Protein AF-A0A9X2XN95-F1 (afdb_monomer_lite)

Foldseek 3Di:
DQVLQQVLLVLLLVLLLPQQFLLRLLVVVCCVPQVQPPWQKWKWFDDDPVDHIFTFGPSLLLLLCCQPVDDDPCAQPRIAIDGDDPPRPCNPDGPVRSSVVSNPDDSLVSLVVSLCCSQQDFDPLDLHGNVVSNLVSLVSNVVVLVVVCCLLVLDDPVLCVLVVVLVDPPDPDPWDKFKKFKWKQAPVRDIHGQLLKIWIFTHDQFQTKIWIADFLDLNGIHIDRGPVVVVVVVLPPPPDDPPTHSPPIDMDIDTDDDDSSSSSVSVSVVLSVQLSCLSNPDDPPDPDCRVCSNVSCVSSVVSSCCSNPVSPGDRHDPDDPNPPQCPVLADLAQLDDDSPDRPSSNVVSLVLLLVLCVVLVVPDDPVNVVVLVVLVVQLVVLLVQLLVLLLQCLPDPDPPPVVSNVVSLVSLLVSQLSNQLSQLVNCVSSVVDDPLRSVQSNVLSPFDFPPDPDPPPDPPPPPPPPPPDDADKFKWFKWKWFDDDHDIDIGGDAQKMKIWGPVLLVDQPDQIKMWIAAAFQRTHTHIDRGNVSVCCNVVVDDPPPPGMDMHIGTDDGRVSSRRSVRLSVVLVVVLVVLCVVQVDPVCVVVSVVVSVVSSVVSSRRSGHRDNPSNVVSVVVVVVVVVVVVVVVVDDPLLVPDDPVLVVVLVVLVVQLVVLLVLLVVLCCVLAPPLQVLLVVLVVVVCCVVLVDDWDKWKKKKWAPFKDWDWDFDDDPPDPDGDTDTDIDGDPDIDIDTVSVVLVVDPPLDPDPDPPRVLSRLVVIFMAMDTPDPVSRVSVRVVDHSVCCSPVSVVSPSVVVSVVSVCCSQQNDPPDDPSVRVSSPCSNLVSVLSVQLSVLSVCVSVVVDDPVVSVVSNCVSVPPDPPPPPD

Secondary structure (DSSP, 8-state):
-HHHHHHHHHHHHHHHHTSPPHHHHHHHHHHHHHT--SS--EEEEPP-SS---EEEEHHHHHHHHHH-----TTTTTTEEEES--TTSTTTTS-HHHHHHHHHTS-HHHHHHHHHHHHHHSBPTTSSSBHHHHHHHHHHHHHHHHHHHHHHTTSS-HHHHHHHHHHH-TT---SS-EEEEEEEEEPTTS-EEE-TT-EEEEESSTTTS-EEEE-TTSSS-EEEESSHHHHHHHHTTTT-SPTTS--SS-EEEEEE-PSPTTHHHHHHHHHHHHHHHHHHH----S---HHHHHTTTTHHHHHHHHHHHHS-SSPPPPSS---SS---TTS--GGG---TTS-HHHHHHHHHHHHHHHHHHHHH--HHHHHHHHHHHHHHHHHHHHHHHHHHHHHT-S-TT-HHHHHHHHHHHHHHHHHHHHHHHHHHHHTTSS-HHHHHHHHHHHHSPPTTS---TT----TTSS-SS-SS-EEEEEEEEEEEETTEEEEEEEEEEEEEEEHHHHH-TT----EEEEE-STT-EEEEESSHHHHHHHTS---TT--SEEEEEEEPPS-HHHHHHHHHHHHHHHHHHHHHHHT-SGGGHHHHHHHHHHHHHHHHHHHSPP--HHHHHHHHHHHHHHHHHHHHHT--HHHHT--HHHHHHHHHHHHHHHHHHHHHHHHHHHHS--HHHHHHHHHHHHHHHHHT--S-EEEEEEEES-EEEEEEEP--TT-SS-PEEEEEEE-S-EEEEEHHHHHHT----S--SS--HHHHHGGG-EEEEEESSHHHHHHHHHH--HHHHHHHHHHH-HHHHHHHHHHHHHH--TTS-HHHHHHHHHHHHHHHHHHHHHHHHHHHHTTSS-HHHHHHHHHHHH--STTTT--

InterPro domains:
  IPR046673 Dermonecrotic toxin, N-terminal domain [PF20178] (87-237)
  IPR046673 Dermonecrotic toxin, N-terminal domain [PF20178] (671-864)

Structure (mmCIF, N/CA/C/O backbone):
data_AF-A0A9X2XN95-F1
#
_entry.id   AF-A0A9X2XN95-F1
#
loop_
_atom_site.group_PDB
_atom_site.id
_atom_site.type_symbol
_atom_site.label_atom_id
_atom_site.label_alt_id
_atom_site.label_comp_id
_atom_site.label_asym_id
_atom_site.label_entity_id
_atom_site.label_seq_id
_atom_site.pdbx_PDB_ins_code
_atom_site.Cartn_x
_atom_site.Cartn_y
_atom_site.Cartn_z
_atom_site.occupancy
_atom_site.B_iso_or_equiv
_atom_site.auth_seq_id
_atom_site.auth_comp_id
_atom_site.auth_asym_id
_atom_site.auth_atom_id
_atom_site.pdbx_PDB_model_num
ATOM 1 N N . ALA A 1 1 ? 3.431 -4.554 4.810 1.00 79.75 1 ALA A N 1
ATOM 2 C CA . ALA A 1 1 ? 4.904 -4.741 4.822 1.00 79.75 1 ALA A CA 1
ATOM 3 C C . ALA A 1 1 ? 5.365 -5.839 3.859 1.00 79.75 1 ALA A C 1
ATOM 5 O O . ALA A 1 1 ? 6.202 -5.565 3.012 1.00 79.75 1 ALA A O 1
ATOM 6 N N . LEU A 1 2 ? 4.796 -7.049 3.913 1.00 82.88 2 LEU A N 1
ATOM 7 C CA . LEU A 1 2 ? 5.175 -8.150 3.012 1.00 82.88 2 LEU A CA 1
ATOM 8 C C . LEU A 1 2 ? 4.988 -7.851 1.523 1.00 82.88 2 LEU A C 1
ATOM 10 O O . LEU A 1 2 ? 5.873 -8.144 0.729 1.00 82.88 2 LEU A O 1
ATOM 14 N N . GLU A 1 3 ? 3.871 -7.237 1.143 1.00 83.06 3 GLU A N 1
ATOM 15 C CA . GLU A 1 3 ? 3.644 -6.811 -0.244 1.00 83.06 3 GLU A CA 1
ATOM 16 C C . GLU A 1 3 ? 4.659 -5.760 -0.685 1.00 83.06 3 GLU A C 1
ATOM 18 O O . GLU A 1 3 ? 5.232 -5.892 -1.758 1.00 83.06 3 GLU A O 1
ATOM 23 N N . ARG A 1 4 ? 4.974 -4.785 0.182 1.00 88.19 4 ARG A N 1
ATOM 24 C CA . ARG A 1 4 ? 6.038 -3.799 -0.067 1.00 88.19 4 ARG A CA 1
ATOM 25 C C . ARG A 1 4 ? 7.395 -4.472 -0.287 1.00 88.19 4 ARG A C 1
ATOM 27 O O . ARG A 1 4 ? 8.119 -4.062 -1.186 1.00 88.19 4 ARG A O 1
ATOM 34 N N . TRP A 1 5 ? 7.721 -5.513 0.486 1.00 88.75 5 TRP A N 1
ATOM 35 C CA . TRP A 1 5 ? 8.940 -6.300 0.278 1.00 88.75 5 TRP A CA 1
ATOM 36 C C . TRP A 1 5 ? 8.905 -7.017 -1.078 1.00 88.75 5 TRP A C 1
ATOM 38 O O . TRP A 1 5 ? 9.814 -6.824 -1.879 1.00 88.75 5 TRP A O 1
ATOM 48 N N . ARG A 1 6 ? 7.838 -7.771 -1.390 1.00 88.38 6 ARG A N 1
ATOM 49 C CA . ARG A 1 6 ? 7.702 -8.450 -2.696 1.00 88.38 6 ARG A CA 1
ATOM 50 C C . ARG A 1 6 ? 7.835 -7.474 -3.859 1.00 88.38 6 ARG A C 1
ATOM 52 O O . ARG A 1 6 ? 8.605 -7.751 -4.769 1.00 88.38 6 ARG A O 1
ATOM 59 N N . HIS A 1 7 ? 7.133 -6.347 -3.780 1.00 88.75 7 HIS A N 1
ATOM 60 C CA . HIS A 1 7 ? 7.138 -5.281 -4.780 1.00 88.75 7 HIS A CA 1
ATOM 61 C C . HIS A 1 7 ? 8.526 -4.666 -4.969 1.00 88.75 7 HIS A C 1
ATOM 63 O O . HIS A 1 7 ? 8.970 -4.452 -6.093 1.00 88.75 7 HIS A O 1
ATOM 69 N N . ALA A 1 8 ? 9.246 -4.409 -3.875 1.00 90.69 8 ALA A N 1
ATOM 70 C CA . ALA A 1 8 ? 10.612 -3.906 -3.947 1.00 90.69 8 ALA A CA 1
ATOM 71 C C . ALA A 1 8 ? 11.557 -4.920 -4.606 1.00 90.69 8 ALA A C 1
ATOM 73 O O . ALA A 1 8 ? 12.320 -4.561 -5.504 1.00 90.69 8 ALA A O 1
ATOM 74 N N . SER A 1 9 ? 11.474 -6.193 -4.208 1.00 89.31 9 SER A N 1
ATOM 75 C CA . SER A 1 9 ? 12.309 -7.258 -4.766 1.00 89.31 9 SER A CA 1
ATOM 76 C C . SER A 1 9 ? 11.996 -7.536 -6.238 1.00 89.31 9 SER A C 1
ATOM 78 O O . SER A 1 9 ? 12.927 -7.739 -7.016 1.00 89.31 9 SER A O 1
ATOM 80 N N . SER A 1 10 ? 10.720 -7.545 -6.642 1.00 88.12 10 SER A N 1
ATOM 81 C CA . SER A 1 10 ? 10.325 -7.730 -8.044 1.00 88.12 10 SER A CA 1
ATOM 82 C C . SER A 1 10 ? 10.742 -6.538 -8.897 1.00 88.12 10 SER A C 1
ATOM 84 O O . SER A 1 10 ? 11.414 -6.734 -9.904 1.00 88.12 10 SER A O 1
ATOM 86 N N . GLY A 1 11 ? 10.466 -5.311 -8.443 1.00 89.12 11 GLY A N 1
ATOM 87 C CA . GLY A 1 11 ? 10.846 -4.098 -9.163 1.00 89.12 11 GLY A CA 1
ATOM 88 C C . GLY A 1 11 ? 12.359 -3.986 -9.368 1.00 89.12 11 GLY A C 1
ATOM 89 O O . GLY A 1 11 ? 12.810 -3.632 -10.452 1.00 89.12 11 GLY A O 1
ATOM 90 N N . LEU A 1 12 ? 13.173 -4.348 -8.367 1.00 89.81 12 LEU A N 1
ATOM 91 C CA . LEU A 1 12 ? 14.632 -4.376 -8.528 1.00 89.81 12 LEU A CA 1
ATOM 92 C C . LEU A 1 12 ? 15.061 -5.425 -9.558 1.00 89.81 12 LEU A C 1
ATOM 94 O O . LEU A 1 12 ? 15.886 -5.126 -10.418 1.00 89.81 12 LEU A O 1
ATOM 98 N N . ARG A 1 13 ? 14.481 -6.631 -9.523 1.00 88.50 13 ARG A N 1
ATOM 99 C CA . ARG A 1 13 ? 14.775 -7.677 -10.517 1.00 88.50 13 ARG A CA 1
ATOM 100 C C . ARG A 1 13 ? 14.411 -7.245 -11.932 1.00 88.50 13 ARG A C 1
ATOM 102 O O . ARG A 1 13 ? 15.202 -7.484 -12.833 1.00 88.50 13 ARG A O 1
ATOM 109 N N . GLU A 1 14 ? 13.273 -6.587 -12.125 1.00 88.44 14 GLU A N 1
ATOM 110 C CA . GLU A 1 14 ? 12.859 -6.063 -13.433 1.00 88.44 14 GLU A CA 1
ATOM 111 C C . GLU A 1 14 ? 13.854 -5.024 -13.972 1.00 88.44 14 GLU A C 1
ATOM 113 O O . GLU A 1 14 ? 14.258 -5.098 -15.134 1.00 88.44 14 GLU A O 1
ATOM 118 N N . LEU A 1 15 ? 14.324 -4.101 -13.122 1.00 90.50 15 LEU A N 1
ATOM 119 C CA . LEU A 1 15 ? 15.325 -3.102 -13.517 1.00 90.50 15 LEU A CA 1
ATOM 120 C C . LEU A 1 15 ? 16.662 -3.735 -13.935 1.00 90.50 15 LEU A C 1
ATOM 122 O O . LEU A 1 15 ? 17.275 -3.277 -14.904 1.00 90.50 15 LEU A O 1
ATOM 126 N N . PHE A 1 16 ? 17.103 -4.781 -13.226 1.00 88.62 16 PHE A N 1
ATOM 127 C CA . PHE A 1 16 ? 18.327 -5.521 -13.552 1.00 88.62 16 PHE A CA 1
ATOM 128 C C . PHE A 1 16 ? 18.167 -6.432 -14.777 1.00 88.62 16 PHE A C 1
ATOM 130 O O . PHE A 1 16 ? 19.076 -6.498 -15.602 1.00 88.62 16 PHE A O 1
ATOM 137 N N . ALA A 1 17 ? 17.011 -7.077 -14.948 1.00 87.19 17 ALA A N 1
ATOM 138 C CA . ALA A 1 17 ? 16.708 -7.894 -16.123 1.00 87.19 17 ALA A CA 1
ATOM 139 C C . ALA A 1 17 ? 16.703 -7.065 -17.418 1.00 87.19 17 ALA A C 1
ATOM 141 O O . ALA A 1 17 ? 17.069 -7.573 -18.475 1.00 87.19 17 ALA A O 1
ATOM 142 N N . GLY A 1 18 ? 16.338 -5.781 -17.332 1.00 87.50 18 GLY A N 1
ATOM 143 C CA . GLY A 1 18 ? 16.383 -4.851 -18.458 1.00 87.50 18 GLY A CA 1
ATOM 144 C C . GLY A 1 18 ? 17.784 -4.373 -18.863 1.00 87.50 18 GLY A C 1
ATOM 145 O O . GLY A 1 18 ? 17.895 -3.679 -19.872 1.00 87.50 18 GLY A O 1
ATOM 146 N N . VAL A 1 19 ? 18.848 -4.687 -18.108 1.00 89.94 19 VAL A N 1
ATOM 147 C CA . VAL A 1 19 ? 20.211 -4.221 -18.423 1.00 89.94 19 VAL A CA 1
ATOM 148 C C . VAL A 1 19 ? 20.694 -4.851 -19.742 1.00 89.94 19 VAL A C 1
ATOM 150 O O . VAL A 1 19 ? 20.712 -6.078 -19.861 1.00 89.94 19 VAL A O 1
ATOM 153 N N . PRO A 1 20 ? 21.151 -4.056 -20.733 1.00 89.81 20 PRO A N 1
ATOM 154 C CA . PRO A 1 20 ? 21.686 -4.599 -21.978 1.00 89.81 20 PRO A CA 1
ATOM 155 C C . PRO A 1 20 ? 22.907 -5.486 -21.725 1.00 89.81 20 PRO A C 1
ATOM 157 O O . PRO A 1 20 ? 23.868 -5.044 -21.087 1.00 89.81 20 PRO A O 1
ATOM 160 N N . SER A 1 21 ? 22.908 -6.703 -22.277 1.00 90.06 21 SER A N 1
ATOM 161 C CA . SER A 1 21 ? 24.051 -7.621 -22.187 1.00 90.06 21 SER A CA 1
ATOM 162 C C . SER A 1 21 ? 25.314 -7.021 -22.810 1.00 90.06 21 SER A C 1
ATOM 164 O O . SER A 1 21 ? 25.254 -6.143 -23.670 1.00 90.06 21 SER A O 1
ATOM 166 N N . THR A 1 22 ? 26.490 -7.488 -22.395 1.00 89.81 22 THR A N 1
ATOM 167 C CA . THR A 1 22 ? 27.799 -7.077 -22.935 1.00 89.81 22 THR A CA 1
ATOM 168 C C . THR A 1 22 ? 27.851 -7.233 -24.449 1.00 89.81 22 THR A C 1
ATOM 170 O O . THR A 1 22 ? 28.238 -6.301 -25.145 1.00 89.81 22 THR A O 1
ATOM 173 N N . GLN A 1 23 ? 27.351 -8.348 -24.978 1.00 88.50 23 GLN A N 1
ATOM 174 C CA . GLN A 1 23 ? 27.277 -8.559 -26.422 1.00 88.50 23 GLN A CA 1
ATOM 175 C C . GLN A 1 23 ? 26.342 -7.553 -27.115 1.00 88.50 23 GLN A C 1
ATOM 177 O O . GLN A 1 23 ? 26.716 -6.995 -28.146 1.00 88.50 23 GLN A O 1
ATOM 182 N N . ARG A 1 24 ? 25.155 -7.284 -26.551 1.00 88.81 24 ARG A N 1
ATOM 183 C CA . ARG A 1 24 ? 24.191 -6.334 -27.130 1.00 88.81 24 ARG A CA 1
ATOM 184 C C . ARG A 1 24 ? 24.711 -4.897 -27.089 1.00 88.81 24 ARG A C 1
ATOM 186 O O . ARG A 1 24 ? 24.563 -4.177 -28.065 1.00 88.81 24 ARG A O 1
ATOM 193 N N . ALA A 1 25 ? 25.356 -4.502 -25.993 1.00 90.31 25 ALA A N 1
ATOM 194 C CA . ALA A 1 25 ? 25.954 -3.179 -25.842 1.00 90.31 25 ALA A CA 1
ATOM 195 C C . ALA A 1 25 ? 27.078 -2.933 -26.860 1.00 90.31 25 ALA A C 1
ATOM 197 O O . ALA A 1 25 ? 27.109 -1.877 -27.486 1.00 90.31 25 ALA A O 1
ATOM 198 N N . LEU A 1 26 ? 27.963 -3.919 -27.064 1.00 89.56 26 LEU A N 1
ATOM 199 C CA . LEU A 1 26 ? 29.027 -3.827 -28.067 1.00 89.56 26 LEU A CA 1
ATOM 200 C C . LEU A 1 26 ? 28.461 -3.810 -29.493 1.00 89.56 26 LEU A C 1
ATOM 202 O O . LEU A 1 26 ? 28.894 -2.996 -30.299 1.00 89.56 26 LEU A O 1
ATOM 206 N N . SER A 1 27 ? 27.470 -4.654 -29.793 1.00 88.88 27 SER A N 1
ATOM 207 C CA . SER A 1 27 ? 26.840 -4.697 -31.125 1.00 88.88 27 SER A CA 1
ATOM 208 C C . SER A 1 27 ? 26.157 -3.367 -31.457 1.00 88.88 27 SER A C 1
ATOM 210 O O . SER A 1 27 ? 26.486 -2.751 -32.462 1.00 88.88 27 SER A O 1
ATOM 212 N N . ALA A 1 28 ? 25.345 -2.833 -30.538 1.00 87.81 28 ALA A N 1
ATOM 213 C CA . ALA A 1 28 ? 24.680 -1.539 -30.708 1.00 87.81 28 ALA A CA 1
ATOM 214 C C . ALA A 1 28 ? 25.654 -0.346 -30.773 1.00 87.81 28 ALA A C 1
ATOM 216 O O . ALA A 1 28 ? 25.300 0.726 -31.267 1.00 87.81 28 ALA A O 1
ATOM 217 N N . ALA A 1 29 ? 26.859 -0.470 -30.207 1.00 88.81 29 ALA A N 1
ATOM 218 C CA . ALA A 1 29 ? 27.907 0.539 -30.355 1.00 88.81 29 ALA A CA 1
ATOM 219 C C . ALA A 1 29 ? 28.569 0.459 -31.738 1.00 88.81 29 ALA A C 1
ATOM 221 O O . ALA A 1 29 ? 28.786 1.497 -32.359 1.00 88.81 29 ALA A O 1
ATOM 222 N N . LEU A 1 30 ? 28.829 -0.755 -32.236 1.00 87.50 30 LEU A N 1
ATOM 223 C CA . LEU A 1 30 ? 29.361 -0.981 -33.580 1.00 87.50 30 LEU A CA 1
ATOM 224 C C . LEU A 1 30 ? 28.376 -0.527 -34.662 1.00 87.50 30 LEU A C 1
ATOM 226 O O . LEU A 1 30 ? 28.794 0.165 -35.581 1.00 87.50 30 LEU A O 1
ATOM 230 N N . GLU A 1 31 ? 27.084 -0.829 -34.522 1.00 86.75 31 GLU A N 1
ATOM 231 C CA . GLU A 1 31 ? 26.022 -0.337 -35.415 1.00 86.75 31 GLU A CA 1
ATOM 232 C C . GLU A 1 31 ? 26.044 1.194 -35.514 1.00 86.75 31 GLU A C 1
ATOM 234 O O . GLU A 1 31 ? 26.143 1.744 -36.605 1.00 86.75 31 GLU A O 1
ATOM 239 N N . ARG A 1 32 ? 26.079 1.895 -34.372 1.00 84.75 32 ARG A N 1
ATOM 240 C CA . ARG A 1 32 ? 26.111 3.368 -34.337 1.00 84.75 32 ARG A CA 1
ATOM 241 C C . ARG A 1 32 ? 27.391 3.984 -34.902 1.00 84.75 32 ARG A C 1
ATOM 243 O O . ARG A 1 32 ? 27.335 5.070 -35.467 1.00 84.75 32 ARG A O 1
ATOM 250 N N . GLN A 1 33 ? 28.548 3.357 -34.691 1.00 84.38 33 GLN A N 1
ATOM 251 C CA . GLN A 1 33 ? 29.844 3.928 -35.086 1.00 84.38 33 GLN A CA 1
ATOM 252 C C . GLN A 1 33 ? 30.253 3.575 -36.518 1.00 84.38 33 GLN A C 1
ATOM 254 O O . GLN A 1 33 ? 31.044 4.300 -37.120 1.00 84.38 33 GLN A O 1
ATOM 259 N N . LEU A 1 34 ? 29.756 2.455 -37.045 1.00 81.75 34 LEU A N 1
ATOM 260 C CA . LEU A 1 34 ? 30.160 1.902 -38.337 1.00 81.75 34 LEU A CA 1
ATOM 261 C C . LEU A 1 34 ? 29.002 1.799 -39.346 1.00 81.75 34 LEU A C 1
ATOM 263 O O . LEU A 1 34 ? 29.241 1.287 -40.438 1.00 81.75 34 LEU A O 1
ATOM 267 N N . ASP A 1 35 ? 27.806 2.291 -38.990 1.00 79.25 35 ASP A N 1
ATOM 268 C CA . ASP A 1 35 ? 26.567 2.274 -39.794 1.00 79.25 35 ASP A CA 1
ATOM 269 C C . ASP A 1 35 ? 26.192 0.867 -40.286 1.00 79.25 35 ASP A C 1
ATOM 271 O O . ASP A 1 35 ? 25.775 0.630 -41.420 1.00 79.25 35 ASP A O 1
ATOM 275 N N . LEU A 1 36 ? 26.414 -0.114 -39.410 1.00 70.81 36 LEU A N 1
ATOM 276 C CA . LEU A 1 36 ? 26.086 -1.504 -39.690 1.00 70.81 36 LEU A CA 1
ATOM 277 C C . LEU A 1 36 ? 24.570 -1.659 -39.533 1.00 70.81 36 LEU A C 1
ATOM 279 O O . LEU A 1 36 ? 24.042 -1.380 -38.462 1.00 70.81 36 LEU A O 1
ATOM 283 N N . GLY A 1 37 ? 23.873 -2.084 -40.590 1.00 64.00 37 GLY A N 1
ATOM 284 C CA . GLY A 1 37 ? 22.459 -2.466 -40.495 1.00 64.00 37 GLY A CA 1
ATOM 285 C C . GLY A 1 37 ? 22.241 -3.733 -39.649 1.00 64.00 37 GLY A C 1
ATOM 286 O O . GLY A 1 37 ? 23.137 -4.192 -38.946 1.00 64.00 37 GLY A O 1
ATOM 287 N N . GLU A 1 38 ? 21.077 -4.374 -39.795 1.00 58.69 38 GLU A N 1
ATOM 288 C CA . GLU A 1 38 ? 20.690 -5.556 -39.000 1.00 58.69 38 GLU A CA 1
ATOM 289 C C . GLU A 1 38 ? 21.326 -6.938 -39.329 1.00 58.69 38 GLU A C 1
ATOM 291 O O . GLU A 1 38 ? 20.991 -7.892 -38.621 1.00 58.69 38 GLU A O 1
ATOM 296 N N . PRO A 1 39 ? 22.202 -7.176 -40.336 1.00 53.44 39 PRO A N 1
ATOM 297 C CA . PRO A 1 39 ? 22.694 -8.539 -40.539 1.00 53.44 39 PRO A CA 1
ATOM 298 C C . PRO A 1 39 ? 23.774 -8.931 -39.516 1.00 53.44 39 PRO A C 1
ATOM 300 O O . PRO A 1 39 ? 24.599 -8.116 -39.103 1.00 53.44 39 PRO A O 1
ATOM 303 N N . GLU A 1 40 ? 23.816 -10.221 -39.157 1.00 65.06 40 GLU A N 1
ATOM 304 C CA . GLU A 1 40 ? 24.900 -10.831 -38.376 1.00 65.06 40 GLU A CA 1
ATOM 305 C C . GLU A 1 40 ? 26.239 -10.719 -39.133 1.00 65.06 40 GLU A C 1
ATOM 307 O O . GLU A 1 40 ? 26.628 -11.591 -39.912 1.00 65.06 40 GLU A O 1
ATOM 312 N N . ILE A 1 41 ? 26.946 -9.606 -38.932 1.00 78.94 41 ILE A N 1
ATOM 313 C CA . ILE A 1 41 ? 28.252 -9.343 -39.540 1.00 78.94 41 ILE A CA 1
ATOM 314 C C . ILE A 1 41 ? 29.343 -10.034 -38.723 1.00 78.94 41 ILE A C 1
ATOM 316 O O . ILE A 1 41 ? 29.422 -9.909 -37.495 1.00 78.94 41 ILE A O 1
ATOM 320 N N . GLY A 1 42 ? 30.230 -10.745 -39.415 1.00 83.88 42 GLY A N 1
ATOM 321 C CA . GLY A 1 42 ? 31.264 -11.535 -38.763 1.00 83.88 42 GLY A CA 1
ATOM 322 C C . GLY A 1 42 ? 32.422 -11.929 -39.666 1.00 83.88 42 GLY A C 1
ATOM 323 O O . GLY A 1 42 ? 32.425 -11.713 -40.879 1.00 83.88 42 GLY A O 1
ATOM 324 N N . LEU A 1 43 ? 33.425 -12.525 -39.034 1.00 84.62 43 LEU A N 1
ATOM 325 C CA . LEU A 1 43 ? 34.605 -13.105 -39.654 1.00 84.62 43 LEU A CA 1
ATOM 326 C C . LEU A 1 43 ? 34.398 -14.615 -39.793 1.00 84.62 43 LEU A C 1
ATOM 328 O O . LEU A 1 43 ? 34.219 -15.310 -38.790 1.00 84.62 43 LEU A O 1
ATOM 332 N N . ARG A 1 44 ? 34.419 -15.119 -41.029 1.00 84.62 44 ARG A N 1
ATOM 333 C CA . ARG A 1 44 ? 34.303 -16.546 -41.342 1.00 84.62 44 ARG A CA 1
ATOM 334 C C . ARG A 1 44 ? 35.685 -17.124 -41.620 1.00 84.62 44 ARG A C 1
ATOM 336 O O . ARG A 1 44 ? 36.366 -16.675 -42.542 1.00 84.62 44 ARG A O 1
ATOM 343 N N . PHE A 1 45 ? 36.072 -18.130 -40.847 1.00 83.69 45 PHE A N 1
ATOM 344 C CA . PHE A 1 45 ? 37.311 -18.882 -41.018 1.00 83.69 45 PHE A CA 1
ATOM 345 C C . PHE A 1 45 ? 37.037 -20.173 -41.790 1.00 83.69 45 PHE A C 1
ATOM 347 O O . PHE A 1 45 ? 36.138 -20.937 -41.434 1.00 83.69 45 PHE A O 1
ATOM 354 N N . SER A 1 46 ? 37.808 -20.409 -42.852 1.00 80.00 46 SER A N 1
ATOM 355 C CA . SER A 1 46 ? 37.688 -21.621 -43.674 1.00 80.00 46 SER A CA 1
ATOM 356 C C . SER A 1 46 ? 38.150 -22.862 -42.901 1.00 80.00 46 SER A C 1
ATOM 358 O O . SER A 1 46 ? 39.084 -22.780 -42.104 1.00 80.00 46 SER A O 1
ATOM 360 N N . ALA A 1 47 ? 37.521 -24.014 -43.152 1.00 75.31 47 ALA A N 1
ATOM 361 C CA . ALA A 1 47 ? 37.911 -25.279 -42.529 1.00 75.31 47 ALA A CA 1
ATOM 362 C C . ALA A 1 47 ? 39.358 -25.669 -42.896 1.00 75.31 47 ALA A C 1
ATOM 364 O O . ALA A 1 47 ? 39.786 -25.498 -44.038 1.00 75.31 47 ALA A O 1
ATOM 365 N N . SER A 1 48 ? 40.101 -26.211 -41.930 1.00 72.56 48 SER A N 1
ATOM 366 C CA . SER A 1 48 ? 41.472 -26.720 -42.094 1.00 72.56 48 SER A CA 1
ATOM 367 C C . SER A 1 48 ? 41.567 -28.164 -41.594 1.00 72.56 48 SER A C 1
ATOM 369 O O . SER A 1 48 ? 40.656 -28.638 -40.919 1.00 72.56 48 SER A O 1
ATOM 371 N N . GLU A 1 49 ? 42.675 -28.866 -41.860 1.00 60.28 49 GLU A N 1
ATOM 372 C CA . GLU A 1 49 ? 42.888 -30.243 -41.365 1.00 60.28 49 GLU A CA 1
ATOM 373 C C . GLU A 1 49 ? 42.829 -30.365 -39.827 1.00 60.28 49 GLU A C 1
ATOM 375 O O . GLU A 1 49 ? 42.640 -31.460 -39.306 1.00 60.28 49 GLU A O 1
ATOM 380 N N . GLN A 1 50 ? 42.965 -29.249 -39.098 1.00 59.34 50 GLN A N 1
ATOM 381 C CA . GLN A 1 50 ? 42.983 -29.206 -37.632 1.00 59.34 50 GLN A CA 1
ATOM 382 C C . GLN A 1 50 ? 41.707 -28.609 -37.009 1.00 59.34 50 GLN A C 1
ATOM 384 O O . GLN A 1 50 ? 41.435 -28.869 -35.840 1.00 59.34 50 GLN A O 1
ATOM 389 N N . HIS A 1 51 ? 40.903 -27.842 -37.760 1.00 65.50 51 HIS A N 1
ATOM 390 C CA . HIS A 1 51 ? 39.754 -27.102 -37.219 1.00 65.50 51 HIS A CA 1
ATOM 391 C C . HIS A 1 51 ? 38.575 -27.039 -38.199 1.00 65.50 51 HIS A C 1
ATOM 393 O O . HIS A 1 51 ? 38.757 -26.772 -39.389 1.00 65.50 51 HIS A O 1
ATOM 399 N N . ALA A 1 52 ? 37.358 -27.230 -37.679 1.00 75.25 52 ALA A N 1
ATOM 400 C CA . ALA A 1 52 ? 36.116 -27.037 -38.426 1.00 75.25 52 ALA A CA 1
ATOM 401 C C . ALA A 1 52 ? 35.890 -25.557 -38.789 1.00 75.25 52 ALA A C 1
ATOM 403 O O . ALA A 1 52 ? 36.508 -24.662 -38.216 1.00 75.25 52 ALA A O 1
ATOM 404 N N . GLU A 1 53 ? 34.984 -25.304 -39.735 1.00 79.94 53 GLU A N 1
ATOM 405 C CA . GLU A 1 53 ? 34.575 -23.947 -40.105 1.00 79.94 53 GLU A CA 1
ATOM 406 C C . GLU A 1 53 ? 34.027 -23.179 -38.888 1.00 79.94 53 GLU A C 1
ATOM 408 O O . GLU A 1 53 ? 33.201 -23.702 -38.137 1.00 79.94 53 GLU A O 1
ATOM 413 N N . GLN A 1 54 ? 34.481 -21.938 -38.689 1.00 80.88 54 GLN A N 1
ATOM 414 C CA . GLN A 1 54 ? 34.109 -21.111 -37.537 1.00 80.88 54 GLN A CA 1
ATOM 415 C C . GLN A 1 54 ? 33.695 -19.705 -37.968 1.00 80.88 54 GLN A C 1
ATOM 417 O O . GLN A 1 54 ? 34.330 -19.086 -38.822 1.00 80.88 54 GLN A O 1
ATOM 422 N N . VAL A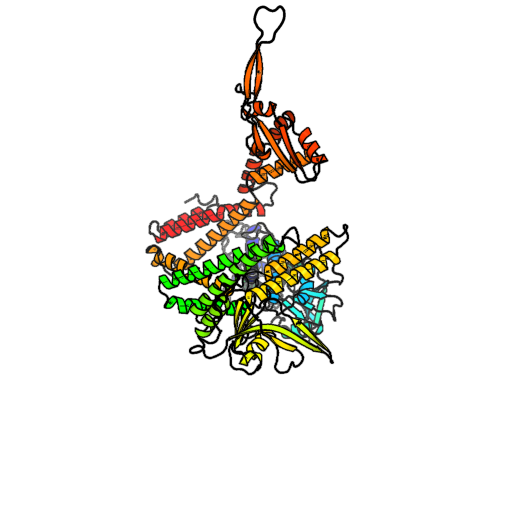 1 55 ? 32.642 -19.183 -37.336 1.00 83.94 55 VAL A N 1
ATOM 423 C CA . VAL A 1 55 ? 32.162 -17.809 -37.525 1.00 83.94 55 VAL A CA 1
ATOM 424 C C . VAL A 1 55 ? 32.307 -17.056 -36.209 1.00 83.94 55 VAL A C 1
ATOM 426 O O . VAL A 1 55 ? 31.805 -17.493 -35.173 1.00 83.94 55 VAL A O 1
ATOM 429 N N . VAL A 1 56 ? 33.001 -15.921 -36.250 1.00 84.06 56 VAL A N 1
ATOM 430 C CA . VAL A 1 56 ? 33.181 -15.020 -35.108 1.00 84.06 56 VAL A CA 1
ATOM 431 C C . VAL A 1 56 ? 32.444 -13.721 -35.401 1.00 84.06 56 VAL A C 1
ATOM 433 O O . VAL A 1 56 ? 32.784 -13.012 -36.348 1.00 84.06 56 VAL A O 1
ATOM 436 N N . GLY A 1 57 ? 31.439 -13.391 -34.592 1.00 86.75 57 GLY A N 1
ATOM 437 C CA . GLY A 1 57 ? 30.687 -12.146 -34.742 1.00 86.75 57 GLY A CA 1
ATOM 438 C C . GLY A 1 57 ? 31.557 -10.915 -34.473 1.00 86.75 57 GLY A C 1
ATOM 439 O O . GLY A 1 57 ? 32.518 -10.970 -33.701 1.00 86.75 57 GLY A O 1
ATOM 440 N N . LEU A 1 58 ? 31.209 -9.774 -35.068 1.00 86.75 58 LEU A N 1
ATOM 441 C CA . LEU A 1 58 ? 32.029 -8.559 -34.981 1.00 86.75 58 LEU A CA 1
ATOM 442 C C . LEU A 1 58 ? 32.241 -8.066 -33.535 1.00 86.75 58 LEU A C 1
ATOM 444 O O . LEU A 1 58 ? 33.343 -7.652 -33.180 1.00 86.75 58 LEU A O 1
ATOM 448 N N . ALA A 1 59 ? 31.232 -8.191 -32.666 1.00 87.06 59 ALA A N 1
ATOM 449 C CA . ALA A 1 59 ? 31.349 -7.857 -31.242 1.00 87.06 59 ALA A CA 1
ATOM 450 C C . ALA A 1 59 ? 32.334 -8.774 -30.485 1.00 87.06 59 ALA A C 1
ATOM 452 O O . ALA A 1 59 ? 33.052 -8.319 -29.594 1.00 87.06 59 ALA A O 1
ATOM 453 N N . GLN A 1 60 ? 32.399 -10.060 -30.851 1.00 87.56 60 GLN A N 1
ATOM 454 C CA . GLN A 1 60 ? 33.368 -11.012 -30.295 1.00 87.56 60 GLN A CA 1
ATOM 455 C C . GLN A 1 60 ? 34.781 -10.710 -30.802 1.00 87.56 60 GLN A C 1
ATOM 457 O O . GLN A 1 60 ? 35.727 -10.714 -30.017 1.00 87.56 60 GLN A O 1
ATOM 462 N N . ALA A 1 61 ? 34.914 -10.389 -32.093 1.00 86.69 61 ALA A N 1
ATOM 463 C CA . ALA A 1 61 ? 36.180 -9.984 -32.691 1.00 86.69 61 ALA A CA 1
ATOM 464 C C . ALA A 1 61 ? 36.720 -8.698 -32.042 1.00 86.69 61 ALA A C 1
ATOM 466 O O . ALA A 1 61 ? 37.888 -8.651 -31.666 1.00 86.69 61 ALA A O 1
ATOM 467 N N . TRP A 1 62 ? 35.871 -7.691 -31.819 1.00 87.00 62 TRP A N 1
ATOM 468 C CA . TRP A 1 62 ? 36.261 -6.450 -31.144 1.00 87.00 62 TRP A CA 1
ATOM 469 C C . TRP A 1 62 ? 36.757 -6.696 -29.712 1.00 87.00 62 TRP A C 1
ATOM 471 O O . TRP A 1 62 ? 37.832 -6.226 -29.336 1.00 87.00 62 TRP A O 1
ATOM 481 N N . ALA A 1 63 ? 36.035 -7.513 -28.938 1.00 86.88 63 ALA A N 1
ATOM 482 C CA . ALA A 1 63 ? 36.466 -7.909 -27.600 1.00 86.88 63 ALA A CA 1
ATOM 483 C C . ALA A 1 63 ? 37.786 -8.707 -27.615 1.00 86.88 63 ALA A C 1
ATOM 485 O O . ALA A 1 63 ? 38.621 -8.523 -26.728 1.00 86.88 63 ALA A O 1
ATOM 486 N N . PHE A 1 64 ? 38.004 -9.565 -28.621 1.00 85.94 64 PHE A N 1
ATOM 487 C CA . PHE A 1 64 ? 39.249 -10.325 -28.777 1.00 85.94 64 PHE A CA 1
ATOM 488 C C . PHE A 1 64 ? 40.444 -9.396 -29.014 1.00 85.94 64 PHE A C 1
ATOM 490 O O . PHE A 1 64 ? 41.452 -9.515 -28.324 1.00 85.94 64 PHE A O 1
ATOM 497 N N . VAL A 1 65 ? 40.326 -8.450 -29.953 1.00 86.50 65 VAL A N 1
ATOM 498 C CA . VAL A 1 65 ? 41.407 -7.506 -30.298 1.00 86.50 65 VAL A CA 1
ATOM 499 C C . VAL A 1 65 ? 41.760 -6.587 -29.129 1.00 86.50 65 VAL A C 1
ATOM 501 O O . VAL A 1 65 ? 42.922 -6.223 -28.960 1.00 86.50 65 VAL A O 1
ATOM 504 N N . HIS A 1 66 ? 40.788 -6.255 -28.278 1.00 85.25 66 HIS A N 1
ATOM 505 C CA . HIS A 1 66 ? 41.048 -5.500 -27.054 1.00 85.25 66 HIS A CA 1
ATOM 506 C C . HIS A 1 66 ? 41.874 -6.296 -26.027 1.00 85.25 66 HIS A C 1
ATOM 508 O O . HIS A 1 66 ? 42.759 -5.734 -25.387 1.00 85.25 66 HIS A O 1
ATOM 514 N N . LYS A 1 67 ? 41.627 -7.608 -25.883 1.00 81.88 67 LYS A N 1
ATOM 515 C CA . LYS A 1 67 ? 42.421 -8.495 -25.006 1.00 81.88 67 LYS A CA 1
ATOM 516 C C . LYS A 1 67 ? 43.789 -8.847 -25.598 1.00 81.88 67 LYS A C 1
ATOM 518 O O . LYS A 1 67 ? 44.750 -9.049 -24.858 1.00 81.88 67 LYS A O 1
ATOM 523 N N . HIS A 1 68 ? 43.873 -8.934 -26.924 1.00 79.88 68 HIS A N 1
ATOM 524 C CA . HIS A 1 68 ? 45.051 -9.365 -27.670 1.00 79.88 68 HIS A CA 1
ATOM 525 C C . HIS A 1 68 ? 45.405 -8.333 -28.756 1.00 79.88 68 HIS A C 1
ATOM 527 O O . HIS A 1 68 ? 45.028 -8.511 -29.916 1.00 79.88 68 HIS A O 1
ATOM 533 N N . PRO A 1 69 ? 46.156 -7.269 -28.413 1.00 73.44 69 PRO A N 1
ATOM 534 C CA . PRO A 1 69 ? 46.477 -6.190 -29.353 1.00 73.44 69 PRO A CA 1
ATOM 535 C C . PRO A 1 69 ? 47.426 -6.625 -30.485 1.00 73.44 69 PRO A C 1
ATOM 537 O O . PRO A 1 69 ? 47.475 -5.989 -31.535 1.00 73.44 69 PRO A O 1
ATOM 540 N N . ASN A 1 70 ? 48.162 -7.727 -30.304 1.00 75.31 70 ASN A N 1
ATOM 541 C CA . ASN A 1 70 ? 49.088 -8.255 -31.306 1.00 75.31 70 ASN A CA 1
ATOM 542 C C . ASN A 1 70 ? 48.348 -9.148 -32.314 1.00 75.31 70 ASN A C 1
ATOM 544 O O . ASN A 1 70 ? 48.123 -10.333 -32.064 1.00 75.31 70 ASN A O 1
ATOM 548 N N . LEU A 1 71 ? 47.987 -8.579 -33.464 1.00 72.12 71 LEU A N 1
ATOM 549 C CA . LEU A 1 71 ? 47.328 -9.288 -34.563 1.00 72.12 71 LEU A CA 1
ATOM 550 C C . LEU A 1 71 ? 48.349 -10.022 -35.450 1.00 72.12 71 LEU A C 1
ATOM 552 O O . LEU A 1 71 ? 49.399 -9.481 -35.792 1.00 72.12 71 LEU A O 1
ATOM 556 N N . ALA A 1 72 ? 48.037 -11.254 -35.862 1.00 72.31 72 ALA A N 1
ATOM 557 C CA . ALA A 1 72 ? 48.902 -12.027 -36.753 1.00 72.31 72 ALA A CA 1
ATOM 558 C C . ALA A 1 72 ? 48.815 -11.518 -38.205 1.00 72.31 72 ALA A C 1
ATOM 560 O O . ALA A 1 72 ? 47.737 -11.468 -38.792 1.00 72.31 72 ALA A O 1
ATOM 561 N N . ALA A 1 73 ? 49.958 -11.232 -38.834 1.00 64.94 73 ALA A N 1
ATOM 562 C CA . ALA A 1 73 ? 50.016 -10.721 -40.212 1.00 64.94 73 ALA A CA 1
ATOM 563 C C . ALA A 1 73 ? 49.438 -11.683 -41.281 1.00 64.94 73 ALA A C 1
ATOM 565 O O . ALA A 1 73 ? 49.179 -11.270 -42.406 1.00 64.94 73 ALA A O 1
ATOM 566 N N . ALA A 1 74 ? 49.220 -12.961 -40.943 1.00 66.31 74 ALA A N 1
ATOM 567 C CA . ALA A 1 74 ? 48.681 -13.986 -41.843 1.00 66.31 74 ALA A CA 1
ATOM 568 C C . ALA A 1 74 ? 47.143 -14.160 -41.775 1.00 66.31 74 ALA A C 1
ATOM 570 O O . ALA A 1 74 ? 46.615 -15.082 -42.398 1.00 66.31 74 ALA A O 1
ATOM 571 N N . LEU A 1 75 ? 46.423 -13.298 -41.040 1.00 72.06 75 LEU A N 1
ATOM 572 C CA . LEU A 1 75 ? 44.966 -13.389 -40.821 1.00 72.06 75 LEU A CA 1
ATOM 573 C C . LEU A 1 75 ? 44.121 -13.294 -42.104 1.00 72.06 75 LEU A C 1
ATOM 575 O O . LEU A 1 75 ? 43.032 -13.858 -42.141 1.00 72.06 75 LEU A O 1
ATOM 579 N N . ASP A 1 76 ? 44.620 -12.646 -43.159 1.00 71.69 76 ASP A N 1
ATOM 580 C CA . ASP A 1 76 ? 43.864 -12.400 -44.398 1.00 71.69 76 ASP A CA 1
ATOM 581 C C . ASP A 1 76 ? 43.754 -13.630 -45.328 1.00 71.69 76 ASP A C 1
ATOM 583 O O . ASP A 1 76 ? 42.979 -13.610 -46.280 1.00 71.69 76 ASP A O 1
ATOM 587 N N . ARG A 1 77 ? 44.519 -14.709 -45.087 1.00 69.19 77 ARG A N 1
ATOM 588 C CA . ARG A 1 77 ? 44.485 -15.933 -45.919 1.00 69.19 77 ARG A CA 1
ATOM 589 C C . ARG A 1 77 ? 43.384 -16.936 -45.526 1.00 69.19 77 ARG A C 1
ATOM 591 O O . ARG A 1 77 ? 42.759 -17.471 -46.437 1.00 69.19 77 ARG A O 1
ATOM 598 N N . PRO A 1 78 ? 43.131 -17.224 -44.231 1.00 72.38 78 PRO A N 1
ATOM 599 C CA . PRO A 1 78 ? 42.073 -18.156 -43.824 1.00 72.38 78 PRO A CA 1
ATOM 600 C C . PRO A 1 78 ? 40.707 -17.499 -43.547 1.00 72.38 78 PRO A C 1
ATOM 602 O O . PRO A 1 78 ? 39.756 -18.224 -43.252 1.00 72.38 78 PRO A O 1
ATOM 605 N N . CYS A 1 79 ? 40.595 -16.164 -43.596 1.00 81.06 79 CYS A N 1
ATOM 606 C CA . CYS A 1 79 ? 39.455 -15.404 -43.073 1.00 81.06 79 CYS A CA 1
ATOM 607 C C . CYS A 1 79 ? 38.780 -14.524 -44.137 1.00 81.06 79 CYS A C 1
ATOM 609 O O . CYS A 1 79 ? 39.461 -13.850 -44.908 1.00 81.06 79 CYS A O 1
ATOM 611 N N . VAL A 1 80 ? 37.444 -14.478 -44.146 1.00 81.62 80 VAL A N 1
ATOM 612 C CA . VAL A 1 80 ? 36.643 -13.597 -45.014 1.00 81.62 80 VAL A CA 1
ATOM 613 C C . VAL A 1 80 ? 35.590 -12.857 -44.185 1.00 81.62 80 VAL A C 1
ATOM 615 O O . VAL A 1 80 ? 34.968 -13.438 -43.295 1.00 81.62 80 VAL A O 1
ATOM 618 N N . VAL A 1 81 ? 35.369 -11.571 -44.479 1.00 81.75 81 VAL A N 1
ATOM 619 C CA . VAL A 1 81 ? 34.289 -10.776 -43.871 1.00 81.75 81 VAL A CA 1
ATOM 620 C C . VAL A 1 81 ? 32.951 -11.172 -44.503 1.00 81.75 81 VAL A C 1
ATOM 622 O O . VAL A 1 81 ? 32.814 -11.194 -45.724 1.00 81.75 81 VAL A O 1
ATOM 625 N N . THR A 1 82 ? 31.954 -11.481 -43.678 1.00 81.56 82 THR A N 1
ATOM 626 C CA . THR A 1 82 ? 30.621 -11.938 -44.105 1.00 81.56 82 THR A CA 1
ATOM 627 C C . THR A 1 82 ? 29.521 -11.077 -43.481 1.00 81.56 82 THR A C 1
ATOM 629 O O . THR A 1 82 ? 29.741 -10.444 -42.450 1.00 81.56 82 THR A O 1
ATOM 632 N N . GLY A 1 83 ? 28.352 -11.016 -44.127 1.00 74.81 83 GLY A N 1
ATOM 633 C CA . GLY A 1 83 ? 27.177 -10.288 -43.623 1.00 74.81 83 GLY A CA 1
ATOM 634 C C . GLY A 1 83 ? 27.066 -8.814 -44.042 1.00 74.81 83 GLY A C 1
ATOM 635 O O . GLY A 1 83 ? 26.050 -8.195 -43.765 1.00 74.81 83 GLY A O 1
ATOM 636 N N . LEU A 1 84 ? 28.049 -8.240 -44.748 1.00 77.62 84 LEU A N 1
ATOM 637 C CA . LEU A 1 84 ? 27.983 -6.856 -45.251 1.00 77.62 84 LEU A CA 1
ATOM 638 C C . LEU A 1 84 ? 27.365 -6.775 -46.655 1.00 77.62 84 LEU A C 1
ATOM 640 O O . LEU A 1 84 ? 27.647 -7.610 -47.518 1.00 77.62 84 LEU A O 1
ATOM 644 N N . SER A 1 85 ? 26.574 -5.729 -46.921 1.00 75.25 85 SER A N 1
ATOM 645 C CA . SER A 1 85 ? 26.084 -5.451 -48.276 1.00 75.25 85 SER A CA 1
ATOM 646 C C . SER A 1 85 ? 27.247 -5.051 -49.197 1.00 75.25 85 SER A C 1
ATOM 648 O O . SER A 1 85 ? 28.186 -4.373 -48.777 1.00 75.25 85 SER A O 1
ATOM 650 N N . LYS A 1 86 ? 27.184 -5.428 -50.484 1.00 71.44 86 LYS A N 1
ATOM 651 C CA . LYS A 1 86 ? 28.221 -5.080 -51.484 1.00 71.44 86 LYS A CA 1
ATOM 652 C C . LYS A 1 86 ? 28.375 -3.568 -51.716 1.00 71.44 86 LYS A C 1
ATOM 654 O O . LYS A 1 86 ? 29.335 -3.148 -52.348 1.00 71.44 86 LYS A O 1
ATOM 659 N N . GLN A 1 87 ? 27.415 -2.771 -51.251 1.00 73.44 87 GLN A N 1
ATOM 660 C CA . GLN A 1 87 ? 27.416 -1.311 -51.346 1.00 73.44 87 GLN A CA 1
ATOM 661 C C . GLN A 1 87 ? 28.007 -0.646 -50.092 1.00 73.44 87 GLN A C 1
ATOM 663 O O . GLN A 1 87 ? 28.279 0.551 -50.110 1.00 73.44 87 GLN A O 1
ATOM 668 N N . HIS A 1 88 ? 28.228 -1.403 -49.010 1.00 76.94 88 HIS A N 1
ATOM 669 C CA . HIS A 1 88 ? 28.749 -0.871 -47.756 1.00 76.94 88 HIS A CA 1
ATOM 670 C C . HIS A 1 88 ? 30.261 -0.587 -47.854 1.00 76.94 88 HIS A C 1
ATOM 672 O O . HIS A 1 88 ? 31.007 -1.462 -48.314 1.00 76.94 88 HIS A O 1
ATOM 678 N N . PRO A 1 89 ? 30.769 0.559 -47.354 1.00 76.56 89 PRO A N 1
ATOM 679 C CA . PRO A 1 89 ? 32.186 0.945 -47.454 1.00 76.56 89 PRO A CA 1
ATOM 680 C C . PRO A 1 89 ? 33.157 -0.005 -46.733 1.00 76.56 89 PRO A C 1
ATOM 682 O O . PRO A 1 89 ? 34.360 0.026 -46.980 1.00 76.56 89 PRO A O 1
ATOM 685 N N . LEU A 1 90 ? 32.655 -0.854 -45.833 1.00 76.88 90 LEU A N 1
ATOM 686 C CA . LEU A 1 90 ? 33.461 -1.858 -45.124 1.00 76.88 90 LEU A CA 1
ATOM 687 C C . LEU A 1 90 ? 33.599 -3.185 -45.886 1.00 76.88 90 LEU A C 1
ATOM 689 O O . LEU A 1 90 ? 34.429 -4.004 -45.508 1.00 76.88 90 LEU A O 1
ATOM 693 N N . SER A 1 91 ? 32.822 -3.402 -46.955 1.00 74.12 91 SER A N 1
ATOM 694 C CA . SER A 1 91 ? 32.867 -4.645 -47.746 1.00 74.12 91 SER A CA 1
ATOM 695 C C . SER A 1 91 ? 34.167 -4.812 -48.546 1.00 74.12 91 SER A C 1
ATOM 697 O O . SER A 1 91 ? 34.512 -5.925 -48.934 1.00 74.12 91 SER A O 1
ATOM 699 N N . THR A 1 92 ? 34.909 -3.721 -48.761 1.00 77.56 92 THR A N 1
ATOM 700 C CA . THR A 1 92 ? 36.186 -3.700 -49.492 1.00 77.56 92 THR A CA 1
ATOM 701 C C . THR A 1 92 ? 37.415 -3.855 -48.591 1.00 77.56 92 THR A C 1
ATOM 703 O O . THR A 1 92 ? 38.533 -3.872 -49.103 1.00 77.56 92 THR A O 1
ATOM 706 N N . LEU A 1 93 ? 37.246 -3.910 -47.264 1.00 80.62 93 LEU A N 1
ATOM 707 C CA . LEU A 1 93 ? 38.358 -4.007 -46.313 1.00 80.62 93 LEU A CA 1
ATOM 708 C C . LEU A 1 93 ? 38.819 -5.455 -46.133 1.00 80.62 93 LEU A C 1
ATOM 710 O O . LEU A 1 93 ? 37.999 -6.371 -46.062 1.00 80.62 93 LEU A O 1
ATOM 714 N N . THR A 1 94 ? 40.131 -5.659 -45.977 1.00 83.81 94 THR A N 1
ATOM 715 C CA . THR A 1 94 ? 40.647 -6.966 -45.542 1.00 83.81 94 THR A CA 1
ATOM 716 C C . THR A 1 94 ? 40.308 -7.216 -44.065 1.00 83.81 94 THR A C 1
ATOM 718 O O . THR A 1 94 ? 40.151 -6.252 -43.303 1.00 83.81 94 THR A O 1
ATOM 721 N N . PRO A 1 95 ? 40.208 -8.482 -43.615 1.00 82.38 95 PRO A N 1
ATOM 722 C CA . PRO A 1 95 ? 40.020 -8.807 -42.201 1.00 82.38 95 PRO A CA 1
ATOM 723 C C . PRO A 1 95 ? 40.999 -8.076 -41.273 1.00 82.38 95 PRO A C 1
ATOM 725 O O . PRO A 1 95 ? 40.577 -7.525 -40.258 1.00 82.38 95 PRO A O 1
ATOM 728 N N . LEU A 1 96 ? 42.283 -7.983 -41.633 1.00 83.12 96 LEU A N 1
ATOM 729 C CA . LEU A 1 96 ? 43.280 -7.251 -40.849 1.00 83.12 96 LEU A CA 1
ATOM 730 C C . LEU A 1 96 ? 42.973 -5.744 -40.771 1.00 83.12 96 LEU A C 1
ATOM 732 O O . LEU A 1 96 ? 43.078 -5.150 -39.695 1.00 83.12 96 LEU A O 1
ATOM 736 N N . GLN A 1 97 ? 42.546 -5.122 -41.876 1.00 83.06 97 GLN A N 1
ATOM 737 C CA . GLN A 1 97 ? 42.169 -3.702 -41.907 1.00 83.06 97 GLN A CA 1
ATOM 738 C C . GLN A 1 97 ? 40.918 -3.428 -41.065 1.00 83.06 97 GLN A C 1
ATOM 740 O O . GLN A 1 97 ? 40.863 -2.425 -40.350 1.00 83.06 97 GLN A O 1
ATOM 745 N N . LEU A 1 98 ? 39.934 -4.331 -41.108 1.00 83.44 98 LEU A N 1
ATOM 746 C CA . LEU A 1 98 ? 38.731 -4.254 -40.280 1.00 83.44 98 LEU A CA 1
ATOM 747 C C . LEU A 1 98 ? 39.077 -4.379 -38.789 1.00 83.44 98 LEU A C 1
ATOM 749 O O . LEU A 1 98 ? 38.655 -3.545 -37.992 1.00 83.44 98 LEU A O 1
ATOM 753 N N . LEU A 1 99 ? 39.903 -5.359 -38.414 1.00 83.62 99 LEU A N 1
ATOM 754 C CA . LEU A 1 99 ? 40.354 -5.546 -37.031 1.00 83.62 99 LEU A CA 1
ATOM 755 C C . LEU A 1 99 ? 41.205 -4.371 -36.526 1.00 83.62 99 LEU A C 1
ATOM 757 O O . LEU A 1 99 ? 41.071 -3.978 -35.371 1.00 83.62 99 LEU A O 1
ATOM 761 N N . THR A 1 100 ? 42.021 -3.760 -37.389 1.00 84.19 100 THR A N 1
ATOM 762 C CA . THR A 1 100 ? 42.784 -2.545 -37.049 1.00 84.19 100 THR A CA 1
ATOM 763 C C . THR A 1 100 ? 41.861 -1.359 -36.780 1.00 84.19 100 THR A C 1
ATOM 765 O O . THR A 1 100 ? 42.095 -0.587 -35.853 1.00 84.19 100 THR A O 1
ATOM 768 N N . ARG A 1 101 ? 40.769 -1.220 -37.545 1.00 83.88 101 ARG A N 1
ATOM 769 C CA . ARG A 1 101 ? 39.750 -0.201 -37.256 1.00 83.88 101 ARG A CA 1
ATOM 770 C C . ARG A 1 101 ? 39.048 -0.461 -35.926 1.00 83.88 101 ARG A C 1
ATOM 772 O O . ARG A 1 101 ? 38.870 0.483 -35.169 1.00 83.88 101 ARG A O 1
ATOM 779 N N . LEU A 1 102 ? 38.703 -1.716 -35.625 1.00 84.31 102 LEU A N 1
ATOM 780 C CA . LEU A 1 102 ? 38.107 -2.092 -34.338 1.00 84.31 102 LEU A CA 1
ATOM 781 C C . LEU A 1 102 ? 39.060 -1.849 -33.159 1.00 84.31 102 LEU A C 1
ATOM 783 O O . LEU A 1 102 ? 38.603 -1.475 -32.085 1.00 84.31 102 LEU A O 1
ATOM 787 N N . HIS A 1 103 ? 40.371 -2.024 -33.351 1.00 83.69 103 HIS A N 1
ATOM 788 C CA . HIS A 1 103 ? 41.379 -1.741 -32.324 1.00 83.69 103 HIS A CA 1
ATOM 789 C C . HIS A 1 103 ? 41.385 -0.269 -31.888 1.00 83.69 103 HIS A C 1
ATOM 791 O O . HIS A 1 103 ? 41.613 0.024 -30.719 1.00 83.69 103 HIS A O 1
ATOM 797 N N . ASN A 1 104 ? 41.098 0.651 -32.813 1.00 84.56 104 ASN A N 1
ATOM 798 C CA . ASN A 1 104 ? 41.041 2.086 -32.527 1.00 84.56 104 ASN A CA 1
ATOM 799 C C . ASN A 1 104 ? 39.767 2.505 -31.769 1.00 84.56 104 ASN A C 1
ATOM 801 O O . ASN A 1 104 ? 39.666 3.658 -31.353 1.00 84.56 104 ASN A O 1
ATOM 805 N N . LEU A 1 105 ? 38.790 1.607 -31.614 1.00 86.75 105 LEU A N 1
ATOM 806 C CA . LEU A 1 105 ? 37.565 1.850 -30.854 1.00 86.75 105 LEU A CA 1
ATOM 807 C C . LEU A 1 105 ? 37.733 1.344 -29.420 1.00 86.75 105 LEU A C 1
ATOM 809 O O . LEU A 1 105 ? 38.280 0.262 -29.207 1.00 86.75 105 LEU A O 1
ATOM 813 N N . ASP A 1 106 ? 37.200 2.083 -28.444 1.00 87.44 106 ASP A N 1
ATOM 814 C CA . ASP A 1 106 ? 37.260 1.693 -27.033 1.00 87.44 106 ASP A CA 1
ATOM 815 C C . ASP A 1 106 ? 35.995 0.926 -26.590 1.00 87.44 106 ASP A C 1
ATOM 817 O O . ASP A 1 106 ? 34.937 1.532 -26.366 1.00 87.44 106 ASP A O 1
ATOM 821 N N . PRO A 1 107 ? 36.067 -0.411 -26.426 1.00 86.75 107 PRO A N 1
ATOM 822 C CA . PRO A 1 107 ? 34.931 -1.192 -25.955 1.00 86.75 107 PRO A CA 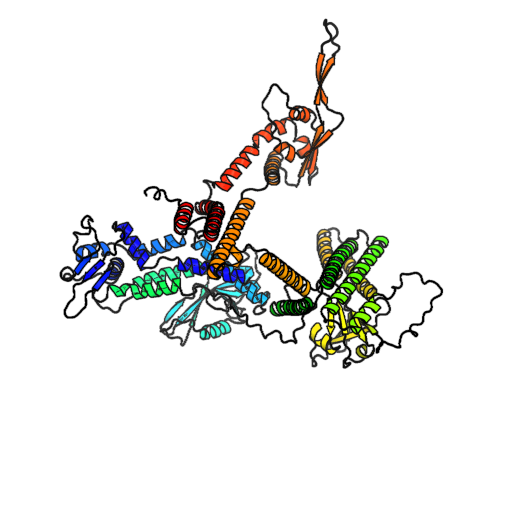1
ATOM 823 C C . PRO A 1 107 ? 34.587 -0.904 -24.489 1.00 86.75 107 PRO A C 1
ATOM 825 O O . PRO A 1 107 ? 33.442 -1.119 -24.095 1.00 86.75 107 PRO A O 1
ATOM 828 N N . GLN A 1 108 ? 35.525 -0.406 -23.672 1.00 89.00 108 GLN A N 1
ATOM 829 C CA . GLN A 1 108 ? 35.240 -0.052 -22.277 1.00 89.00 108 GLN A CA 1
ATOM 830 C C . GLN A 1 108 ? 34.323 1.166 -22.222 1.00 89.00 108 GLN A C 1
ATOM 832 O O . GLN A 1 108 ? 33.266 1.105 -21.591 1.00 89.00 108 GLN A O 1
ATOM 837 N N . GLN A 1 109 ? 34.660 2.214 -22.976 1.00 90.12 109 GLN A N 1
ATOM 838 C CA . GLN A 1 109 ? 33.817 3.398 -23.112 1.00 90.12 109 GLN A CA 1
ATOM 839 C C . GLN A 1 109 ? 32.416 3.045 -23.637 1.00 90.12 109 GLN A C 1
ATOM 841 O O . GLN A 1 109 ? 31.419 3.558 -23.127 1.00 90.12 109 GLN A O 1
ATOM 846 N N . ALA A 1 110 ? 32.308 2.133 -24.609 1.00 89.50 110 ALA A N 1
ATOM 847 C CA . ALA A 1 110 ? 31.013 1.684 -25.124 1.00 89.50 110 ALA A CA 1
ATOM 848 C C . ALA A 1 110 ? 30.154 0.983 -24.054 1.00 89.50 110 ALA A C 1
ATOM 850 O O . ALA A 1 110 ? 28.944 1.224 -23.966 1.00 89.50 110 ALA A O 1
ATOM 851 N N . LEU A 1 111 ? 30.765 0.145 -23.208 1.00 91.25 111 LEU A N 1
ATOM 852 C CA . LEU A 1 111 ? 30.069 -0.506 -22.096 1.00 91.25 111 LEU A CA 1
ATOM 853 C C . LEU A 1 111 ? 29.653 0.488 -21.006 1.00 91.25 111 LEU A C 1
ATOM 855 O O . LEU A 1 111 ? 28.535 0.389 -20.502 1.00 91.25 111 LEU A O 1
ATOM 859 N N . GLU A 1 112 ? 30.505 1.456 -20.666 1.00 92.06 112 GLU A N 1
ATOM 860 C CA . GLU A 1 112 ? 30.183 2.510 -19.696 1.00 92.06 112 GLU A CA 1
ATOM 861 C C . GLU A 1 112 ? 29.036 3.399 -20.179 1.00 92.06 112 GLU A C 1
ATOM 863 O O . GLU A 1 112 ? 28.091 3.654 -19.431 1.00 92.06 112 GLU A O 1
ATOM 868 N N . GLN A 1 113 ? 29.064 3.817 -21.447 1.00 92.19 113 GLN A N 1
ATOM 869 C CA . GLN A 1 113 ? 27.979 4.585 -22.055 1.00 92.19 113 GLN A CA 1
ATOM 870 C C . GLN A 1 113 ? 26.670 3.795 -22.064 1.00 92.19 113 GLN A C 1
ATOM 872 O O . GLN A 1 113 ? 25.632 4.338 -21.698 1.00 92.19 113 GLN A O 1
ATOM 877 N N . SER A 1 114 ? 26.704 2.509 -22.436 1.00 92.44 114 SER A N 1
ATOM 878 C CA . SER A 1 114 ? 25.508 1.660 -22.406 1.00 92.44 114 SER A CA 1
ATOM 879 C C . SER A 1 114 ? 24.968 1.466 -20.988 1.00 92.44 114 SER A C 1
ATOM 881 O O . SER A 1 114 ? 23.752 1.396 -20.813 1.00 92.44 114 SER A O 1
ATOM 883 N N . TRP A 1 115 ? 25.847 1.355 -19.990 1.00 92.88 115 TRP A N 1
ATOM 884 C CA . TRP A 1 115 ? 25.459 1.226 -18.589 1.00 92.88 115 TRP A CA 1
ATOM 885 C C . TRP A 1 115 ? 24.783 2.500 -18.079 1.00 92.88 115 TRP A C 1
ATOM 887 O O . TRP A 1 115 ? 23.675 2.434 -17.546 1.00 92.88 115 TRP A O 1
ATOM 897 N N . ASN A 1 116 ? 25.407 3.657 -18.302 1.00 94.81 116 ASN A N 1
ATOM 898 C CA . ASN A 1 116 ? 24.853 4.946 -17.897 1.00 94.81 116 ASN A CA 1
ATOM 899 C C . ASN A 1 116 ? 23.547 5.251 -18.639 1.00 94.81 116 ASN A C 1
ATOM 901 O O . ASN A 1 116 ? 22.554 5.558 -17.996 1.00 94.81 116 ASN A O 1
ATOM 905 N N . ALA A 1 117 ? 23.484 5.043 -19.959 1.00 93.50 117 ALA A N 1
ATOM 906 C CA . ALA A 1 117 ? 22.261 5.256 -20.735 1.00 93.50 117 ALA A CA 1
ATOM 907 C C . ALA A 1 117 ? 21.075 4.411 -20.231 1.00 93.50 117 ALA A C 1
ATOM 909 O O . ALA A 1 117 ? 19.939 4.886 -20.204 1.00 93.50 117 ALA A O 1
ATOM 910 N N . HIS A 1 118 ? 21.323 3.170 -19.795 1.00 93.25 118 HIS A N 1
ATOM 911 C CA . HIS A 1 118 ? 20.283 2.334 -19.191 1.00 93.25 118 HIS A CA 1
ATOM 912 C C . HIS A 1 118 ? 19.796 2.905 -17.857 1.00 93.25 118 HIS A C 1
ATOM 914 O O . HIS A 1 118 ? 18.594 3.111 -17.679 1.00 93.25 118 HIS A O 1
ATOM 920 N N . TRP A 1 119 ? 20.718 3.162 -16.926 1.00 94.19 119 TRP A N 1
ATOM 921 C CA . TRP A 1 119 ? 20.381 3.583 -15.564 1.00 94.19 119 TRP A CA 1
ATOM 922 C C . TRP A 1 119 ? 19.866 5.023 -15.475 1.00 94.19 119 TRP A C 1
ATOM 924 O O . TRP A 1 119 ? 19.020 5.305 -14.626 1.00 94.19 119 TRP A O 1
ATOM 934 N N . ASP A 1 120 ? 20.322 5.904 -16.360 1.00 94.69 120 ASP A N 1
ATOM 935 C CA . ASP A 1 120 ? 19.908 7.309 -16.413 1.00 94.69 120 ASP A CA 1
ATOM 936 C C . ASP A 1 120 ? 18.620 7.488 -17.231 1.00 94.69 120 ASP A C 1
ATOM 938 O O . ASP A 1 120 ? 17.948 8.509 -17.118 1.00 94.69 120 ASP A O 1
ATOM 942 N N . GLY A 1 121 ? 18.223 6.477 -18.012 1.00 93.12 121 GLY A N 1
ATOM 943 C CA . GLY A 1 121 ? 16.918 6.435 -18.664 1.00 93.12 121 GLY A CA 1
ATOM 944 C C . GLY A 1 121 ? 15.760 6.285 -17.669 1.00 93.12 121 GLY A C 1
ATOM 945 O O . GLY A 1 121 ? 15.936 5.814 -16.543 1.00 93.12 121 GLY A O 1
ATOM 946 N N . ARG A 1 122 ? 14.548 6.658 -18.098 1.00 93.25 122 ARG A N 1
ATOM 947 C CA . ARG A 1 122 ? 13.334 6.610 -17.269 1.00 93.25 122 ARG A CA 1
ATOM 948 C C . ARG A 1 122 ? 12.983 5.183 -16.838 1.00 93.25 122 ARG A C 1
ATOM 950 O O . ARG A 1 122 ? 12.998 4.257 -17.653 1.00 93.25 122 ARG A O 1
ATOM 957 N N . ALA A 1 123 ? 12.619 5.010 -15.572 1.00 91.75 123 ALA A N 1
ATOM 958 C CA . ALA A 1 123 ? 12.015 3.777 -15.089 1.00 91.75 123 ALA A CA 1
ATOM 959 C C . ALA A 1 123 ? 10.546 3.680 -15.549 1.00 91.75 123 ALA A C 1
ATOM 961 O O . ALA A 1 123 ? 9.793 4.638 -15.344 1.00 91.75 123 ALA A O 1
ATOM 962 N N . PRO A 1 124 ? 10.120 2.541 -16.134 1.00 82.69 124 PRO A N 1
ATOM 963 C CA . PRO A 1 124 ? 8.731 2.328 -16.550 1.00 82.69 124 PRO A CA 1
ATOM 964 C C . PRO A 1 124 ? 7.731 2.622 -15.426 1.00 82.69 124 PRO A C 1
ATOM 966 O O . PRO A 1 124 ? 8.007 2.315 -14.264 1.00 82.69 124 PRO A O 1
ATOM 969 N N . GLY A 1 125 ? 6.594 3.242 -15.757 1.00 83.88 125 GLY A N 1
ATOM 970 C CA . GLY A 1 125 ? 5.557 3.581 -14.780 1.00 83.88 125 GLY A CA 1
ATOM 971 C C . GLY A 1 125 ? 5.973 4.583 -13.694 1.00 83.88 125 GLY A C 1
ATOM 972 O O . GLY A 1 125 ? 5.274 4.696 -12.689 1.00 83.88 125 GLY A O 1
ATOM 973 N N . THR A 1 126 ? 7.095 5.300 -13.849 1.00 89.31 126 THR A N 1
ATOM 974 C CA . THR A 1 126 ? 7.547 6.314 -12.878 1.00 89.31 126 THR A CA 1
ATOM 975 C C . THR A 1 126 ? 8.112 7.569 -13.559 1.00 89.31 126 THR A C 1
ATOM 977 O O . THR A 1 126 ? 8.565 7.494 -14.708 1.00 89.31 126 THR A O 1
ATOM 980 N N . PRO A 1 127 ? 8.140 8.724 -12.863 1.00 90.62 127 PRO A N 1
ATOM 981 C CA . PRO A 1 127 ? 8.758 9.953 -13.364 1.00 90.62 127 PRO A CA 1
ATOM 982 C C . PRO A 1 127 ? 10.272 10.028 -13.097 1.00 90.62 127 PRO A C 1
ATOM 984 O O . PRO A 1 127 ? 10.869 11.086 -13.269 1.00 90.62 127 PRO A O 1
ATOM 987 N N . LEU A 1 128 ? 10.892 8.938 -12.641 1.00 93.12 128 LEU A N 1
ATOM 988 C CA . LEU A 1 128 ? 12.275 8.906 -12.165 1.00 93.12 128 LEU A CA 1
ATOM 989 C C . LEU A 1 128 ? 13.177 8.139 -13.127 1.00 93.12 128 LEU A C 1
ATOM 991 O O . LEU A 1 128 ? 12.710 7.316 -13.920 1.00 93.12 128 LEU A O 1
ATOM 995 N N . SER A 1 129 ? 14.484 8.360 -13.019 1.00 95.06 129 SER A N 1
ATOM 996 C CA . SER A 1 129 ? 15.468 7.489 -13.667 1.00 95.06 129 SER A CA 1
ATOM 997 C C . SER A 1 129 ? 15.443 6.077 -13.060 1.00 95.06 129 SER A C 1
ATOM 999 O O . SER A 1 129 ? 15.042 5.873 -11.908 1.00 95.06 129 SER A O 1
ATOM 1001 N N . ARG A 1 130 ? 15.920 5.072 -13.804 1.00 94.31 130 ARG A N 1
ATOM 1002 C CA . ARG A 1 130 ? 16.088 3.703 -13.280 1.00 94.31 130 ARG A CA 1
ATOM 1003 C C . ARG A 1 130 ? 17.031 3.668 -12.080 1.00 94.31 130 ARG A C 1
ATOM 1005 O O . ARG A 1 130 ? 16.798 2.886 -11.160 1.00 94.31 130 ARG A O 1
ATOM 1012 N N . ARG A 1 131 ? 18.052 4.530 -12.057 1.00 94.56 131 ARG A N 1
ATOM 1013 C CA . ARG A 1 131 ? 19.003 4.677 -10.946 1.00 94.56 131 ARG A CA 1
ATOM 1014 C C . ARG A 1 131 ? 18.313 5.157 -9.671 1.00 94.56 131 ARG A C 1
ATOM 1016 O O . ARG A 1 131 ? 18.426 4.510 -8.633 1.00 94.56 131 ARG A O 1
ATOM 1023 N N . GLU A 1 132 ? 17.557 6.248 -9.752 1.00 94.12 132 GLU A N 1
ATOM 1024 C CA . GLU A 1 132 ? 16.795 6.780 -8.613 1.00 94.12 132 GLU A CA 1
ATOM 1025 C C . GLU A 1 132 ? 15.729 5.791 -8.146 1.00 94.12 132 GLU A C 1
ATOM 1027 O O . GLU A 1 132 ? 15.574 5.556 -6.945 1.00 94.12 132 GLU A O 1
ATOM 1032 N N . ARG A 1 133 ? 15.027 5.154 -9.092 1.00 94.31 133 ARG A N 1
ATOM 1033 C CA . ARG A 1 133 ? 14.021 4.143 -8.773 1.00 94.31 133 ARG A CA 1
ATOM 1034 C C . ARG A 1 133 ? 14.629 2.944 -8.051 1.00 94.31 133 ARG A C 1
ATOM 1036 O O . ARG A 1 133 ? 14.040 2.473 -7.080 1.00 94.31 133 ARG A O 1
ATOM 1043 N N . ALA A 1 134 ? 15.800 2.470 -8.471 1.00 93.25 134 ALA A N 1
ATOM 1044 C CA . ALA A 1 134 ? 16.500 1.393 -7.781 1.00 93.25 134 ALA A CA 1
ATOM 1045 C C . ALA A 1 134 ? 16.865 1.788 -6.341 1.00 93.25 134 ALA A C 1
ATOM 1047 O O . ALA A 1 134 ? 16.625 1.014 -5.417 1.00 93.25 134 ALA A O 1
ATOM 1048 N N . SER A 1 135 ? 17.350 3.014 -6.123 1.00 93.19 135 SER A N 1
ATOM 1049 C CA . SER A 1 135 ? 17.628 3.539 -4.778 1.00 93.19 135 SER A CA 1
ATOM 1050 C C . SER A 1 135 ? 16.371 3.607 -3.901 1.00 93.19 135 SER A C 1
ATOM 1052 O O . SER A 1 135 ? 16.416 3.218 -2.732 1.00 93.19 135 SER A O 1
ATOM 1054 N N . GLN A 1 136 ? 15.229 4.030 -4.455 1.00 93.06 136 GLN A N 1
ATOM 1055 C CA . GLN A 1 136 ? 13.949 4.016 -3.738 1.00 93.06 136 GLN A CA 1
ATOM 1056 C C . GLN A 1 136 ? 13.502 2.598 -3.376 1.00 93.06 136 GLN A C 1
ATOM 1058 O O . GLN A 1 136 ? 13.130 2.347 -2.232 1.00 93.06 136 GLN A O 1
ATOM 1063 N N . LEU A 1 137 ? 13.545 1.661 -4.328 1.00 92.75 137 LEU A N 1
ATOM 1064 C CA . LEU A 1 137 ? 13.146 0.274 -4.083 1.00 92.75 137 LEU A CA 1
ATOM 1065 C C . LEU A 1 137 ? 14.070 -0.400 -3.062 1.00 92.75 137 LEU A C 1
ATOM 1067 O O . LEU A 1 137 ? 13.586 -1.131 -2.205 1.00 92.75 137 LEU A O 1
ATOM 1071 N N . TYR A 1 138 ? 15.371 -0.102 -3.088 1.00 92.56 138 TYR A N 1
ATOM 1072 C CA . TYR A 1 138 ? 16.329 -0.574 -2.088 1.00 92.56 138 TYR A CA 1
ATOM 1073 C C . TYR A 1 138 ? 15.966 -0.099 -0.673 1.00 92.56 138 TYR A C 1
ATOM 1075 O O . TYR A 1 138 ? 15.949 -0.897 0.266 1.00 92.56 138 TYR A O 1
ATOM 1083 N N . ARG A 1 139 ? 15.609 1.183 -0.521 1.00 92.19 139 ARG A N 1
ATOM 1084 C CA . ARG A 1 139 ? 15.129 1.737 0.754 1.00 92.19 139 ARG A CA 1
ATOM 1085 C C . ARG A 1 139 ? 13.816 1.084 1.195 1.00 92.19 139 ARG A C 1
ATOM 1087 O O . ARG A 1 139 ? 13.709 0.659 2.341 1.00 92.19 139 ARG A O 1
ATOM 1094 N N . ILE A 1 140 ? 12.845 0.941 0.287 1.00 92.50 140 ILE A N 1
ATOM 1095 C CA . ILE A 1 140 ? 11.564 0.273 0.578 1.00 92.50 140 ILE A CA 1
ATOM 1096 C C . ILE A 1 140 ? 11.796 -1.177 1.014 1.00 92.50 140 ILE A C 1
ATOM 1098 O O . ILE A 1 140 ? 11.120 -1.643 1.927 1.00 92.50 140 ILE A O 1
ATOM 1102 N N . HIS A 1 141 ? 12.741 -1.885 0.390 1.00 93.12 141 HIS A N 1
ATOM 1103 C CA . HIS A 1 141 ? 13.108 -3.245 0.776 1.00 93.12 141 HIS A CA 1
ATOM 1104 C C . HIS A 1 141 ? 13.628 -3.281 2.218 1.00 93.12 141 HIS A C 1
ATOM 1106 O O . HIS A 1 141 ? 13.116 -4.052 3.028 1.00 93.12 141 HIS A O 1
ATOM 1112 N N . LEU A 1 142 ? 14.582 -2.412 2.565 1.00 91.75 142 LEU A N 1
ATOM 1113 C CA . LEU A 1 142 ? 15.123 -2.309 3.922 1.00 91.75 142 LEU A CA 1
ATOM 1114 C C . LEU A 1 142 ? 14.016 -2.033 4.958 1.00 91.75 142 LEU A C 1
ATOM 1116 O O . LEU A 1 142 ? 13.853 -2.813 5.897 1.00 91.75 142 LEU A O 1
ATOM 1120 N N . GLU A 1 143 ? 13.189 -1.007 4.739 1.00 92.00 143 GLU A N 1
ATOM 1121 C CA . GLU A 1 143 ? 12.052 -0.669 5.613 1.00 92.00 143 GLU A CA 1
ATOM 1122 C C . GLU A 1 143 ? 11.070 -1.838 5.763 1.00 92.00 143 GLU A C 1
ATOM 1124 O O . GLU A 1 143 ? 10.646 -2.192 6.865 1.00 92.00 143 GLU A O 1
ATOM 1129 N N . ALA A 1 144 ? 10.696 -2.463 4.643 1.00 91.25 144 ALA A N 1
ATOM 1130 C CA . ALA A 1 144 ? 9.730 -3.548 4.638 1.00 91.25 144 ALA A CA 1
ATOM 1131 C C . ALA A 1 144 ? 10.256 -4.773 5.394 1.00 91.25 144 ALA A C 1
ATOM 1133 O O . ALA A 1 144 ? 9.493 -5.385 6.141 1.00 91.25 144 ALA A O 1
ATOM 1134 N N . THR A 1 145 ? 11.544 -5.102 5.253 1.00 91.00 145 THR A N 1
ATOM 1135 C CA . THR A 1 145 ? 12.172 -6.200 6.004 1.00 91.00 145 THR A CA 1
ATOM 1136 C C . THR A 1 145 ? 12.213 -5.922 7.507 1.00 91.00 145 THR A C 1
ATOM 1138 O O . THR A 1 145 ? 11.902 -6.821 8.287 1.00 91.00 145 THR A O 1
ATOM 1141 N N . ALA A 1 146 ? 12.474 -4.678 7.922 1.00 90.25 146 ALA A N 1
ATOM 1142 C CA . ALA A 1 146 ? 12.438 -4.276 9.328 1.00 90.25 146 ALA A CA 1
ATOM 1143 C C . ALA A 1 146 ? 11.029 -4.393 9.933 1.00 90.25 146 ALA A C 1
ATOM 1145 O O . ALA A 1 146 ? 10.855 -4.985 10.997 1.00 90.25 146 ALA A O 1
ATOM 1146 N N . HIS A 1 147 ? 10.000 -3.907 9.230 1.00 87.88 147 HIS A N 1
ATOM 1147 C CA . HIS A 1 147 ? 8.612 -4.043 9.684 1.00 87.88 147 HIS A CA 1
ATOM 1148 C C . HIS A 1 147 ? 8.156 -5.503 9.775 1.00 87.88 147 HIS A C 1
ATOM 1150 O O . HIS A 1 147 ? 7.392 -5.854 10.671 1.00 87.88 147 HIS A O 1
ATOM 1156 N N . VAL A 1 148 ? 8.605 -6.359 8.852 1.00 85.94 148 VAL A N 1
ATOM 1157 C CA . VAL A 1 148 ? 8.295 -7.795 8.891 1.00 85.94 148 VAL A CA 1
ATOM 1158 C C . VAL A 1 148 ? 8.977 -8.463 10.081 1.00 85.94 148 VAL A C 1
ATOM 1160 O O . VAL A 1 148 ? 8.320 -9.226 10.783 1.00 85.94 148 VAL A O 1
ATOM 1163 N N . ALA A 1 149 ? 10.241 -8.134 10.356 1.00 85.94 149 ALA A N 1
ATOM 1164 C CA . ALA A 1 149 ? 10.958 -8.654 11.517 1.00 85.94 149 ALA A CA 1
ATOM 1165 C C . ALA A 1 149 ? 10.300 -8.238 12.847 1.00 85.94 149 ALA A C 1
ATOM 1167 O O . ALA A 1 149 ? 10.119 -9.071 13.736 1.00 85.94 149 ALA A O 1
ATOM 1168 N N . LEU A 1 150 ? 9.848 -6.982 12.950 1.00 85.50 150 LEU A N 1
ATOM 1169 C CA . LEU A 1 150 ? 9.091 -6.493 14.107 1.00 85.50 150 LEU A CA 1
ATOM 1170 C C . LEU A 1 150 ? 7.762 -7.242 14.279 1.00 85.50 150 LEU A C 1
ATOM 1172 O O . LEU A 1 150 ? 7.443 -7.705 15.371 1.00 85.50 150 LEU A O 1
ATOM 1176 N N . ALA A 1 151 ? 7.000 -7.409 13.193 1.00 78.31 151 ALA A N 1
ATOM 1177 C CA . ALA A 1 151 ? 5.716 -8.112 13.219 1.00 78.31 151 ALA A CA 1
ATOM 1178 C C . ALA A 1 151 ? 5.851 -9.601 13.592 1.00 78.31 151 ALA A C 1
ATOM 1180 O O . ALA A 1 151 ? 4.911 -10.194 14.123 1.00 78.31 151 ALA A O 1
ATOM 1181 N N . GLN A 1 152 ? 7.010 -10.202 13.314 1.00 76.38 152 GLN A N 1
ATOM 1182 C CA . GLN A 1 152 ? 7.347 -11.579 13.684 1.00 76.38 152 GLN A CA 1
ATOM 1183 C C . GLN A 1 152 ? 7.964 -11.701 15.080 1.00 76.38 152 GLN A C 1
ATOM 1185 O O . GLN A 1 152 ? 8.204 -12.819 15.526 1.00 76.38 152 GLN A O 1
ATOM 1190 N N . ARG A 1 153 ? 8.251 -10.580 15.757 1.00 75.25 153 ARG A N 1
ATOM 1191 C CA . ARG A 1 153 ? 9.022 -10.533 17.010 1.00 75.25 153 ARG A CA 1
ATOM 1192 C C . ARG A 1 153 ? 10.402 -11.203 16.911 1.00 75.25 153 ARG A C 1
ATOM 1194 O O . ARG A 1 153 ? 10.971 -11.583 17.929 1.00 75.25 153 ARG A O 1
ATOM 1201 N N . THR A 1 154 ? 10.965 -11.323 15.705 1.00 82.00 154 THR A N 1
ATOM 1202 C CA . THR A 1 154 ? 12.369 -11.737 15.534 1.00 82.00 154 THR A CA 1
ATOM 1203 C C . THR A 1 154 ? 13.321 -10.614 15.929 1.00 82.00 154 THR A C 1
ATOM 1205 O O . THR A 1 154 ? 14.438 -10.888 16.358 1.00 82.00 154 THR A O 1
ATOM 1208 N N . LEU A 1 155 ? 12.859 -9.363 15.824 1.00 86.62 155 LEU A N 1
ATOM 1209 C CA . LEU A 1 155 ? 13.535 -8.164 16.306 1.00 86.62 155 LEU A CA 1
ATOM 1210 C C . LEU A 1 155 ? 12.576 -7.318 17.150 1.00 86.62 155 LEU A C 1
ATOM 1212 O O . LEU A 1 155 ? 11.393 -7.198 16.823 1.00 86.62 155 LEU A O 1
ATOM 1216 N N . SER A 1 156 ? 13.086 -6.708 18.220 1.00 86.19 156 SER A N 1
ATOM 1217 C CA . SER A 1 156 ? 12.320 -5.780 19.058 1.00 86.19 156 SER A CA 1
ATOM 1218 C C . SER A 1 156 ? 12.321 -4.354 18.491 1.00 86.19 156 SER A C 1
ATOM 1220 O O . SER A 1 156 ? 13.189 -3.970 17.703 1.00 86.19 156 SER A O 1
ATOM 1222 N N . ALA A 1 157 ? 11.363 -3.529 18.927 1.00 85.56 157 ALA A N 1
ATOM 1223 C CA . ALA A 1 157 ? 11.326 -2.109 18.568 1.00 85.56 157 ALA A CA 1
ATOM 1224 C C . ALA A 1 157 ? 12.602 -1.367 19.015 1.00 85.56 157 ALA A C 1
ATOM 1226 O O . ALA A 1 157 ? 13.099 -0.501 18.295 1.00 85.56 157 ALA A O 1
ATOM 1227 N N . GLU A 1 158 ? 13.175 -1.750 20.159 1.00 85.62 158 GLU A N 1
ATOM 1228 C CA . GLU A 1 158 ? 14.434 -1.190 20.661 1.00 85.62 158 GLU A CA 1
ATOM 1229 C C . GLU A 1 158 ? 15.622 -1.534 19.759 1.00 85.62 158 GLU A C 1
ATOM 1231 O O . GLU A 1 158 ? 16.430 -0.660 19.450 1.00 85.62 158 GLU A O 1
ATOM 1236 N N . GLN A 1 159 ? 15.697 -2.777 19.273 1.00 87.38 159 GLN A N 1
ATOM 1237 C CA . GLN A 1 159 ? 16.756 -3.222 18.360 1.00 87.38 159 GLN A CA 1
ATOM 1238 C C . GLN A 1 159 ? 16.687 -2.531 16.992 1.00 87.38 159 GLN A C 1
ATOM 1240 O O . GLN A 1 159 ? 17.716 -2.363 16.340 1.00 87.38 159 GLN A O 1
ATOM 1245 N N . LEU A 1 160 ? 15.494 -2.117 16.555 1.00 89.25 160 LEU A N 1
ATOM 1246 C CA . LEU A 1 160 ? 15.291 -1.405 15.289 1.00 89.25 160 LEU A CA 1
ATOM 1247 C C . LEU A 1 160 ? 15.412 0.117 15.410 1.00 89.25 160 LEU A C 1
ATOM 1249 O O . LEU A 1 160 ? 15.587 0.790 14.396 1.00 89.25 160 LEU A O 1
ATOM 1253 N N . ARG A 1 161 ? 15.370 0.672 16.624 1.00 87.50 161 ARG A N 1
ATOM 1254 C CA . ARG A 1 161 ? 15.518 2.114 16.870 1.00 87.50 161 ARG A CA 1
ATOM 1255 C C . ARG A 1 161 ? 16.716 2.751 16.143 1.00 87.50 161 ARG A C 1
ATOM 1257 O O . ARG A 1 161 ? 16.529 3.830 15.587 1.00 87.50 161 ARG A O 1
ATOM 1264 N N . PRO A 1 162 ? 17.910 2.127 16.073 1.00 87.31 162 PRO A N 1
ATOM 1265 C CA . PRO A 1 162 ? 19.055 2.706 15.367 1.00 87.31 162 PRO A CA 1
ATOM 1266 C C . PRO A 1 162 ? 18.829 2.832 13.861 1.00 87.31 162 PRO A C 1
ATOM 1268 O O . PRO A 1 162 ? 19.283 3.796 13.257 1.00 87.31 162 PRO A O 1
ATOM 1271 N N . LEU A 1 163 ? 18.111 1.879 13.258 1.00 89.00 163 LEU A N 1
ATOM 1272 C CA . LEU A 1 163 ? 17.755 1.937 11.845 1.00 89.00 163 LEU A CA 1
ATOM 1273 C C . LEU A 1 163 ? 16.806 3.107 11.584 1.00 89.00 163 LEU A C 1
ATOM 1275 O O . LEU A 1 163 ? 17.071 3.897 10.687 1.00 89.00 163 LEU A O 1
ATOM 1279 N N . TRP A 1 164 ? 15.752 3.253 12.393 1.00 87.44 164 TRP A N 1
ATOM 1280 C CA . TRP A 1 164 ? 14.794 4.353 12.244 1.00 87.44 164 TRP A CA 1
ATOM 1281 C C . TRP A 1 164 ? 15.454 5.723 12.442 1.00 87.44 164 TRP A C 1
ATOM 1283 O O . TRP A 1 164 ? 15.238 6.621 11.639 1.00 87.44 164 TRP A O 1
ATOM 1293 N N . LEU A 1 165 ? 16.375 5.846 13.404 1.00 83.94 165 LEU A N 1
ATOM 1294 C CA . LEU A 1 165 ? 17.168 7.066 13.604 1.00 83.94 165 LEU A CA 1
ATOM 1295 C C . LEU A 1 165 ? 18.033 7.448 12.392 1.00 83.94 165 LEU A C 1
ATOM 1297 O O . LEU A 1 165 ? 18.219 8.631 12.144 1.00 83.94 165 LEU A O 1
ATOM 1301 N N . LEU A 1 166 ? 18.576 6.477 11.647 1.00 83.75 166 LEU A N 1
ATOM 1302 C CA . LEU A 1 166 ? 19.338 6.755 10.418 1.00 83.75 166 LEU A CA 1
ATOM 1303 C C . LEU A 1 166 ? 18.442 7.107 9.225 1.00 83.75 166 LEU A C 1
ATOM 1305 O O . LEU A 1 166 ? 18.938 7.595 8.210 1.00 83.75 166 LEU A O 1
ATOM 1309 N N . MET A 1 167 ? 17.153 6.787 9.311 1.00 82.31 167 MET A N 1
ATOM 1310 C CA . MET A 1 167 ? 16.167 7.064 8.272 1.00 82.31 167 MET A CA 1
ATOM 1311 C C . MET A 1 167 ? 15.450 8.398 8.480 1.00 82.31 167 MET A C 1
ATOM 1313 O O . MET A 1 167 ? 15.033 9.011 7.497 1.00 82.31 167 MET A O 1
ATOM 1317 N N . ASP A 1 168 ? 15.338 8.836 9.733 1.00 75.94 168 ASP A N 1
ATOM 1318 C CA . ASP A 1 168 ? 14.749 10.106 10.132 1.00 75.94 168 ASP A CA 1
ATOM 1319 C C . ASP A 1 168 ? 15.845 11.184 10.243 1.00 75.94 168 ASP A C 1
ATOM 1321 O O . ASP A 1 168 ? 16.526 11.295 11.265 1.00 75.94 168 ASP A O 1
ATOM 1325 N N . ASP A 1 169 ? 15.987 12.020 9.205 1.00 58.41 169 ASP A N 1
ATOM 1326 C CA . ASP A 1 169 ? 16.986 13.109 9.096 1.00 58.41 169 ASP A CA 1
ATOM 1327 C C . ASP A 1 169 ? 16.903 14.176 10.221 1.00 58.41 169 ASP A C 1
ATOM 1329 O O . ASP A 1 169 ? 17.734 15.081 10.299 1.00 58.41 169 ASP A O 1
ATOM 1333 N N . THR A 1 170 ? 15.903 14.102 11.105 1.00 51.34 170 THR A N 1
ATOM 1334 C CA . THR A 1 170 ? 15.548 15.150 12.077 1.00 51.34 170 THR A CA 1
ATOM 1335 C C . THR A 1 170 ? 15.950 14.860 13.526 1.00 51.34 170 THR A C 1
ATOM 1337 O O . THR A 1 170 ? 15.722 15.701 14.396 1.00 51.34 170 THR A O 1
ATOM 1340 N N . SER A 1 171 ? 16.536 13.697 13.829 1.00 48.72 171 SER A N 1
ATOM 1341 C CA . SER A 1 171 ? 16.739 13.255 15.220 1.00 48.72 171 SER A CA 1
ATOM 1342 C C . SER A 1 171 ? 18.204 13.328 15.663 1.00 48.72 171 SER A C 1
ATOM 1344 O O . SER A 1 171 ? 19.014 12.460 15.341 1.00 48.72 171 SER A O 1
ATOM 1346 N N . ALA A 1 172 ? 18.546 14.318 16.492 1.00 50.16 172 ALA A N 1
ATOM 1347 C CA . ALA A 1 172 ? 19.800 14.315 17.245 1.00 50.16 172 ALA A CA 1
ATOM 1348 C C . ALA A 1 172 ? 19.740 13.231 18.340 1.00 50.16 172 ALA A C 1
ATOM 1350 O O . ALA A 1 172 ? 19.241 13.459 19.441 1.00 50.16 172 ALA A O 1
ATOM 1351 N N . SER A 1 173 ? 20.202 12.019 18.026 1.00 52.72 173 SER A N 1
ATOM 1352 C CA . SER A 1 173 ? 20.354 10.952 19.020 1.00 52.72 173 SER A CA 1
ATOM 1353 C C . SER A 1 173 ? 21.471 11.302 20.018 1.00 52.72 173 SER A C 1
ATOM 1355 O O . SER A 1 173 ? 22.537 11.753 19.595 1.00 52.72 173 SER A O 1
ATOM 1357 N N . PRO A 1 174 ? 21.297 11.038 21.327 1.00 55.28 174 PRO A N 1
ATOM 1358 C CA . PRO A 1 174 ? 22.350 11.217 22.329 1.00 55.28 174 PRO A CA 1
ATOM 1359 C C . PRO A 1 174 ? 23.520 10.226 22.177 1.00 55.28 174 PRO A C 1
ATOM 1361 O O . PRO A 1 174 ? 24.571 10.429 22.780 1.00 55.28 174 PRO A O 1
ATOM 1364 N N . GLN A 1 175 ? 23.363 9.157 21.384 1.00 65.94 175 GLN A N 1
ATOM 1365 C CA . GLN A 1 175 ? 24.417 8.175 21.102 1.00 65.94 175 GLN A CA 1
ATOM 1366 C C . GLN A 1 175 ? 24.753 8.136 19.602 1.00 65.94 175 GLN A C 1
ATOM 1368 O O . GLN A 1 175 ? 23.825 8.094 18.785 1.00 65.94 175 GLN A O 1
ATOM 1373 N N . PRO A 1 176 ? 26.050 8.110 19.222 1.00 73.62 176 PRO A N 1
ATOM 1374 C CA . PRO A 1 176 ? 26.454 8.064 17.823 1.00 73.62 176 PRO A CA 1
ATOM 1375 C C . PRO A 1 176 ? 26.089 6.705 17.217 1.00 73.62 176 PRO A C 1
ATOM 1377 O O . PRO A 1 176 ? 26.614 5.666 17.628 1.00 73.62 176 PRO A O 1
ATOM 1380 N N . VAL A 1 177 ? 25.191 6.721 16.233 1.00 82.25 177 VAL A N 1
ATOM 1381 C CA . VAL A 1 177 ? 24.888 5.561 15.388 1.00 82.25 177 VAL A CA 1
ATOM 1382 C C . VAL A 1 177 ? 25.873 5.560 14.221 1.00 82.25 177 VAL A C 1
ATOM 1384 O O . VAL A 1 177 ? 26.056 6.582 13.560 1.00 82.25 177 VAL A O 1
ATOM 1387 N N . ARG A 1 178 ? 26.535 4.429 13.972 1.00 84.75 178 ARG A N 1
ATOM 1388 C CA . ARG A 1 178 ? 27.498 4.263 12.876 1.00 84.75 178 ARG A CA 1
ATOM 1389 C C . ARG A 1 178 ? 26.963 3.277 11.854 1.00 84.75 178 ARG A C 1
ATOM 1391 O O . ARG A 1 178 ? 26.410 2.245 12.226 1.00 84.75 178 ARG A O 1
ATOM 1398 N N . ALA A 1 179 ? 27.185 3.584 10.583 1.00 88.50 179 ALA A N 1
ATOM 1399 C CA . ALA A 1 179 ? 26.819 2.733 9.466 1.00 88.50 179 ALA A CA 1
ATOM 1400 C C . ALA A 1 179 ? 28.085 2.340 8.687 1.00 88.50 179 ALA A C 1
ATOM 1402 O O . ALA A 1 179 ? 28.894 3.188 8.306 1.00 88.50 179 ALA A O 1
ATOM 1403 N N . GLU A 1 180 ? 28.282 1.041 8.491 1.00 91.25 180 GLU A N 1
ATOM 1404 C CA . GLU A 1 180 ? 29.497 0.463 7.918 1.00 91.25 180 GLU A CA 1
ATOM 1405 C C . GLU A 1 180 ? 29.156 -0.535 6.807 1.00 91.25 180 GLU A C 1
ATOM 1407 O O . GLU A 1 180 ? 28.096 -1.170 6.808 1.00 91.25 180 GLU A O 1
ATOM 1412 N N . ARG A 1 181 ? 30.091 -0.707 5.871 1.00 90.38 181 ARG A N 1
ATOM 1413 C CA . ARG A 1 181 ? 30.120 -1.835 4.936 1.00 90.38 181 ARG A CA 1
ATOM 1414 C C . ARG A 1 181 ? 31.040 -2.917 5.486 1.00 90.38 181 ARG A C 1
ATOM 1416 O O . ARG A 1 181 ? 32.096 -2.595 6.024 1.00 90.38 181 ARG A O 1
ATOM 1423 N N . VAL A 1 182 ? 30.662 -4.178 5.301 1.00 90.38 182 VAL A N 1
ATOM 1424 C CA . VAL A 1 182 ? 31.496 -5.341 5.622 1.00 90.38 182 VAL A CA 1
ATOM 1425 C C . VAL A 1 182 ? 32.075 -5.949 4.346 1.00 90.38 182 VAL A C 1
ATOM 1427 O O . VAL A 1 182 ? 31.342 -6.220 3.398 1.00 90.38 182 VAL A O 1
ATOM 1430 N N . ASP A 1 183 ? 33.385 -6.181 4.335 1.00 90.12 183 ASP A N 1
ATOM 1431 C CA . ASP A 1 183 ? 34.099 -6.878 3.267 1.00 90.12 183 ASP A CA 1
ATOM 1432 C C . ASP A 1 183 ? 34.822 -8.109 3.844 1.00 90.12 183 ASP A C 1
ATOM 1434 O O . ASP A 1 183 ? 35.321 -8.089 4.974 1.00 90.12 183 ASP A O 1
ATOM 1438 N N . LEU A 1 184 ? 34.861 -9.200 3.074 1.00 88.94 184 LEU A N 1
ATOM 1439 C CA . LEU A 1 184 ? 35.485 -10.465 3.469 1.00 88.94 184 LEU A CA 1
ATOM 1440 C C . LEU A 1 184 ? 36.883 -10.558 2.854 1.00 88.94 184 LEU A C 1
ATOM 1442 O O . LEU A 1 184 ? 37.038 -10.436 1.639 1.00 88.94 184 LEU A O 1
ATOM 1446 N N . LEU A 1 185 ? 37.892 -10.803 3.681 1.00 88.06 185 LEU A N 1
ATOM 1447 C CA . LEU A 1 185 ? 39.269 -11.053 3.268 1.00 88.06 185 LEU A CA 1
ATOM 1448 C C . LEU A 1 185 ? 39.553 -12.552 3.380 1.00 88.06 185 LEU A C 1
ATOM 1450 O O . LEU A 1 185 ? 39.428 -13.144 4.455 1.00 88.06 185 LEU A O 1
ATOM 1454 N N . LEU A 1 186 ? 39.894 -13.155 2.246 1.00 85.94 186 LEU A N 1
ATOM 1455 C CA . LEU A 1 186 ? 40.196 -14.577 2.103 1.00 85.94 186 LEU A CA 1
ATOM 1456 C C . LEU A 1 186 ? 41.673 -14.854 2.439 1.00 85.94 186 LEU A C 1
ATOM 1458 O O . LEU A 1 186 ? 42.498 -13.942 2.447 1.00 85.94 186 LEU A O 1
ATOM 1462 N N . SER A 1 187 ? 42.033 -16.121 2.664 1.00 82.38 187 SER A N 1
ATOM 1463 C CA . SER A 1 187 ? 43.404 -16.526 3.032 1.00 82.38 187 SER A CA 1
ATOM 1464 C C . SER A 1 187 ? 44.472 -16.242 1.963 1.00 82.38 187 SER A C 1
ATOM 1466 O O . SER A 1 187 ? 45.663 -16.251 2.255 1.00 82.38 187 SER A O 1
ATOM 1468 N N . ASN A 1 188 ? 44.050 -16.003 0.722 1.00 80.56 188 ASN A N 1
ATOM 1469 C CA . ASN A 1 188 ? 44.886 -15.629 -0.420 1.00 80.56 188 ASN A CA 1
ATOM 1470 C C . ASN A 1 188 ? 44.914 -14.103 -0.660 1.00 80.56 188 ASN A C 1
ATOM 1472 O O . ASN A 1 188 ? 45.176 -13.676 -1.783 1.00 80.56 188 ASN A O 1
ATOM 1476 N N . ASP A 1 189 ? 44.548 -13.308 0.351 1.00 79.88 189 ASP A N 1
ATOM 1477 C CA . ASP A 1 189 ? 44.413 -11.846 0.308 1.00 79.88 189 ASP A CA 1
ATOM 1478 C C . ASP A 1 189 ? 43.413 -11.318 -0.741 1.00 79.88 189 ASP A C 1
ATOM 1480 O O . ASP A 1 189 ? 43.379 -10.123 -1.045 1.00 79.88 189 ASP A O 1
ATOM 1484 N N . THR A 1 190 ? 42.541 -12.177 -1.287 1.00 82.06 190 THR A N 1
ATOM 1485 C CA . THR A 1 190 ? 41.458 -11.707 -2.160 1.00 82.06 190 THR A CA 1
ATOM 1486 C C . THR A 1 190 ? 40.304 -11.131 -1.337 1.00 82.06 190 THR A C 1
ATOM 1488 O O . THR A 1 190 ? 39.838 -11.730 -0.365 1.00 82.06 190 THR A O 1
ATOM 1491 N N . ARG A 1 191 ? 39.843 -9.938 -1.729 1.00 84.50 191 ARG A N 1
ATOM 1492 C CA . ARG A 1 191 ? 38.740 -9.209 -1.087 1.00 84.50 191 ARG A CA 1
ATOM 1493 C C . ARG A 1 191 ? 37.423 -9.518 -1.794 1.00 84.50 191 ARG A C 1
ATOM 1495 O O . ARG A 1 191 ? 37.279 -9.232 -2.981 1.00 84.50 191 ARG A O 1
ATOM 1502 N N . VAL A 1 192 ? 36.447 -10.044 -1.060 1.00 84.44 192 VAL A N 1
ATOM 1503 C CA . VAL A 1 192 ? 35.057 -10.207 -1.508 1.00 84.44 192 VAL A CA 1
ATOM 1504 C C . VAL A 1 192 ? 34.224 -9.104 -0.871 1.00 84.44 192 VAL A C 1
ATOM 1506 O O . VAL A 1 192 ? 34.016 -9.085 0.342 1.00 84.44 192 VAL A O 1
ATOM 1509 N N . THR A 1 193 ? 33.762 -8.163 -1.688 1.00 84.94 193 THR A N 1
ATOM 1510 C CA . THR A 1 193 ? 32.963 -7.031 -1.217 1.00 84.94 193 THR A CA 1
ATOM 1511 C C . THR A 1 193 ? 31.479 -7.382 -1.162 1.00 84.94 193 THR A C 1
ATOM 1513 O O . THR A 1 193 ? 30.954 -8.061 -2.046 1.00 84.94 193 THR A O 1
ATOM 1516 N N . LEU A 1 194 ? 30.785 -6.890 -0.132 1.00 87.31 194 LEU A N 1
ATOM 1517 C CA . LEU A 1 194 ? 29.326 -6.989 -0.008 1.00 87.31 194 LEU A CA 1
ATOM 1518 C C . LEU A 1 194 ? 28.721 -5.583 -0.169 1.00 87.31 194 LEU A C 1
ATOM 1520 O O . LEU A 1 194 ? 28.385 -4.931 0.821 1.00 87.31 194 LEU A O 1
ATOM 1524 N N . PRO A 1 195 ? 28.623 -5.063 -1.409 1.00 86.50 195 PRO A N 1
ATOM 1525 C CA . PRO A 1 195 ? 28.297 -3.656 -1.655 1.00 86.50 195 PRO A CA 1
ATOM 1526 C C . PRO A 1 195 ? 26.883 -3.275 -1.198 1.00 86.50 195 PRO A C 1
ATOM 1528 O O . PRO A 1 195 ? 26.624 -2.140 -0.815 1.00 86.50 195 PRO A O 1
ATOM 1531 N N . ASP A 1 196 ? 25.963 -4.227 -1.205 1.00 87.06 196 ASP A N 1
ATOM 1532 C CA . ASP A 1 196 ? 24.556 -4.067 -0.863 1.00 87.06 196 ASP A CA 1
ATOM 1533 C C . ASP A 1 196 ? 24.250 -4.283 0.627 1.00 87.06 196 ASP A C 1
ATOM 1535 O O . ASP A 1 196 ? 23.107 -4.082 1.041 1.00 87.06 196 ASP A O 1
ATOM 1539 N N . ALA A 1 197 ? 25.245 -4.664 1.432 1.00 90.31 197 ALA A N 1
ATOM 1540 C CA . ALA A 1 197 ? 25.089 -4.929 2.858 1.00 90.31 197 ALA A CA 1
ATOM 1541 C C . ALA A 1 197 ? 25.290 -3.674 3.722 1.00 90.31 197 ALA A C 1
ATOM 1543 O O . ALA A 1 197 ? 26.055 -2.771 3.370 1.00 90.31 197 ALA A O 1
ATOM 1544 N N . TRP A 1 198 ? 24.645 -3.657 4.890 1.00 92.19 198 TRP A N 1
ATOM 1545 C CA . TRP A 1 198 ? 24.869 -2.647 5.928 1.00 92.19 198 TRP A CA 1
ATOM 1546 C C . TRP A 1 198 ? 25.103 -3.300 7.282 1.00 92.19 198 TRP A C 1
ATOM 1548 O O . TRP A 1 198 ? 24.411 -4.252 7.640 1.00 92.19 198 TRP A O 1
ATOM 1558 N N . VAL A 1 199 ? 26.035 -2.744 8.051 1.00 92.25 199 VAL A N 1
ATOM 1559 C CA . VAL A 1 199 ? 26.159 -3.006 9.483 1.00 92.25 199 VAL A CA 1
ATOM 1560 C C . VAL A 1 199 ? 25.940 -1.702 10.231 1.00 92.25 199 VAL A C 1
ATOM 1562 O O . VAL A 1 199 ? 26.668 -0.733 10.027 1.00 92.25 199 VAL A O 1
ATOM 1565 N N . ILE A 1 200 ? 24.907 -1.669 11.065 1.00 90.94 200 ILE A N 1
ATOM 1566 C CA . ILE A 1 200 ? 24.523 -0.508 11.864 1.00 90.94 200 ILE A CA 1
ATOM 1567 C C . ILE A 1 200 ? 24.858 -0.818 13.318 1.00 90.94 200 ILE A C 1
ATOM 1569 O O . ILE A 1 200 ? 24.432 -1.841 13.849 1.00 90.94 200 ILE A O 1
ATOM 1573 N N . SER A 1 201 ? 25.625 0.054 13.961 1.00 88.19 201 SER A N 1
ATOM 1574 C CA . SER A 1 201 ? 26.046 -0.110 15.354 1.00 88.19 201 SER A CA 1
ATOM 1575 C C . SER A 1 201 ? 25.738 1.134 16.177 1.00 88.19 201 SER A C 1
ATOM 1577 O O . SER A 1 201 ? 25.735 2.253 15.659 1.00 88.19 201 SER A O 1
ATOM 1579 N N . VAL A 1 202 ? 25.471 0.936 17.468 1.00 81.94 202 VAL A N 1
ATOM 1580 C CA . VAL A 1 202 ? 25.233 2.017 18.435 1.00 81.94 202 VAL A CA 1
ATOM 1581 C C . VAL A 1 202 ? 26.359 2.035 19.460 1.00 81.94 202 VAL A C 1
ATOM 1583 O O . VAL A 1 202 ? 26.636 1.015 20.091 1.00 81.94 202 VAL A O 1
ATOM 1586 N N . GLY A 1 203 ? 26.991 3.194 19.659 1.00 75.38 203 GLY A N 1
ATOM 1587 C CA . GLY A 1 203 ? 28.050 3.352 20.660 1.00 75.38 203 GLY A CA 1
ATOM 1588 C C . GLY A 1 203 ? 29.389 2.741 20.226 1.00 75.38 203 GLY A C 1
ATOM 1589 O O . GLY A 1 203 ? 29.913 3.085 19.165 1.00 75.38 203 GLY A O 1
ATOM 1590 N N . ASP A 1 204 ? 29.983 1.883 21.064 1.00 77.31 204 ASP A N 1
ATOM 1591 C CA . ASP A 1 204 ? 31.246 1.199 20.751 1.00 77.31 204 ASP A CA 1
ATOM 1592 C C . ASP A 1 204 ? 31.022 0.095 19.705 1.00 77.31 204 ASP A C 1
ATOM 1594 O O . ASP A 1 204 ? 30.329 -0.889 19.951 1.00 77.31 204 ASP A O 1
ATOM 1598 N N . SER A 1 205 ? 31.666 0.234 18.544 1.00 72.25 205 SER A N 1
ATOM 1599 C CA . SER A 1 205 ? 31.586 -0.699 17.411 1.00 72.25 205 SER A CA 1
ATOM 1600 C C . SER A 1 205 ? 31.920 -2.160 17.743 1.00 72.25 205 SER A C 1
ATOM 1602 O O . SER A 1 205 ? 31.495 -3.047 17.005 1.00 72.25 205 SER A O 1
ATOM 1604 N N . GLN A 1 206 ? 32.671 -2.432 18.818 1.00 75.00 206 GLN A N 1
ATOM 1605 C CA . GLN A 1 206 ? 33.053 -3.800 19.194 1.00 75.00 206 GLN A CA 1
ATOM 1606 C C . GLN A 1 206 ? 32.044 -4.459 20.145 1.00 75.00 206 GLN A C 1
ATOM 1608 O O . GLN A 1 206 ? 31.683 -5.626 19.960 1.00 75.00 206 GLN A O 1
ATOM 1613 N N . ASN A 1 207 ? 31.575 -3.707 21.143 1.00 78.00 207 ASN A N 1
ATOM 1614 C CA . ASN A 1 207 ? 30.767 -4.226 22.251 1.00 78.00 207 ASN A CA 1
ATOM 1615 C C . ASN A 1 207 ? 29.286 -3.829 22.194 1.00 78.00 207 ASN A C 1
ATOM 1617 O O . ASN A 1 207 ? 28.488 -4.370 22.957 1.00 78.00 207 ASN A O 1
ATOM 1621 N N . GLY A 1 208 ? 28.923 -2.882 21.330 1.00 80.31 208 GLY A N 1
ATOM 1622 C CA . GLY A 1 208 ? 27.552 -2.430 21.130 1.00 80.31 208 GLY A CA 1
ATOM 1623 C C . GLY A 1 208 ? 26.753 -3.358 20.218 1.00 80.31 208 GLY A C 1
ATOM 1624 O O . GLY A 1 208 ? 27.317 -4.062 19.371 1.00 80.31 208 GLY A O 1
ATOM 1625 N N . ALA A 1 209 ? 25.429 -3.302 20.368 1.00 85.19 209 ALA A N 1
ATOM 1626 C CA . ALA A 1 209 ? 24.492 -4.043 19.536 1.00 85.19 209 ALA A CA 1
ATOM 1627 C C . ALA A 1 209 ? 24.695 -3.716 18.046 1.00 85.19 209 ALA A C 1
ATOM 1629 O O . ALA A 1 209 ? 24.866 -2.554 17.663 1.00 85.19 209 ALA A O 1
ATOM 1630 N N . GLN A 1 210 ? 24.676 -4.758 17.216 1.00 89.31 210 GLN A N 1
ATOM 1631 C CA . GLN A 1 210 ? 24.903 -4.691 15.776 1.00 89.31 210 GLN A CA 1
ATOM 1632 C C . GLN A 1 210 ? 23.637 -5.121 15.048 1.00 89.31 210 GLN A C 1
ATOM 1634 O O . GLN A 1 210 ? 23.088 -6.182 15.334 1.00 89.31 210 GLN A O 1
ATOM 1639 N N . LEU A 1 211 ? 23.217 -4.349 14.058 1.00 92.56 211 LEU A N 1
ATOM 1640 C CA . LEU A 1 211 ? 22.147 -4.704 13.141 1.00 92.56 211 LEU A CA 1
ATOM 1641 C C . LEU A 1 211 ? 22.754 -4.926 11.754 1.00 92.56 211 LEU A C 1
ATOM 1643 O O . LEU A 1 211 ? 23.344 -4.019 11.171 1.00 92.56 211 LEU A O 1
ATOM 1647 N N . LEU A 1 212 ? 22.632 -6.144 11.237 1.00 93.00 212 LEU A N 1
ATOM 1648 C CA . LEU A 1 212 ? 23.143 -6.557 9.935 1.00 93.00 212 LEU A CA 1
ATOM 1649 C C . LEU A 1 212 ? 21.997 -6.636 8.931 1.00 93.00 212 LEU A C 1
ATOM 1651 O O . LEU A 1 212 ? 21.021 -7.353 9.153 1.00 93.00 212 LEU A O 1
ATOM 1655 N N . TYR A 1 213 ? 22.166 -5.964 7.798 1.00 92.88 213 TYR A N 1
ATOM 1656 C CA . TYR A 1 213 ? 21.287 -6.070 6.645 1.00 92.88 213 TYR A CA 1
ATOM 1657 C C . TYR A 1 213 ? 21.998 -6.754 5.471 1.00 92.88 213 TYR A C 1
ATOM 1659 O O . TYR A 1 213 ? 23.015 -6.262 4.979 1.00 92.88 213 TYR A O 1
ATOM 1667 N N . LEU A 1 214 ? 21.437 -7.875 5.011 1.00 91.06 214 LEU A N 1
ATOM 1668 C CA . LEU A 1 214 ? 21.882 -8.679 3.873 1.00 91.06 214 LEU A CA 1
ATOM 1669 C C . LEU A 1 214 ? 20.716 -8.905 2.895 1.00 91.06 214 LEU A C 1
ATOM 1671 O O . LEU A 1 214 ? 19.981 -9.886 3.022 1.00 91.06 214 LEU A O 1
ATOM 1675 N N . PRO A 1 215 ? 20.548 -8.050 1.875 1.00 88.44 215 PRO A N 1
ATOM 1676 C CA . PRO A 1 215 ? 19.363 -8.082 1.015 1.00 88.44 215 PRO A CA 1
ATOM 1677 C C . PRO A 1 215 ? 19.202 -9.357 0.178 1.00 88.44 215 PRO A C 1
ATOM 1679 O O . PRO A 1 215 ? 18.096 -9.668 -0.258 1.00 88.44 215 PRO A O 1
ATOM 1682 N N . LYS A 1 216 ? 20.285 -10.103 -0.058 1.00 86.00 216 LYS A N 1
ATOM 1683 C CA . LYS A 1 216 ? 20.283 -11.359 -0.829 1.00 86.00 216 LYS A CA 1
ATOM 1684 C C . LYS A 1 216 ? 19.800 -12.575 -0.031 1.00 86.00 216 LYS A C 1
ATOM 1686 O O . LYS A 1 216 ? 19.578 -13.627 -0.622 1.00 86.00 216 LYS A O 1
ATOM 1691 N N . GLN A 1 217 ? 19.646 -12.455 1.288 1.00 83.38 217 GLN A N 1
ATOM 1692 C CA . GLN A 1 217 ? 19.258 -13.558 2.170 1.00 83.38 217 GLN A CA 1
ATOM 1693 C C . GLN A 1 217 ? 17.759 -13.541 2.482 1.00 83.38 217 GLN A C 1
ATOM 1695 O O . GLN A 1 217 ? 17.151 -12.479 2.596 1.00 83.38 217 GLN A O 1
ATOM 1700 N N . ALA A 1 218 ? 17.164 -14.724 2.675 1.00 78.88 218 ALA A N 1
ATOM 1701 C CA . ALA A 1 218 ? 15.747 -14.850 3.036 1.00 78.88 218 ALA A CA 1
ATOM 1702 C C . ALA A 1 218 ? 15.416 -14.166 4.375 1.00 78.88 218 ALA A C 1
ATOM 1704 O O . ALA A 1 218 ? 14.330 -13.617 4.532 1.00 78.88 218 ALA A O 1
ATOM 1705 N N . VAL A 1 219 ? 16.364 -14.159 5.320 1.00 82.88 219 VAL A N 1
ATOM 1706 C CA . VAL A 1 219 ? 16.311 -13.344 6.542 1.00 82.88 219 VAL A CA 1
ATOM 1707 C C . VAL A 1 219 ? 17.250 -12.159 6.353 1.00 82.88 219 VAL A C 1
ATOM 1709 O O . VAL A 1 219 ? 18.432 -12.225 6.694 1.00 82.88 219 VAL A O 1
ATOM 1712 N N . ALA A 1 220 ? 16.718 -11.097 5.748 1.00 87.00 220 ALA A N 1
ATOM 1713 C CA . ALA A 1 220 ? 17.515 -9.961 5.304 1.00 87.00 220 ALA A CA 1
ATOM 1714 C C . ALA A 1 220 ? 18.018 -9.064 6.442 1.00 87.00 220 ALA A C 1
ATOM 1716 O O . ALA A 1 220 ? 19.001 -8.364 6.241 1.00 87.00 220 ALA A O 1
ATOM 1717 N N . LEU A 1 221 ? 17.375 -9.061 7.614 1.00 91.00 221 LEU A N 1
ATOM 1718 C CA . LEU A 1 221 ? 17.739 -8.197 8.739 1.00 91.00 221 LEU A CA 1
ATOM 1719 C C . LEU A 1 221 ? 17.891 -9.018 10.021 1.00 91.00 221 LEU A C 1
ATOM 1721 O O . LEU A 1 221 ? 17.003 -9.802 10.353 1.00 91.00 221 LEU A O 1
ATOM 1725 N N . GLN A 1 222 ? 19.011 -8.851 10.725 1.00 90.81 222 GLN A N 1
ATOM 1726 C CA . GLN A 1 222 ? 19.337 -9.602 11.942 1.00 90.81 222 GLN A CA 1
ATOM 1727 C C . GLN A 1 222 ? 20.065 -8.720 12.954 1.00 90.81 222 GLN A C 1
ATOM 1729 O O . GLN A 1 222 ? 20.871 -7.876 12.567 1.00 90.81 222 GLN A O 1
ATOM 1734 N N . ALA A 1 223 ? 19.811 -8.939 14.244 1.00 92.12 223 ALA A N 1
ATOM 1735 C CA . ALA A 1 223 ? 20.494 -8.248 15.330 1.00 92.12 223 ALA A CA 1
ATOM 1736 C C . ALA A 1 223 ? 21.440 -9.193 16.076 1.00 92.12 223 ALA A C 1
ATOM 1738 O O . ALA A 1 223 ? 21.137 -10.367 16.283 1.00 92.12 223 ALA A O 1
ATOM 1739 N N . PHE A 1 224 ? 22.569 -8.650 16.514 1.00 91.31 224 PHE A N 1
ATOM 1740 C CA . PHE A 1 224 ? 23.596 -9.337 17.283 1.00 91.31 224 PHE A CA 1
ATOM 1741 C C . PHE A 1 224 ? 23.969 -8.493 18.498 1.00 91.31 224 PHE A C 1
ATOM 1743 O O . PHE A 1 224 ? 24.037 -7.266 18.414 1.00 91.31 224 PHE A O 1
ATOM 1750 N N . ALA A 1 225 ? 24.241 -9.148 19.626 1.00 87.31 225 ALA A N 1
ATOM 1751 C CA . ALA A 1 225 ? 24.659 -8.457 20.841 1.00 87.31 225 ALA A CA 1
ATOM 1752 C C . ALA A 1 225 ? 26.074 -7.876 20.701 1.00 87.31 225 ALA A C 1
ATOM 1754 O O . ALA A 1 225 ? 26.320 -6.761 21.153 1.00 87.31 225 ALA A O 1
ATOM 1755 N N . LYS A 1 226 ? 26.992 -8.620 20.063 1.00 89.19 226 LYS A N 1
ATOM 1756 C CA . LYS A 1 226 ? 28.392 -8.221 19.871 1.00 89.19 226 LYS A CA 1
ATOM 1757 C C . LYS A 1 226 ? 28.862 -8.421 18.437 1.00 89.19 226 LYS A C 1
ATOM 1759 O O . LYS A 1 226 ? 28.351 -9.253 17.686 1.00 89.19 226 LYS A O 1
ATOM 1764 N N . ARG A 1 227 ? 29.930 -7.705 18.081 1.00 90.12 227 ARG A N 1
ATOM 1765 C CA . ARG A 1 227 ? 30.579 -7.808 16.768 1.00 90.12 227 ARG A CA 1
ATOM 1766 C C . ARG A 1 227 ? 31.165 -9.193 16.483 1.00 90.12 227 ARG A C 1
ATOM 1768 O O . ARG A 1 227 ? 31.105 -9.655 15.346 1.00 90.12 227 ARG A O 1
ATOM 1775 N N . ALA A 1 228 ? 31.702 -9.860 17.503 1.00 88.94 228 ALA A N 1
ATOM 1776 C CA . ALA A 1 228 ? 32.242 -11.213 17.378 1.00 88.94 228 ALA A CA 1
ATOM 1777 C C . ALA A 1 228 ? 31.161 -12.234 16.974 1.00 88.94 228 ALA A C 1
ATOM 1779 O O . ALA A 1 228 ? 31.415 -13.089 16.125 1.00 88.94 228 ALA A O 1
ATOM 1780 N N . ASP A 1 229 ? 29.944 -12.096 17.512 1.00 89.62 229 ASP A N 1
ATOM 1781 C CA . ASP A 1 229 ? 28.815 -12.981 17.195 1.00 89.62 229 ASP A CA 1
ATOM 1782 C C . ASP A 1 229 ? 28.399 -12.831 15.725 1.00 89.62 229 ASP A C 1
ATOM 1784 O O . ASP A 1 229 ? 28.189 -13.823 15.026 1.00 89.62 229 ASP A O 1
ATOM 1788 N N . LEU A 1 230 ? 28.367 -11.586 15.233 1.00 90.19 230 LEU A N 1
ATOM 1789 C CA . LEU A 1 230 ? 28.111 -11.268 13.826 1.00 90.19 230 LEU A CA 1
ATOM 1790 C C . LEU A 1 230 ? 29.164 -11.899 12.902 1.00 90.19 230 LEU A C 1
ATOM 1792 O O . LEU A 1 230 ? 28.812 -12.500 11.889 1.00 90.19 230 LEU A O 1
ATOM 1796 N N . GLN A 1 231 ? 30.452 -11.803 13.247 1.00 90.44 231 GLN A N 1
ATOM 1797 C CA . GLN A 1 231 ? 31.544 -12.377 12.448 1.00 90.44 231 GLN A CA 1
ATOM 1798 C C . GLN A 1 231 ? 31.495 -13.909 12.421 1.00 90.44 231 GLN A C 1
ATOM 1800 O O . GLN A 1 231 ? 31.610 -14.520 11.355 1.00 90.44 231 GLN A O 1
ATOM 1805 N N . ALA A 1 232 ? 31.262 -14.534 13.578 1.00 88.19 232 ALA A N 1
ATOM 1806 C CA . ALA A 1 232 ? 31.099 -15.980 13.682 1.00 88.19 232 ALA A CA 1
ATOM 1807 C C . ALA A 1 232 ? 29.894 -16.475 12.869 1.00 88.19 232 ALA A C 1
ATOM 1809 O O . ALA A 1 232 ? 29.964 -17.534 12.241 1.00 88.19 232 ALA A O 1
ATOM 1810 N N . TRP A 1 233 ? 28.802 -15.706 12.852 1.00 89.88 233 TRP A N 1
ATOM 1811 C CA . TRP A 1 233 ? 27.631 -16.006 12.039 1.00 89.88 233 TRP A CA 1
ATOM 1812 C C . TRP A 1 233 ? 27.924 -15.861 10.540 1.00 89.88 233 TRP A C 1
ATOM 1814 O O . TRP A 1 233 ? 27.662 -16.807 9.796 1.00 89.88 233 TRP A O 1
ATOM 1824 N N . LEU A 1 234 ? 28.531 -14.749 10.100 1.00 87.31 234 LEU A N 1
ATOM 1825 C CA . LEU A 1 234 ? 28.891 -14.506 8.694 1.00 87.31 234 LEU A CA 1
ATOM 1826 C C . LEU A 1 234 ? 29.797 -15.606 8.121 1.00 87.31 234 LEU A C 1
ATOM 1828 O O . LEU A 1 234 ? 29.586 -16.037 6.987 1.00 87.31 234 LEU A O 1
ATOM 1832 N N . GLY A 1 235 ? 30.752 -16.109 8.912 1.00 84.88 235 GLY A N 1
ATOM 1833 C CA . GLY A 1 235 ? 31.638 -17.204 8.504 1.00 84.88 235 GLY A CA 1
ATOM 1834 C C . GLY A 1 235 ? 30.909 -18.515 8.173 1.00 84.88 235 GLY A C 1
ATOM 1835 O O . GLY A 1 235 ? 31.426 -19.327 7.411 1.00 84.88 235 GLY A O 1
ATOM 1836 N N . ARG A 1 236 ? 29.686 -18.718 8.686 1.00 84.69 236 ARG A N 1
ATOM 1837 C CA . ARG A 1 236 ? 28.873 -19.928 8.447 1.00 84.69 236 ARG A CA 1
ATOM 1838 C C . ARG A 1 236 ? 27.920 -19.811 7.254 1.00 84.69 236 ARG A C 1
ATOM 1840 O O . ARG A 1 236 ? 27.390 -20.825 6.815 1.00 84.69 236 ARG A O 1
ATOM 1847 N N . GLN A 1 237 ? 27.692 -18.609 6.720 1.00 79.19 237 GLN A N 1
ATOM 1848 C CA . GLN A 1 237 ? 26.643 -18.349 5.720 1.00 79.19 237 GLN A CA 1
ATOM 1849 C C . GLN A 1 237 ? 27.022 -18.703 4.272 1.00 79.19 237 GLN A C 1
ATOM 1851 O O . GLN A 1 237 ? 26.206 -18.525 3.370 1.00 79.19 237 GLN A O 1
ATOM 1856 N N . GLY A 1 238 ? 28.248 -19.176 4.016 1.00 77.00 238 GLY A N 1
ATOM 1857 C CA . GLY A 1 238 ? 28.681 -19.546 2.662 1.00 77.00 238 GLY A CA 1
ATOM 1858 C C . GLY A 1 238 ? 28.665 -18.375 1.668 1.00 77.00 238 GLY A C 1
ATOM 1859 O O . GLY A 1 238 ? 28.332 -18.563 0.503 1.00 77.00 238 GLY A O 1
ATOM 1860 N N . LEU A 1 239 ? 29.005 -17.161 2.121 1.00 77.50 239 LEU A N 1
ATOM 1861 C CA . LEU A 1 239 ? 28.980 -15.931 1.307 1.00 77.50 239 LEU A CA 1
ATOM 1862 C C . LEU A 1 239 ? 30.125 -15.841 0.280 1.00 77.50 239 LEU A C 1
ATOM 1864 O O . LEU A 1 239 ? 30.139 -14.939 -0.556 1.00 77.50 239 LEU A O 1
ATOM 1868 N N . VAL A 1 240 ? 31.088 -16.761 0.342 1.00 76.88 240 VAL A N 1
ATOM 1869 C CA . VAL A 1 240 ? 32.245 -16.816 -0.557 1.00 76.88 240 VAL A CA 1
ATOM 1870 C C . VAL A 1 240 ? 31.853 -17.515 -1.868 1.00 76.88 240 VAL A C 1
ATOM 1872 O O . VAL A 1 240 ? 31.325 -18.630 -1.824 1.00 76.88 240 VAL A O 1
ATOM 1875 N N . PRO A 1 241 ? 32.120 -16.914 -3.045 1.00 73.00 241 PRO A N 1
ATOM 1876 C CA . PRO A 1 241 ? 31.874 -17.557 -4.333 1.00 73.00 241 PRO A CA 1
ATOM 1877 C C . PRO A 1 241 ? 32.558 -18.926 -4.465 1.00 73.00 241 PRO A C 1
ATOM 1879 O O . PRO A 1 241 ? 33.677 -19.137 -3.994 1.00 73.00 241 PRO A O 1
ATOM 1882 N N . LYS A 1 242 ? 31.898 -19.863 -5.160 1.00 69.44 242 LYS A N 1
ATOM 1883 C CA . LYS A 1 242 ? 32.434 -21.213 -5.402 1.00 69.44 242 LYS A CA 1
ATOM 1884 C C . LYS A 1 242 ? 33.784 -21.136 -6.130 1.00 69.44 242 LYS A C 1
ATOM 1886 O O . LYS A 1 242 ? 33.874 -20.504 -7.177 1.00 69.44 242 LYS A O 1
ATOM 1891 N N . GLY A 1 243 ? 34.799 -21.822 -5.598 1.00 64.56 243 GLY A N 1
ATOM 1892 C CA . GLY A 1 243 ? 36.157 -21.865 -6.163 1.00 64.56 243 GLY A CA 1
ATOM 1893 C C . GLY A 1 243 ? 37.189 -20.984 -5.448 1.00 64.56 243 GLY A C 1
ATOM 1894 O O . GLY A 1 243 ? 38.362 -21.039 -5.804 1.00 64.56 243 GLY A O 1
ATOM 1895 N N . LEU A 1 244 ? 36.782 -20.212 -4.434 1.00 72.94 244 LEU A N 1
ATOM 1896 C CA . LEU A 1 244 ? 37.678 -19.442 -3.564 1.00 72.94 244 LEU A CA 1
ATOM 1897 C C . LEU A 1 244 ? 37.823 -20.107 -2.178 1.00 72.94 244 LEU A C 1
ATOM 1899 O O . LEU A 1 244 ? 36.901 -20.804 -1.741 1.00 72.94 244 LEU A O 1
ATOM 1903 N N . PRO A 1 245 ? 38.965 -19.930 -1.483 1.00 74.06 245 PRO A N 1
ATOM 1904 C CA . PRO A 1 245 ? 39.206 -20.564 -0.187 1.00 74.06 245 PRO A CA 1
ATOM 1905 C C . PRO A 1 245 ? 38.300 -19.964 0.895 1.00 74.06 245 PRO A C 1
ATOM 1907 O O . PRO A 1 245 ? 38.418 -18.791 1.215 1.00 74.06 245 PRO A O 1
ATOM 1910 N N . ALA A 1 246 ? 37.409 -20.764 1.482 1.00 70.38 246 ALA A N 1
ATOM 1911 C CA . ALA A 1 246 ? 36.462 -20.303 2.508 1.00 70.38 246 ALA A CA 1
ATOM 1912 C C . ALA A 1 246 ? 36.993 -20.403 3.958 1.00 70.38 246 ALA A C 1
ATOM 1914 O O . ALA A 1 246 ? 36.269 -20.090 4.901 1.00 70.38 246 ALA A O 1
ATOM 1915 N N . SER A 1 247 ? 38.232 -20.865 4.145 1.00 72.56 247 SER A N 1
ATOM 1916 C CA . SER A 1 247 ? 38.906 -21.001 5.443 1.00 72.56 247 SER A CA 1
ATOM 1917 C C . SER A 1 247 ? 39.645 -19.715 5.844 1.00 72.56 247 SER A C 1
ATOM 1919 O O . SER A 1 247 ? 40.147 -18.999 4.982 1.00 72.56 247 SER A O 1
ATOM 1921 N N . ASP A 1 248 ? 39.724 -19.445 7.152 1.00 76.50 248 ASP A N 1
ATOM 1922 C CA . ASP A 1 248 ? 40.431 -18.299 7.758 1.00 76.50 248 ASP A CA 1
ATOM 1923 C C . ASP A 1 248 ? 39.954 -16.909 7.297 1.00 76.50 248 ASP A C 1
ATOM 1925 O O . ASP A 1 248 ? 40.747 -15.993 7.071 1.00 76.50 248 ASP A O 1
ATOM 1929 N N . LEU A 1 249 ? 38.632 -16.740 7.185 1.00 82.75 249 LEU A N 1
ATOM 1930 C CA . LEU A 1 249 ? 38.005 -15.468 6.820 1.00 82.75 249 LEU A CA 1
ATOM 1931 C C . LEU A 1 249 ? 38.320 -14.360 7.832 1.00 82.75 249 LEU A C 1
ATOM 1933 O O . LEU A 1 249 ? 38.051 -14.490 9.029 1.00 82.75 249 LEU A O 1
ATOM 1937 N N . ARG A 1 250 ? 38.816 -13.230 7.326 1.00 85.56 250 ARG A N 1
ATOM 1938 C CA . ARG A 1 250 ? 38.943 -11.974 8.075 1.00 85.56 250 ARG A CA 1
ATOM 1939 C C . ARG A 1 250 ? 37.884 -10.981 7.602 1.00 85.56 250 ARG A C 1
ATOM 1941 O O . ARG A 1 250 ? 37.462 -11.014 6.450 1.00 85.56 250 ARG A O 1
ATOM 1948 N N . PHE A 1 251 ? 37.460 -10.090 8.493 1.00 89.00 251 PHE A N 1
ATOM 1949 C CA . PHE A 1 251 ? 36.397 -9.122 8.220 1.00 89.00 251 PHE A CA 1
ATOM 1950 C C . PHE A 1 251 ? 36.950 -7.702 8.309 1.00 89.00 251 PHE A C 1
ATOM 1952 O O . PHE A 1 251 ? 37.443 -7.296 9.363 1.00 89.00 251 PHE A O 1
ATOM 1959 N N . GLU A 1 252 ? 36.850 -6.951 7.217 1.00 89.31 252 GLU A N 1
ATOM 1960 C CA . GLU A 1 252 ? 37.191 -5.531 7.164 1.00 89.31 252 GLU A CA 1
ATOM 1961 C C . GLU A 1 252 ? 35.903 -4.709 7.154 1.00 89.31 252 GLU A C 1
ATOM 1963 O O . GLU A 1 252 ? 34.934 -5.063 6.479 1.00 89.31 252 GLU A O 1
ATOM 1968 N N . TYR A 1 253 ? 35.891 -3.609 7.904 1.00 89.12 253 TYR A N 1
ATOM 1969 C CA . TYR A 1 253 ? 34.740 -2.723 7.972 1.00 89.12 253 TYR A CA 1
ATOM 1970 C C . TYR A 1 253 ? 35.140 -1.322 7.569 1.00 89.12 253 TYR A C 1
ATOM 1972 O O . TYR A 1 253 ? 36.093 -0.755 8.101 1.00 89.12 253 TYR A O 1
ATOM 1980 N N . SER A 1 254 ? 34.407 -0.778 6.608 1.00 88.62 254 SER A N 1
ATOM 1981 C CA . SER A 1 254 ? 34.645 0.562 6.091 1.00 88.62 254 SER A CA 1
ATOM 1982 C C . SER A 1 254 ? 33.459 1.454 6.453 1.00 88.62 254 SER A C 1
ATOM 1984 O O . SER A 1 254 ? 32.315 1.043 6.227 1.00 88.62 254 SER A O 1
ATOM 1986 N N . PRO A 1 255 ? 33.689 2.661 7.003 1.00 86.25 255 PRO A N 1
ATOM 1987 C CA . PRO A 1 255 ? 32.606 3.587 7.301 1.00 86.25 255 PRO A CA 1
ATOM 1988 C C . PRO A 1 255 ? 31.888 3.960 6.006 1.00 86.25 255 PRO A C 1
ATOM 1990 O O . PRO A 1 255 ? 32.524 4.173 4.970 1.00 86.25 255 PRO A O 1
ATOM 1993 N N . ARG A 1 256 ? 30.560 4.033 6.062 1.00 83.44 256 ARG A N 1
ATOM 1994 C CA . ARG A 1 256 ? 29.731 4.318 4.896 1.00 83.44 256 ARG A CA 1
ATOM 1995 C C . ARG A 1 256 ? 28.859 5.533 5.168 1.00 83.44 256 ARG A C 1
ATOM 1997 O O . ARG A 1 256 ? 28.171 5.600 6.182 1.00 83.44 256 ARG A O 1
ATOM 2004 N N . ALA A 1 257 ? 28.930 6.506 4.265 1.00 75.19 257 ALA A N 1
ATOM 2005 C CA . ALA A 1 257 ? 28.174 7.743 4.384 1.00 75.19 257 ALA A CA 1
ATOM 2006 C C . ALA A 1 257 ? 26.668 7.490 4.208 1.00 75.19 257 ALA A C 1
ATOM 2008 O O . ALA A 1 257 ? 26.262 6.643 3.410 1.00 75.19 257 ALA A O 1
ATOM 2009 N N . LEU A 1 258 ? 25.857 8.250 4.946 1.00 77.50 258 LEU A N 1
ATOM 2010 C CA . LEU A 1 258 ? 24.427 8.392 4.679 1.00 77.50 258 LEU A CA 1
ATOM 2011 C C . LEU A 1 258 ? 24.213 9.176 3.374 1.00 77.50 258 LEU A C 1
ATOM 2013 O O . LEU A 1 258 ? 25.075 9.982 3.012 1.00 77.50 258 LEU A O 1
ATOM 2017 N N . PRO A 1 259 ? 23.078 8.982 2.675 1.00 83.38 259 PRO A N 1
ATOM 2018 C CA . PRO A 1 259 ? 21.903 8.166 3.032 1.00 83.38 259 PRO A CA 1
ATOM 2019 C C . PRO A 1 259 ? 22.080 6.647 2.831 1.00 83.38 259 PRO A C 1
ATOM 2021 O O . PRO A 1 259 ? 22.924 6.197 2.060 1.00 83.38 259 PRO A O 1
ATOM 2024 N N . LEU A 1 260 ? 21.214 5.834 3.460 1.00 85.00 260 LEU A N 1
ATOM 2025 C CA . LEU A 1 260 ? 21.218 4.359 3.328 1.00 85.00 260 LEU A CA 1
ATOM 2026 C C . LEU A 1 260 ? 21.050 3.860 1.876 1.00 85.00 260 LEU A C 1
ATOM 2028 O O . LEU A 1 260 ? 21.388 2.719 1.554 1.00 85.00 260 LEU A O 1
ATOM 2032 N N . THR A 1 261 ? 20.583 4.718 0.965 1.00 86.62 261 THR A N 1
ATOM 2033 C CA . THR A 1 261 ? 20.520 4.444 -0.478 1.00 86.62 261 THR A CA 1
ATOM 2034 C C . THR A 1 261 ? 21.897 4.310 -1.135 1.00 86.62 261 THR A C 1
ATOM 2036 O O . THR A 1 261 ? 21.976 3.712 -2.208 1.00 86.62 261 THR A O 1
ATOM 2039 N N . GLN A 1 262 ? 22.989 4.737 -0.479 1.00 87.81 262 GLN A N 1
ATOM 2040 C CA . GLN A 1 262 ? 24.367 4.475 -0.922 1.00 87.81 262 GLN A CA 1
ATOM 2041 C C . GLN A 1 262 ? 24.627 2.971 -1.127 1.00 87.81 262 GLN A C 1
ATOM 2043 O O . GLN A 1 262 ? 25.401 2.599 -2.011 1.00 87.81 262 GLN A O 1
ATOM 2048 N N . GLY A 1 263 ? 23.891 2.127 -0.381 1.00 87.06 263 GLY A N 1
ATOM 2049 C CA . GLY A 1 263 ? 23.667 0.694 -0.610 1.00 87.06 263 GLY A CA 1
ATOM 2050 C C . GLY A 1 263 ? 23.624 0.305 -2.081 1.00 87.06 263 GLY A C 1
ATOM 2051 O O . GLY A 1 263 ? 24.410 -0.506 -2.575 1.00 87.06 263 GLY A O 1
ATOM 2052 N N . MET A 1 264 ? 22.680 0.935 -2.771 1.00 91.62 264 MET A N 1
ATOM 2053 C CA . MET A 1 264 ? 22.370 0.681 -4.164 1.00 91.62 264 MET A CA 1
ATOM 2054 C C . MET A 1 264 ? 23.433 1.267 -5.099 1.00 91.62 264 MET A C 1
ATOM 2056 O O . MET A 1 264 ? 23.823 0.613 -6.064 1.00 91.62 264 MET A O 1
ATOM 2060 N N . THR A 1 265 ? 23.944 2.464 -4.807 1.00 90.88 265 THR A N 1
ATOM 2061 C CA . THR A 1 265 ? 24.985 3.117 -5.618 1.00 90.88 265 THR A CA 1
ATOM 2062 C C . THR A 1 265 ? 26.263 2.281 -5.686 1.00 90.88 265 THR A C 1
ATOM 2064 O O . THR A 1 265 ? 26.818 2.081 -6.772 1.00 90.88 265 THR A O 1
ATOM 2067 N N . ASP A 1 266 ? 26.710 1.733 -4.553 1.00 89.62 266 ASP A N 1
ATOM 2068 C CA . ASP A 1 266 ? 27.914 0.896 -4.532 1.00 89.62 266 ASP A CA 1
ATOM 2069 C C . ASP A 1 266 ? 27.662 -0.448 -5.221 1.00 89.62 266 ASP A C 1
ATOM 2071 O O . ASP A 1 266 ? 28.560 -0.976 -5.872 1.00 89.62 266 ASP A O 1
ATOM 2075 N N . LEU A 1 267 ? 26.440 -0.991 -5.130 1.00 90.19 267 LEU A N 1
ATOM 2076 C CA . LEU A 1 267 ? 26.056 -2.205 -5.850 1.00 90.19 267 LEU A CA 1
ATOM 2077 C C . LEU A 1 267 ? 26.108 -1.988 -7.369 1.00 90.19 267 LEU A C 1
ATOM 2079 O O . LEU A 1 267 ? 26.676 -2.815 -8.082 1.00 90.19 267 LEU A O 1
ATOM 2083 N N . LEU A 1 268 ? 25.560 -0.876 -7.867 1.00 91.56 268 LEU A N 1
ATOM 2084 C CA . LEU A 1 268 ? 25.631 -0.523 -9.288 1.00 91.56 268 LEU A CA 1
ATOM 2085 C C . LEU A 1 268 ? 27.081 -0.344 -9.746 1.00 91.56 268 LEU A C 1
ATOM 2087 O O . LEU A 1 268 ? 27.477 -0.892 -10.774 1.00 91.56 268 LEU A O 1
ATOM 2091 N N . SER A 1 269 ? 27.887 0.361 -8.954 1.00 91.12 269 SER A N 1
ATOM 2092 C CA . SER A 1 269 ? 29.305 0.588 -9.251 1.00 91.12 269 SER A CA 1
ATOM 2093 C C . SER A 1 269 ? 30.098 -0.722 -9.268 1.00 91.12 269 SER A C 1
ATOM 2095 O O . SER A 1 269 ? 30.900 -0.954 -10.172 1.00 91.12 269 SER A O 1
ATOM 2097 N N . HIS A 1 270 ? 29.834 -1.617 -8.313 1.00 89.62 270 HIS A N 1
ATOM 2098 C CA . HIS A 1 270 ? 30.450 -2.940 -8.248 1.00 89.62 270 HIS A CA 1
ATOM 2099 C C . HIS A 1 270 ? 30.141 -3.770 -9.499 1.00 89.62 270 HIS A C 1
ATOM 2101 O O . HIS A 1 270 ? 31.051 -4.341 -10.098 1.00 89.62 270 HIS A O 1
ATOM 2107 N N . TRP A 1 271 ? 28.881 -3.801 -9.941 1.00 88.56 271 TRP A N 1
ATOM 2108 C CA . TRP A 1 271 ? 28.494 -4.542 -11.144 1.00 88.56 271 TRP A CA 1
ATOM 2109 C C . TRP A 1 271 ? 29.064 -3.946 -12.428 1.00 88.56 271 TRP A C 1
ATOM 2111 O O . TRP A 1 271 ? 29.502 -4.692 -13.306 1.00 88.56 271 TRP A O 1
ATOM 2121 N N . GLN A 1 272 ? 29.120 -2.618 -12.528 1.00 90.94 272 GLN A N 1
ATOM 2122 C CA . GLN A 1 272 ? 29.780 -1.943 -13.642 1.00 90.94 272 GLN A CA 1
ATOM 2123 C C . GLN A 1 272 ? 31.262 -2.334 -13.720 1.00 90.94 272 GLN A C 1
ATOM 2125 O O . GLN A 1 272 ? 31.745 -2.743 -14.777 1.00 90.94 272 GLN A O 1
ATOM 2130 N N . GLN A 1 273 ? 31.972 -2.282 -12.590 1.00 89.94 273 GLN A N 1
ATOM 2131 C CA . GLN A 1 273 ? 33.379 -2.677 -12.505 1.00 89.94 273 GLN A CA 1
ATOM 2132 C C . GLN A 1 273 ? 33.582 -4.162 -12.816 1.00 89.94 273 GLN A C 1
ATOM 2134 O O . GLN A 1 273 ? 34.505 -4.502 -13.552 1.00 89.94 273 GLN A O 1
ATOM 2139 N N . ALA A 1 274 ? 32.712 -5.044 -12.319 1.00 87.19 274 ALA A N 1
ATOM 2140 C CA . ALA A 1 274 ? 32.786 -6.478 -12.587 1.00 87.19 274 ALA A CA 1
ATOM 2141 C C . ALA A 1 274 ? 32.599 -6.792 -14.083 1.00 87.19 274 ALA A C 1
ATOM 2143 O O . ALA A 1 274 ? 33.303 -7.639 -14.634 1.00 87.19 274 ALA A O 1
ATOM 2144 N N . ARG A 1 275 ? 31.717 -6.059 -14.772 1.00 88.44 275 ARG A N 1
ATOM 2145 C CA . ARG A 1 275 ? 31.519 -6.176 -16.223 1.00 88.44 275 ARG A CA 1
ATOM 2146 C C . ARG A 1 275 ? 32.746 -5.716 -17.013 1.00 88.44 275 ARG A C 1
ATOM 2148 O O . ARG A 1 275 ? 33.182 -6.414 -17.928 1.00 88.44 275 ARG A O 1
ATOM 2155 N N . LEU A 1 276 ? 33.343 -4.587 -16.630 1.00 89.06 276 LEU A N 1
ATOM 2156 C CA . LEU A 1 276 ? 34.599 -4.113 -17.224 1.00 89.06 276 LEU A CA 1
ATOM 2157 C C . LEU A 1 276 ? 35.754 -5.089 -16.951 1.00 89.06 276 LEU A C 1
ATOM 2159 O O . LEU A 1 276 ? 36.550 -5.377 -17.843 1.00 89.06 276 LEU A O 1
ATOM 2163 N N . ALA A 1 277 ? 35.821 -5.658 -15.746 1.00 87.12 277 ALA A N 1
ATOM 2164 C CA . ALA A 1 277 ? 36.808 -6.667 -15.386 1.00 87.12 277 ALA A CA 1
ATOM 2165 C C . ALA A 1 277 ? 36.628 -7.963 -16.192 1.00 87.12 277 ALA A C 1
ATOM 2167 O O . ALA A 1 277 ? 37.622 -8.521 -16.643 1.00 87.12 277 ALA A O 1
ATOM 2168 N N . ALA A 1 278 ? 35.396 -8.411 -16.456 1.00 86.38 278 ALA A N 1
ATOM 2169 C CA . ALA A 1 278 ? 35.125 -9.571 -17.312 1.00 86.38 278 ALA A CA 1
ATOM 2170 C C . ALA A 1 278 ? 35.563 -9.344 -18.774 1.00 86.38 278 ALA A C 1
ATOM 2172 O O . ALA A 1 278 ? 36.052 -10.268 -19.434 1.00 86.38 278 ALA A O 1
ATOM 2173 N N . LEU A 1 279 ? 35.457 -8.104 -19.271 1.00 85.06 279 LEU A N 1
ATOM 2174 C CA . LEU A 1 279 ? 36.002 -7.723 -20.577 1.00 85.06 279 LEU A CA 1
ATOM 2175 C C . LEU A 1 279 ? 37.539 -7.706 -20.584 1.00 85.06 279 LEU A C 1
ATOM 2177 O O . LEU A 1 279 ? 38.134 -8.034 -21.603 1.00 85.06 279 LEU A O 1
ATOM 2181 N N . ARG A 1 280 ? 38.192 -7.362 -19.467 1.00 81.25 280 ARG A N 1
ATOM 2182 C CA . ARG A 1 280 ? 39.663 -7.400 -19.326 1.00 81.25 280 ARG A CA 1
ATOM 2183 C C . ARG A 1 280 ? 40.207 -8.795 -19.000 1.00 81.25 280 ARG A C 1
ATOM 2185 O O . ARG A 1 280 ? 41.382 -9.055 -19.229 1.00 81.25 280 ARG A O 1
ATOM 2192 N N . GLY A 1 281 ? 39.366 -9.666 -18.440 1.00 68.25 281 GLY A N 1
ATOM 2193 C CA . GLY A 1 281 ? 39.748 -10.935 -17.830 1.00 68.25 281 GLY A CA 1
ATOM 2194 C C . GLY A 1 281 ? 40.590 -11.810 -18.753 1.00 68.25 281 GLY A C 1
ATOM 2195 O O . GLY A 1 281 ? 40.219 -12.047 -19.909 1.00 68.25 281 GLY A O 1
ATOM 2196 N N . ALA A 1 282 ? 41.713 -12.289 -18.211 1.00 52.22 282 ALA A N 1
ATOM 2197 C CA . ALA A 1 282 ? 42.651 -13.166 -18.890 1.00 52.22 282 ALA A CA 1
ATOM 2198 C C . ALA A 1 282 ? 41.963 -14.494 -19.227 1.00 52.22 282 ALA A C 1
ATOM 2200 O O . ALA A 1 282 ? 41.799 -15.372 -18.379 1.00 52.22 282 ALA A O 1
ATOM 2201 N N . THR A 1 283 ? 41.571 -14.667 -20.485 1.00 53.81 283 THR A N 1
ATOM 2202 C CA . THR A 1 283 ? 41.533 -16.013 -21.049 1.00 53.81 283 THR A CA 1
ATOM 2203 C C . THR A 1 283 ? 42.957 -16.567 -20.957 1.00 53.81 283 THR A C 1
ATOM 2205 O O . THR A 1 283 ? 43.900 -15.810 -21.211 1.00 53.81 283 THR A O 1
ATOM 2208 N N . PRO A 1 284 ? 43.159 -17.836 -20.546 1.00 53.75 284 PRO A N 1
ATOM 2209 C CA . PRO A 1 284 ? 44.491 -18.434 -20.540 1.00 53.75 284 PRO A CA 1
ATOM 2210 C C . PRO A 1 284 ? 45.130 -18.151 -21.895 1.00 53.75 284 PRO A C 1
ATOM 2212 O O . PRO A 1 284 ? 44.447 -18.274 -22.907 1.00 53.75 284 PRO A O 1
ATOM 2215 N N . ASN A 1 285 ? 46.376 -17.681 -21.866 1.00 51.91 285 ASN A N 1
ATOM 2216 C CA . ASN A 1 285 ? 47.121 -17.040 -22.950 1.00 51.91 285 ASN A CA 1
ATOM 2217 C C . ASN A 1 285 ? 47.189 -17.929 -24.213 1.00 51.91 285 ASN A C 1
ATOM 2219 O O . ASN A 1 285 ? 48.199 -18.574 -24.482 1.00 51.91 285 ASN A O 1
ATOM 2223 N N . ARG A 1 286 ? 46.079 -18.031 -24.947 1.00 62.72 286 ARG A N 1
ATOM 2224 C CA . ARG A 1 286 ? 45.901 -18.881 -26.122 1.00 62.72 286 ARG A CA 1
ATOM 2225 C C . ARG A 1 286 ? 45.709 -17.967 -27.333 1.00 62.72 286 ARG A C 1
ATOM 2227 O O . ARG A 1 286 ? 44.600 -17.485 -27.570 1.00 62.72 286 ARG A O 1
ATOM 2234 N N . PRO A 1 287 ? 46.793 -17.644 -28.052 1.00 63.31 287 PRO A N 1
ATOM 2235 C CA . PRO A 1 287 ? 46.742 -16.710 -29.166 1.00 63.31 287 PRO A CA 1
ATOM 2236 C C . PRO A 1 287 ? 46.079 -17.378 -30.381 1.00 63.31 287 PRO A C 1
ATOM 2238 O O . PRO A 1 287 ? 46.722 -18.125 -31.106 1.00 63.31 287 PRO A O 1
ATOM 2241 N N . GLY A 1 288 ? 44.790 -17.110 -30.613 1.00 74.62 288 GLY A N 1
ATOM 2242 C CA . GLY A 1 288 ? 44.080 -17.614 -31.794 1.00 74.62 288 GLY A CA 1
ATOM 2243 C C . GLY A 1 288 ? 42.662 -17.061 -31.930 1.00 74.62 288 GLY A C 1
ATOM 2244 O O . GLY A 1 288 ? 41.763 -17.476 -31.203 1.00 74.62 288 GLY A O 1
ATOM 2245 N N . LEU A 1 289 ? 42.442 -16.134 -32.873 1.00 78.31 289 LEU A N 1
ATOM 2246 C CA . LEU A 1 289 ? 41.115 -15.539 -33.110 1.00 78.31 289 LEU A CA 1
ATOM 2247 C C . LEU A 1 289 ? 40.109 -16.562 -33.658 1.00 78.31 289 LEU A C 1
ATOM 2249 O O . LEU A 1 289 ? 38.947 -16.507 -33.274 1.00 78.31 289 LEU A O 1
ATOM 2253 N N . ALA A 1 290 ? 40.548 -17.493 -34.513 1.00 75.12 290 ALA A N 1
ATOM 2254 C CA . ALA A 1 290 ? 39.692 -18.567 -35.018 1.00 75.12 290 ALA A CA 1
ATOM 2255 C C . ALA A 1 290 ? 39.218 -19.455 -33.854 1.00 75.12 290 ALA A C 1
ATOM 2257 O O . ALA A 1 290 ? 38.041 -19.459 -33.510 1.00 75.12 290 ALA A O 1
ATOM 2258 N N . GLU A 1 291 ? 40.163 -20.080 -33.150 1.00 75.75 291 GLU A N 1
ATOM 2259 C CA . GLU A 1 291 ? 39.892 -21.081 -32.113 1.00 75.75 291 GLU A CA 1
ATOM 2260 C C . GLU A 1 291 ? 39.186 -20.525 -30.866 1.00 75.75 291 GLU A C 1
ATOM 2262 O O . GLU A 1 291 ? 38.373 -21.219 -30.250 1.00 75.75 291 GLU A O 1
ATOM 2267 N N . HIS A 1 292 ? 39.488 -19.281 -30.474 1.00 77.12 292 HIS A N 1
ATOM 2268 C CA . HIS A 1 292 ? 39.042 -18.719 -29.194 1.00 77.12 292 HIS A CA 1
ATOM 2269 C C . HIS A 1 292 ? 38.163 -17.473 -29.316 1.00 77.12 292 HIS A C 1
ATOM 2271 O O . HIS A 1 292 ? 37.536 -17.091 -28.327 1.00 77.12 292 HIS A O 1
ATOM 2277 N N . GLY A 1 293 ? 38.041 -16.869 -30.504 1.00 76.31 293 GLY A N 1
ATOM 2278 C CA . GLY A 1 293 ? 37.255 -15.650 -30.723 1.00 76.31 293 GLY A CA 1
ATOM 2279 C C . GLY A 1 293 ? 35.797 -15.782 -30.282 1.00 76.31 293 GLY A C 1
ATOM 2280 O O . GLY A 1 293 ? 35.268 -14.900 -29.608 1.00 76.31 293 GLY A O 1
ATOM 2281 N N . ALA A 1 294 ? 35.161 -16.923 -30.562 1.00 78.81 294 ALA A N 1
ATOM 2282 C CA . ALA A 1 294 ? 33.767 -17.167 -30.185 1.00 78.81 294 ALA A CA 1
ATOM 2283 C C . ALA A 1 294 ? 33.533 -17.219 -28.655 1.00 78.81 294 ALA A C 1
ATOM 2285 O O . ALA A 1 294 ? 32.445 -16.859 -28.186 1.00 78.81 294 ALA A O 1
ATOM 2286 N N . GLN A 1 295 ? 34.557 -17.618 -27.888 1.00 82.12 295 GLN A N 1
ATOM 2287 C CA . GLN A 1 295 ? 34.506 -17.860 -26.436 1.00 82.12 295 GLN A CA 1
ATOM 2288 C C . GLN A 1 295 ? 34.931 -16.643 -25.594 1.00 82.12 295 GLN A C 1
ATOM 2290 O O . GLN A 1 295 ? 34.747 -16.627 -24.377 1.00 82.12 295 GLN A O 1
ATOM 2295 N N . VAL A 1 296 ? 35.465 -15.582 -26.215 1.00 83.81 296 VAL A N 1
ATOM 2296 C CA . VAL A 1 296 ? 36.007 -14.393 -25.516 1.00 83.81 296 VAL A CA 1
ATOM 2297 C C . VAL A 1 296 ? 35.027 -13.754 -24.535 1.00 83.81 296 VAL A C 1
ATOM 2299 O O . VAL A 1 296 ? 35.440 -13.232 -23.494 1.00 83.81 296 VAL A O 1
ATOM 2302 N N . LEU A 1 297 ? 33.738 -13.781 -24.879 1.00 86.00 297 LEU A N 1
ATOM 2303 C CA . LEU A 1 297 ? 32.662 -13.166 -24.108 1.00 86.00 297 LEU A CA 1
ATOM 2304 C C . LEU A 1 297 ? 31.979 -14.133 -23.132 1.00 86.00 297 LEU A C 1
ATOM 2306 O O . LEU A 1 297 ? 31.029 -13.721 -22.479 1.00 86.00 297 LEU A O 1
ATOM 2310 N N . ASP A 1 298 ? 32.421 -15.384 -22.982 1.00 86.00 298 ASP A N 1
ATOM 2311 C CA . ASP A 1 298 ? 31.704 -16.366 -22.151 1.00 86.00 298 ASP A CA 1
ATOM 2312 C C . ASP A 1 298 ? 31.667 -15.983 -20.666 1.00 86.00 298 ASP A C 1
ATOM 2314 O O . ASP A 1 298 ? 30.617 -16.090 -20.031 1.00 86.00 298 ASP A O 1
ATOM 2318 N N . GLN A 1 299 ? 32.762 -15.430 -20.133 1.00 82.94 299 GLN A N 1
ATOM 2319 C CA . GLN A 1 299 ? 32.790 -14.878 -18.771 1.00 82.94 299 GLN A CA 1
ATOM 2320 C C . GLN A 1 299 ? 31.811 -13.703 -18.617 1.00 82.94 299 GLN A C 1
ATOM 2322 O O . GLN A 1 299 ? 31.066 -13.639 -17.640 1.00 82.94 299 GLN A O 1
ATOM 2327 N N . ALA A 1 300 ? 31.759 -12.804 -19.606 1.00 87.12 300 ALA A N 1
ATOM 2328 C CA . ALA A 1 300 ? 30.822 -11.683 -19.610 1.00 87.12 300 ALA A CA 1
ATOM 2329 C C . ALA A 1 300 ? 29.364 -12.158 -19.737 1.00 87.12 300 ALA A C 1
ATOM 2331 O O . ALA A 1 300 ? 28.501 -11.671 -19.019 1.00 87.12 300 ALA A O 1
ATOM 2332 N N . ARG A 1 301 ? 29.087 -13.173 -20.567 1.00 88.19 301 ARG A N 1
ATOM 2333 C CA . ARG A 1 301 ? 27.760 -13.798 -20.701 1.00 88.19 301 ARG A CA 1
ATOM 2334 C C . ARG A 1 301 ? 27.317 -14.469 -19.407 1.00 88.19 301 ARG A C 1
ATOM 2336 O O . ARG A 1 301 ? 26.142 -14.397 -19.060 1.00 88.19 301 ARG A O 1
ATOM 2343 N N . GLN A 1 302 ? 28.226 -15.136 -18.698 1.00 85.69 302 GLN A N 1
ATOM 2344 C CA . GLN A 1 302 ? 27.918 -15.731 -17.400 1.00 85.69 302 GLN A CA 1
ATOM 2345 C C . GLN A 1 302 ? 27.565 -14.650 -16.371 1.00 85.69 302 GLN A C 1
ATOM 2347 O O . GLN A 1 302 ? 26.587 -14.812 -15.644 1.00 85.69 302 GLN A O 1
ATOM 2352 N N . LEU A 1 303 ? 28.303 -13.538 -16.359 1.00 86.31 303 LEU A N 1
ATOM 2353 C CA . LEU A 1 303 ? 28.018 -12.385 -15.506 1.00 86.31 303 LEU A CA 1
ATOM 2354 C C . LEU A 1 303 ? 26.681 -11.711 -15.871 1.00 86.31 303 LEU A C 1
ATOM 2356 O O . LEU A 1 303 ? 25.870 -11.447 -14.989 1.00 86.31 303 LEU A O 1
ATOM 2360 N N . ASP A 1 304 ? 26.388 -11.523 -17.160 1.00 87.44 304 ASP A N 1
ATOM 2361 C CA . ASP A 1 304 ? 25.109 -10.978 -17.643 1.00 87.44 304 ASP A CA 1
ATOM 2362 C C . ASP A 1 304 ? 23.922 -11.896 -17.270 1.00 87.44 304 ASP A C 1
ATOM 2364 O O . ASP A 1 304 ? 22.843 -11.432 -16.891 1.00 87.44 304 ASP A O 1
ATOM 2368 N N . ARG A 1 305 ? 24.112 -13.223 -17.321 1.00 84.38 305 ARG A N 1
ATOM 2369 C CA . ARG A 1 305 ? 23.121 -14.200 -16.832 1.00 84.38 305 ARG A CA 1
ATOM 2370 C C . ARG A 1 305 ? 22.932 -14.110 -15.320 1.00 84.38 305 ARG A C 1
ATOM 2372 O O . ARG A 1 305 ? 21.808 -14.218 -14.847 1.00 84.38 305 ARG A O 1
ATOM 2379 N N . GLN A 1 306 ? 24.002 -13.897 -14.555 1.00 82.12 306 GLN A N 1
ATOM 2380 C CA . GLN A 1 306 ? 23.900 -13.683 -13.109 1.00 82.12 306 GLN A CA 1
ATOM 2381 C C . GLN A 1 306 ? 23.152 -12.390 -12.777 1.00 82.12 306 GLN A C 1
ATOM 2383 O O . GLN A 1 306 ? 22.350 -12.396 -11.854 1.00 82.12 306 GLN A O 1
ATOM 2388 N N . LEU A 1 307 ? 23.353 -11.320 -13.545 1.00 80.19 307 LEU A N 1
ATOM 2389 C CA . LEU A 1 307 ? 22.617 -10.063 -13.392 1.00 80.19 307 LEU A CA 1
ATOM 2390 C C . LEU A 1 307 ? 21.122 -10.197 -13.722 1.00 80.19 307 LEU A C 1
ATOM 2392 O O . LEU A 1 307 ? 20.290 -9.625 -13.025 1.00 80.19 307 LEU A O 1
ATOM 2396 N N . SER A 1 308 ? 20.782 -10.949 -14.772 1.00 75.75 308 SER A N 1
ATOM 2397 C CA . SER A 1 308 ? 19.393 -11.112 -15.235 1.00 75.75 308 SER A CA 1
ATOM 2398 C C . SER A 1 308 ? 18.596 -12.169 -14.463 1.00 75.75 308 SER A C 1
ATOM 2400 O O . SER A 1 308 ? 17.402 -11.988 -14.241 1.00 75.75 308 SER A O 1
ATOM 2402 N N . VAL A 1 309 ? 19.235 -13.270 -14.049 1.00 67.81 309 VAL A N 1
ATOM 2403 C CA . VAL A 1 309 ? 18.582 -14.421 -13.392 1.00 67.81 309 VAL A CA 1
ATOM 2404 C C . VAL A 1 309 ? 18.879 -14.479 -11.894 1.00 67.81 309 VAL A C 1
ATOM 2406 O O . VAL A 1 309 ? 18.039 -14.914 -11.104 1.00 67.81 309 VAL A O 1
ATOM 2409 N N . GLY A 1 310 ? 20.077 -14.068 -11.479 1.00 58.75 310 GLY A N 1
ATOM 2410 C CA . GLY A 1 310 ? 20.493 -14.099 -10.083 1.00 58.75 310 GLY A CA 1
ATOM 2411 C C . GLY A 1 310 ? 19.722 -13.049 -9.303 1.00 58.75 310 GLY A C 1
ATOM 2412 O O . GLY A 1 310 ? 20.007 -11.862 -9.411 1.00 58.75 310 GLY A O 1
ATOM 2413 N N . GLY A 1 311 ? 18.725 -13.490 -8.532 1.00 57.41 311 GLY A N 1
ATOM 2414 C CA . GLY A 1 311 ? 17.909 -12.625 -7.688 1.00 57.41 311 GLY A CA 1
ATOM 2415 C C . GLY A 1 311 ? 18.789 -11.715 -6.835 1.00 57.41 311 GLY A C 1
ATOM 2416 O O . GLY A 1 311 ? 19.325 -12.138 -5.817 1.00 57.41 311 GLY A O 1
ATOM 2417 N N . VAL A 1 312 ? 18.928 -10.459 -7.263 1.00 64.00 312 VAL A N 1
ATOM 2418 C CA . VAL A 1 312 ? 19.776 -9.461 -6.597 1.00 64.00 312 VAL A CA 1
ATOM 2419 C C . VAL A 1 312 ? 19.268 -9.180 -5.176 1.00 64.00 312 VAL A C 1
ATOM 2421 O O . VAL A 1 312 ? 20.040 -8.818 -4.297 1.00 64.00 312 VAL A O 1
ATOM 2424 N N . PHE A 1 313 ? 17.974 -9.428 -4.949 1.00 77.75 313 PHE A N 1
ATOM 2425 C CA . PHE A 1 313 ? 17.283 -9.287 -3.675 1.00 77.75 313 PHE A CA 1
ATOM 2426 C C . PHE A 1 313 ? 16.422 -10.522 -3.396 1.00 77.75 313 PHE A C 1
ATOM 2428 O O . PHE A 1 313 ? 15.758 -11.065 -4.297 1.00 77.75 313 PHE A O 1
ATOM 2435 N N . ALA A 1 314 ? 16.417 -10.957 -2.139 1.00 76.75 314 ALA A N 1
ATOM 2436 C CA . ALA A 1 314 ? 15.557 -12.024 -1.663 1.00 76.75 314 ALA A CA 1
ATOM 2437 C C . ALA A 1 314 ? 14.086 -11.596 -1.740 1.00 76.75 314 ALA A C 1
ATOM 2439 O O . ALA A 1 314 ? 13.730 -10.439 -1.524 1.00 76.75 314 ALA A O 1
ATOM 2440 N N . VAL A 1 315 ? 13.217 -12.544 -2.081 1.00 78.00 315 VAL A N 1
ATOM 2441 C CA . VAL A 1 315 ? 11.764 -12.392 -1.920 1.00 78.00 315 VAL A CA 1
ATOM 2442 C C . VAL A 1 315 ? 11.404 -12.944 -0.543 1.00 78.00 315 VAL A C 1
ATOM 2444 O O . VAL A 1 315 ? 12.076 -13.876 -0.092 1.00 78.00 315 VAL A O 1
ATOM 2447 N N . PRO A 1 316 ? 10.381 -12.394 0.136 1.00 75.44 316 PRO A N 1
ATOM 2448 C CA . PRO A 1 316 ? 9.947 -12.922 1.421 1.00 75.44 316 PRO A CA 1
ATOM 2449 C C . PRO A 1 316 ? 9.681 -14.428 1.328 1.00 75.44 316 PRO A C 1
ATOM 2451 O O . PRO A 1 316 ? 9.078 -14.865 0.341 1.00 75.44 316 PRO A O 1
ATOM 2454 N N . PRO A 1 317 ? 10.084 -15.218 2.338 1.00 67.12 317 PRO A N 1
ATOM 2455 C CA . PRO A 1 317 ? 9.822 -16.650 2.351 1.00 67.12 317 PRO A CA 1
ATOM 2456 C C . PRO A 1 317 ? 8.316 -16.919 2.198 1.00 67.12 317 PRO A C 1
ATOM 2458 O O . PRO A 1 317 ? 7.482 -16.269 2.829 1.00 67.12 317 PRO A O 1
ATOM 2461 N N . THR A 1 318 ? 7.965 -17.848 1.304 1.00 56.84 318 THR A N 1
ATOM 2462 C CA . THR A 1 318 ? 6.578 -18.220 0.965 1.00 56.84 318 THR A CA 1
ATOM 2463 C C . THR A 1 318 ? 5.866 -18.889 2.134 1.00 56.84 318 THR A C 1
ATOM 2465 O O . THR A 1 318 ? 4.673 -18.673 2.339 1.00 56.84 318 THR A O 1
ATOM 2468 N N . SER A 1 319 ? 6.613 -19.656 2.925 1.00 48.47 319 SER A N 1
ATOM 2469 C CA . SER A 1 319 ? 6.213 -20.165 4.227 1.00 48.47 319 SER A CA 1
ATOM 2470 C C . SER A 1 319 ? 6.906 -19.325 5.288 1.00 48.47 319 SER A C 1
ATOM 2472 O O . SER A 1 319 ? 8.115 -19.435 5.502 1.00 48.47 319 SER A O 1
ATOM 2474 N N . PHE A 1 320 ? 6.146 -18.474 5.969 1.00 48.16 320 PHE A N 1
ATOM 2475 C CA . PHE A 1 320 ? 6.577 -18.052 7.291 1.00 48.16 320 PHE A CA 1
ATOM 2476 C C . PHE A 1 320 ? 6.644 -19.326 8.114 1.00 48.16 320 PHE A C 1
ATOM 2478 O O . PHE A 1 320 ? 5.621 -19.986 8.286 1.00 48.16 320 PHE A O 1
ATOM 2485 N N . ASN A 1 321 ? 7.843 -19.702 8.556 1.00 41.44 321 ASN A N 1
ATOM 2486 C CA . ASN A 1 321 ? 7.951 -20.593 9.694 1.00 41.44 321 ASN A CA 1
ATOM 2487 C C . ASN A 1 321 ? 7.229 -19.856 10.816 1.00 41.44 321 ASN A C 1
ATOM 2489 O O . ASN A 1 321 ? 7.773 -18.912 11.390 1.00 41.44 321 ASN A O 1
ATOM 2493 N N . SER A 1 322 ? 5.968 -20.219 11.040 1.00 37.31 322 SER A N 1
ATOM 2494 C CA . SER A 1 322 ? 5.291 -19.943 12.290 1.00 37.31 322 SER A CA 1
ATOM 2495 C C . SER A 1 322 ? 6.290 -20.365 13.373 1.00 37.31 322 SER A C 1
ATOM 2497 O O . SER A 1 322 ? 6.798 -21.490 13.288 1.00 37.31 322 SER A O 1
ATOM 2499 N N . PRO A 1 323 ? 6.720 -19.478 14.284 1.00 37.00 323 PRO A N 1
ATOM 2500 C CA . PRO A 1 323 ? 7.487 -19.913 15.440 1.00 37.00 323 PRO A CA 1
ATOM 2501 C C . PRO A 1 323 ? 6.586 -20.877 16.213 1.00 37.00 323 PRO A C 1
ATOM 2503 O O . PRO A 1 323 ? 5.730 -20.435 16.964 1.00 37.00 323 PRO A O 1
ATOM 2506 N N . SER A 1 324 ? 6.724 -22.176 15.920 1.00 38.22 324 SER A N 1
ATOM 2507 C CA . SER A 1 324 ? 5.673 -23.179 16.102 1.00 38.22 324 SER A CA 1
ATOM 2508 C C . SER A 1 324 ? 4.394 -22.810 15.324 1.00 38.22 324 SER A C 1
ATOM 2510 O O . SER A 1 324 ? 4.027 -21.643 15.202 1.00 38.22 324 SER A O 1
ATOM 2512 N N . GLU A 1 325 ? 3.650 -23.777 14.780 1.00 37.88 325 GLU A N 1
ATOM 2513 C CA . GLU A 1 325 ? 2.194 -23.572 14.748 1.00 37.88 325 GLU A CA 1
ATOM 2514 C C . GLU A 1 325 ? 1.842 -23.057 16.140 1.00 37.88 325 GLU A C 1
ATOM 2516 O O . GLU A 1 325 ? 2.353 -23.634 17.106 1.00 37.88 325 GLU A O 1
ATOM 2521 N N . ALA A 1 326 ? 1.115 -21.936 16.248 1.00 37.47 326 ALA A N 1
ATOM 2522 C CA . ALA A 1 326 ? 0.478 -21.593 17.509 1.00 37.47 326 ALA A CA 1
ATOM 2523 C C . ALA A 1 326 ? -0.150 -22.909 17.948 1.00 37.47 326 ALA A C 1
ATOM 2525 O O . ALA A 1 326 ? -1.032 -23.419 17.251 1.00 37.47 326 ALA A O 1
ATOM 2526 N N . THR A 1 327 ? 0.442 -23.554 18.956 1.00 41.75 327 THR A N 1
ATOM 2527 C CA . THR A 1 327 ? -0.093 -24.806 19.458 1.00 41.75 327 THR A CA 1
ATOM 2528 C C . THR A 1 327 ? -1.543 -24.484 19.784 1.00 41.75 327 THR A C 1
ATOM 2530 O O . THR A 1 327 ? -1.854 -23.330 20.098 1.00 41.75 327 THR A O 1
ATOM 2533 N N . ASP A 1 328 ? -2.450 -25.454 19.722 1.00 46.81 328 ASP A N 1
ATOM 2534 C CA . ASP A 1 328 ? -3.844 -25.232 20.147 1.00 46.81 328 ASP A CA 1
ATOM 2535 C C . ASP A 1 328 ? -3.948 -24.563 21.550 1.00 46.81 328 ASP A C 1
ATOM 2537 O O . ASP A 1 328 ? -5.002 -24.055 21.926 1.00 46.81 328 ASP A O 1
ATOM 2541 N N . ASP A 1 329 ? -2.832 -24.515 22.291 1.00 45.56 329 ASP A N 1
ATOM 2542 C CA . ASP A 1 329 ? -2.577 -23.837 23.559 1.00 45.56 329 ASP A CA 1
ATOM 2543 C C . ASP A 1 329 ? -2.293 -22.310 23.527 1.00 45.56 329 ASP A C 1
ATOM 2545 O O . ASP A 1 329 ? -2.252 -21.710 24.605 1.00 45.56 329 ASP A O 1
ATOM 2549 N N . GLU A 1 330 ? -2.059 -21.639 22.385 1.00 55.72 330 GLU A N 1
ATOM 2550 C CA . GLU A 1 330 ? -1.882 -20.170 22.377 1.00 55.72 330 GLU A CA 1
ATOM 2551 C C . GLU A 1 330 ? -3.246 -19.447 22.428 1.00 55.72 330 GLU A C 1
ATOM 2553 O O . GLU A 1 330 ? -4.060 -19.570 21.508 1.00 55.72 330 GLU A O 1
ATOM 2558 N N . PRO A 1 331 ? -3.529 -18.661 23.485 1.00 59.41 331 PRO A N 1
ATOM 2559 C CA . PRO A 1 331 ? -4.865 -18.127 23.704 1.00 59.41 331 PRO A CA 1
ATOM 2560 C C . PRO A 1 331 ? -5.234 -17.060 22.667 1.00 59.41 331 PRO A C 1
ATOM 2562 O O . PRO A 1 331 ? -4.556 -16.045 22.505 1.00 59.41 331 PRO A O 1
ATOM 2565 N N . LEU A 1 332 ? -6.360 -17.280 21.989 1.00 66.75 332 LEU A N 1
ATOM 2566 C CA . LEU A 1 332 ? -6.961 -16.367 21.015 1.00 66.75 332 LEU A CA 1
ATOM 2567 C C . LEU A 1 332 ? -7.779 -15.302 21.762 1.00 66.75 332 LEU A C 1
ATOM 2569 O O . LEU A 1 332 ? -8.991 -15.440 21.908 1.00 66.75 332 LEU A O 1
ATOM 2573 N N . TRP A 1 333 ? -7.111 -14.273 22.283 1.00 71.00 333 TRP A N 1
ATOM 2574 C CA . TRP A 1 333 ? -7.696 -13.279 23.197 1.00 71.00 333 TRP A CA 1
ATOM 2575 C C . TRP A 1 333 ? -8.907 -12.584 22.588 1.00 71.00 333 TRP A C 1
ATOM 2577 O O . TRP A 1 333 ? -8.730 -11.774 21.682 1.00 71.00 333 TRP A O 1
ATOM 2587 N N . PHE A 1 334 ? -10.118 -12.915 23.053 1.00 79.44 334 PHE A N 1
ATOM 2588 C CA . PHE A 1 334 ? -11.390 -12.268 22.682 1.00 79.44 334 PHE A CA 1
ATOM 2589 C C . PHE A 1 334 ? -11.658 -12.097 21.159 1.00 79.44 334 PHE A C 1
ATOM 2591 O O . PHE A 1 334 ? -12.599 -11.428 20.734 1.00 79.44 334 PHE A O 1
ATOM 2598 N N . GLY A 1 335 ? -10.845 -12.718 20.296 1.00 78.62 335 GLY A N 1
ATOM 2599 C CA . GLY A 1 335 ? -10.781 -12.425 18.862 1.00 78.62 335 GLY A CA 1
ATOM 2600 C C . GLY A 1 335 ? -10.282 -11.014 18.505 1.00 78.62 335 GLY A C 1
ATOM 2601 O O . GLY A 1 335 ? -10.648 -10.501 17.448 1.00 78.62 335 GLY A O 1
ATOM 2602 N N . ALA A 1 336 ? -9.463 -10.379 19.346 1.00 84.75 336 ALA A N 1
ATOM 2603 C CA . ALA A 1 336 ? -8.848 -9.084 19.070 1.00 84.75 336 ALA A CA 1
ATOM 2604 C C . ALA A 1 336 ? -7.812 -9.169 17.929 1.00 84.75 336 ALA A C 1
ATOM 2606 O O . ALA A 1 336 ? -7.072 -10.146 17.794 1.00 84.75 336 ALA A O 1
ATOM 2607 N N . LEU A 1 337 ? -7.742 -8.123 17.096 1.00 85.44 337 LEU A N 1
ATOM 2608 C CA . LEU A 1 337 ? -6.853 -8.050 15.920 1.00 85.44 337 LEU A CA 1
ATOM 2609 C C . LEU A 1 337 ? -5.799 -6.932 16.010 1.00 85.44 337 LEU A C 1
ATOM 2611 O O . LEU A 1 337 ? -5.222 -6.532 14.991 1.00 85.44 337 LEU A O 1
ATOM 2615 N N . HIS A 1 338 ? -5.524 -6.449 17.220 1.00 82.44 338 HIS A N 1
ATOM 2616 C CA . HIS A 1 338 ? -4.592 -5.355 17.485 1.00 82.44 338 HIS A CA 1
ATOM 2617 C C . HIS A 1 338 ? -3.160 -5.650 16.997 1.00 82.44 338 HIS A C 1
ATOM 2619 O O . HIS A 1 338 ? -2.750 -6.800 16.826 1.00 82.44 338 HIS A O 1
ATOM 2625 N N . ALA A 1 339 ? -2.400 -4.596 16.689 1.00 73.62 339 ALA A N 1
ATOM 2626 C CA . ALA A 1 339 ? -1.099 -4.712 16.023 1.00 73.62 339 ALA A CA 1
ATOM 2627 C C . ALA A 1 339 ? 0.003 -5.340 16.897 1.00 73.62 339 ALA A C 1
ATOM 2629 O O . ALA A 1 339 ? 0.970 -5.882 16.362 1.00 73.62 339 ALA A O 1
ATOM 2630 N N . ASP A 1 340 ? -0.154 -5.274 18.214 1.00 74.94 340 ASP A N 1
ATOM 2631 C CA . ASP A 1 340 ? 0.695 -5.868 19.247 1.00 74.94 340 ASP A CA 1
ATOM 2632 C C . ASP A 1 340 ? 0.535 -7.396 19.355 1.00 74.94 340 ASP A C 1
ATOM 2634 O O . ASP A 1 340 ? 1.474 -8.086 19.774 1.00 74.94 340 ASP A O 1
ATOM 2638 N N . ILE A 1 341 ? -0.602 -7.945 18.909 1.00 76.31 341 ILE A N 1
ATOM 2639 C CA . ILE A 1 341 ? -0.848 -9.390 18.851 1.00 76.31 341 ILE A CA 1
ATOM 2640 C C . ILE A 1 341 ? -0.073 -9.994 17.662 1.00 76.31 341 ILE A C 1
ATOM 2642 O O . ILE A 1 341 ? -0.211 -9.519 16.521 1.00 76.31 341 ILE A O 1
ATOM 2646 N N . PRO A 1 342 ? 0.721 -11.068 17.876 1.00 76.31 342 PRO A N 1
ATOM 2647 C CA . PRO A 1 342 ? 1.464 -11.722 16.804 1.00 76.31 342 PRO A CA 1
ATOM 2648 C C . PRO A 1 342 ? 0.568 -12.068 15.612 1.00 76.31 342 PRO A C 1
ATOM 2650 O O . PRO A 1 342 ? -0.555 -12.551 15.772 1.00 76.31 342 PRO A O 1
ATOM 2653 N N . TRP A 1 343 ? 1.069 -11.840 14.394 1.00 76.44 343 TRP A N 1
ATOM 2654 C CA . TRP A 1 343 ? 0.323 -12.165 13.173 1.00 76.44 343 TRP A CA 1
ATOM 2655 C C . TRP A 1 343 ? -0.212 -13.614 13.155 1.00 76.44 343 TRP A C 1
ATOM 2657 O O . TRP A 1 343 ? -1.369 -13.779 12.760 1.00 76.44 343 TRP A O 1
ATOM 2667 N N . PRO A 1 344 ? 0.545 -14.651 13.594 1.00 76.19 344 PRO A N 1
ATOM 2668 C CA . PRO A 1 344 ? 0.055 -16.032 13.534 1.00 76.19 344 PRO A CA 1
ATOM 2669 C C . PRO A 1 344 ? -1.194 -16.241 14.387 1.00 76.19 344 PRO A C 1
ATOM 2671 O O . PRO A 1 344 ? -2.166 -16.817 13.906 1.00 76.19 344 PRO A O 1
ATOM 2674 N N . VAL A 1 345 ? -1.202 -15.669 15.593 1.00 78.81 345 VAL A N 1
ATOM 2675 C CA . VAL A 1 345 ? -2.336 -15.699 16.526 1.00 78.81 345 VAL A CA 1
ATOM 2676 C C . VAL A 1 345 ? -3.550 -14.997 15.921 1.00 78.81 345 VAL A C 1
ATOM 2678 O O . VAL A 1 345 ? -4.648 -15.547 15.918 1.00 78.81 345 VAL A O 1
ATOM 2681 N N . ARG A 1 346 ? -3.359 -13.815 15.315 1.00 84.31 346 ARG A N 1
ATOM 2682 C CA . ARG A 1 346 ? -4.451 -13.092 14.638 1.00 84.31 346 ARG A CA 1
ATOM 2683 C C . ARG A 1 346 ? -5.035 -13.883 13.473 1.00 84.31 346 ARG A C 1
ATOM 2685 O O . ARG A 1 346 ? -6.254 -13.954 13.335 1.00 84.31 346 ARG A O 1
ATOM 2692 N N . LYS A 1 347 ? -4.191 -14.514 12.650 1.00 84.00 347 LYS A N 1
ATOM 2693 C CA . LYS A 1 347 ? -4.672 -15.368 11.556 1.00 84.00 347 LYS A CA 1
ATOM 2694 C C . LYS A 1 347 ? -5.426 -16.586 12.088 1.00 84.00 347 LYS A C 1
ATOM 2696 O O . LYS A 1 347 ? -6.475 -16.908 11.539 1.00 84.00 347 LYS A O 1
ATOM 2701 N N . ALA A 1 348 ? -4.917 -17.243 13.128 1.00 83.81 348 ALA A N 1
ATOM 2702 C CA . ALA A 1 348 ? -5.583 -18.384 13.750 1.00 83.81 348 ALA A CA 1
ATOM 2703 C C . ALA A 1 348 ? -6.954 -17.992 14.330 1.00 83.81 348 ALA A C 1
ATOM 2705 O O . ALA A 1 348 ? -7.934 -18.705 14.113 1.00 83.81 348 ALA A O 1
ATOM 2706 N N . ALA A 1 349 ? -7.058 -16.819 14.969 1.00 86.31 349 ALA A N 1
ATOM 2707 C CA . ALA A 1 349 ? -8.321 -16.286 15.483 1.00 86.31 349 ALA A CA 1
ATOM 2708 C C . ALA A 1 349 ? -9.361 -16.112 14.367 1.00 86.31 349 ALA A C 1
ATOM 2710 O O . ALA A 1 349 ? -10.494 -16.578 14.499 1.00 86.31 349 ALA A O 1
ATOM 2711 N N . VAL A 1 350 ? -8.967 -15.490 13.249 1.00 90.31 350 VAL A N 1
ATOM 2712 C CA . VAL A 1 350 ? -9.844 -15.298 12.082 1.00 90.31 350 VAL A CA 1
ATOM 2713 C C . VAL A 1 350 ? -10.229 -16.643 11.467 1.00 90.31 350 VAL A C 1
ATOM 2715 O O . VAL A 1 350 ? -11.410 -16.880 11.233 1.00 90.31 350 VAL A O 1
ATOM 2718 N N . ALA A 1 351 ? -9.268 -17.549 11.267 1.00 88.88 351 ALA A N 1
ATOM 2719 C CA . ALA A 1 351 ? -9.516 -18.864 10.678 1.00 88.88 351 ALA A CA 1
ATOM 2720 C C . ALA A 1 351 ? -10.499 -19.703 11.514 1.00 88.88 351 ALA A C 1
ATOM 2722 O O . ALA A 1 351 ? -11.394 -20.336 10.957 1.00 88.88 351 ALA A O 1
ATOM 2723 N N . ARG A 1 352 ? -10.396 -19.659 12.850 1.00 87.75 352 ARG A N 1
ATOM 2724 C CA . ARG A 1 352 ? -11.331 -20.346 13.755 1.00 87.75 352 ARG A CA 1
ATOM 2725 C C . ARG A 1 352 ? -12.754 -19.803 13.630 1.00 87.75 352 ARG A C 1
ATOM 2727 O O . ARG A 1 352 ? -13.703 -20.583 13.571 1.00 87.75 352 ARG A O 1
ATOM 2734 N N . GLN A 1 353 ? -12.910 -18.479 13.576 1.00 91.00 353 GLN A N 1
ATOM 2735 C CA . GLN A 1 353 ? -14.226 -17.855 13.398 1.00 91.00 353 GLN A CA 1
ATOM 2736 C C . GLN A 1 353 ? -14.800 -18.126 11.999 1.00 91.00 353 GLN A C 1
ATOM 2738 O O . GLN A 1 353 ? -15.993 -18.400 11.880 1.00 91.00 353 GLN A O 1
ATOM 2743 N N . GLN A 1 354 ? -13.963 -18.127 10.956 1.00 90.56 354 GLN A N 1
ATOM 2744 C CA . GLN A 1 354 ? -14.366 -18.503 9.597 1.00 90.56 354 GLN A CA 1
ATOM 2745 C C . GLN A 1 354 ? -14.871 -19.943 9.538 1.00 90.56 354 GLN A C 1
ATOM 2747 O O . GLN A 1 354 ? -15.978 -20.164 9.063 1.00 90.56 354 GLN A O 1
ATOM 2752 N N . ALA A 1 355 ? -14.125 -20.903 10.091 1.00 90.38 355 ALA A N 1
ATOM 2753 C CA . ALA A 1 355 ? -14.534 -22.305 10.110 1.00 90.38 355 ALA A CA 1
ATOM 2754 C C . ALA A 1 355 ? -15.878 -22.509 10.838 1.00 90.38 355 ALA A C 1
ATOM 2756 O O . ALA A 1 355 ? -16.736 -23.251 10.359 1.00 90.38 355 ALA A O 1
ATOM 2757 N N . ALA A 1 356 ? -16.096 -21.814 11.962 1.00 90.44 356 ALA A N 1
ATOM 2758 C CA . ALA A 1 356 ? -17.362 -21.867 12.695 1.00 90.44 356 ALA A CA 1
ATOM 2759 C C . ALA A 1 356 ? -18.538 -21.300 11.874 1.00 90.44 356 ALA A C 1
ATOM 2761 O O . ALA A 1 356 ? -19.602 -21.920 11.803 1.00 90.44 356 ALA A O 1
ATOM 2762 N N . LEU A 1 357 ? -18.341 -20.149 11.221 1.00 91.62 357 LEU A N 1
ATOM 2763 C CA . LEU A 1 357 ? -19.344 -19.517 10.358 1.00 91.62 357 LEU A CA 1
ATOM 2764 C C . LEU A 1 357 ? -19.644 -20.354 9.109 1.00 91.62 357 LEU A C 1
ATOM 2766 O O . LEU A 1 357 ? -20.809 -20.504 8.744 1.00 91.62 357 LEU A O 1
ATOM 2770 N N . GLU A 1 358 ? -18.621 -20.920 8.470 1.00 89.75 358 GLU A N 1
ATOM 2771 C CA . GLU A 1 358 ? -18.759 -21.782 7.295 1.00 89.75 358 GLU A CA 1
ATOM 2772 C C . GLU A 1 358 ? -19.549 -23.047 7.641 1.00 89.75 358 GLU A C 1
ATOM 2774 O O . GLU A 1 358 ? -20.560 -23.321 6.988 1.00 89.75 358 GLU A O 1
ATOM 2779 N N . HIS A 1 359 ? -19.170 -23.752 8.713 1.00 90.56 359 HIS A N 1
ATOM 2780 C CA . HIS A 1 359 ? -19.880 -24.939 9.196 1.00 90.56 359 HIS A CA 1
ATOM 2781 C C . HIS A 1 359 ? -21.347 -24.632 9.530 1.00 90.56 359 HIS A C 1
ATOM 2783 O O . HIS A 1 359 ? -22.249 -25.376 9.148 1.00 90.56 359 HIS A O 1
ATOM 2789 N N . TRP A 1 360 ? -21.620 -23.517 10.214 1.00 91.00 360 TRP A N 1
ATOM 2790 C CA . TRP A 1 360 ? -22.995 -23.089 10.473 1.00 91.00 360 TRP A CA 1
ATOM 2791 C C . TRP A 1 360 ? -23.753 -22.780 9.170 1.00 91.00 360 TRP A C 1
ATOM 2793 O O . TRP A 1 360 ? -24.888 -23.221 8.983 1.00 91.00 360 TRP A O 1
ATOM 2803 N N . SER A 1 361 ? -23.118 -22.076 8.229 1.00 86.50 361 SER A N 1
ATOM 2804 C CA . SER A 1 361 ? -23.762 -21.611 6.996 1.00 86.50 361 SER A CA 1
ATOM 2805 C C . SER A 1 361 ? -24.216 -22.734 6.058 1.00 86.50 361 SER A C 1
ATOM 2807 O O . SER A 1 361 ? -25.207 -22.548 5.341 1.00 86.50 361 SER A O 1
ATOM 2809 N N . GLN A 1 362 ? -23.535 -23.887 6.092 1.00 86.56 362 GLN A N 1
ATOM 2810 C CA . GLN A 1 362 ? -23.870 -25.085 5.312 1.00 86.56 362 GLN A CA 1
ATOM 2811 C C . GLN A 1 362 ? -25.242 -25.662 5.684 1.00 86.56 362 GLN A C 1
ATOM 2813 O O . GLN A 1 362 ? -25.923 -26.225 4.830 1.00 86.56 362 GLN A O 1
ATOM 2818 N N . HIS A 1 363 ? -25.666 -25.483 6.937 1.00 86.38 363 HIS A N 1
ATOM 2819 C CA . HIS A 1 363 ? -26.926 -26.013 7.463 1.00 86.38 363 HIS A CA 1
ATOM 2820 C C . HIS A 1 363 ? -27.974 -24.928 7.757 1.00 86.38 363 HIS A C 1
ATOM 2822 O O . HIS A 1 363 ? -29.107 -25.255 8.105 1.00 86.38 363 HIS A O 1
ATOM 2828 N N . ALA A 1 364 ? -27.614 -23.648 7.623 1.00 87.25 364 ALA A N 1
ATOM 2829 C CA . ALA A 1 364 ? -28.479 -22.530 7.981 1.00 87.25 364 ALA A CA 1
ATOM 2830 C C . ALA A 1 364 ? -29.556 -22.234 6.921 1.00 87.25 364 ALA A C 1
ATOM 2832 O O . ALA A 1 364 ? -29.240 -22.057 5.738 1.00 87.25 364 ALA A O 1
ATOM 2833 N N . SER A 1 365 ? -30.809 -22.080 7.363 1.00 88.38 365 SER A N 1
ATOM 2834 C CA . SER A 1 365 ? -31.924 -21.589 6.540 1.00 88.38 365 SER A CA 1
ATOM 2835 C C . SER A 1 365 ? -31.788 -20.093 6.211 1.00 88.38 365 SER A C 1
ATOM 2837 O O . SER A 1 365 ? -30.992 -19.372 6.817 1.00 88.38 365 SER A O 1
ATOM 2839 N N . ALA A 1 366 ? -32.575 -19.594 5.250 1.00 85.62 366 ALA A N 1
ATOM 2840 C CA . ALA A 1 366 ? -32.593 -18.167 4.908 1.00 85.62 366 ALA A CA 1
ATOM 2841 C C . ALA A 1 366 ? -32.996 -17.281 6.104 1.00 85.62 366 ALA A C 1
ATOM 2843 O O . ALA A 1 366 ? -32.375 -16.247 6.338 1.00 85.62 366 ALA A O 1
ATOM 2844 N N . GLU A 1 367 ? -33.968 -17.728 6.904 1.00 88.56 367 GLU A N 1
ATOM 2845 C CA . GLU A 1 367 ? -34.410 -17.031 8.118 1.00 88.56 367 GLU A CA 1
ATOM 2846 C C . GLU A 1 367 ? -33.300 -16.974 9.174 1.00 88.56 367 GLU A C 1
ATOM 2848 O O . GLU A 1 367 ? -33.010 -15.907 9.708 1.00 88.56 367 GLU A O 1
ATOM 2853 N N . GLN A 1 368 ? -32.600 -18.091 9.415 1.00 88.25 368 GLN A N 1
ATOM 2854 C CA . GLN A 1 368 ? -31.475 -18.140 10.359 1.00 88.25 368 GLN A CA 1
ATOM 2855 C C . GLN A 1 368 ? -30.324 -17.217 9.939 1.00 88.25 368 GLN A C 1
ATOM 2857 O O . GLN A 1 368 ? -29.669 -16.614 10.789 1.00 88.25 368 GLN A O 1
ATOM 2862 N N . ARG A 1 369 ? -30.094 -17.075 8.627 1.00 86.50 369 ARG A N 1
ATOM 2863 C CA . ARG A 1 369 ? -29.131 -16.114 8.066 1.00 86.50 369 ARG A CA 1
ATOM 2864 C C . ARG A 1 369 ? -29.531 -14.678 8.360 1.00 86.50 369 ARG A C 1
ATOM 2866 O O . ARG A 1 369 ? -28.712 -13.933 8.886 1.00 86.50 369 ARG A O 1
ATOM 2873 N N . GLN A 1 370 ? -30.794 -14.337 8.132 1.00 87.81 370 GLN A N 1
ATOM 2874 C CA . GLN A 1 370 ? -31.312 -13.011 8.446 1.00 87.81 370 GLN A CA 1
ATOM 2875 C C . GLN A 1 370 ? -31.238 -12.702 9.950 1.00 87.81 370 GLN A C 1
ATOM 2877 O O . GLN A 1 370 ? -30.875 -11.592 10.327 1.00 87.81 370 GLN A O 1
ATOM 2882 N N . THR A 1 371 ? -31.519 -13.680 10.819 1.00 90.94 371 THR A N 1
ATOM 2883 C CA . THR A 1 371 ? -31.379 -13.514 12.275 1.00 90.94 371 THR A CA 1
ATOM 2884 C C . THR A 1 371 ? -29.929 -13.264 12.691 1.00 90.94 371 THR A C 1
ATOM 2886 O O . THR A 1 371 ? -29.671 -12.430 13.556 1.00 90.94 371 THR A O 1
ATOM 2889 N N . LEU A 1 372 ? -28.965 -13.968 12.090 1.00 89.44 372 LEU A N 1
ATOM 2890 C CA . LEU A 1 372 ? -27.546 -13.750 12.372 1.00 89.44 372 LEU A CA 1
ATOM 2891 C C . LEU A 1 372 ? -27.100 -12.349 11.926 1.00 89.44 372 LEU A C 1
ATOM 2893 O O . LEU A 1 372 ? -26.462 -11.650 12.711 1.00 89.44 372 LEU A O 1
ATOM 2897 N N . ASP A 1 373 ? -27.503 -11.903 10.734 1.00 88.06 373 ASP A N 1
ATOM 2898 C CA . ASP A 1 373 ? -27.203 -10.550 10.242 1.00 88.06 373 ASP A CA 1
ATOM 2899 C C . ASP A 1 373 ? -27.806 -9.466 11.157 1.00 88.06 373 ASP A C 1
ATOM 2901 O O . ASP A 1 373 ? -27.130 -8.499 11.509 1.00 88.06 373 ASP A O 1
ATOM 2905 N N . GLN A 1 374 ? -29.042 -9.657 11.633 1.00 91.25 374 GLN A N 1
ATOM 2906 C CA . GLN A 1 374 ? -29.681 -8.760 12.608 1.00 91.25 374 GLN A CA 1
ATOM 2907 C C . GLN A 1 374 ? -28.906 -8.673 13.930 1.00 91.25 374 GLN A C 1
ATOM 2909 O O . GLN A 1 374 ? -28.836 -7.603 14.537 1.00 91.25 374 GLN A O 1
ATOM 2914 N N . ARG A 1 375 ? -28.303 -9.775 14.392 1.00 91.25 375 ARG A N 1
ATOM 2915 C CA . ARG A 1 375 ? -27.492 -9.786 15.621 1.00 91.25 375 ARG A CA 1
ATOM 2916 C C . ARG A 1 375 ? -26.190 -9.011 15.454 1.00 91.25 375 ARG A C 1
ATOM 2918 O O . ARG A 1 375 ? -25.825 -8.270 16.361 1.00 91.25 375 ARG A O 1
ATOM 2925 N N . PHE A 1 376 ? -25.534 -9.115 14.298 1.00 90.12 376 PHE A N 1
ATOM 2926 C CA . PHE A 1 376 ? -24.367 -8.282 13.989 1.00 90.12 376 PHE A CA 1
ATOM 2927 C C . PHE A 1 376 ? -24.730 -6.796 13.905 1.00 90.12 376 PHE A C 1
ATOM 2929 O O . PHE A 1 376 ? -24.064 -5.983 14.536 1.00 90.12 376 PHE A O 1
ATOM 2936 N N . GLN A 1 377 ? -25.835 -6.448 13.237 1.00 90.88 377 GLN A N 1
ATOM 2937 C CA . GLN A 1 377 ? -26.332 -5.064 13.196 1.00 90.88 377 GLN A CA 1
ATOM 2938 C C . GLN A 1 377 ? -26.675 -4.527 14.591 1.00 90.88 377 GLN A C 1
ATOM 2940 O O . GLN A 1 377 ? -26.399 -3.371 14.905 1.00 90.88 377 GLN A O 1
ATOM 2945 N N . THR A 1 378 ? -27.250 -5.370 15.453 1.00 93.00 378 THR A N 1
ATOM 2946 C CA . THR A 1 378 ? -27.535 -5.004 16.848 1.00 93.00 378 THR A CA 1
ATOM 2947 C C . THR A 1 378 ? -26.244 -4.679 17.595 1.00 93.00 378 THR A C 1
ATOM 2949 O O . THR A 1 378 ? -26.189 -3.681 18.309 1.00 93.00 378 THR A O 1
ATOM 2952 N N . LEU A 1 379 ? -25.198 -5.480 17.397 1.00 91.62 379 LEU A N 1
ATOM 2953 C CA . LEU A 1 379 ? -23.898 -5.278 18.025 1.00 91.62 379 LEU A CA 1
ATOM 2954 C C . LEU A 1 379 ? -23.210 -3.994 17.526 1.00 91.62 379 LEU A C 1
ATOM 2956 O O . LEU A 1 379 ? -22.753 -3.211 18.353 1.00 91.62 379 LEU A O 1
ATOM 2960 N N . GLU A 1 380 ? -23.228 -3.719 16.218 1.00 91.50 380 GLU A N 1
ATOM 2961 C CA . GLU A 1 380 ? -22.725 -2.457 15.641 1.00 91.50 380 GLU A CA 1
ATOM 2962 C C . GLU A 1 380 ? -23.487 -1.232 16.174 1.00 91.50 380 GLU A C 1
ATOM 2964 O O . GLU A 1 380 ? -22.885 -0.224 16.544 1.00 91.50 380 GLU A O 1
ATOM 2969 N N . SER A 1 381 ? -24.819 -1.320 16.271 1.00 93.62 381 SER A N 1
ATOM 2970 C CA . SER A 1 381 ? -25.631 -0.231 16.830 1.00 93.62 381 SER A CA 1
ATOM 2971 C C . SER A 1 381 ? -25.336 0.010 18.313 1.00 93.62 381 SER A C 1
ATOM 2973 O O . SER A 1 381 ? -25.236 1.155 18.745 1.00 93.62 381 SER A O 1
ATOM 2975 N N . ALA A 1 382 ? -25.136 -1.061 19.087 1.00 94.00 382 ALA A N 1
ATOM 2976 C CA . ALA A 1 382 ? -24.809 -0.971 20.502 1.00 94.00 382 ALA A CA 1
ATOM 2977 C C . ALA A 1 382 ? -23.402 -0.400 20.729 1.00 94.00 382 ALA A C 1
ATOM 2979 O O . ALA A 1 382 ? -23.197 0.345 21.684 1.00 94.00 382 ALA A O 1
ATOM 2980 N N . GLU A 1 383 ? -22.448 -0.700 19.845 1.00 93.06 383 GLU A N 1
ATOM 2981 C CA . GLU A 1 383 ? -21.124 -0.080 19.862 1.00 93.06 383 GLU A CA 1
ATOM 2982 C C . GLU A 1 383 ? -21.213 1.437 19.641 1.00 93.06 383 GLU A C 1
ATOM 2984 O O . GLU A 1 383 ? -20.657 2.202 20.431 1.00 93.06 383 GLU A O 1
ATOM 2989 N N . ALA A 1 384 ? -21.961 1.881 18.626 1.00 93.44 384 ALA A N 1
ATOM 2990 C CA . ALA A 1 384 ? -22.159 3.303 18.345 1.00 93.44 384 ALA A CA 1
ATOM 2991 C C . ALA A 1 384 ? -22.888 4.035 19.489 1.00 93.44 384 ALA A C 1
ATOM 2993 O O . ALA A 1 384 ? -22.494 5.140 19.873 1.00 93.44 384 ALA A O 1
ATOM 2994 N N . ASP A 1 385 ? -23.920 3.410 20.066 1.00 94.00 385 ASP A N 1
ATOM 2995 C CA . ASP A 1 385 ? -24.654 3.941 21.220 1.00 94.00 385 ASP A CA 1
ATOM 2996 C C . ASP A 1 385 ? -23.737 4.083 22.449 1.00 94.00 385 ASP A C 1
ATOM 2998 O O . ASP A 1 385 ? -23.772 5.107 23.140 1.00 94.00 385 ASP A O 1
ATOM 3002 N N . ALA A 1 386 ? -22.893 3.079 22.713 1.00 93.88 386 ALA A N 1
ATOM 3003 C CA . ALA A 1 386 ? -21.943 3.097 23.821 1.00 93.88 386 ALA A CA 1
ATOM 3004 C C . ALA A 1 386 ? -20.858 4.161 23.634 1.00 93.88 386 ALA A C 1
ATOM 3006 O O . ALA A 1 386 ? -20.560 4.886 24.580 1.00 93.88 386 ALA A O 1
ATOM 3007 N N . ASP A 1 387 ? -20.306 4.302 22.427 1.00 93.69 387 ASP A N 1
ATOM 3008 C CA . ASP A 1 387 ? -19.308 5.329 22.115 1.00 93.69 387 ASP A CA 1
ATOM 3009 C C . ASP A 1 387 ? -19.886 6.744 22.287 1.00 93.69 387 ASP A C 1
ATOM 3011 O O . ASP A 1 387 ? -19.268 7.613 22.910 1.00 93.69 387 ASP A O 1
ATOM 3015 N N . ALA A 1 388 ? -21.121 6.967 21.825 1.00 93.81 388 ALA A N 1
ATOM 3016 C CA . ALA A 1 388 ? -21.815 8.238 22.000 1.00 93.81 388 ALA A CA 1
ATOM 3017 C C . ALA A 1 388 ? -22.080 8.563 23.482 1.00 93.81 388 ALA A C 1
ATOM 3019 O O . ALA A 1 388 ? -21.891 9.711 23.903 1.00 93.81 388 ALA A O 1
ATOM 3020 N N . ALA A 1 389 ? -22.502 7.573 24.275 1.00 94.12 389 ALA A N 1
ATOM 3021 C CA . ALA A 1 389 ? -22.731 7.727 25.711 1.00 94.12 389 ALA A CA 1
ATOM 3022 C C . ALA A 1 389 ? -21.416 7.960 26.477 1.00 94.12 389 ALA A C 1
ATOM 3024 O O . ALA A 1 389 ? -21.322 8.892 27.277 1.00 94.12 389 ALA A O 1
ATOM 3025 N N . ALA A 1 390 ? -20.369 7.180 26.184 1.00 93.44 390 ALA A N 1
ATOM 3026 C CA . ALA A 1 390 ? -19.044 7.321 26.783 1.00 93.44 390 ALA A CA 1
ATOM 3027 C C . ALA A 1 390 ? -18.421 8.684 26.457 1.00 93.44 390 ALA A C 1
ATOM 3029 O O . ALA A 1 390 ? -17.907 9.354 27.352 1.00 93.44 390 ALA A O 1
ATOM 3030 N N . TYR A 1 391 ? -18.526 9.154 25.210 1.00 93.56 391 TYR A N 1
ATOM 3031 C CA . TYR A 1 391 ? -18.072 10.491 24.828 1.00 93.56 391 TYR A CA 1
ATOM 3032 C C . TYR A 1 391 ? -18.782 11.571 25.654 1.00 93.56 391 TYR A C 1
ATOM 3034 O O . TYR A 1 391 ? -18.135 12.401 26.293 1.00 93.56 391 TYR A O 1
ATOM 3042 N N . LYS A 1 392 ? -20.115 11.542 25.726 1.00 91.88 392 LYS A N 1
ATOM 3043 C CA . LYS A 1 392 ? -20.861 12.534 26.514 1.00 91.88 392 LYS A CA 1
ATOM 3044 C C . LYS A 1 392 ? -20.542 12.456 28.006 1.00 91.88 392 LYS A C 1
ATOM 3046 O O . LYS A 1 392 ? -20.491 13.501 28.647 1.00 91.88 392 LYS A O 1
ATOM 3051 N N . LEU A 1 393 ? -20.281 11.263 28.545 1.00 91.00 393 LEU A N 1
ATOM 3052 C CA . LEU A 1 393 ? -19.875 11.052 29.936 1.00 91.00 393 LEU A CA 1
ATOM 3053 C C . LEU A 1 393 ? -18.454 11.580 30.207 1.00 91.00 393 LEU A C 1
ATOM 3055 O O . LEU A 1 393 ? -18.213 12.204 31.234 1.00 91.00 393 LEU A O 1
ATOM 3059 N N . LEU A 1 394 ? -17.494 11.405 29.305 1.00 90.75 394 LEU A N 1
ATOM 3060 C CA . LEU A 1 394 ? -16.104 11.825 29.542 1.00 90.75 394 LEU A CA 1
ATOM 3061 C C . LEU A 1 394 ? -15.863 13.320 29.254 1.00 90.75 394 LEU A C 1
ATOM 3063 O O . LEU A 1 394 ? -14.980 13.942 29.858 1.00 90.75 394 LEU A O 1
ATOM 3067 N N . TYR A 1 395 ? -16.658 13.920 28.363 1.00 90.38 395 TYR A N 1
ATOM 3068 C CA . TYR A 1 395 ? -16.540 15.326 27.946 1.00 90.38 395 TYR A CA 1
ATOM 3069 C C . TYR A 1 395 ? -17.529 16.271 28.654 1.00 90.38 395 TYR A C 1
ATOM 3071 O O . TYR A 1 395 ? -17.718 17.404 28.216 1.00 90.38 395 TYR A O 1
ATOM 3079 N N . ARG A 1 396 ? -18.126 15.852 29.779 1.00 87.56 396 ARG A N 1
ATOM 3080 C CA . ARG A 1 396 ? -18.969 16.725 30.618 1.00 87.56 396 ARG A CA 1
ATOM 3081 C C . ARG A 1 396 ? -18.217 18.000 31.021 1.00 87.56 396 ARG A C 1
ATOM 3083 O O . ARG A 1 396 ? -17.090 17.937 31.513 1.00 87.56 396 ARG A O 1
ATOM 3090 N N . GLU A 1 397 ? -18.866 19.157 30.875 1.00 73.25 397 GLU A N 1
ATOM 3091 C CA . GLU A 1 397 ? -18.280 20.463 31.224 1.00 73.25 397 GLU A CA 1
ATOM 3092 C C . GLU A 1 397 ? -18.078 20.637 32.737 1.00 73.25 397 GLU A C 1
ATOM 3094 O O . GLU A 1 397 ? -17.145 21.309 33.178 1.00 73.25 397 GLU A O 1
ATOM 3099 N N . ARG A 1 398 ? -18.954 20.032 33.552 1.00 74.75 398 ARG A N 1
ATOM 3100 C CA . ARG A 1 398 ? -18.950 20.147 35.016 1.00 74.75 398 ARG A CA 1
ATOM 3101 C C . ARG A 1 398 ? -18.939 18.766 35.658 1.00 74.75 398 ARG A C 1
ATOM 3103 O O . ARG A 1 398 ? -19.754 17.919 35.316 1.00 74.75 398 ARG A O 1
ATOM 3110 N N . ALA A 1 399 ? -18.071 18.576 36.652 1.00 68.62 399 ALA A N 1
ATOM 3111 C CA . ALA A 1 399 ? -17.983 17.318 37.402 1.00 68.62 399 ALA A CA 1
ATOM 3112 C C . ALA A 1 399 ? -19.274 16.990 38.184 1.00 68.62 399 ALA A C 1
ATOM 3114 O O . ALA A 1 399 ? -19.604 15.828 38.366 1.00 68.62 399 ALA A O 1
ATOM 3115 N N . LEU A 1 400 ? -20.027 18.014 38.603 1.00 73.69 400 LEU A N 1
ATOM 3116 C CA . LEU A 1 400 ? -21.264 17.879 39.386 1.00 73.69 400 LEU A CA 1
ATOM 3117 C C . LEU A 1 400 ? -22.542 17.804 38.528 1.00 73.69 400 LEU A C 1
ATOM 3119 O O . LEU A 1 400 ? -23.643 17.943 39.059 1.00 73.69 400 LEU A O 1
ATOM 3123 N N . ASP A 1 401 ? -22.434 17.617 37.210 1.00 82.31 401 ASP A N 1
ATOM 3124 C CA . ASP A 1 401 ? -23.607 17.405 36.354 1.00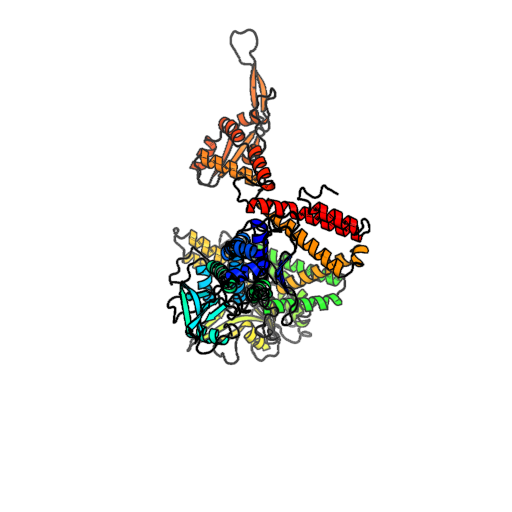 82.31 401 ASP A CA 1
ATOM 3125 C C . ASP A 1 401 ? -24.140 15.968 36.498 1.00 82.31 401 ASP A C 1
ATOM 3127 O O . ASP A 1 401 ? -23.909 15.095 35.657 1.00 82.31 401 ASP A O 1
ATOM 3131 N N . LEU A 1 402 ? -24.837 15.726 37.612 1.00 83.00 402 LEU A N 1
ATOM 3132 C CA . LEU A 1 402 ? -25.411 14.426 37.971 1.00 83.00 402 LEU A CA 1
ATOM 3133 C C . LEU A 1 402 ? -26.535 13.991 37.019 1.00 83.00 402 LEU A C 1
ATOM 3135 O O . LEU A 1 402 ? -26.765 12.797 36.848 1.00 83.00 402 LEU A O 1
ATOM 3139 N N . VAL A 1 403 ? -27.228 14.940 36.380 1.00 86.44 403 VAL A N 1
ATOM 3140 C CA . VAL A 1 403 ? -28.315 14.634 35.438 1.00 86.44 403 VAL A CA 1
ATOM 3141 C C . VAL A 1 403 ? -27.739 14.024 34.166 1.00 86.44 403 VAL A C 1
ATOM 3143 O O . VAL A 1 403 ? -28.187 12.958 33.739 1.00 86.44 403 VAL A O 1
ATOM 3146 N N . THR A 1 404 ? -26.718 14.664 33.585 1.00 84.88 404 THR A N 1
ATOM 3147 C CA . THR A 1 404 ? -26.013 14.107 32.426 1.00 84.88 404 THR A CA 1
ATOM 3148 C C . THR A 1 404 ? -25.281 12.823 32.806 1.00 84.88 404 THR A C 1
ATOM 3150 O O . THR A 1 404 ? -25.360 11.859 32.052 1.00 84.88 404 THR A O 1
ATOM 3153 N N . LEU A 1 405 ? -24.647 12.759 33.987 1.00 87.12 405 LEU A N 1
ATOM 3154 C CA . LEU A 1 405 ? -24.018 11.531 34.496 1.00 87.12 405 LEU A CA 1
ATOM 3155 C C . LEU A 1 405 ? -25.001 10.359 34.471 1.00 87.12 405 LEU A C 1
ATOM 3157 O O . LEU A 1 405 ? -24.750 9.379 33.780 1.00 87.12 405 LEU A O 1
ATOM 3161 N N . ASN A 1 406 ? -26.138 10.478 35.159 1.00 88.81 406 ASN A N 1
ATOM 3162 C CA . ASN A 1 406 ? -27.100 9.384 35.281 1.00 88.81 406 ASN A CA 1
ATOM 3163 C C . ASN A 1 406 ? -27.712 8.997 33.932 1.00 88.81 406 ASN A C 1
ATOM 3165 O O . ASN A 1 406 ? -27.873 7.809 33.650 1.00 88.81 406 ASN A O 1
ATOM 3169 N N . ARG A 1 407 ? -28.032 9.978 33.075 1.00 91.94 407 ARG A N 1
ATOM 3170 C CA . ARG A 1 407 ? -28.597 9.714 31.744 1.00 91.94 407 ARG A CA 1
ATOM 3171 C C . ARG A 1 407 ? -27.618 8.945 30.864 1.00 91.94 407 ARG A C 1
ATOM 3173 O O . ARG A 1 407 ? -27.990 7.918 30.303 1.00 91.94 407 ARG A O 1
ATOM 3180 N N . GLU A 1 408 ? -26.390 9.443 30.733 1.00 92.06 408 GLU A N 1
ATOM 3181 C CA . GLU A 1 408 ? -25.394 8.827 29.854 1.00 92.06 408 GLU A CA 1
ATOM 3182 C C . GLU A 1 408 ? -24.872 7.510 30.440 1.00 92.06 408 GLU A C 1
ATOM 3184 O O . GLU A 1 408 ? -24.648 6.570 29.689 1.00 92.06 408 GLU A O 1
ATOM 3189 N N . PHE A 1 409 ? -24.773 7.377 31.767 1.00 93.06 409 PHE A N 1
ATOM 3190 C CA . PHE A 1 409 ? -24.440 6.105 32.414 1.00 93.06 409 PHE A CA 1
ATOM 3191 C C . PHE A 1 409 ? -25.522 5.041 32.173 1.00 93.06 409 PHE A C 1
ATOM 3193 O O . PHE A 1 409 ? -25.207 3.901 31.841 1.00 93.06 409 PHE A O 1
ATOM 3200 N N . THR A 1 410 ? -26.805 5.412 32.258 1.00 92.75 410 THR A N 1
ATOM 3201 C CA . THR A 1 410 ? -27.923 4.502 31.939 1.00 92.75 410 THR A CA 1
ATOM 3202 C C . THR A 1 410 ? -27.907 4.099 30.463 1.00 92.75 410 THR A C 1
ATOM 3204 O O . THR A 1 410 ? -28.122 2.932 30.136 1.00 92.75 410 THR A O 1
ATOM 3207 N N . ALA A 1 411 ? -27.621 5.044 29.561 1.00 93.00 411 ALA A N 1
ATOM 3208 C CA . ALA A 1 411 ? -27.474 4.758 28.135 1.00 93.00 411 ALA A CA 1
ATOM 3209 C C . ALA A 1 411 ? -26.296 3.806 27.866 1.00 93.00 411 ALA A C 1
ATOM 3211 O O . ALA A 1 411 ? -26.451 2.840 27.119 1.00 93.00 411 ALA A O 1
ATOM 3212 N N . LEU A 1 412 ? -25.157 4.034 28.527 1.00 93.75 412 LEU A N 1
ATOM 3213 C CA . LEU A 1 412 ? -23.967 3.192 28.436 1.00 93.75 412 LEU A CA 1
ATOM 3214 C C . LEU A 1 412 ? -24.248 1.767 28.933 1.00 93.75 412 LEU A C 1
ATOM 3216 O O . LEU A 1 412 ? -23.950 0.802 28.232 1.00 93.75 412 LEU A O 1
ATOM 3220 N N . HIS A 1 413 ? -24.883 1.627 30.099 1.00 93.81 413 HIS A N 1
ATOM 3221 C CA . HIS A 1 413 ? -25.306 0.332 30.640 1.00 93.81 413 HIS A CA 1
ATOM 3222 C C . HIS A 1 413 ? -26.255 -0.401 29.686 1.00 93.81 413 HIS A C 1
ATOM 3224 O O . HIS A 1 413 ? -26.029 -1.567 29.359 1.00 93.81 413 HIS A O 1
ATOM 3230 N N . GLY A 1 414 ? -27.264 0.298 29.158 1.00 92.94 414 GLY A N 1
ATOM 3231 C CA . GLY A 1 414 ? -28.200 -0.260 28.187 1.00 92.94 414 GLY A CA 1
ATOM 3232 C C . GLY A 1 414 ? -27.520 -0.732 26.898 1.00 92.94 414 GLY A C 1
ATOM 3233 O O . GLY A 1 414 ? -27.868 -1.795 26.379 1.00 92.94 414 GLY A O 1
ATOM 3234 N N . ALA A 1 415 ? -26.537 0.018 26.397 1.00 94.44 415 ALA A N 1
ATOM 3235 C CA . ALA A 1 415 ? -25.758 -0.349 25.218 1.00 94.44 415 ALA A CA 1
ATOM 3236 C C . ALA A 1 415 ? -24.896 -1.599 25.469 1.00 94.44 415 ALA A C 1
ATOM 3238 O O . ALA A 1 415 ? -24.980 -2.564 24.707 1.00 94.44 415 ALA A O 1
ATOM 3239 N N . HIS A 1 416 ? -24.161 -1.651 26.587 1.00 93.44 416 HIS A N 1
ATOM 3240 C CA . HIS A 1 416 ? -23.386 -2.835 26.984 1.00 93.44 416 HIS A CA 1
ATOM 3241 C C . HIS A 1 416 ? -24.260 -4.072 27.178 1.00 93.44 416 HIS A C 1
ATOM 3243 O O . HIS A 1 416 ? -23.919 -5.150 26.692 1.00 93.44 416 HIS A O 1
ATOM 3249 N N . LYS A 1 417 ? -25.423 -3.927 27.819 1.00 93.19 417 LYS A N 1
ATOM 3250 C CA . LYS A 1 417 ? -26.376 -5.027 28.002 1.00 93.19 417 LYS A CA 1
ATOM 3251 C C . LYS A 1 417 ? -26.867 -5.577 26.663 1.00 93.19 417 LYS A C 1
ATOM 3253 O O . LYS A 1 417 ? -26.861 -6.791 26.467 1.00 93.19 417 LYS A O 1
ATOM 3258 N N . LYS A 1 418 ? -27.266 -4.706 25.728 1.00 92.75 418 LYS A N 1
ATOM 3259 C CA . LYS A 1 418 ? -27.677 -5.116 24.371 1.00 92.75 418 LYS A CA 1
ATOM 3260 C C . LYS A 1 418 ? -26.552 -5.846 23.642 1.00 92.75 418 LYS A C 1
ATOM 3262 O O . LYS A 1 418 ? -26.800 -6.892 23.045 1.00 92.75 418 LYS A O 1
ATOM 3267 N N . ALA A 1 419 ? -25.334 -5.319 23.714 1.00 92.94 419 ALA A N 1
ATOM 3268 C CA . ALA A 1 419 ? -24.189 -5.912 23.044 1.00 92.94 419 ALA A CA 1
ATOM 3269 C C . ALA A 1 419 ? -23.805 -7.277 23.617 1.00 92.94 419 ALA A C 1
ATOM 3271 O O . ALA A 1 419 ? -23.616 -8.215 22.852 1.00 92.94 419 ALA A O 1
ATOM 3272 N N . LEU A 1 420 ? -23.752 -7.423 24.945 1.00 92.12 420 LEU A N 1
ATOM 3273 C CA . LEU A 1 420 ? -23.441 -8.701 25.591 1.00 92.12 420 LEU A CA 1
ATOM 3274 C C . LEU A 1 420 ? -24.497 -9.768 25.281 1.00 92.12 420 LEU A C 1
ATOM 3276 O O . LEU A 1 420 ? -24.144 -10.923 25.060 1.00 92.12 420 LEU A O 1
ATOM 3280 N N . LEU A 1 421 ? -25.779 -9.392 25.205 1.00 92.12 421 LEU A N 1
ATOM 3281 C CA . LEU A 1 421 ? -26.842 -10.306 24.776 1.00 92.12 421 LEU A CA 1
ATOM 3282 C C . LEU A 1 421 ? -26.677 -10.727 23.308 1.00 92.12 421 LEU A C 1
ATOM 3284 O O . LEU A 1 421 ? -26.790 -11.915 23.001 1.00 92.12 421 LEU A O 1
ATOM 3288 N N . ALA A 1 422 ? -26.376 -9.780 22.414 1.00 92.38 422 ALA A N 1
ATOM 3289 C CA . ALA A 1 422 ? -26.116 -10.076 21.007 1.00 92.38 422 ALA A CA 1
ATOM 3290 C C . ALA A 1 422 ? -24.875 -10.972 20.836 1.00 92.38 422 ALA A C 1
ATOM 3292 O O . ALA A 1 422 ? -24.915 -11.944 20.086 1.00 92.38 422 ALA A O 1
ATOM 3293 N N . GLU A 1 423 ? -23.802 -10.696 21.577 1.00 91.75 423 GLU A N 1
ATOM 3294 C CA . GLU A 1 423 ? -22.567 -11.483 21.592 1.00 91.75 423 GLU A CA 1
ATOM 3295 C C . GLU A 1 423 ? -22.809 -12.905 22.112 1.00 91.75 423 GLU A C 1
ATOM 3297 O O . GLU A 1 423 ? -22.369 -13.873 21.489 1.00 91.75 423 GLU A O 1
ATOM 3302 N N . ALA A 1 424 ? -23.569 -13.053 23.199 1.00 91.81 424 ALA A N 1
ATOM 3303 C CA . ALA A 1 424 ? -23.967 -14.352 23.733 1.00 91.81 424 ALA A CA 1
ATOM 3304 C C . ALA A 1 424 ? -24.755 -15.168 22.698 1.00 91.81 424 ALA A C 1
ATOM 3306 O O . ALA A 1 424 ? -24.465 -16.343 22.471 1.00 91.81 424 ALA A O 1
ATOM 3307 N N . ASP A 1 425 ? -25.727 -14.539 22.030 1.00 92.25 425 ASP A N 1
ATOM 3308 C CA . ASP A 1 425 ? -26.526 -15.165 20.976 1.00 92.25 425 ASP A CA 1
ATOM 3309 C C . ASP A 1 425 ? -25.686 -15.572 19.757 1.00 92.25 425 ASP A C 1
ATOM 3311 O O . ASP A 1 425 ? -25.925 -16.628 19.158 1.00 92.25 425 ASP A O 1
ATOM 3315 N N . LEU A 1 426 ? -24.693 -14.762 19.380 1.00 92.06 426 LEU A N 1
ATOM 3316 C CA . LEU A 1 426 ? -23.749 -15.085 18.310 1.00 92.06 426 LEU A CA 1
ATOM 3317 C C . LEU A 1 426 ? -22.879 -16.285 18.688 1.00 92.06 426 LEU A C 1
ATOM 3319 O O . LEU A 1 426 ? -22.803 -17.246 17.921 1.00 92.06 426 LEU A O 1
ATOM 3323 N N . GLN A 1 427 ? -22.259 -16.272 19.868 1.00 91.56 427 GLN A N 1
ATOM 3324 C CA . GLN A 1 427 ? -21.403 -17.370 20.315 1.00 91.56 427 GLN A CA 1
ATOM 3325 C C . GLN A 1 427 ? -22.177 -18.682 20.489 1.00 91.56 427 GLN A C 1
ATOM 3327 O O . GLN A 1 427 ? -21.672 -19.737 20.109 1.00 91.56 427 GLN A O 1
ATOM 3332 N N . HIS A 1 428 ? -23.417 -18.627 20.977 1.00 92.88 428 HIS A N 1
ATOM 3333 C CA . HIS A 1 428 ? -24.315 -19.784 21.045 1.00 92.88 428 HIS A CA 1
ATOM 3334 C C . HIS A 1 428 ? -24.616 -20.364 19.655 1.00 92.88 428 HIS A C 1
ATOM 3336 O O . HIS A 1 428 ? -24.447 -21.558 19.412 1.00 92.88 428 HIS A O 1
ATOM 3342 N N . THR A 1 429 ? -24.939 -19.500 18.689 1.00 91.06 429 THR A N 1
ATOM 3343 C CA . THR A 1 429 ? -25.227 -19.909 17.299 1.00 91.06 429 THR A CA 1
ATOM 3344 C C . THR A 1 429 ? -24.028 -20.566 16.622 1.00 91.06 429 THR A C 1
ATOM 3346 O O . THR A 1 429 ? -24.183 -21.499 15.833 1.00 91.06 429 THR A O 1
ATOM 3349 N N . LEU A 1 430 ? -22.825 -20.100 16.960 1.00 90.31 430 LEU A N 1
ATOM 3350 C CA . LEU A 1 430 ? -21.556 -20.637 16.475 1.00 90.31 430 LEU A CA 1
ATOM 3351 C C . LEU A 1 430 ? -21.033 -21.818 17.310 1.00 90.31 430 LEU A C 1
ATOM 3353 O O . LEU A 1 430 ? -19.923 -22.283 17.049 1.00 90.31 430 LEU A O 1
ATOM 3357 N N . LYS A 1 431 ? -21.807 -22.312 18.290 1.00 89.88 431 LYS A N 1
ATOM 3358 C CA . LYS A 1 431 ? -21.442 -23.409 19.207 1.00 89.88 431 LYS A CA 1
ATOM 3359 C C . LYS A 1 431 ? -20.147 -23.154 19.995 1.00 89.88 431 LYS A C 1
ATOM 3361 O O . LYS A 1 431 ? -19.378 -24.074 20.262 1.00 89.88 431 LYS A O 1
ATOM 3366 N N . GLN A 1 432 ? -19.888 -21.893 20.333 1.00 88.50 432 GLN A N 1
ATOM 3367 C CA . GLN A 1 432 ? -18.754 -21.453 21.156 1.00 88.50 432 GLN A CA 1
ATOM 3368 C C . GLN A 1 432 ? -19.116 -21.396 22.649 1.00 88.50 432 GLN A C 1
ATOM 3370 O O . GLN A 1 432 ? -18.231 -21.564 23.487 1.00 88.50 432 GLN A O 1
ATOM 3375 N N . LEU A 1 433 ? -20.404 -21.211 22.959 1.00 89.94 433 LEU A N 1
ATOM 3376 C CA . LEU A 1 433 ? -20.994 -21.334 24.296 1.00 89.94 433 LEU A CA 1
ATOM 3377 C C . LEU A 1 433 ? -21.959 -22.521 24.338 1.00 89.94 433 LEU A C 1
ATOM 3379 O O . LEU A 1 433 ? -22.617 -22.809 23.333 1.00 89.94 433 LEU A O 1
ATOM 3383 N N . SER A 1 434 ? -22.054 -23.185 25.492 1.00 89.19 434 SER A N 1
ATOM 3384 C CA . SER A 1 434 ? -23.087 -24.198 25.737 1.00 89.19 434 SER A CA 1
ATOM 3385 C C . SER A 1 434 ? -24.468 -23.565 25.962 1.00 89.19 434 SER A C 1
ATOM 3387 O O . SER A 1 434 ? -24.582 -22.363 26.217 1.00 89.19 434 SER A O 1
ATOM 3389 N N . ASP A 1 435 ? -25.528 -24.376 25.878 1.00 88.00 435 ASP A N 1
ATOM 3390 C CA . ASP A 1 435 ? -26.896 -23.934 26.188 1.00 88.00 435 ASP A CA 1
ATOM 3391 C C . ASP A 1 435 ? -27.001 -23.411 27.634 1.00 88.00 435 ASP A C 1
ATOM 3393 O O . ASP A 1 435 ? -27.580 -22.349 27.866 1.00 88.00 435 ASP A O 1
ATOM 3397 N N . ASP A 1 436 ? -26.375 -24.104 28.590 1.00 85.81 436 ASP A N 1
ATOM 3398 C CA . ASP A 1 436 ? -26.389 -23.735 30.013 1.00 85.81 436 ASP A CA 1
ATOM 3399 C C . ASP A 1 436 ? -25.625 -22.426 30.274 1.00 85.81 436 ASP A C 1
ATOM 3401 O O . ASP A 1 436 ? -26.102 -21.546 30.995 1.00 85.81 436 ASP A O 1
ATOM 3405 N N . GLU A 1 437 ? -24.456 -22.256 29.645 1.00 87.50 437 GLU A N 1
ATOM 3406 C CA . GLU A 1 437 ? -23.633 -21.042 29.734 1.00 87.50 437 GLU A CA 1
ATOM 3407 C C . GLU A 1 437 ? -24.376 -19.827 29.161 1.00 87.50 437 GLU A C 1
ATOM 3409 O O . GLU A 1 437 ? -24.390 -18.746 29.756 1.00 87.50 437 GLU A O 1
ATOM 3414 N N . HIS A 1 438 ? -25.045 -20.014 28.021 1.00 90.50 438 HIS A N 1
ATOM 3415 C CA . HIS A 1 438 ? -25.841 -18.981 27.364 1.00 90.50 438 HIS A CA 1
ATOM 3416 C C . HIS A 1 438 ? -27.053 -18.556 28.198 1.00 90.50 438 HIS A C 1
ATOM 3418 O O . HIS A 1 438 ? -27.290 -17.357 28.369 1.00 90.50 438 HIS A O 1
ATOM 3424 N N . GLN A 1 439 ? -27.796 -19.517 28.754 1.00 87.94 439 GLN A N 1
ATOM 3425 C CA . GLN A 1 439 ? -28.941 -19.233 29.622 1.00 87.94 439 GLN A CA 1
ATOM 3426 C C . GLN A 1 439 ? -28.514 -18.541 30.918 1.00 87.94 439 GLN A C 1
ATOM 3428 O O . GLN A 1 439 ? -29.151 -17.569 31.328 1.00 87.94 439 GLN A O 1
ATOM 3433 N N . THR A 1 440 ? -27.405 -18.979 31.519 1.00 86.94 440 THR A N 1
ATOM 3434 C CA . THR A 1 440 ? -26.848 -18.377 32.738 1.00 86.94 440 THR A CA 1
ATOM 3435 C C . THR A 1 440 ? -26.454 -16.919 32.504 1.00 86.94 440 THR A C 1
ATOM 3437 O O . THR A 1 440 ? -26.843 -16.038 33.274 1.00 86.94 440 THR A O 1
ATOM 3440 N N . LEU A 1 441 ? -25.755 -16.634 31.400 1.00 88.69 441 LEU A N 1
ATOM 3441 C CA . LEU A 1 441 ? -25.383 -15.270 31.019 1.00 88.69 441 LEU A CA 1
ATOM 3442 C C . LEU A 1 441 ? -26.619 -14.392 30.770 1.00 88.69 441 LEU A C 1
ATOM 3444 O O . LEU A 1 441 ? -26.685 -13.266 31.263 1.00 88.69 441 LEU A O 1
ATOM 3448 N N . LYS A 1 442 ? -27.631 -14.906 30.059 1.00 88.50 442 LYS A N 1
ATOM 3449 C CA . LYS A 1 442 ? -28.893 -14.183 29.835 1.00 88.50 442 LYS A CA 1
ATOM 3450 C C . LYS A 1 442 ? -29.625 -13.871 31.132 1.00 88.50 442 LYS A C 1
ATOM 3452 O O . LYS A 1 442 ? -30.095 -12.748 31.290 1.00 88.50 442 LYS A O 1
ATOM 3457 N N . HIS A 1 443 ? -29.707 -14.837 32.041 1.00 86.44 443 HIS A N 1
ATOM 3458 C CA . HIS A 1 443 ? -30.366 -14.662 33.329 1.00 86.44 443 HIS A CA 1
ATOM 3459 C C . HIS A 1 443 ? -29.668 -13.583 34.167 1.00 86.44 443 HIS A C 1
ATOM 3461 O O . HIS A 1 443 ? -30.326 -12.662 34.643 1.00 86.44 443 HIS A O 1
ATOM 3467 N N . ILE A 1 444 ? -28.334 -13.633 34.272 1.00 85.50 444 ILE A N 1
ATOM 3468 C CA . ILE A 1 444 ? -27.551 -12.636 35.021 1.00 85.50 444 ILE A CA 1
ATOM 3469 C C . ILE A 1 444 ? -27.741 -11.227 34.446 1.00 85.50 444 ILE A C 1
ATOM 3471 O O . ILE A 1 444 ? -27.963 -10.284 35.198 1.00 85.50 444 ILE A O 1
ATOM 3475 N N . LEU A 1 445 ? -27.731 -11.075 33.118 1.00 84.62 445 LEU A N 1
ATOM 3476 C CA . LEU A 1 445 ? -27.940 -9.774 32.470 1.00 84.62 445 LEU A CA 1
ATOM 3477 C C . LEU A 1 445 ? -29.389 -9.261 32.583 1.00 84.62 445 LEU A C 1
ATOM 3479 O O . LEU A 1 445 ? -29.644 -8.078 32.337 1.00 84.62 445 LEU A O 1
ATOM 3483 N N . GLN A 1 446 ? -30.355 -10.126 32.908 1.00 80.62 446 GLN A N 1
ATOM 3484 C CA . GLN A 1 446 ? -31.771 -9.779 33.071 1.00 80.62 446 GLN A CA 1
ATOM 3485 C C . GLN A 1 446 ? -32.177 -9.478 34.517 1.00 80.62 446 GLN A C 1
ATOM 3487 O O . GLN A 1 446 ? -33.293 -8.996 34.713 1.00 80.62 446 GLN A O 1
ATOM 3492 N N . LEU A 1 447 ? -31.296 -9.693 35.501 1.00 69.00 447 LEU A N 1
ATOM 3493 C CA . LEU A 1 447 ? -31.552 -9.316 36.892 1.00 69.00 447 LEU A CA 1
ATOM 3494 C C . LEU A 1 447 ? -31.917 -7.817 36.973 1.00 69.00 447 LEU A C 1
ATOM 3496 O O . LEU A 1 447 ? -31.214 -6.988 36.384 1.00 69.00 447 LEU A O 1
ATOM 3500 N N . PRO A 1 448 ? -33.025 -7.448 37.645 1.00 55.44 448 PRO A N 1
ATOM 3501 C CA . PRO A 1 448 ? -33.393 -6.050 37.810 1.00 55.44 448 PRO A CA 1
ATOM 3502 C C . PRO A 1 448 ? -32.336 -5.345 38.668 1.00 55.44 448 PRO A C 1
ATOM 3504 O O . PRO A 1 448 ? -32.066 -5.754 39.796 1.00 55.44 448 PRO A O 1
ATOM 3507 N N . GLY A 1 449 ? -31.721 -4.296 38.118 1.00 49.41 449 GLY A N 1
ATOM 3508 C CA . GLY A 1 449 ? -30.819 -3.426 38.869 1.00 49.41 449 GLY A CA 1
ATOM 3509 C C . GLY A 1 449 ? -31.586 -2.648 39.941 1.00 49.41 449 GLY A C 1
ATOM 3510 O O . GLY A 1 449 ? -32.762 -2.337 39.758 1.00 49.41 449 GLY A O 1
ATOM 3511 N N . GLU A 1 450 ? -30.915 -2.287 41.035 1.00 43.28 450 GLU A N 1
ATOM 3512 C CA . GLU A 1 450 ? -31.464 -1.616 42.234 1.00 43.28 450 GLU A CA 1
ATOM 3513 C C . GLU A 1 450 ? -32.119 -0.231 41.985 1.00 43.28 450 GLU A C 1
ATOM 3515 O O . GLU A 1 450 ? -32.454 0.490 42.919 1.00 43.28 450 GLU A O 1
ATOM 3520 N N . SER A 1 451 ? -32.313 0.173 40.728 1.00 36.97 451 SER A N 1
ATOM 3521 C CA . SER A 1 451 ? -32.853 1.477 40.322 1.00 36.97 451 SER A CA 1
ATOM 3522 C C . SER A 1 451 ? -34.358 1.485 40.016 1.00 36.97 451 SER A C 1
ATOM 3524 O O . SER A 1 451 ? -34.899 2.553 39.729 1.00 36.97 451 SER A O 1
ATOM 3526 N N . GLU A 1 452 ? -35.059 0.347 40.078 1.00 33.41 452 GLU A N 1
ATOM 3527 C CA . GLU A 1 452 ? -36.529 0.354 40.082 1.00 33.41 452 GLU A CA 1
ATOM 3528 C C . GLU A 1 452 ? -37.046 0.468 41.526 1.00 33.41 452 GLU A C 1
ATOM 3530 O O . GLU A 1 452 ? -36.657 -0.340 42.372 1.00 33.41 452 GLU A O 1
ATOM 3535 N N . PRO A 1 453 ? -37.916 1.447 41.855 1.00 31.83 453 PRO A N 1
ATOM 3536 C CA . PRO A 1 453 ? -38.494 1.522 43.187 1.00 31.83 453 PRO A CA 1
ATOM 3537 C C . PRO A 1 453 ? -39.281 0.239 43.439 1.00 31.83 453 PRO A C 1
ATOM 3539 O O . PRO A 1 453 ? -40.212 -0.087 42.698 1.00 31.83 453 PRO A O 1
ATOM 3542 N N . ALA A 1 454 ? -38.873 -0.484 44.482 1.00 30.70 454 ALA A N 1
ATOM 3543 C CA . ALA A 1 454 ? -39.519 -1.699 44.936 1.00 30.70 454 ALA A CA 1
ATOM 3544 C C . ALA A 1 454 ? -41.037 -1.484 44.990 1.00 30.70 454 ALA A C 1
ATOM 3546 O O . ALA A 1 454 ? -41.544 -0.688 45.781 1.00 30.70 454 ALA A O 1
ATOM 3547 N N . ARG A 1 455 ? -41.778 -2.203 44.141 1.00 33.50 455 ARG A N 1
ATOM 3548 C CA . ARG A 1 455 ? -43.201 -2.422 44.386 1.00 33.50 455 ARG A CA 1
ATOM 3549 C C . ARG A 1 455 ? -43.289 -3.204 45.690 1.00 33.50 455 ARG A C 1
ATOM 3551 O O . ARG A 1 455 ? -42.971 -4.391 45.722 1.00 33.50 455 ARG A O 1
ATOM 3558 N N . GLU A 1 456 ? -43.682 -2.519 46.759 1.00 33.16 456 GLU A N 1
ATOM 3559 C CA . GLU A 1 456 ? -44.067 -3.132 48.027 1.00 33.16 456 GLU A CA 1
ATOM 3560 C C . GLU A 1 456 ? -45.063 -4.265 47.734 1.00 33.16 456 GLU A C 1
ATOM 3562 O O . GLU A 1 456 ? -46.187 -4.019 47.296 1.00 33.16 456 GLU A O 1
ATOM 3567 N N . GLY A 1 457 ? -44.623 -5.517 47.897 1.00 33.91 457 GLY A N 1
ATOM 3568 C CA . GLY A 1 457 ? -45.496 -6.684 47.748 1.00 33.91 457 GLY A CA 1
ATOM 3569 C C . GLY A 1 457 ? -44.897 -7.953 47.140 1.00 33.91 457 GLY A C 1
ATOM 3570 O O . GLY A 1 457 ? -45.571 -8.975 47.185 1.00 33.91 457 GLY A O 1
ATOM 3571 N N . ALA A 1 458 ? -43.670 -7.955 46.612 1.00 30.00 458 ALA A N 1
ATOM 3572 C CA . ALA A 1 458 ? -43.071 -9.172 46.050 1.00 30.00 458 ALA A CA 1
ATOM 3573 C C . ALA A 1 458 ? -41.728 -9.506 46.711 1.00 30.00 458 ALA A C 1
ATOM 3575 O O . ALA A 1 458 ? -40.668 -9.394 46.103 1.00 30.00 458 ALA A O 1
ATOM 3576 N N . SER A 1 459 ? -41.786 -9.968 47.962 1.00 31.77 459 SER A N 1
ATOM 3577 C CA . SER A 1 459 ? -40.734 -10.826 48.513 1.00 31.77 459 SER A CA 1
ATOM 3578 C C . SER A 1 459 ? -40.841 -12.200 47.843 1.00 31.77 459 SER A C 1
ATOM 3580 O O . SER A 1 459 ? -41.292 -13.159 48.461 1.00 31.77 459 SER A O 1
ATOM 3582 N N . ALA A 1 460 ? -40.493 -12.284 46.558 1.00 31.97 460 ALA A N 1
ATOM 3583 C CA . ALA A 1 460 ? -40.231 -13.563 45.919 1.00 31.97 460 ALA A CA 1
ATOM 3584 C C . ALA A 1 460 ? -38.830 -13.988 46.362 1.00 31.97 460 ALA A C 1
ATOM 3586 O O . ALA A 1 460 ? -37.816 -13.504 45.863 1.00 31.97 460 ALA A O 1
ATOM 3587 N N . THR A 1 461 ? -38.808 -14.825 47.391 1.00 34.28 461 THR A N 1
ATOM 3588 C CA . THR A 1 461 ? -37.646 -15.585 47.824 1.00 34.28 461 THR A CA 1
ATOM 3589 C C . THR A 1 461 ? -36.989 -16.251 46.619 1.00 34.28 461 THR A C 1
ATOM 3591 O O . THR A 1 461 ? -37.641 -16.883 45.789 1.00 34.28 461 THR A O 1
ATOM 3594 N N . THR A 1 462 ? -35.666 -16.152 46.561 1.00 38.06 462 THR A N 1
ATOM 3595 C CA . THR A 1 462 ? -34.745 -16.850 45.652 1.00 38.06 462 THR A CA 1
ATOM 3596 C C . THR A 1 462 ? -34.782 -18.388 45.823 1.00 38.06 462 THR A C 1
ATOM 3598 O O . THR A 1 462 ? -33.810 -19.072 45.526 1.00 38.06 462 THR A O 1
ATOM 3601 N N . GLU A 1 463 ? -35.885 -18.958 46.318 1.00 35.38 463 GLU A N 1
ATOM 3602 C CA . GLU A 1 463 ? -36.013 -20.364 46.724 1.00 35.38 463 GLU A CA 1
ATOM 3603 C C . GLU A 1 463 ? -37.009 -21.185 45.881 1.00 35.38 463 GLU A C 1
ATOM 3605 O O . GLU A 1 463 ? -37.038 -22.399 46.035 1.00 35.38 463 GLU A O 1
ATOM 3610 N N . GLU A 1 464 ? -37.780 -20.600 44.953 1.00 34.19 464 GLU A N 1
ATOM 3611 C CA . GLU A 1 464 ? -38.827 -21.357 44.226 1.00 34.19 464 GLU A CA 1
ATOM 3612 C C . GLU A 1 464 ? -38.514 -21.756 42.766 1.00 34.19 464 GLU A C 1
ATOM 3614 O O . GLU A 1 464 ? -39.381 -22.304 42.090 1.00 34.19 464 GLU A O 1
ATOM 3619 N N . ILE A 1 465 ? -37.287 -21.578 42.250 1.00 37.22 465 ILE A N 1
ATOM 3620 C CA . ILE A 1 465 ? -36.913 -22.085 40.901 1.00 37.22 465 ILE A CA 1
ATOM 3621 C C . ILE A 1 465 ? -35.512 -22.734 40.885 1.00 37.22 465 ILE A C 1
ATOM 3623 O O . ILE A 1 465 ? -34.736 -22.584 39.945 1.00 37.22 465 ILE A O 1
ATOM 3627 N N . THR A 1 466 ? -35.173 -23.495 41.926 1.00 35.44 466 THR A N 1
ATOM 3628 C CA . THR A 1 466 ? -33.950 -24.323 42.017 1.00 35.44 466 THR A CA 1
ATOM 3629 C C . THR A 1 466 ? -34.219 -25.815 41.783 1.00 35.44 466 THR A C 1
ATOM 3631 O O . THR A 1 466 ? -33.525 -26.665 42.328 1.00 35.44 466 THR A O 1
ATOM 3634 N N . GLU A 1 467 ? -35.195 -26.176 40.942 1.00 37.84 467 GLU A N 1
ATOM 3635 C CA . GLU A 1 467 ? -35.436 -27.592 40.593 1.00 37.84 467 GLU A CA 1
ATOM 3636 C C . GLU A 1 467 ? -34.911 -28.021 39.214 1.00 37.84 467 GLU A C 1
ATOM 3638 O O . GLU A 1 467 ? -35.001 -29.202 38.878 1.00 37.84 467 GLU A O 1
ATOM 3643 N N . LYS A 1 468 ? -34.311 -27.128 38.408 1.00 40.12 468 LYS A N 1
ATOM 3644 C CA . LYS A 1 468 ? -33.785 -27.527 37.082 1.00 40.12 468 LYS A CA 1
ATOM 3645 C C . LYS A 1 468 ? -32.406 -27.027 36.661 1.00 40.12 468 LYS A C 1
ATOM 3647 O O . LYS A 1 468 ? -31.944 -27.469 35.613 1.00 40.12 468 LYS A O 1
ATOM 3652 N N . THR A 1 469 ? -31.716 -26.222 37.462 1.00 40.34 469 THR A N 1
ATOM 3653 C CA . THR A 1 469 ? -30.344 -25.795 37.145 1.00 40.34 469 THR A CA 1
ATOM 3654 C C . THR A 1 469 ? -29.401 -26.369 38.192 1.00 40.34 469 THR A C 1
ATOM 3656 O O . THR A 1 469 ? -29.377 -25.939 39.342 1.00 40.34 469 THR A O 1
ATOM 3659 N N . THR A 1 470 ? -28.666 -27.412 37.819 1.00 42.97 470 THR A N 1
ATOM 3660 C CA . THR A 1 470 ? -27.569 -27.960 38.619 1.00 42.97 470 THR A CA 1
ATOM 3661 C C . THR A 1 470 ? -26.464 -26.911 38.741 1.00 42.97 470 THR A C 1
ATOM 3663 O O . THR A 1 470 ? -25.771 -26.654 37.764 1.00 42.97 470 THR A O 1
ATOM 3666 N N . GLY A 1 471 ? -26.318 -26.321 39.931 1.00 53.88 471 GLY A N 1
ATOM 3667 C CA . GLY A 1 471 ? -25.243 -25.386 40.286 1.00 53.88 471 GLY A CA 1
ATOM 3668 C C . GLY A 1 471 ? -25.752 -23.967 40.552 1.00 53.88 471 GLY A C 1
ATOM 3669 O O . GLY A 1 471 ? -26.460 -23.394 39.731 1.00 53.88 471 GLY A O 1
ATOM 3670 N N . ASN A 1 472 ? -25.396 -23.384 41.704 1.00 66.94 472 ASN A N 1
ATOM 3671 C CA . ASN A 1 472 ? -25.700 -21.982 42.015 1.00 66.94 472 ASN A CA 1
ATOM 3672 C C . ASN A 1 472 ? -24.711 -21.074 41.253 1.00 66.94 472 ASN A C 1
ATOM 3674 O O . ASN A 1 472 ? -23.526 -21.060 41.618 1.00 66.94 472 ASN A O 1
ATOM 3678 N N . PRO A 1 473 ? -25.145 -20.323 40.219 1.00 74.75 473 PRO A N 1
ATOM 3679 C CA . PRO A 1 473 ? -24.258 -19.431 39.483 1.00 74.75 473 PRO A CA 1
ATOM 3680 C C . PRO A 1 473 ? -23.827 -18.266 40.378 1.00 74.75 473 PRO A C 1
ATOM 3682 O O . PRO A 1 473 ? -24.624 -17.697 41.123 1.00 74.75 473 PRO A O 1
ATOM 3685 N N . CYS A 1 474 ? -22.554 -17.903 40.303 1.00 82.19 474 CYS A N 1
ATOM 3686 C CA . CYS A 1 474 ? -21.952 -16.820 41.060 1.00 82.19 474 CYS A CA 1
ATOM 3687 C C . CYS A 1 474 ? -21.121 -15.922 40.140 1.00 82.19 474 CYS A C 1
ATOM 3689 O O . CYS A 1 474 ? -20.524 -16.375 39.159 1.00 82.19 474 CYS A O 1
ATOM 3691 N N . VAL A 1 475 ? -21.094 -14.635 40.475 1.00 86.56 475 VAL A N 1
ATOM 3692 C CA . VAL A 1 475 ? -20.374 -13.608 39.729 1.00 86.56 475 VAL A CA 1
ATOM 3693 C C . VAL A 1 475 ? -19.278 -13.032 40.609 1.00 86.56 475 VAL A C 1
ATOM 3695 O O . VAL A 1 475 ? -19.513 -12.769 41.787 1.00 86.56 475 VAL A O 1
ATOM 3698 N N . ALA A 1 476 ? -18.082 -12.840 40.056 1.00 86.75 476 ALA A N 1
ATOM 3699 C CA . ALA A 1 476 ? -16.954 -12.304 40.809 1.00 86.75 476 ALA A CA 1
ATOM 3700 C C . ALA A 1 476 ? -16.091 -11.326 40.003 1.00 86.75 476 ALA A C 1
ATOM 3702 O O . ALA A 1 476 ? -15.947 -11.458 38.789 1.00 86.75 476 ALA A O 1
ATOM 3703 N N . SER A 1 477 ? -15.491 -10.364 40.702 1.00 87.62 477 SER A N 1
ATOM 3704 C CA . SER A 1 477 ? -14.440 -9.477 40.196 1.00 87.62 477 SER A CA 1
ATOM 3705 C C . SER A 1 477 ? -13.058 -10.092 40.416 1.00 87.62 477 SER A C 1
ATOM 3707 O O . SER A 1 477 ? -12.882 -10.984 41.254 1.00 87.62 477 SER A O 1
ATOM 3709 N N . LEU A 1 478 ? -12.065 -9.620 39.658 1.00 86.81 478 LEU A N 1
ATOM 3710 C CA . LEU A 1 478 ? -10.692 -10.114 39.735 1.00 86.81 478 LEU A CA 1
ATOM 3711 C C . LEU A 1 478 ? -9.786 -9.110 40.450 1.00 86.81 478 LEU A C 1
ATOM 3713 O O . LEU A 1 478 ? -9.823 -7.908 40.202 1.00 86.81 478 LEU A O 1
ATOM 3717 N N . SER A 1 479 ? -8.908 -9.620 41.306 1.00 84.12 479 SER A N 1
ATOM 3718 C CA . SER A 1 479 ? -7.814 -8.845 41.889 1.00 84.12 479 SER A CA 1
ATOM 3719 C C . SER A 1 479 ? -6.525 -9.652 41.861 1.00 84.12 479 SER A C 1
ATOM 3721 O O . SER A 1 479 ? -6.539 -10.871 42.040 1.00 84.12 479 SER A O 1
ATOM 3723 N N . LEU A 1 480 ? -5.414 -8.973 41.608 1.00 82.00 480 LEU A N 1
ATOM 3724 C CA . LEU A 1 480 ? -4.084 -9.559 41.593 1.00 82.00 480 LEU A CA 1
ATOM 3725 C C . LEU A 1 480 ? -3.400 -9.232 42.914 1.00 82.00 480 LEU A C 1
ATOM 3727 O O . LEU A 1 480 ? -3.419 -8.087 43.365 1.00 82.00 480 LEU A O 1
ATOM 3731 N N . SER A 1 481 ? -2.805 -10.236 43.547 1.00 78.44 481 SER A N 1
ATOM 3732 C CA . SER A 1 481 ? -1.934 -10.027 44.699 1.00 78.44 481 SER A CA 1
ATOM 3733 C C . SER A 1 481 ? -0.526 -10.507 44.388 1.00 78.44 481 SER A C 1
ATOM 3735 O O . SER A 1 481 ? -0.358 -11.658 43.976 1.00 78.44 481 SER A O 1
ATOM 3737 N N . LEU A 1 482 ? 0.453 -9.631 44.617 1.00 76.69 482 LEU A N 1
ATOM 3738 C CA . LEU A 1 482 ? 1.878 -9.942 44.567 1.00 76.69 482 LEU A CA 1
ATOM 3739 C C . LEU A 1 482 ? 2.396 -10.106 45.999 1.00 76.69 482 LEU A C 1
ATOM 3741 O O . LEU A 1 482 ? 2.194 -9.222 46.839 1.00 76.69 482 LEU A O 1
ATOM 3745 N N . ILE A 1 483 ? 3.040 -11.237 46.284 1.00 65.75 483 ILE A N 1
ATOM 3746 C CA . ILE A 1 483 ? 3.650 -11.526 47.586 1.00 65.75 483 ILE A CA 1
ATOM 3747 C C . ILE A 1 483 ? 5.159 -11.266 47.484 1.00 65.75 483 ILE A C 1
ATOM 3749 O O . ILE A 1 483 ? 5.912 -12.148 47.087 1.00 65.75 483 ILE A O 1
ATOM 3753 N N . GLU A 1 484 ? 5.608 -10.074 47.886 1.00 57.09 484 GLU A N 1
ATOM 3754 C CA . GLU A 1 484 ? 7.034 -9.756 48.048 1.00 57.09 484 GLU A CA 1
ATOM 3755 C C . GLU A 1 484 ? 7.380 -9.690 49.544 1.00 57.09 484 GLU A C 1
ATOM 3757 O O . GLU A 1 484 ? 6.786 -8.918 50.293 1.00 57.09 484 GLU A O 1
ATOM 3762 N N . GLN A 1 485 ? 8.323 -10.533 49.988 1.00 47.25 485 GLN A N 1
ATOM 3763 C CA . GLN A 1 485 ? 8.996 -10.497 51.303 1.00 47.25 485 GLN A CA 1
ATOM 3764 C C . GLN A 1 485 ? 8.176 -9.863 52.457 1.00 47.25 485 GLN A C 1
ATOM 3766 O O . GLN A 1 485 ? 8.521 -8.808 52.985 1.00 47.25 485 GLN A O 1
ATOM 3771 N N . ALA A 1 486 ? 7.111 -10.5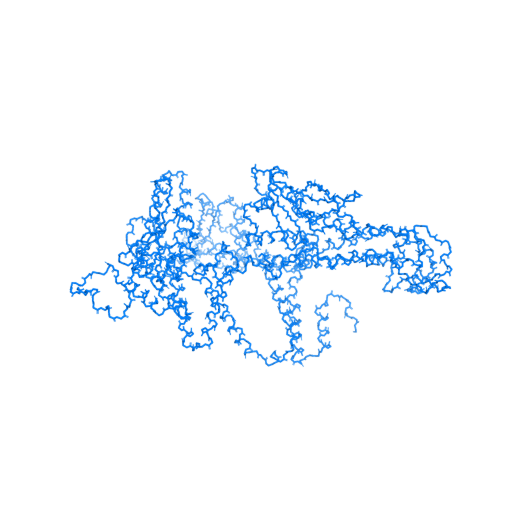64 52.871 1.00 52.94 486 ALA A N 1
ATOM 3772 C CA . ALA A 1 486 ? 6.207 -10.270 53.996 1.00 52.94 486 ALA A CA 1
ATOM 3773 C C . ALA A 1 486 ? 5.131 -9.173 53.813 1.00 52.94 486 ALA A C 1
ATOM 3775 O O . ALA A 1 486 ? 4.285 -9.049 54.698 1.00 52.94 486 ALA A O 1
ATOM 3776 N N . ASN A 1 487 ? 5.063 -8.470 52.674 1.00 54.69 487 ASN A N 1
ATOM 3777 C CA . ASN A 1 487 ? 3.966 -7.545 52.355 1.00 54.69 487 ASN A CA 1
ATOM 3778 C C . ASN A 1 487 ? 3.231 -7.980 51.076 1.00 54.69 487 ASN A C 1
ATOM 3780 O O . ASN A 1 487 ? 3.822 -8.070 50.003 1.00 54.69 487 ASN A O 1
ATOM 3784 N N . SER A 1 488 ? 1.919 -8.224 51.168 1.00 64.44 488 SER A N 1
ATOM 3785 C CA . SER A 1 488 ? 1.075 -8.476 49.994 1.00 64.44 488 SER A CA 1
ATOM 3786 C C . SER A 1 488 ? 0.518 -7.160 49.453 1.00 64.44 488 SER A C 1
ATOM 3788 O O . SER A 1 488 ? -0.264 -6.500 50.143 1.00 64.44 488 SER A O 1
ATOM 3790 N N . THR A 1 489 ? 0.870 -6.787 48.222 1.00 71.75 489 THR A N 1
ATOM 3791 C CA . THR A 1 489 ? 0.205 -5.676 47.523 1.00 71.75 489 THR A CA 1
ATOM 3792 C C . THR A 1 489 ? -0.936 -6.234 46.685 1.00 71.75 489 THR A C 1
ATOM 3794 O O . THR A 1 489 ? -0.752 -7.192 45.934 1.00 71.75 489 THR A O 1
ATOM 3797 N N . ARG A 1 490 ? -2.142 -5.683 46.862 1.00 76.38 490 ARG A N 1
ATOM 3798 C CA . ARG A 1 490 ? -3.349 -6.107 46.145 1.00 76.38 490 ARG A CA 1
ATOM 3799 C C . ARG A 1 490 ? -3.788 -5.004 45.195 1.00 76.38 490 ARG A C 1
ATOM 3801 O O . ARG A 1 490 ? -4.009 -3.878 45.630 1.00 76.38 490 ARG A O 1
ATOM 3808 N N . THR A 1 491 ? -3.951 -5.345 43.925 1.00 79.44 491 THR A N 1
ATOM 3809 C CA . THR A 1 491 ? -4.465 -4.454 42.885 1.00 79.44 491 THR A CA 1
ATOM 3810 C C . THR A 1 491 ? -5.758 -5.035 42.319 1.00 79.44 491 THR A C 1
ATOM 3812 O O . THR A 1 491 ? -5.804 -6.180 41.866 1.00 79.44 491 THR A O 1
ATOM 3815 N N . ALA A 1 492 ? -6.849 -4.273 42.402 1.00 81.50 492 ALA A N 1
ATOM 3816 C CA . ALA A 1 492 ? -8.106 -4.646 41.763 1.00 81.50 492 ALA A CA 1
ATOM 3817 C C . ALA A 1 492 ? -7.997 -4.424 40.248 1.00 81.50 492 ALA A C 1
ATOM 3819 O O . ALA A 1 492 ? -7.408 -3.439 39.801 1.00 81.50 492 ALA A O 1
ATOM 3820 N N . LEU A 1 493 ? -8.532 -5.359 39.462 1.00 84.69 493 LEU A N 1
ATOM 3821 C CA . LEU A 1 493 ? -8.718 -5.170 38.028 1.00 84.69 493 LEU A CA 1
ATOM 3822 C C . LEU A 1 493 ? -10.112 -4.577 37.824 1.00 84.69 493 LEU A C 1
ATOM 3824 O O . LEU A 1 493 ? -11.110 -5.293 37.885 1.00 84.69 493 LEU A O 1
ATOM 3828 N N . ASN A 1 494 ? -10.174 -3.265 37.613 1.00 84.25 494 ASN A N 1
ATOM 3829 C CA . ASN A 1 494 ? -11.435 -2.542 37.471 1.00 84.25 494 ASN A CA 1
ATOM 3830 C C . ASN A 1 494 ? -12.070 -2.833 36.107 1.00 84.25 494 ASN A C 1
ATOM 3832 O O . ASN A 1 494 ? -11.437 -2.628 35.071 1.00 84.25 494 ASN A O 1
ATOM 3836 N N . GLY A 1 495 ? -13.319 -3.306 36.104 1.00 85.12 495 GLY A N 1
ATOM 3837 C CA . GLY A 1 495 ? -14.089 -3.605 34.891 1.00 85.12 495 GLY A CA 1
ATOM 3838 C C . GLY A 1 495 ? -14.302 -5.103 34.620 1.00 85.12 495 GLY A C 1
ATOM 3839 O O . GLY A 1 495 ? -15.454 -5.505 34.484 1.00 85.12 495 GLY A O 1
ATOM 3840 N N . PRO A 1 496 ? -13.260 -5.951 34.530 1.00 89.75 496 PRO A N 1
ATOM 3841 C CA . PRO A 1 496 ? -13.422 -7.377 34.256 1.00 89.75 496 PRO A CA 1
ATOM 3842 C C . PRO A 1 496 ? -14.180 -8.132 35.349 1.00 89.75 496 PRO A C 1
ATOM 3844 O O . PRO A 1 496 ? -13.950 -7.940 36.545 1.00 89.75 496 PRO A O 1
ATOM 3847 N N . TRP A 1 497 ? -15.031 -9.063 34.930 1.00 91.62 497 TRP A N 1
ATOM 3848 C CA . TRP A 1 497 ? -15.777 -9.939 35.829 1.00 91.62 497 TRP A CA 1
ATOM 3849 C C . TRP A 1 497 ? -15.953 -11.331 35.225 1.00 91.62 497 TRP A C 1
ATOM 3851 O O . TRP A 1 497 ? -15.803 -11.536 34.019 1.00 91.62 497 TRP A O 1
ATOM 3861 N N . ILE A 1 498 ? -16.234 -12.308 36.083 1.00 90.88 498 ILE A N 1
ATOM 3862 C CA . ILE A 1 498 ? -16.403 -13.712 35.704 1.00 90.88 498 ILE A CA 1
ATOM 3863 C C . ILE A 1 498 ? -17.754 -14.266 36.143 1.00 90.88 498 ILE A C 1
ATOM 3865 O O . ILE A 1 498 ? -18.268 -13.893 37.195 1.00 90.88 498 ILE A O 1
ATOM 3869 N N . ILE A 1 499 ? -18.278 -15.213 35.368 1.00 89.12 499 ILE A N 1
ATOM 3870 C CA . ILE A 1 499 ? -19.426 -16.056 35.724 1.00 89.12 499 ILE A CA 1
ATOM 3871 C C . ILE A 1 499 ? -18.926 -17.485 35.915 1.00 89.12 499 ILE A C 1
ATOM 3873 O O . ILE A 1 499 ? -18.245 -18.019 35.038 1.00 89.12 499 ILE A O 1
ATOM 3877 N N . THR A 1 500 ? -19.250 -18.092 37.054 1.00 87.00 500 THR A N 1
ATOM 3878 C CA . THR A 1 500 ? -18.836 -19.457 37.413 1.00 87.00 500 THR A CA 1
ATOM 3879 C C . THR A 1 500 ? -19.762 -20.052 38.475 1.00 87.00 500 THR A C 1
ATOM 3881 O O . THR A 1 500 ? -20.596 -19.356 39.041 1.00 87.00 500 THR A O 1
ATOM 3884 N N . GLU A 1 501 ? -19.600 -21.329 38.810 1.00 83.81 501 GLU A N 1
ATOM 3885 C CA . GLU A 1 501 ? -20.221 -21.928 39.997 1.00 83.81 501 GLU A CA 1
ATOM 3886 C C . GLU A 1 501 ? -19.481 -21.551 41.294 1.00 83.81 501 GLU A C 1
ATOM 3888 O O . GLU A 1 501 ? -18.260 -21.354 41.299 1.00 83.81 501 GLU A O 1
ATOM 3893 N N . THR A 1 502 ? -20.205 -21.502 42.421 1.00 79.38 502 THR A N 1
ATOM 3894 C CA . THR A 1 502 ? -19.658 -21.155 43.752 1.00 79.38 502 THR A CA 1
ATOM 3895 C C . THR A 1 502 ? -18.486 -22.036 44.191 1.00 79.38 502 THR A C 1
ATOM 3897 O O . THR A 1 502 ? -17.575 -21.555 44.873 1.00 79.38 502 THR A O 1
ATOM 3900 N N . ALA A 1 503 ? -18.465 -23.304 43.772 1.00 76.38 503 ALA A N 1
ATOM 3901 C CA . ALA A 1 503 ? -17.368 -24.230 44.045 1.00 76.38 503 ALA A CA 1
ATOM 3902 C C . ALA A 1 503 ? -16.044 -23.783 43.390 1.00 76.38 503 ALA A C 1
ATOM 3904 O O . ALA A 1 503 ? -14.995 -23.845 44.026 1.00 76.38 503 ALA A O 1
ATOM 3905 N N . ALA A 1 504 ? -16.089 -23.241 42.167 1.00 78.19 504 ALA A N 1
ATOM 3906 C CA . ALA A 1 504 ? -14.903 -22.771 41.436 1.00 78.19 504 ALA A CA 1
ATOM 3907 C C . ALA A 1 504 ? -14.318 -21.440 41.955 1.00 78.19 504 ALA A C 1
ATOM 3909 O O . ALA A 1 504 ? -13.171 -21.102 41.651 1.00 78.19 504 ALA A O 1
ATOM 3910 N N . LEU A 1 505 ? -15.066 -20.689 42.773 1.00 77.56 505 LEU A N 1
ATOM 3911 C CA . LEU A 1 505 ? -14.533 -19.504 43.460 1.00 77.56 505 LEU A CA 1
ATOM 3912 C C . LEU A 1 505 ? -13.564 -19.880 44.584 1.00 77.56 505 LEU A C 1
ATOM 3914 O O . LEU A 1 505 ? -12.538 -19.219 44.764 1.00 77.56 505 LEU A O 1
ATOM 3918 N N . HIS A 1 506 ? -13.887 -20.946 45.316 1.00 75.19 506 HIS A N 1
ATOM 3919 C CA . HIS A 1 506 ? -13.144 -21.381 46.497 1.00 75.19 506 HIS A CA 1
ATOM 3920 C C . HIS A 1 506 ? -12.040 -22.380 46.145 1.00 75.19 506 HIS A C 1
ATOM 3922 O O . HIS A 1 506 ? -10.955 -22.303 46.719 1.00 75.19 506 HIS A O 1
ATOM 3928 N N . ASP A 1 507 ? -12.297 -23.276 45.188 1.00 77.00 507 ASP A N 1
ATOM 3929 C CA . ASP A 1 507 ? -11.349 -24.301 44.764 1.00 77.00 507 ASP A CA 1
ATOM 3930 C C . ASP A 1 507 ? -10.804 -24.023 43.347 1.00 77.00 507 ASP A C 1
ATOM 3932 O O . ASP A 1 507 ? -11.561 -24.095 42.373 1.00 77.00 507 ASP A O 1
ATOM 3936 N N . PRO A 1 508 ? -9.499 -23.721 43.190 1.00 73.00 508 PRO A N 1
ATOM 3937 C CA . PRO A 1 508 ? -8.879 -23.566 41.876 1.00 73.00 508 PRO A CA 1
ATOM 3938 C C . PRO A 1 508 ? -8.781 -24.871 41.066 1.00 73.00 508 PRO A C 1
ATOM 3940 O O . PRO A 1 508 ? -8.585 -24.795 39.851 1.00 73.00 508 PRO A O 1
ATOM 3943 N N . GLU A 1 509 ? -8.942 -26.041 41.696 1.00 74.31 509 GLU A N 1
ATOM 3944 C CA . GLU A 1 509 ? -8.959 -27.361 41.040 1.00 74.31 509 GLU A CA 1
ATOM 3945 C C . GLU A 1 509 ? -10.319 -27.759 40.476 1.00 74.31 509 GLU A C 1
ATOM 3947 O O . GLU A 1 509 ? -10.445 -28.784 39.802 1.00 74.31 509 GLU A O 1
ATOM 3952 N N . SER A 1 510 ? -11.337 -26.954 40.753 1.00 80.50 510 SER A N 1
ATOM 3953 C CA . SER A 1 510 ? -12.696 -27.214 40.324 1.00 80.50 510 SER A CA 1
ATOM 3954 C C . SER A 1 510 ? -12.795 -27.407 38.798 1.00 80.50 510 SER A C 1
ATOM 3956 O O . SER A 1 510 ? -12.241 -26.606 38.035 1.00 80.50 510 SER A O 1
ATOM 3958 N N . PRO A 1 511 ? -13.526 -28.435 38.320 1.00 80.44 511 PRO A N 1
ATOM 3959 C CA . PRO A 1 511 ? -13.700 -28.708 36.895 1.00 80.44 511 PRO A CA 1
ATOM 3960 C C . PRO A 1 511 ? -14.742 -27.800 36.215 1.00 80.44 511 PRO A C 1
ATOM 3962 O O . PRO A 1 511 ? -15.028 -28.003 35.035 1.00 80.44 511 PRO A O 1
ATOM 3965 N N . HIS A 1 512 ? -15.335 -26.839 36.933 1.00 83.56 512 HIS A N 1
ATOM 3966 C CA . HIS A 1 512 ? -16.382 -25.968 36.394 1.00 83.56 512 HIS A CA 1
ATOM 3967 C C . HIS A 1 512 ? -15.813 -24.920 35.423 1.00 83.56 512 HIS A C 1
ATOM 3969 O O . HIS A 1 512 ? -14.774 -24.305 35.687 1.00 83.56 512 HIS A O 1
ATOM 3975 N N . SER A 1 513 ? -16.516 -24.706 34.304 1.00 86.69 513 SER A N 1
ATOM 3976 C CA . SER A 1 513 ? -16.165 -23.689 33.312 1.00 86.69 513 SER A CA 1
ATOM 3977 C C . SER A 1 513 ? -16.372 -22.276 33.850 1.00 86.69 513 SER A C 1
ATOM 3979 O O . SER A 1 513 ? -17.212 -22.033 34.717 1.00 86.69 513 SER A O 1
ATOM 3981 N N . LEU A 1 514 ? -15.599 -21.329 33.314 1.00 88.88 514 LEU A N 1
ATOM 3982 C CA . LEU A 1 514 ? -15.744 -19.908 33.623 1.00 88.88 514 LEU A CA 1
ATOM 3983 C C . LEU A 1 514 ? -15.955 -19.102 32.349 1.00 88.88 514 LEU A C 1
ATOM 3985 O O . LEU A 1 514 ? -15.299 -19.347 31.334 1.00 88.88 514 LEU A O 1
ATOM 3989 N N . LEU A 1 515 ? -16.817 -18.093 32.428 1.00 90.50 515 LEU A N 1
ATOM 3990 C CA . LEU A 1 515 ? -16.949 -17.066 31.399 1.00 90.50 515 LEU A CA 1
ATOM 3991 C C . LEU A 1 515 ? -16.300 -15.784 31.904 1.00 90.50 515 LEU A C 1
ATOM 3993 O O . LEU A 1 515 ? -16.758 -15.220 32.892 1.00 90.50 515 LEU A O 1
ATOM 3997 N N . LEU A 1 516 ? -15.245 -15.330 31.232 1.00 91.38 516 LEU A N 1
ATOM 3998 C CA . LEU A 1 516 ? -14.627 -14.030 31.474 1.00 91.38 516 LEU A CA 1
ATOM 3999 C C . LEU A 1 516 ? -15.274 -12.990 30.570 1.00 91.38 516 LEU A C 1
ATOM 4001 O O . LEU A 1 516 ? -15.330 -13.178 29.352 1.00 91.38 516 LEU A O 1
ATOM 4005 N N . ILE A 1 517 ? -15.708 -11.889 31.170 1.00 91.31 517 ILE A N 1
ATOM 4006 C CA . ILE A 1 517 ? -16.280 -10.747 30.470 1.00 91.31 517 ILE A CA 1
ATOM 4007 C C . ILE A 1 517 ? -15.382 -9.553 30.739 1.00 91.31 517 ILE A C 1
ATOM 4009 O O . ILE A 1 517 ? -15.177 -9.141 31.882 1.00 91.31 517 ILE A O 1
ATOM 4013 N N . TRP A 1 518 ? -14.822 -9.019 29.662 1.00 90.56 518 TRP A N 1
ATOM 4014 C CA . TRP A 1 518 ? -13.906 -7.890 29.706 1.00 90.56 518 TRP A CA 1
ATOM 4015 C C . TRP A 1 518 ? -14.506 -6.733 28.898 1.00 90.56 518 TRP A C 1
ATOM 4017 O O . TRP A 1 518 ? -14.738 -6.917 27.704 1.00 90.56 518 TRP A O 1
ATOM 4027 N N . PRO A 1 519 ? -14.798 -5.569 29.504 1.00 89.06 519 PRO A N 1
ATOM 4028 C CA . PRO A 1 519 ? -15.315 -4.408 28.778 1.00 89.06 519 PRO A CA 1
ATOM 4029 C C . PRO A 1 519 ? -14.208 -3.658 28.013 1.00 89.06 519 PRO A C 1
ATOM 4031 O O . PRO A 1 519 ? -13.028 -3.765 28.340 1.00 89.06 519 PRO A O 1
ATOM 4034 N N . GLY A 1 520 ? -14.579 -2.869 27.005 1.00 87.25 520 GLY A N 1
ATOM 4035 C CA . GLY A 1 520 ? -13.656 -2.020 26.250 1.00 87.25 520 GLY A CA 1
ATOM 4036 C C . GLY A 1 520 ? -13.228 -2.576 24.890 1.00 87.25 520 GLY A C 1
ATOM 4037 O O . GLY A 1 520 ? -13.485 -3.728 24.543 1.00 87.25 520 GLY A O 1
ATOM 4038 N N . ALA A 1 521 ? -12.519 -1.740 24.127 1.00 78.56 521 ALA A N 1
ATOM 4039 C CA . ALA A 1 521 ? -12.186 -1.907 22.706 1.00 78.56 521 ALA A CA 1
ATOM 4040 C C . ALA A 1 521 ? -11.200 -3.053 22.365 1.00 78.56 521 ALA A C 1
ATOM 4042 O O . ALA A 1 521 ? -10.764 -3.173 21.224 1.00 78.56 521 ALA A O 1
ATOM 4043 N N . GLY A 1 522 ? -10.865 -3.908 23.329 1.00 75.38 522 GLY A N 1
ATOM 4044 C CA . GLY A 1 522 ? -10.098 -5.149 23.142 1.00 75.38 522 GLY A CA 1
ATOM 4045 C C . GLY A 1 522 ? -10.590 -6.299 24.024 1.00 75.38 522 GLY A C 1
ATOM 4046 O O . GLY A 1 522 ? -9.928 -7.332 24.125 1.00 75.38 522 GLY A O 1
ATOM 4047 N N . GLY A 1 523 ? -11.725 -6.095 24.695 1.00 84.56 523 GLY A N 1
ATOM 4048 C CA . GLY A 1 523 ? -12.365 -7.078 25.547 1.00 84.56 523 GLY A CA 1
ATOM 4049 C C . GLY A 1 523 ? -13.338 -7.974 24.782 1.00 84.56 523 GLY A C 1
ATOM 4050 O O . GLY A 1 523 ? -13.461 -7.916 23.558 1.00 84.56 523 GLY A O 1
ATOM 4051 N N . GLY A 1 524 ? -14.042 -8.830 25.511 1.00 88.44 524 GLY A N 1
ATOM 4052 C CA . GLY A 1 524 ? -14.915 -9.845 24.937 1.00 88.44 524 GLY A CA 1
ATOM 4053 C C . GLY A 1 524 ? -15.549 -10.728 25.989 1.00 88.44 524 GLY A C 1
ATOM 4054 O O . GLY A 1 524 ? -15.298 -10.590 27.186 1.00 88.44 524 GLY A O 1
ATOM 4055 N N . VAL A 1 525 ? -16.343 -11.675 25.501 1.00 89.81 525 VAL A N 1
ATOM 4056 C CA . VAL A 1 525 ? -16.814 -12.821 26.274 1.00 89.81 525 VAL A CA 1
ATOM 4057 C C . VAL A 1 525 ? -15.964 -14.019 25.865 1.00 89.81 525 VAL A C 1
ATOM 4059 O O . VAL A 1 525 ? -15.93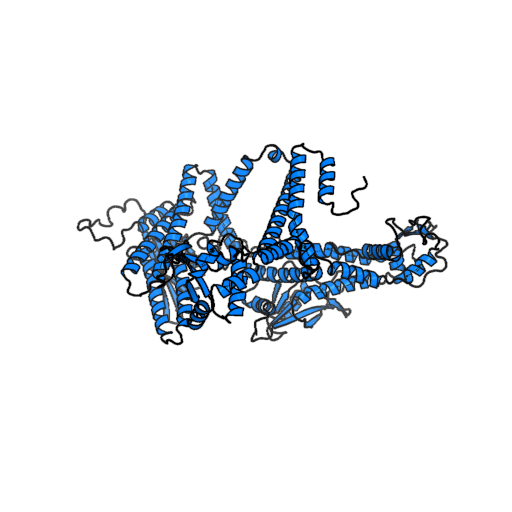5 -14.372 24.685 1.00 89.81 525 VAL A O 1
ATOM 4062 N N . GLN A 1 526 ? -15.250 -14.629 26.810 1.00 89.00 526 GLN A N 1
ATOM 4063 C CA . GLN A 1 526 ? -14.416 -15.800 26.541 1.00 89.00 526 GLN A CA 1
ATOM 4064 C C . GLN A 1 526 ? -14.661 -16.907 27.562 1.00 89.00 526 GLN A C 1
ATOM 4066 O O . GLN A 1 526 ? -14.654 -16.682 28.771 1.00 89.00 526 GLN A O 1
ATOM 4071 N N . ARG A 1 527 ? -14.835 -18.124 27.045 1.00 88.38 527 ARG A N 1
ATOM 4072 C CA . ARG A 1 527 ? -15.011 -19.342 27.829 1.00 88.38 527 ARG A CA 1
ATOM 4073 C C . ARG A 1 527 ? -13.666 -19.981 28.172 1.00 88.38 527 ARG A C 1
ATOM 4075 O O . ARG A 1 527 ? -12.856 -20.230 27.281 1.00 88.38 527 ARG A O 1
ATOM 4082 N N . PHE A 1 528 ? -13.493 -20.344 29.438 1.00 87.38 528 PHE A N 1
ATOM 4083 C CA . PHE A 1 528 ? -12.374 -21.123 29.963 1.00 87.38 528 PHE A CA 1
ATOM 4084 C C . PHE A 1 528 ? -12.874 -22.440 30.556 1.00 87.38 528 PHE A C 1
ATOM 4086 O O . PHE A 1 528 ? -13.961 -22.507 31.127 1.00 87.38 528 PHE A O 1
ATOM 4093 N N . ALA A 1 529 ? -12.076 -23.502 30.425 1.00 85.44 529 ALA A N 1
ATOM 4094 C CA . ALA A 1 529 ? -12.450 -24.824 30.927 1.00 85.44 529 ALA A CA 1
ATOM 4095 C C . ALA A 1 529 ? -12.487 -24.898 32.463 1.00 85.44 529 ALA A C 1
ATOM 4097 O O . ALA A 1 529 ? -13.301 -25.633 33.002 1.00 85.44 529 ALA A O 1
ATOM 4098 N N . ASN A 1 530 ? -11.601 -24.165 33.142 1.00 85.31 530 ASN A N 1
ATOM 4099 C CA . ASN A 1 530 ? -11.510 -24.064 34.599 1.00 85.31 530 ASN A CA 1
ATOM 4100 C C . ASN A 1 530 ? -10.654 -22.847 34.999 1.00 85.31 530 ASN A C 1
ATOM 4102 O O . ASN A 1 530 ? -10.094 -22.150 34.143 1.00 85.31 530 ASN A O 1
ATOM 4106 N N . ARG A 1 531 ? -10.524 -22.596 36.308 1.00 84.81 531 ARG A N 1
ATOM 4107 C CA . ARG A 1 531 ? -9.788 -21.435 36.837 1.00 84.81 531 ARG A CA 1
ATOM 4108 C C . ARG A 1 531 ? -8.299 -21.481 36.499 1.00 84.81 531 ARG A C 1
ATOM 4110 O O . ARG A 1 531 ? -7.713 -20.449 36.186 1.00 84.81 531 ARG A O 1
ATOM 4117 N N . ARG A 1 532 ? -7.688 -22.666 36.482 1.00 81.88 532 ARG A N 1
ATOM 4118 C CA . ARG A 1 532 ? -6.285 -22.831 36.069 1.00 81.88 532 ARG A CA 1
ATOM 4119 C C . ARG A 1 532 ? -6.052 -22.443 34.613 1.00 81.88 532 ARG A C 1
ATOM 4121 O O . ARG A 1 532 ? -5.033 -21.828 34.311 1.00 81.88 532 ARG A O 1
ATOM 4128 N N . ALA A 1 533 ? -6.976 -22.788 33.718 1.00 81.94 533 ALA A N 1
ATOM 4129 C CA . ALA A 1 533 ? -6.894 -22.405 32.313 1.00 81.94 533 ALA A CA 1
ATOM 4130 C C . ALA A 1 533 ? -6.917 -20.877 32.170 1.00 81.94 533 ALA A C 1
ATOM 4132 O O . ALA A 1 533 ? -6.055 -20.326 31.493 1.00 81.94 533 ALA A O 1
ATOM 4133 N N . LEU A 1 534 ? -7.813 -20.197 32.896 1.00 84.94 534 LEU A N 1
ATOM 4134 C CA . LEU A 1 534 ? -7.857 -18.733 32.971 1.00 84.94 534 LEU A CA 1
ATOM 4135 C C . LEU A 1 534 ? -6.520 -18.145 33.463 1.00 84.94 534 LEU A C 1
ATOM 4137 O O . LEU A 1 534 ? -5.948 -17.270 32.815 1.00 84.94 534 LEU A O 1
ATOM 4141 N N . GLU A 1 535 ? -5.994 -18.644 34.585 1.00 83.81 535 GLU A N 1
ATOM 4142 C CA . GLU A 1 535 ? -4.739 -18.164 35.184 1.00 83.81 535 GLU A CA 1
ATOM 4143 C C . GLU A 1 535 ? -3.521 -18.368 34.271 1.00 83.81 535 GLU A C 1
ATOM 4145 O O . GLU A 1 535 ? -2.665 -17.487 34.151 1.00 83.81 535 GLU A O 1
ATOM 4150 N N . ARG A 1 536 ? -3.466 -19.504 33.575 1.00 79.69 536 ARG A N 1
ATOM 4151 C CA . ARG A 1 536 ? -2.404 -19.832 32.622 1.00 79.69 536 ARG A CA 1
ATOM 4152 C C . ARG A 1 536 ? -2.498 -18.995 31.347 1.00 79.69 536 ARG A C 1
ATOM 4154 O O . ARG A 1 536 ? -1.485 -18.531 30.831 1.00 79.69 536 ARG A O 1
ATOM 4161 N N . GLU A 1 537 ? -3.699 -18.819 30.805 1.00 78.56 537 GLU A N 1
ATOM 4162 C CA . GLU A 1 537 ? -3.890 -18.208 29.489 1.00 78.56 537 GLU A CA 1
ATOM 4163 C C . GLU A 1 537 ? -3.871 -16.679 29.535 1.00 78.56 537 GLU A C 1
ATOM 4165 O O . GLU A 1 537 ? -3.212 -16.068 28.683 1.00 78.56 537 GLU A O 1
ATOM 4170 N N . VAL A 1 538 ? -4.531 -16.084 30.538 1.00 78.12 538 VAL A N 1
ATOM 4171 C CA . VAL A 1 538 ? -4.659 -14.627 30.710 1.00 78.12 538 VAL A CA 1
ATOM 4172 C C . VAL A 1 538 ? -3.474 -14.055 31.483 1.00 78.12 538 VAL A C 1
ATOM 4174 O O . VAL A 1 538 ? -2.850 -13.104 31.022 1.00 78.12 538 VAL A O 1
ATOM 4177 N N . PHE A 1 539 ? -3.117 -14.656 32.620 1.00 78.56 539 PHE A N 1
ATOM 4178 C CA . PHE A 1 539 ? -2.088 -14.114 33.519 1.00 78.56 539 PHE A CA 1
ATOM 4179 C C . PHE A 1 539 ? -0.708 -14.761 33.350 1.00 78.56 539 PHE A C 1
ATOM 4181 O O . PHE A 1 539 ? 0.221 -14.400 34.065 1.00 78.56 539 PHE A O 1
ATOM 4188 N N . LYS A 1 540 ? -0.561 -15.702 32.403 1.00 76.44 540 LYS A N 1
ATOM 4189 C CA . LYS A 1 540 ? 0.693 -16.428 32.115 1.00 76.44 540 LYS A CA 1
ATOM 4190 C C . LYS A 1 540 ? 1.323 -17.075 33.351 1.00 76.44 540 LYS A C 1
ATOM 4192 O O . LYS A 1 540 ? 2.536 -17.250 33.404 1.00 76.44 540 LYS A O 1
ATOM 4197 N N . ARG A 1 541 ? 0.497 -17.465 34.328 1.00 71.69 541 ARG A N 1
ATOM 4198 C CA . ARG A 1 541 ? 0.976 -18.088 35.560 1.00 71.69 541 ARG A CA 1
ATOM 4199 C C . ARG A 1 541 ? 1.401 -19.529 35.295 1.00 71.69 541 ARG A C 1
ATOM 4201 O O . ARG A 1 541 ? 0.591 -20.348 34.853 1.00 71.69 541 ARG A O 1
ATOM 4208 N N . HIS A 1 542 ? 2.654 -19.851 35.599 1.00 65.06 542 HIS A N 1
ATOM 4209 C CA . HIS A 1 542 ? 3.140 -21.227 35.597 1.00 65.06 542 HIS A CA 1
ATOM 4210 C C . HIS A 1 542 ? 2.993 -21.850 36.991 1.00 65.06 542 HIS A C 1
ATOM 4212 O O . HIS A 1 542 ? 2.993 -21.150 37.997 1.00 65.06 542 HIS A O 1
ATOM 4218 N N . ALA A 1 543 ? 2.904 -23.182 37.077 1.00 59.06 543 ALA A N 1
ATOM 4219 C CA . ALA A 1 543 ? 2.748 -23.897 38.354 1.00 59.06 543 ALA A CA 1
ATOM 4220 C C . ALA A 1 543 ? 3.902 -23.667 39.361 1.00 59.06 543 ALA A C 1
ATOM 4222 O O . ALA A 1 543 ? 3.802 -24.086 40.510 1.00 59.06 543 ALA A O 1
ATOM 4223 N N . GLN A 1 544 ? 4.994 -23.034 38.924 1.00 57.00 544 GLN A N 1
ATOM 4224 C CA . GLN A 1 544 ? 6.172 -22.702 39.727 1.00 57.00 544 GLN A CA 1
ATOM 4225 C C . GLN A 1 544 ? 6.143 -21.259 40.276 1.00 57.00 544 GLN A C 1
ATOM 4227 O O . GLN A 1 544 ? 6.912 -20.960 41.186 1.00 57.00 544 GLN A O 1
ATOM 4232 N N . ASP A 1 545 ? 5.244 -20.391 39.789 1.00 59.94 545 ASP A N 1
ATOM 4233 C CA . ASP A 1 545 ? 5.105 -19.001 40.249 1.00 59.94 545 ASP A CA 1
ATOM 4234 C C . ASP A 1 545 ? 4.165 -18.919 41.459 1.00 59.94 545 ASP A C 1
ATOM 4236 O O . ASP A 1 545 ? 2.947 -18.773 41.327 1.00 59.94 545 ASP A O 1
ATOM 4240 N N . ALA A 1 546 ? 4.735 -19.012 42.662 1.00 62.09 546 ALA A N 1
ATOM 4241 C CA . ALA A 1 546 ? 3.993 -18.865 43.919 1.00 62.09 546 ALA A CA 1
ATOM 4242 C C . ALA A 1 546 ? 3.717 -17.395 44.310 1.00 62.09 546 ALA A C 1
ATOM 4244 O O . ALA A 1 546 ? 2.940 -17.143 45.229 1.00 62.09 546 ALA A O 1
ATOM 4245 N N . GLU A 1 547 ? 4.347 -16.429 43.634 1.00 67.56 547 GLU A N 1
ATOM 4246 C CA . GLU A 1 547 ? 4.342 -15.010 44.026 1.00 67.56 547 GLU A CA 1
ATOM 4247 C C . GLU A 1 547 ? 3.107 -14.232 43.533 1.00 67.56 547 GLU A C 1
ATOM 4249 O O . GLU A 1 547 ? 2.714 -13.251 44.165 1.00 67.56 547 GLU A O 1
ATOM 4254 N N . LEU A 1 548 ? 2.460 -14.680 42.447 1.00 70.19 548 LEU A N 1
ATOM 4255 C CA . LEU A 1 548 ? 1.276 -14.053 41.843 1.00 70.19 548 LEU A CA 1
ATOM 4256 C C . LEU A 1 548 ? 0.018 -14.899 42.083 1.00 70.19 548 LEU A C 1
ATOM 4258 O O . LEU A 1 548 ? -0.111 -16.022 41.587 1.00 70.19 548 LEU A O 1
ATOM 4262 N N . VAL A 1 549 ? -0.950 -14.347 42.817 1.00 76.06 549 VAL A N 1
ATOM 4263 C CA . VAL A 1 549 ? -2.236 -15.008 43.094 1.00 76.06 549 VAL A CA 1
ATOM 4264 C C . VAL A 1 549 ? -3.388 -14.186 42.527 1.00 76.06 549 VAL A C 1
ATOM 4266 O O . VAL A 1 549 ? -3.531 -13.003 42.833 1.00 76.06 549 VAL A O 1
ATOM 4269 N N . VAL A 1 550 ? -4.227 -14.833 41.714 1.00 80.69 550 VAL A N 1
ATOM 4270 C CA . VAL A 1 550 ? -5.503 -14.275 41.251 1.00 80.69 550 VAL A CA 1
ATOM 4271 C C . VAL A 1 550 ? -6.547 -14.547 42.325 1.00 80.69 550 VAL A C 1
ATOM 4273 O O . VAL A 1 550 ? -6.828 -15.703 42.639 1.00 80.69 550 VAL A O 1
ATOM 4276 N N . GLN A 1 551 ? -7.118 -13.496 42.902 1.00 82.06 551 GLN A N 1
ATOM 4277 C CA . GLN A 1 551 ? -8.191 -13.570 43.889 1.00 82.06 551 GLN A CA 1
ATOM 4278 C C . GLN A 1 551 ? -9.515 -13.155 43.248 1.00 82.06 551 GLN A C 1
ATOM 4280 O O . GLN A 1 551 ? -9.596 -12.101 42.614 1.00 82.06 551 GLN A O 1
ATOM 4285 N N . LEU A 1 552 ? -10.542 -13.981 43.444 1.00 83.62 552 LEU A N 1
ATOM 4286 C CA . LEU A 1 552 ? -11.890 -13.768 42.927 1.00 83.62 552 LEU A CA 1
ATOM 4287 C C . LEU A 1 552 ? -12.793 -13.326 44.079 1.00 83.62 552 LEU A C 1
ATOM 4289 O O . LEU A 1 552 ? -12.926 -14.050 45.065 1.00 83.62 552 LEU A O 1
ATOM 4293 N N . THR A 1 553 ? -13.386 -12.140 43.972 1.00 84.50 553 THR A N 1
ATOM 4294 C CA . THR A 1 553 ? -14.289 -11.586 44.993 1.00 84.50 553 THR A CA 1
ATOM 4295 C C . THR A 1 553 ? -15.725 -11.565 44.493 1.00 84.50 553 THR A C 1
ATOM 4297 O O . THR A 1 553 ? -15.953 -11.008 43.422 1.00 84.50 553 THR A O 1
ATOM 4300 N N . PRO A 1 554 ? -16.694 -12.137 45.231 1.00 85.88 554 PRO A N 1
ATOM 4301 C CA . PRO A 1 554 ? -18.079 -12.184 44.781 1.00 85.88 554 PRO A CA 1
ATOM 4302 C C . PRO A 1 554 ? -18.660 -10.771 44.655 1.00 85.88 554 PRO A C 1
ATOM 4304 O O . PRO A 1 554 ? -18.455 -9.932 45.533 1.00 85.88 554 PRO A O 1
ATOM 4307 N N . ILE A 1 555 ? -19.386 -10.527 43.566 1.00 84.75 555 ILE A N 1
ATOM 4308 C CA . ILE A 1 555 ? -20.131 -9.289 43.330 1.00 84.75 555 ILE A CA 1
ATOM 4309 C C . ILE A 1 555 ? -21.582 -9.528 43.747 1.00 84.75 555 ILE A C 1
ATOM 4311 O O . ILE A 1 555 ? -22.217 -10.479 43.290 1.00 84.75 555 ILE A O 1
ATOM 4315 N N . SER A 1 556 ? -22.109 -8.649 44.597 1.00 77.75 556 SER A N 1
ATOM 4316 C CA . SER A 1 556 ? -23.533 -8.601 44.935 1.00 77.75 556 SER A CA 1
ATOM 4317 C C . SER A 1 556 ? -24.234 -7.592 44.021 1.00 77.75 556 SER A C 1
ATOM 4319 O O . SER A 1 556 ? -23.791 -6.450 43.937 1.00 77.75 556 SER A O 1
ATOM 4321 N N . GLY A 1 557 ? -25.319 -7.992 43.353 1.00 80.56 557 GLY A N 1
ATOM 4322 C CA . GLY A 1 557 ? -26.109 -7.114 42.475 1.00 80.56 557 GLY A CA 1
ATOM 4323 C C . GLY A 1 557 ? -25.784 -7.253 40.982 1.00 80.56 557 GLY A C 1
ATOM 4324 O O . GLY A 1 557 ? -25.305 -8.297 40.540 1.00 80.56 557 GLY A O 1
ATOM 4325 N N . ASP A 1 558 ? -26.090 -6.213 40.195 1.00 85.44 558 ASP A N 1
ATOM 4326 C CA . ASP A 1 558 ? -25.850 -6.191 38.744 1.00 85.44 558 ASP A CA 1
ATOM 4327 C C . ASP A 1 558 ? -24.341 -6.057 38.445 1.00 85.44 558 ASP A C 1
ATOM 4329 O O . ASP A 1 558 ? -23.747 -5.001 38.707 1.00 85.44 558 ASP A O 1
ATOM 4333 N N . PRO A 1 559 ? -23.701 -7.090 37.865 1.00 87.50 559 PRO A N 1
ATOM 4334 C CA . PRO A 1 559 ? -22.263 -7.077 37.638 1.00 87.50 559 PRO A CA 1
ATOM 4335 C C . PRO A 1 559 ? -21.835 -6.108 36.539 1.00 87.50 559 PRO A C 1
ATOM 4337 O O . PRO A 1 559 ? -20.730 -5.571 36.600 1.00 87.50 559 PRO A O 1
ATOM 4340 N N . LEU A 1 560 ? -22.700 -5.841 35.555 1.00 90.31 560 LEU A N 1
ATOM 4341 C CA . LEU A 1 560 ? -22.409 -4.868 34.510 1.00 90.31 560 LEU A CA 1
ATOM 4342 C C . LEU A 1 560 ? -22.443 -3.451 35.084 1.00 90.31 560 LEU A C 1
ATOM 4344 O O . LEU A 1 560 ? -21.566 -2.642 34.780 1.00 90.31 560 LEU A O 1
ATOM 4348 N N . HIS A 1 561 ? -23.425 -3.162 35.939 1.00 90.06 561 HIS A N 1
ATOM 4349 C CA . HIS A 1 561 ? -23.487 -1.888 36.649 1.00 90.06 561 HIS A CA 1
ATOM 4350 C C . HIS A 1 561 ? -22.241 -1.685 37.520 1.00 90.06 561 HIS A C 1
ATOM 4352 O O . HIS A 1 561 ? -21.596 -0.644 37.417 1.00 90.06 561 HIS A O 1
ATOM 4358 N N . HIS A 1 562 ? -21.859 -2.698 38.306 1.00 88.81 562 HIS A N 1
ATOM 4359 C CA . HIS A 1 562 ? -20.651 -2.669 39.132 1.00 88.81 562 HIS A CA 1
ATOM 4360 C C . HIS A 1 562 ? -19.386 -2.414 38.292 1.00 88.81 562 HIS A C 1
ATOM 4362 O O . HIS A 1 562 ? -18.594 -1.532 38.612 1.00 88.81 562 HIS A O 1
ATOM 4368 N N . ALA A 1 563 ? -19.203 -3.148 37.190 1.00 89.88 563 ALA A N 1
ATOM 4369 C CA . ALA A 1 563 ? -18.051 -3.000 36.301 1.00 89.88 563 ALA A CA 1
ATOM 4370 C C . ALA A 1 563 ? -17.937 -1.593 35.691 1.00 89.88 563 ALA A C 1
ATOM 4372 O O . ALA A 1 563 ? -16.858 -0.997 35.700 1.00 89.88 563 ALA A O 1
ATOM 4373 N N . LEU A 1 564 ? -19.043 -1.054 35.165 1.00 91.44 564 LEU A N 1
ATOM 4374 C CA . LEU A 1 564 ? -19.071 0.290 34.584 1.00 91.44 564 LEU A CA 1
ATOM 4375 C C . LEU A 1 564 ? -18.846 1.364 35.653 1.00 91.44 564 LEU A C 1
ATOM 4377 O O . LEU A 1 564 ? -18.119 2.323 35.398 1.00 91.44 564 LEU A O 1
ATOM 4381 N N . HIS A 1 565 ? -19.421 1.184 36.844 1.00 90.88 565 HIS A N 1
ATOM 4382 C CA . HIS A 1 565 ? -19.251 2.099 37.967 1.00 90.88 565 HIS A CA 1
ATOM 4383 C C . HIS A 1 565 ? -17.777 2.212 38.382 1.00 90.88 565 HIS A C 1
ATOM 4385 O O . HIS A 1 565 ? -17.251 3.324 38.412 1.00 90.88 565 HIS A O 1
ATOM 4391 N N . GLU A 1 566 ? -17.089 1.086 38.601 1.00 90.00 566 GLU A N 1
ATOM 4392 C CA . GLU A 1 566 ? -15.657 1.053 38.947 1.00 90.00 566 GLU A CA 1
ATOM 4393 C C . GLU A 1 566 ? -14.795 1.788 37.909 1.00 90.00 566 GLU A C 1
ATOM 4395 O O . GLU A 1 566 ? -13.954 2.613 38.263 1.00 90.00 566 GLU A O 1
ATOM 4400 N N . MET A 1 567 ? -15.045 1.566 36.613 1.00 90.06 567 MET A N 1
ATOM 4401 C CA . MET A 1 567 ? -14.306 2.258 35.549 1.00 90.06 567 MET A CA 1
ATOM 4402 C C . MET A 1 567 ? -14.584 3.766 35.520 1.00 90.06 567 MET A C 1
ATOM 4404 O O . MET A 1 567 ? -13.666 4.561 35.310 1.00 90.06 567 MET A O 1
ATOM 4408 N N . THR A 1 568 ? -15.835 4.190 35.727 1.00 89.31 568 THR A N 1
ATOM 4409 C CA . THR A 1 568 ? -16.162 5.624 35.793 1.00 89.31 568 THR A CA 1
ATOM 4410 C C . THR A 1 568 ? -15.587 6.296 37.036 1.00 89.31 568 THR A C 1
ATOM 4412 O O . THR A 1 568 ? -15.122 7.432 36.952 1.00 89.31 568 THR A O 1
ATOM 4415 N N . PHE A 1 569 ? -15.549 5.585 38.163 1.00 88.75 569 PHE A N 1
ATOM 4416 C CA . PHE A 1 569 ? -14.961 6.073 39.403 1.00 88.75 569 PHE A CA 1
ATOM 4417 C C . PHE A 1 569 ? -13.442 6.243 39.275 1.00 88.75 569 PHE A C 1
ATOM 4419 O O . PHE A 1 569 ? -12.907 7.292 39.630 1.00 88.75 569 PHE A O 1
ATOM 4426 N N . GLU A 1 570 ? -12.749 5.270 38.673 1.00 89.88 570 GLU A N 1
ATOM 4427 C CA . GLU A 1 570 ? -11.307 5.363 38.413 1.00 89.88 570 GLU A CA 1
ATOM 4428 C C . GLU A 1 570 ? -10.963 6.561 37.510 1.00 89.88 570 GLU A C 1
ATOM 4430 O O . GLU A 1 570 ? -9.967 7.259 37.733 1.00 89.88 570 GLU A O 1
ATOM 4435 N N . PHE A 1 571 ? -11.796 6.838 36.502 1.00 90.75 571 PHE A N 1
ATOM 4436 C CA . PHE A 1 571 ? -11.643 8.033 35.673 1.00 90.75 571 PHE A CA 1
ATOM 4437 C C . PHE A 1 571 ? -11.730 9.312 36.511 1.00 90.75 571 PHE A C 1
ATOM 4439 O O . PHE A 1 571 ? -10.872 10.187 36.373 1.00 90.75 571 PHE A O 1
ATOM 4446 N N . ASP A 1 572 ? -12.729 9.417 37.389 1.00 89.00 572 ASP A N 1
ATOM 4447 C CA . ASP A 1 572 ? -12.934 10.599 38.226 1.00 89.00 572 ASP A CA 1
ATOM 4448 C C . ASP A 1 572 ? -11.786 10.792 39.242 1.00 89.00 572 ASP A C 1
ATOM 4450 O O . ASP A 1 572 ? -11.316 11.923 39.421 1.00 89.00 572 ASP A O 1
ATOM 4454 N N . GLU A 1 573 ? -11.247 9.717 39.835 1.00 90.31 573 GLU A N 1
ATOM 4455 C CA . GLU A 1 573 ? -10.064 9.777 40.713 1.00 90.31 573 GLU A CA 1
ATOM 4456 C C . GLU A 1 573 ? -8.804 10.255 39.976 1.00 90.31 573 GLU A C 1
ATOM 4458 O O . GLU A 1 573 ? -8.056 11.116 40.465 1.00 90.31 573 GLU A O 1
ATOM 4463 N N . GLN A 1 574 ? -8.558 9.732 38.773 1.00 90.38 574 GLN A N 1
ATOM 4464 C CA . GLN A 1 574 ? -7.401 10.134 37.974 1.00 90.38 574 GLN A CA 1
ATOM 4465 C C . GLN A 1 574 ? -7.547 11.556 37.437 1.00 90.38 574 GLN A C 1
ATOM 4467 O O . GLN A 1 574 ? -6.574 12.314 37.418 1.00 90.38 574 GLN A O 1
ATOM 4472 N N . LEU A 1 575 ? -8.763 11.959 37.068 1.00 87.94 575 LEU A N 1
ATOM 4473 C CA . LEU A 1 575 ? -9.075 13.327 36.678 1.00 87.94 575 LEU A CA 1
ATOM 4474 C C . LEU A 1 575 ? -8.840 14.303 37.840 1.00 87.94 575 LEU A C 1
ATOM 4476 O O . LEU A 1 575 ? -8.256 15.370 37.631 1.00 87.94 575 LEU A O 1
ATOM 4480 N N . ALA A 1 576 ? -9.252 13.949 39.062 1.00 87.62 576 ALA A N 1
ATOM 4481 C CA . ALA A 1 576 ? -8.988 14.744 40.259 1.00 87.62 576 ALA A CA 1
ATOM 4482 C C . ALA A 1 576 ? -7.480 14.871 40.531 1.00 87.62 576 ALA A C 1
ATOM 4484 O O . ALA A 1 576 ? -6.981 15.978 40.749 1.00 87.62 576 ALA A O 1
ATOM 4485 N N . SER A 1 577 ? -6.742 13.765 40.421 1.00 89.50 577 SER A N 1
ATOM 4486 C CA . SER A 1 577 ? -5.285 13.726 40.594 1.00 89.50 577 SER A CA 1
ATOM 4487 C C . SER A 1 577 ? -4.543 14.575 39.551 1.00 89.50 577 SER A C 1
ATOM 4489 O O . SER A 1 577 ? -3.605 15.301 39.889 1.00 89.50 577 SER A O 1
ATOM 4491 N N . LEU A 1 578 ? -4.976 14.543 38.284 1.00 89.38 578 LEU A N 1
ATOM 4492 C CA . LEU A 1 578 ? -4.415 15.385 37.219 1.00 89.38 578 LEU A CA 1
ATOM 4493 C C . LEU A 1 578 ? -4.689 16.870 37.461 1.00 89.38 578 LEU A C 1
ATOM 4495 O O . LEU A 1 578 ? -3.778 17.686 37.323 1.00 89.38 578 LEU A O 1
ATOM 4499 N N . ARG A 1 579 ? -5.914 17.227 37.866 1.00 86.62 579 ARG A N 1
ATOM 4500 C CA . ARG A 1 579 ? -6.269 18.616 38.198 1.00 86.62 579 ARG A CA 1
ATOM 4501 C C . ARG A 1 579 ? -5.444 19.153 39.364 1.00 86.62 579 ARG A C 1
ATOM 4503 O O . ARG A 1 579 ? -5.014 20.297 39.307 1.00 86.62 579 ARG A O 1
ATOM 4510 N N . GLN A 1 580 ? -5.183 18.332 40.383 1.00 87.75 580 GLN A N 1
ATOM 4511 C CA . GLN A 1 580 ? -4.303 18.711 41.493 1.00 87.75 580 GLN A CA 1
ATOM 4512 C C . GLN A 1 580 ? -2.855 18.910 41.027 1.00 87.75 580 GLN A C 1
ATOM 4514 O O . GLN A 1 580 ? -2.225 19.903 41.392 1.00 87.75 580 GLN A O 1
ATOM 4519 N N . ARG A 1 581 ? -2.334 18.005 40.187 1.00 88.75 581 ARG A N 1
ATOM 4520 C CA . ARG A 1 581 ? -0.953 18.067 39.683 1.00 88.75 581 ARG A CA 1
ATOM 4521 C C . ARG A 1 581 ? -0.688 19.294 38.804 1.00 88.75 581 ARG A C 1
ATOM 4523 O O . ARG A 1 581 ? 0.387 19.871 38.914 1.00 88.75 581 ARG A O 1
ATOM 4530 N N . TYR A 1 582 ? -1.656 19.698 37.981 1.00 85.88 582 TYR A N 1
ATOM 4531 C CA . TYR A 1 582 ? -1.546 20.833 37.054 1.00 85.88 582 TYR A CA 1
ATOM 4532 C C . TYR A 1 582 ? -2.475 21.989 37.456 1.00 85.88 582 TYR A C 1
ATOM 4534 O O . TYR A 1 582 ? -3.326 22.425 36.682 1.00 85.88 582 TYR A O 1
ATOM 4542 N N . SER A 1 583 ? -2.330 22.471 38.693 1.00 81.75 583 SER A N 1
ATOM 4543 C CA . SER A 1 583 ? -3.189 23.527 39.255 1.00 81.75 583 SER A CA 1
ATOM 4544 C C . SER A 1 583 ? -2.851 24.943 38.751 1.00 81.75 583 SER A C 1
ATOM 4546 O O . SER A 1 583 ? -3.647 25.865 38.924 1.00 81.75 583 SER A O 1
ATOM 4548 N N . GLU A 1 584 ? -1.671 25.150 38.155 1.00 85.44 584 GLU A N 1
ATOM 4549 C CA . GLU A 1 584 ? -1.199 26.480 37.755 1.00 85.44 584 GLU A CA 1
ATOM 4550 C C . GLU A 1 584 ? -1.702 26.912 36.363 1.00 85.44 584 GLU A C 1
ATOM 4552 O O . GLU A 1 584 ? -1.664 26.126 35.414 1.00 85.44 584 GLU A O 1
ATOM 4557 N N . PRO A 1 585 ? -2.075 28.195 36.169 1.00 77.12 585 PRO A N 1
ATOM 4558 C CA . PRO A 1 585 ? -2.595 28.690 34.890 1.00 77.12 585 PRO A CA 1
ATOM 4559 C C . PRO A 1 585 ? -1.568 28.637 33.748 1.00 77.12 585 PRO A C 1
ATOM 4561 O O . PRO A 1 585 ? -1.951 28.507 32.588 1.00 77.12 585 PRO A O 1
ATOM 4564 N N . ALA A 1 586 ? -0.267 28.682 34.057 1.00 81.44 586 ALA A N 1
ATOM 4565 C CA . ALA A 1 586 ? 0.800 28.523 33.065 1.00 81.44 586 ALA A CA 1
ATOM 4566 C C . ALA A 1 586 ? 0.844 27.111 32.445 1.00 81.44 586 ALA A C 1
ATOM 4568 O O . ALA A 1 586 ? 1.396 26.933 31.362 1.00 81.44 586 ALA A O 1
ATOM 4569 N N . GLN A 1 587 ? 0.243 26.115 33.104 1.00 85.94 587 GLN A N 1
ATOM 4570 C CA . GLN A 1 587 ? 0.224 24.712 32.679 1.00 85.94 587 GLN A CA 1
ATOM 4571 C C . GLN A 1 587 ? -1.105 24.312 32.017 1.00 85.94 587 GLN A C 1
ATOM 4573 O O . GLN A 1 587 ? -1.317 23.134 31.732 1.00 85.94 587 GLN A O 1
ATOM 4578 N N . ALA A 1 588 ? -1.997 25.269 31.728 1.00 83.88 588 ALA A N 1
ATOM 4579 C CA . ALA A 1 588 ? -3.324 24.997 31.170 1.00 83.88 588 ALA A CA 1
ATOM 4580 C C . ALA A 1 588 ? -3.280 24.180 29.863 1.00 83.88 588 ALA A C 1
ATOM 4582 O O . ALA A 1 588 ? -4.096 23.279 29.672 1.00 83.88 588 ALA A O 1
ATOM 4583 N N . THR A 1 589 ? -2.298 24.442 28.994 1.00 84.88 589 THR A N 1
ATOM 4584 C CA . THR A 1 589 ? -2.101 23.685 27.748 1.00 84.88 589 THR A CA 1
ATOM 4585 C C . THR A 1 589 ? -1.690 22.235 28.019 1.00 84.88 589 THR A C 1
ATOM 4587 O O . THR A 1 589 ? -2.257 21.318 27.434 1.00 84.88 589 THR A O 1
ATOM 4590 N N . GLN A 1 590 ? -0.768 22.008 28.961 1.00 86.94 590 GLN A N 1
ATOM 4591 C CA . GLN A 1 590 ? -0.324 20.661 29.345 1.00 86.94 590 GLN A CA 1
ATOM 4592 C C . GLN A 1 590 ? -1.448 19.868 30.021 1.00 86.94 590 GLN A C 1
ATOM 4594 O O . GLN A 1 590 ? -1.618 18.681 29.750 1.00 86.94 590 GLN A O 1
ATOM 4599 N N . LEU A 1 591 ? -2.251 20.525 30.865 1.00 88.19 591 LEU A N 1
ATOM 4600 C CA . LEU A 1 591 ? -3.441 19.921 31.459 1.00 88.19 591 LEU A CA 1
ATOM 4601 C C . LEU A 1 591 ? -4.429 19.476 30.374 1.00 88.19 591 LEU A C 1
ATOM 4603 O O . LEU A 1 591 ? -4.942 18.364 30.461 1.00 88.19 591 LEU A O 1
ATOM 4607 N N . ALA A 1 592 ? -4.677 20.307 29.356 1.00 86.75 592 ALA A N 1
ATOM 4608 C CA . ALA A 1 592 ? -5.577 19.964 28.256 1.00 86.75 592 ALA A CA 1
ATOM 4609 C C . ALA A 1 592 ? -5.092 18.731 27.472 1.00 86.75 592 ALA A C 1
ATOM 4611 O O . ALA A 1 592 ? -5.886 17.826 27.223 1.00 86.75 592 ALA A O 1
ATOM 4612 N N . GLU A 1 593 ? -3.796 18.646 27.157 1.00 90.31 593 GLU A N 1
ATOM 4613 C CA . GLU A 1 593 ? -3.197 17.491 26.467 1.00 90.31 593 GLU A CA 1
ATOM 4614 C C . GLU A 1 593 ? -3.284 16.192 27.291 1.00 90.31 593 GLU A C 1
ATOM 4616 O O . GLU A 1 593 ? -3.685 15.140 26.781 1.00 90.31 593 GLU A O 1
ATOM 4621 N N . GLN A 1 594 ? -2.941 16.248 28.584 1.00 91.75 594 GLN A N 1
ATOM 4622 C CA . GLN A 1 594 ? -2.995 15.078 29.472 1.00 91.75 594 GLN A CA 1
ATOM 4623 C C . GLN A 1 594 ? -4.430 14.607 29.715 1.00 91.75 594 GLN A C 1
ATOM 4625 O O . GLN A 1 594 ? -4.706 13.408 29.748 1.00 91.75 594 GLN A O 1
ATOM 4630 N N . LEU A 1 595 ? -5.359 15.549 29.858 1.00 90.56 595 LEU A N 1
ATOM 4631 C CA . LEU A 1 595 ? -6.772 15.260 30.046 1.00 90.56 595 LEU A CA 1
ATOM 4632 C C . LEU A 1 595 ? -7.386 14.646 28.781 1.00 90.56 595 LEU A C 1
ATOM 4634 O O . LEU A 1 595 ? -8.163 13.699 28.889 1.00 90.56 595 LEU A O 1
ATOM 4638 N N . GLU A 1 596 ? -7.000 15.114 27.594 1.00 92.69 596 GLU A N 1
ATOM 4639 C CA . GLU A 1 596 ? -7.427 14.501 26.335 1.00 92.69 596 GLU A CA 1
ATOM 4640 C C . GLU A 1 596 ? -6.888 13.068 26.193 1.00 92.69 596 GLU A C 1
ATOM 4642 O O . GLU A 1 596 ? -7.640 12.156 25.853 1.00 92.69 596 GLU A O 1
ATOM 4647 N N . THR A 1 597 ? -5.628 12.832 26.572 1.00 92.56 597 THR A N 1
ATOM 4648 C CA . THR A 1 597 ? -5.036 11.481 26.611 1.00 92.56 597 THR A CA 1
ATOM 4649 C C . THR A 1 597 ? -5.803 10.554 27.565 1.00 92.56 597 THR A C 1
ATOM 4651 O O . THR A 1 597 ? -6.105 9.407 27.223 1.00 92.56 597 THR A O 1
ATOM 4654 N N . LEU A 1 598 ? -6.170 11.051 28.754 1.00 92.62 598 LEU A N 1
ATOM 4655 C CA . LEU A 1 598 ? -6.962 10.303 29.733 1.00 92.62 598 LEU A CA 1
ATOM 4656 C C . LEU A 1 598 ? -8.354 9.955 29.185 1.00 92.62 598 LEU A C 1
ATOM 4658 O O . LEU A 1 598 ? -8.785 8.805 29.289 1.00 92.62 598 LEU A O 1
ATOM 4662 N N . ARG A 1 599 ? -9.043 10.930 28.575 1.00 93.81 599 ARG A N 1
ATOM 4663 C CA . ARG A 1 599 ? -10.364 10.727 27.961 1.00 93.81 599 ARG A CA 1
ATOM 4664 C C . ARG A 1 599 ? -10.315 9.695 26.847 1.00 93.81 599 ARG A C 1
ATOM 4666 O O . ARG A 1 599 ? -11.165 8.815 26.822 1.00 93.81 599 ARG A O 1
ATOM 4673 N N . GLN A 1 600 ? -9.321 9.754 25.965 1.00 92.62 600 GLN A N 1
ATOM 4674 C CA . GLN A 1 600 ? -9.168 8.775 24.887 1.00 92.62 600 GLN A CA 1
ATOM 4675 C C . GLN A 1 600 ? -8.966 7.357 25.432 1.00 92.62 600 GLN A C 1
ATOM 4677 O O . GLN A 1 600 ? -9.603 6.418 24.955 1.00 92.62 600 GLN A O 1
ATOM 4682 N N . ARG A 1 601 ? -8.150 7.202 26.484 1.00 92.50 601 ARG A N 1
ATOM 4683 C CA . ARG A 1 601 ? -7.929 5.901 27.128 1.00 92.50 601 ARG A CA 1
ATOM 4684 C C . ARG A 1 601 ? -9.207 5.339 27.757 1.00 92.50 601 ARG A C 1
ATOM 4686 O O . ARG A 1 601 ? -9.531 4.177 27.532 1.00 92.50 601 ARG A O 1
ATOM 4693 N N . PHE A 1 602 ? -9.941 6.148 28.525 1.00 92.62 602 PHE A N 1
ATOM 4694 C CA . PHE A 1 602 ? -11.184 5.699 29.164 1.00 92.62 602 PHE A CA 1
ATOM 4695 C C . PHE A 1 602 ? -12.341 5.534 28.181 1.00 92.62 602 PHE A C 1
ATOM 4697 O O . PHE A 1 602 ? -13.179 4.665 28.388 1.00 92.62 602 PHE A O 1
ATOM 4704 N N . ARG A 1 603 ? -12.367 6.286 27.077 1.00 93.62 603 ARG A N 1
ATOM 4705 C CA . ARG A 1 603 ? -13.322 6.060 25.985 1.00 93.62 603 ARG A CA 1
ATOM 4706 C C . ARG A 1 603 ? -13.134 4.663 25.398 1.00 93.62 603 ARG A C 1
ATOM 4708 O O . ARG A 1 603 ? -14.103 3.924 25.289 1.00 93.62 603 ARG A O 1
ATOM 4715 N N . ALA A 1 604 ? -11.885 4.268 25.139 1.00 90.62 604 ALA A N 1
ATOM 4716 C CA . ALA A 1 604 ? -11.571 2.912 24.696 1.00 90.62 604 ALA A CA 1
ATOM 4717 C C . ALA A 1 604 ? -11.924 1.843 25.751 1.00 90.62 604 ALA A C 1
ATOM 4719 O O . ALA A 1 604 ? -12.390 0.771 25.382 1.00 90.62 604 ALA A O 1
ATOM 4720 N N . ALA A 1 605 ? -11.746 2.116 27.050 1.00 90.69 605 ALA A N 1
ATOM 4721 C CA . ALA A 1 605 ? -12.095 1.178 28.128 1.00 90.69 605 ALA A CA 1
ATOM 4722 C C . ALA A 1 605 ? -13.615 1.019 28.344 1.00 90.69 605 ALA A C 1
ATOM 4724 O O . ALA A 1 605 ? -14.080 -0.073 28.655 1.00 90.69 605 ALA A O 1
ATOM 4725 N N . LEU A 1 606 ? -14.394 2.088 28.149 1.00 92.69 606 LEU A N 1
ATOM 4726 C CA . LEU A 1 606 ? -15.857 2.090 28.285 1.00 92.69 606 LEU A CA 1
ATOM 4727 C C . LEU A 1 606 ? -16.588 1.612 27.019 1.00 92.69 606 LEU A C 1
ATOM 4729 O O . LEU A 1 606 ? -17.812 1.487 27.045 1.00 92.69 606 LEU A O 1
ATOM 4733 N N . GLN A 1 607 ? -15.879 1.342 25.920 1.00 91.81 607 GLN A N 1
ATOM 4734 C CA . GLN A 1 607 ? -16.463 0.806 24.688 1.00 91.81 607 GLN A CA 1
ATOM 4735 C C . GLN A 1 607 ? -17.098 -0.577 24.926 1.00 91.81 607 GLN A C 1
ATOM 4737 O O . GLN A 1 607 ? -16.686 -1.339 25.804 1.00 91.81 607 GLN A O 1
ATOM 4742 N N . VAL A 1 608 ? -18.083 -0.932 24.107 1.00 90.94 608 VAL A N 1
ATOM 4743 C CA . VAL A 1 608 ? -18.610 -2.297 24.034 1.00 90.94 608 VAL A CA 1
ATOM 4744 C C . VAL A 1 608 ? -17.528 -3.267 23.535 1.00 90.94 608 VAL A C 1
ATOM 4746 O O . VAL A 1 608 ? -16.811 -2.936 22.589 1.00 90.94 608 VAL A O 1
ATOM 4749 N N . PRO A 1 609 ? -17.418 -4.470 24.122 1.00 85.19 609 PRO A N 1
ATOM 4750 C CA . PRO A 1 609 ? -16.498 -5.483 23.629 1.00 85.19 609 PRO A CA 1
ATOM 4751 C C . PRO A 1 609 ? -16.987 -6.107 22.314 1.00 85.19 609 PRO A C 1
ATOM 4753 O O . PRO A 1 609 ? -18.107 -6.617 22.237 1.00 85.19 609 PRO A O 1
ATOM 4756 N N . VAL A 1 610 ? -16.128 -6.110 21.289 1.00 85.38 610 VAL A N 1
ATOM 4757 C CA . VAL A 1 610 ? -16.441 -6.637 19.953 1.00 85.38 610 VAL A CA 1
ATOM 4758 C C . VAL A 1 610 ? -15.318 -7.532 19.432 1.00 85.38 610 VAL A C 1
ATOM 4760 O O . VAL A 1 610 ? -14.141 -7.177 19.464 1.00 85.38 610 VAL A O 1
ATOM 4763 N N . SER A 1 611 ? -15.681 -8.698 18.888 1.00 88.06 611 SER A N 1
ATOM 4764 C CA . SER A 1 611 ? -14.710 -9.626 18.304 1.00 88.06 611 SER A CA 1
ATOM 4765 C C . SER A 1 611 ? -14.336 -9.237 16.867 1.00 88.06 611 SER A C 1
ATOM 4767 O O . SER A 1 611 ? -15.032 -9.592 15.908 1.00 88.06 611 SER A O 1
ATOM 4769 N N . GLY A 1 612 ? -13.194 -8.564 16.700 1.00 88.12 612 GLY A N 1
ATOM 4770 C CA . GLY A 1 612 ? -12.681 -8.168 15.380 1.00 88.12 612 GLY A CA 1
ATOM 4771 C C . GLY A 1 612 ? -12.441 -9.356 14.436 1.00 88.12 612 GLY A C 1
ATOM 4772 O O . GLY A 1 612 ? -12.722 -9.276 13.240 1.00 88.12 612 GLY A O 1
ATOM 4773 N N . ALA A 1 613 ? -11.992 -10.499 14.964 1.00 90.50 613 ALA A N 1
ATOM 4774 C CA . ALA A 1 613 ? -11.817 -11.731 14.197 1.00 90.50 613 ALA A CA 1
ATOM 4775 C C . ALA A 1 613 ? -13.138 -12.239 13.604 1.00 90.50 613 ALA A C 1
ATOM 4777 O O . ALA A 1 613 ? -13.158 -12.703 12.462 1.00 90.50 613 ALA A O 1
ATOM 4778 N N . ARG A 1 614 ? -14.242 -12.131 14.354 1.00 90.00 614 ARG A N 1
ATOM 4779 C CA . ARG A 1 614 ? -15.564 -12.565 13.891 1.00 90.00 614 ARG A CA 1
ATOM 4780 C C . ARG A 1 614 ? -16.148 -11.609 12.857 1.00 90.00 614 ARG A C 1
ATOM 4782 O O . ARG A 1 614 ? -16.663 -12.081 11.847 1.00 90.00 614 ARG A O 1
ATOM 4789 N N . GLN A 1 615 ? -16.027 -10.298 13.069 1.00 89.12 615 GLN A N 1
ATOM 4790 C CA . GLN A 1 615 ? -16.444 -9.296 12.080 1.00 89.12 615 GLN A CA 1
ATOM 4791 C C . GLN A 1 615 ? -15.708 -9.487 10.747 1.00 89.12 615 GLN A C 1
ATOM 4793 O O . GLN A 1 615 ? -16.339 -9.545 9.692 1.00 89.12 615 GLN A O 1
ATOM 4798 N N . LEU A 1 616 ? -14.384 -9.681 10.785 1.00 91.62 616 LEU A N 1
ATOM 4799 C CA . LEU A 1 616 ? -13.596 -9.928 9.576 1.00 91.62 616 LEU A CA 1
ATOM 4800 C C . LEU A 1 616 ? -13.983 -11.251 8.893 1.00 91.62 616 LEU A C 1
ATOM 4802 O O . LEU A 1 616 ? -14.101 -11.309 7.670 1.00 91.62 616 LEU A O 1
ATOM 4806 N N . ALA A 1 617 ? -14.217 -12.311 9.672 1.00 91.75 617 ALA A N 1
ATOM 4807 C CA . ALA A 1 617 ? -14.675 -13.594 9.145 1.00 91.75 617 ALA A CA 1
ATOM 4808 C C . ALA A 1 617 ? -16.047 -13.490 8.454 1.00 91.75 617 ALA A C 1
ATOM 4810 O O . ALA A 1 617 ? -16.235 -14.065 7.380 1.00 91.75 617 ALA A O 1
ATOM 4811 N N . LEU A 1 618 ? -16.983 -12.727 9.029 1.00 88.06 618 LEU A N 1
ATOM 4812 C CA . LEU A 1 618 ? -18.288 -12.459 8.425 1.00 88.06 618 LEU A CA 1
ATOM 4813 C C . LEU A 1 618 ? -18.150 -11.676 7.116 1.00 88.06 618 LEU A C 1
ATOM 4815 O O . LEU A 1 618 ? -18.746 -12.073 6.115 1.00 88.06 618 LEU A O 1
ATOM 4819 N N . ALA A 1 619 ? -17.341 -10.614 7.103 1.00 90.06 619 ALA A N 1
ATOM 4820 C CA . ALA A 1 619 ? -17.083 -9.829 5.898 1.00 90.06 619 ALA A CA 1
ATOM 4821 C C . ALA A 1 619 ? -16.521 -10.711 4.769 1.00 90.06 619 ALA A C 1
ATOM 4823 O O . ALA A 1 619 ? -16.992 -10.649 3.634 1.00 90.06 619 ALA A O 1
ATOM 4824 N N . HIS A 1 620 ? -15.584 -11.614 5.083 1.00 90.38 620 HIS A N 1
ATOM 4825 C CA . HIS A 1 620 ? -15.079 -12.589 4.113 1.00 90.38 620 HIS A CA 1
ATOM 4826 C C . HIS A 1 620 ? -16.181 -13.517 3.574 1.00 90.38 620 HIS A C 1
ATOM 4828 O O . HIS A 1 620 ? -16.236 -13.757 2.368 1.00 90.38 620 HIS A O 1
ATOM 4834 N N . LEU A 1 621 ? -17.078 -14.020 4.429 1.00 86.50 621 LEU A N 1
ATOM 4835 C CA . LEU A 1 621 ? -18.198 -14.867 4.001 1.00 86.50 621 LEU A CA 1
ATOM 4836 C C . LEU A 1 621 ? -19.190 -14.102 3.107 1.00 86.50 621 LEU A C 1
ATOM 4838 O O . LEU A 1 621 ? -19.691 -14.643 2.119 1.00 86.50 621 LEU A O 1
ATOM 4842 N N . GLN A 1 622 ? -19.480 -12.842 3.436 1.00 85.88 622 GLN A N 1
ATOM 4843 C CA . GLN A 1 622 ? -20.341 -11.975 2.629 1.00 85.88 622 GLN A CA 1
ATOM 4844 C C . GLN A 1 622 ? -19.725 -11.713 1.247 1.00 85.88 622 GLN A C 1
ATOM 4846 O O . GLN A 1 622 ? -20.417 -11.856 0.237 1.00 85.88 622 GLN A O 1
ATOM 4851 N N . GLU A 1 623 ? -18.420 -11.438 1.179 1.00 88.81 623 GLU A N 1
ATOM 4852 C CA . GLU A 1 623 ? -17.693 -11.270 -0.085 1.00 88.81 623 GLU A CA 1
ATOM 4853 C C . GLU A 1 623 ? -17.656 -12.557 -0.924 1.00 88.81 623 GLU A C 1
ATOM 4855 O O . GLU A 1 623 ? -17.858 -12.514 -2.142 1.00 88.81 623 GLU A O 1
ATOM 4860 N N . GLN A 1 624 ? -17.493 -13.728 -0.297 1.00 87.69 624 GLN A N 1
ATOM 4861 C CA . GLN A 1 624 ? -17.604 -15.018 -0.991 1.00 87.69 624 GLN A CA 1
ATOM 4862 C C . GLN A 1 624 ? -18.997 -15.214 -1.604 1.00 87.69 624 GLN A C 1
ATOM 4864 O O . GLN A 1 624 ? -19.111 -15.595 -2.769 1.00 87.69 624 GLN A O 1
ATOM 4869 N N . ARG A 1 625 ? -20.067 -14.917 -0.857 1.00 83.25 625 ARG A N 1
ATOM 4870 C CA . ARG A 1 625 ? -21.451 -15.027 -1.354 1.00 83.25 625 ARG A CA 1
ATOM 4871 C C . ARG A 1 625 ? -21.739 -14.043 -2.478 1.00 83.25 625 ARG A C 1
ATOM 4873 O O . ARG A 1 625 ? -22.372 -14.412 -3.468 1.00 83.25 625 ARG A O 1
ATOM 4880 N N . ARG A 1 626 ? -21.261 -12.805 -2.351 1.00 87.38 626 ARG A N 1
ATOM 4881 C CA . ARG A 1 626 ? -21.361 -11.794 -3.406 1.00 87.38 626 ARG A CA 1
ATOM 4882 C C . ARG A 1 626 ? -20.649 -12.268 -4.669 1.00 87.38 626 ARG A C 1
ATOM 4884 O O . ARG A 1 626 ? -21.225 -12.199 -5.749 1.00 87.38 626 ARG A O 1
ATOM 4891 N N . SER A 1 627 ? -19.448 -12.823 -4.524 1.00 88.69 627 SER A N 1
ATOM 4892 C CA . SER A 1 627 ? -18.670 -13.387 -5.631 1.00 88.69 627 SER A CA 1
ATOM 4893 C C . SER A 1 627 ? -19.373 -14.575 -6.292 1.00 88.69 627 SER A C 1
ATOM 4895 O O . SER A 1 627 ? -19.423 -14.640 -7.517 1.00 88.69 627 SER A O 1
ATOM 4897 N N . ALA A 1 628 ? -19.970 -15.478 -5.507 1.00 86.06 628 ALA A N 1
ATOM 4898 C CA . ALA A 1 628 ? -20.766 -16.591 -6.026 1.00 86.06 628 ALA A CA 1
ATOM 4899 C C . ALA A 1 628 ? -21.995 -16.091 -6.800 1.00 86.06 628 ALA A C 1
ATOM 4901 O O . ALA A 1 628 ? -22.212 -16.490 -7.938 1.00 86.06 628 ALA A O 1
ATOM 4902 N N . THR A 1 629 ? -22.724 -15.122 -6.241 1.00 87.94 629 THR A N 1
ATOM 4903 C CA . THR A 1 629 ? -23.885 -14.503 -6.902 1.00 87.94 629 THR A CA 1
ATOM 4904 C C . THR A 1 629 ? -23.484 -13.821 -8.213 1.00 87.94 629 THR A C 1
ATOM 4906 O O . THR A 1 629 ? -24.199 -13.903 -9.208 1.00 87.94 629 THR A O 1
ATOM 4909 N N . LEU A 1 630 ? -22.331 -13.148 -8.248 1.00 87.69 630 LEU A N 1
ATOM 4910 C CA . LEU A 1 630 ? -21.796 -12.565 -9.479 1.00 87.69 630 LEU A CA 1
ATOM 4911 C C . LEU A 1 630 ? -21.423 -13.650 -10.496 1.00 87.69 630 LEU A C 1
ATOM 4913 O O . LEU A 1 630 ? -21.736 -13.491 -11.673 1.00 87.69 630 LEU A O 1
ATOM 4917 N N . ALA A 1 631 ? -20.818 -14.757 -10.055 1.00 86.00 631 ALA A N 1
ATOM 4918 C CA . ALA A 1 631 ? -20.480 -15.893 -10.910 1.00 86.00 631 ALA A CA 1
ATOM 4919 C C . ALA A 1 631 ? -21.729 -16.566 -11.515 1.00 86.00 631 ALA A C 1
ATOM 4921 O O . ALA A 1 631 ? -21.738 -16.896 -12.705 1.00 86.00 631 ALA A O 1
ATOM 4922 N N . ASP A 1 632 ? -22.803 -16.695 -10.733 1.00 87.25 632 ASP A N 1
ATOM 4923 C CA . ASP A 1 632 ? -24.098 -17.225 -11.174 1.00 87.25 632 ASP A CA 1
ATOM 4924 C C . ASP A 1 632 ? -24.791 -16.305 -12.194 1.00 87.25 632 ASP A C 1
ATOM 4926 O O . ASP A 1 632 ? -25.531 -16.778 -13.060 1.00 87.25 632 ASP A O 1
ATOM 4930 N N . ASN A 1 633 ? -24.484 -15.008 -12.181 1.00 89.00 633 ASN A N 1
ATOM 4931 C CA . ASN A 1 633 ? -25.021 -14.019 -13.120 1.00 89.00 633 ASN A CA 1
ATOM 4932 C C . ASN A 1 633 ? -24.104 -13.728 -14.328 1.00 89.00 633 ASN A C 1
ATOM 4934 O O . ASN A 1 633 ? -24.395 -12.823 -15.111 1.00 89.00 633 ASN A O 1
ATOM 4938 N N . LEU A 1 634 ? -23.003 -14.469 -14.515 1.00 86.31 634 LEU A N 1
ATOM 4939 C CA . LEU A 1 634 ? -22.104 -14.258 -15.657 1.00 86.31 634 LEU A CA 1
ATOM 4940 C C . LEU A 1 634 ? -22.761 -14.649 -16.997 1.00 86.31 634 LEU A C 1
ATOM 4942 O O . LEU A 1 634 ? -23.360 -15.712 -17.091 1.00 86.31 634 LEU A O 1
ATOM 4946 N N . PRO A 1 635 ? -22.590 -13.875 -18.078 1.00 88.12 635 PRO A N 1
ATOM 4947 C CA . PRO A 1 635 ? -22.967 -14.300 -19.427 1.00 88.12 635 PRO A CA 1
ATOM 4948 C C . PRO A 1 635 ? -22.340 -15.642 -19.847 1.00 88.12 635 PRO A C 1
ATOM 4950 O O . PRO A 1 635 ? -21.191 -15.936 -19.505 1.00 88.12 635 PRO A O 1
ATOM 4953 N N . ASP A 1 636 ? -23.047 -16.428 -20.666 1.00 86.00 636 ASP A N 1
ATOM 4954 C CA . ASP A 1 636 ? -22.614 -17.780 -21.067 1.00 86.00 636 ASP A CA 1
ATOM 4955 C C . ASP A 1 636 ? -21.263 -17.803 -21.790 1.00 86.00 636 ASP A C 1
ATOM 4957 O O . ASP A 1 636 ? -20.449 -18.705 -21.579 1.00 86.00 636 ASP A O 1
ATOM 4961 N N . TRP A 1 637 ? -20.974 -16.778 -22.595 1.00 85.62 637 TRP A N 1
ATOM 4962 C CA . TRP A 1 637 ? -19.686 -16.662 -23.276 1.00 85.62 637 TRP A CA 1
ATOM 4963 C C . TRP A 1 637 ? -18.516 -16.520 -22.287 1.00 85.62 637 TRP A C 1
ATOM 4965 O O . TRP A 1 637 ? -17.456 -17.080 -22.543 1.00 85.62 637 TRP A O 1
ATOM 4975 N N . LEU A 1 638 ? -18.712 -15.864 -21.130 1.00 85.69 638 LEU A N 1
ATOM 4976 C CA . LEU A 1 638 ? -17.718 -15.773 -20.047 1.00 85.69 638 LEU A CA 1
ATOM 4977 C C . LEU A 1 638 ? -17.626 -17.084 -19.252 1.00 85.69 638 LEU A C 1
ATOM 4979 O O . LEU A 1 638 ? -16.523 -17.526 -18.900 1.00 85.69 638 LEU A O 1
ATOM 4983 N N . ARG A 1 639 ? -18.769 -17.743 -19.008 1.00 85.62 639 ARG A N 1
ATOM 4984 C CA . ARG A 1 639 ? -18.814 -19.054 -18.336 1.00 85.62 639 ARG A CA 1
ATOM 4985 C C . ARG A 1 639 ? -18.090 -20.147 -19.116 1.00 85.62 639 ARG A C 1
ATOM 4987 O O . ARG A 1 639 ? -17.504 -21.021 -18.491 1.00 85.62 639 ARG A O 1
ATOM 4994 N N . ASN A 1 640 ? -18.054 -20.078 -20.443 1.00 86.88 640 ASN A N 1
ATOM 4995 C CA . ASN A 1 640 ? -17.457 -21.123 -21.282 1.00 86.88 640 ASN A CA 1
ATOM 4996 C C . ASN A 1 640 ? -15.992 -20.855 -21.687 1.00 86.88 640 ASN A C 1
ATOM 4998 O O . ASN A 1 640 ? -15.411 -21.634 -22.441 1.00 86.88 640 ASN A O 1
ATOM 5002 N N . LEU A 1 641 ? -15.363 -19.781 -21.186 1.00 88.19 641 LEU A N 1
ATOM 5003 C CA . LEU A 1 641 ? -13.960 -19.473 -21.495 1.00 88.19 641 LEU A CA 1
ATOM 5004 C C . LEU A 1 641 ? -12.973 -20.496 -20.920 1.00 88.19 641 LEU A C 1
ATOM 5006 O O . LEU A 1 641 ? -13.113 -20.955 -19.784 1.00 88.19 641 LEU A O 1
ATOM 5010 N N . SER A 1 642 ? -11.899 -20.755 -21.673 1.00 89.38 642 SER A N 1
ATOM 5011 C CA . SER A 1 642 ? -10.758 -21.548 -21.203 1.00 89.38 642 SER A CA 1
ATOM 5012 C C . SER A 1 642 ? -10.033 -20.870 -20.029 1.00 89.38 642 SER A C 1
ATOM 5014 O O . SER A 1 642 ? -10.018 -19.640 -19.917 1.00 89.38 642 SER A O 1
ATOM 5016 N N . LEU A 1 643 ? -9.375 -21.661 -19.171 1.00 87.94 643 LEU A N 1
ATOM 5017 C CA . LEU A 1 643 ? -8.616 -21.143 -18.022 1.00 87.94 643 LEU A CA 1
ATOM 5018 C C . LEU A 1 643 ? -7.508 -20.168 -18.455 1.00 87.94 643 LEU A C 1
ATOM 5020 O O . LEU A 1 643 ? -7.333 -19.128 -17.822 1.00 87.94 643 LEU A O 1
ATOM 5024 N N . GLY A 1 644 ? -6.818 -20.459 -19.565 1.00 89.25 644 GLY A N 1
ATOM 5025 C CA . GLY A 1 644 ? -5.792 -19.576 -20.127 1.00 89.25 644 GLY A CA 1
ATOM 5026 C C . GLY A 1 644 ? -6.363 -18.214 -20.525 1.00 89.25 644 GLY A C 1
ATOM 5027 O O . GLY A 1 644 ? -5.868 -17.185 -20.077 1.00 89.25 644 GLY A O 1
ATOM 5028 N N . THR A 1 645 ? -7.471 -18.203 -21.273 1.00 88.06 645 THR A N 1
ATOM 5029 C CA . THR A 1 645 ? -8.146 -16.963 -21.694 1.00 88.06 645 THR A CA 1
ATOM 5030 C C . THR A 1 645 ? -8.662 -16.155 -20.505 1.00 88.06 645 THR A C 1
ATOM 5032 O O . THR A 1 645 ? -8.510 -14.937 -20.480 1.00 88.06 645 THR A O 1
ATOM 5035 N N . ARG A 1 646 ? -9.226 -16.817 -19.485 1.00 88.38 646 ARG A N 1
ATOM 5036 C CA . ARG A 1 646 ? -9.648 -16.146 -18.245 1.00 88.38 646 ARG A CA 1
ATOM 5037 C C . ARG A 1 646 ? -8.473 -15.502 -17.517 1.00 88.38 646 ARG A C 1
ATOM 5039 O O . ARG A 1 646 ? -8.619 -14.393 -17.018 1.00 88.38 646 ARG A O 1
ATOM 5046 N N . SER A 1 647 ? -7.322 -16.176 -17.465 1.00 90.38 647 SER A N 1
ATOM 5047 C CA . SER A 1 647 ? -6.109 -15.624 -16.855 1.00 90.38 647 SER A CA 1
ATOM 5048 C C . SER A 1 647 ? -5.621 -14.382 -17.600 1.00 90.38 647 SER A C 1
ATOM 5050 O O . SER A 1 647 ? -5.301 -13.386 -16.958 1.00 90.38 647 SER A O 1
ATOM 5052 N N . THR A 1 648 ? -5.608 -14.410 -18.935 1.00 89.12 648 THR A N 1
ATOM 5053 C CA . THR A 1 648 ? -5.231 -13.250 -19.757 1.00 89.12 648 THR A CA 1
ATOM 5054 C C . THR A 1 648 ? -6.196 -12.083 -19.558 1.00 89.12 648 THR A C 1
ATOM 5056 O O . THR A 1 648 ? -5.757 -10.962 -19.317 1.00 89.12 648 THR A O 1
ATOM 5059 N N . LEU A 1 649 ? -7.509 -12.343 -19.583 1.00 90.94 649 LEU A N 1
ATOM 5060 C CA . LEU A 1 649 ? -8.523 -11.316 -19.343 1.00 90.94 649 LEU A CA 1
ATOM 5061 C C . LEU A 1 649 ? -8.372 -10.702 -17.946 1.00 90.94 649 LEU A C 1
ATOM 5063 O O . LEU A 1 649 ? -8.395 -9.484 -17.795 1.00 90.94 649 LEU A O 1
ATOM 5067 N N . LYS A 1 650 ? -8.174 -11.546 -16.928 1.00 91.44 650 LYS A N 1
ATOM 5068 C CA . LYS A 1 650 ? -7.948 -11.110 -15.549 1.00 91.44 650 LYS A CA 1
ATOM 5069 C C . LYS A 1 650 ? -6.737 -10.184 -15.454 1.00 91.44 650 LYS A C 1
ATOM 5071 O O . LYS A 1 650 ? -6.866 -9.102 -14.895 1.00 91.44 650 LYS A O 1
ATOM 5076 N N . GLN A 1 651 ? -5.603 -10.573 -16.036 1.00 92.75 651 GLN A N 1
ATOM 5077 C CA . GLN A 1 651 ? -4.397 -9.741 -16.058 1.00 92.75 651 GLN A CA 1
ATOM 5078 C C . GLN A 1 651 ? -4.651 -8.395 -16.743 1.00 92.75 651 GLN A C 1
ATOM 5080 O O . GLN A 1 651 ? -4.228 -7.358 -16.242 1.00 92.75 651 GLN A O 1
ATOM 5085 N N . LEU A 1 652 ? -5.383 -8.391 -17.860 1.00 93.50 652 LEU A N 1
ATOM 5086 C CA . LEU A 1 652 ? -5.697 -7.165 -18.587 1.00 93.50 652 LEU A CA 1
ATOM 5087 C C . LEU A 1 652 ? -6.620 -6.229 -17.781 1.00 93.50 652 LEU A C 1
ATOM 5089 O O . LEU A 1 652 ? -6.395 -5.020 -17.761 1.00 93.50 652 LEU A O 1
ATOM 5093 N N . ILE A 1 653 ? -7.606 -6.779 -17.063 1.00 93.88 653 ILE A N 1
ATOM 5094 C CA . ILE A 1 653 ? -8.477 -6.026 -16.145 1.00 93.88 653 ILE A CA 1
ATOM 5095 C C . ILE A 1 653 ? -7.675 -5.471 -14.962 1.00 93.88 653 ILE A C 1
ATOM 5097 O O . ILE A 1 653 ? -7.812 -4.296 -14.630 1.00 93.88 653 ILE A O 1
ATOM 5101 N N . GLU A 1 654 ? -6.822 -6.285 -14.335 1.00 94.19 654 GLU A N 1
ATOM 5102 C CA . GLU A 1 654 ? -5.965 -5.858 -13.221 1.00 94.19 654 GLU A CA 1
ATOM 5103 C C . GLU A 1 654 ? -5.019 -4.728 -13.651 1.00 94.19 654 GLU A C 1
ATOM 5105 O O . GLU A 1 654 ? -4.885 -3.726 -12.944 1.00 94.19 654 GLU A O 1
ATOM 5110 N N . HIS A 1 655 ? -4.427 -4.835 -14.844 1.00 91.88 655 HIS A N 1
ATOM 5111 C CA . HIS A 1 655 ? -3.618 -3.768 -15.428 1.00 91.88 655 HIS A CA 1
ATOM 5112 C C . HIS A 1 655 ? -4.439 -2.499 -15.683 1.00 91.88 655 HIS A C 1
ATOM 5114 O O . HIS A 1 655 ? -3.981 -1.412 -15.333 1.00 91.88 655 HIS A O 1
ATOM 5120 N N . TYR A 1 656 ? -5.651 -2.619 -16.239 1.00 95.12 656 TYR A N 1
ATOM 5121 C CA . TYR A 1 656 ? -6.536 -1.475 -16.484 1.00 95.12 656 TYR A CA 1
ATOM 5122 C C . TYR A 1 656 ? -6.912 -0.752 -15.187 1.00 95.12 656 TYR A C 1
ATOM 5124 O O . TYR A 1 656 ? -6.792 0.470 -15.110 1.00 95.12 656 TYR A O 1
ATOM 5132 N N . ILE A 1 657 ? -7.305 -1.495 -14.147 1.00 93.69 657 ILE A N 1
ATOM 5133 C CA . ILE A 1 657 ? -7.630 -0.929 -12.830 1.00 93.69 657 ILE A CA 1
ATOM 5134 C C . ILE A 1 657 ? -6.412 -0.197 -12.262 1.00 93.69 657 ILE A C 1
ATOM 5136 O O . ILE A 1 657 ? -6.531 0.951 -11.832 1.00 93.69 657 ILE A O 1
ATOM 5140 N N . GLY A 1 658 ? -5.234 -0.826 -12.308 1.00 92.19 658 GLY A N 1
ATOM 5141 C CA . GLY A 1 658 ? -3.996 -0.206 -11.845 1.00 92.19 658 GLY A CA 1
ATOM 5142 C C . GLY A 1 658 ? -3.649 1.073 -12.615 1.00 92.19 658 GLY A C 1
ATOM 5143 O O . GLY A 1 658 ? -3.245 2.062 -12.004 1.00 92.19 658 GLY A O 1
ATOM 5144 N N . ALA A 1 659 ? -3.827 1.087 -13.938 1.00 92.75 659 ALA A N 1
ATOM 5145 C CA . ALA A 1 659 ? -3.602 2.270 -14.766 1.00 92.75 659 ALA A CA 1
ATOM 5146 C C . ALA A 1 659 ? -4.602 3.392 -14.443 1.00 92.75 659 ALA A C 1
ATOM 5148 O O . ALA A 1 659 ? -4.197 4.538 -14.252 1.00 92.75 659 ALA A O 1
ATOM 5149 N N . MET A 1 660 ? -5.892 3.069 -14.300 1.00 94.50 660 MET A N 1
ATOM 5150 C CA . MET A 1 660 ? -6.932 4.029 -13.912 1.00 94.50 660 MET A CA 1
ATOM 5151 C C . MET A 1 660 ? -6.649 4.661 -12.549 1.00 94.50 660 MET A C 1
ATOM 5153 O O . MET A 1 660 ? -6.750 5.877 -12.408 1.00 94.50 660 MET A O 1
ATOM 5157 N N . GLN A 1 661 ? -6.246 3.862 -11.558 1.00 93.56 661 GLN A N 1
ATOM 5158 C CA . GLN A 1 661 ? -5.876 4.363 -10.232 1.00 93.56 661 GLN A CA 1
ATOM 5159 C C . GLN A 1 661 ? -4.689 5.331 -10.301 1.00 93.56 661 GLN A C 1
ATOM 5161 O O . GLN A 1 661 ? -4.731 6.389 -9.678 1.00 93.56 661 GLN A O 1
ATOM 5166 N N . ARG A 1 662 ? -3.653 5.015 -11.095 1.00 90.81 662 ARG A N 1
ATOM 5167 C CA . ARG A 1 662 ? -2.508 5.918 -11.309 1.00 90.81 662 ARG A CA 1
ATOM 5168 C C . ARG A 1 662 ? -2.922 7.220 -11.992 1.00 90.81 662 ARG A C 1
ATOM 5170 O O . ARG A 1 662 ? -2.502 8.288 -11.556 1.00 90.81 662 ARG A O 1
ATOM 5177 N N . SER A 1 663 ? -3.753 7.138 -13.031 1.00 93.50 663 SER A N 1
ATOM 5178 C CA . SER A 1 663 ? -4.288 8.318 -13.718 1.00 93.50 663 SER A CA 1
ATOM 5179 C C . SER A 1 663 ? -5.110 9.191 -12.774 1.00 93.50 663 SER A C 1
ATOM 5181 O O . SER A 1 663 ? -4.980 10.412 -12.803 1.00 93.50 663 SER A O 1
ATOM 5183 N N . HIS A 1 664 ? -5.955 8.577 -11.945 1.00 92.62 664 HIS A N 1
ATOM 5184 C CA . HIS A 1 664 ? -6.794 9.293 -10.996 1.00 92.62 664 HIS A CA 1
ATOM 5185 C C . HIS A 1 664 ? -5.952 9.997 -9.933 1.00 92.62 664 HIS A C 1
ATOM 5187 O O . HIS A 1 664 ? -6.081 11.205 -9.781 1.00 92.62 664 HIS A O 1
ATOM 5193 N N . ALA A 1 665 ? -5.016 9.284 -9.300 1.00 90.56 665 ALA A N 1
ATOM 5194 C CA . ALA A 1 665 ? -4.110 9.862 -8.310 1.00 90.56 665 ALA A CA 1
ATOM 5195 C C . ALA A 1 665 ? -3.279 11.024 -8.888 1.00 90.56 665 ALA A C 1
ATOM 5197 O O . ALA A 1 665 ? -3.062 12.031 -8.218 1.00 90.56 665 ALA A O 1
ATOM 5198 N N . LEU A 1 666 ? -2.839 10.920 -10.150 1.00 91.19 666 LEU A N 1
ATOM 5199 C CA . LEU A 1 666 ? -2.145 12.014 -10.831 1.00 91.19 666 LEU A CA 1
ATOM 5200 C C . LEU A 1 666 ? -3.049 13.245 -10.988 1.00 91.19 666 LEU A C 1
ATOM 5202 O O . LEU A 1 666 ? -2.600 14.361 -10.729 1.00 91.19 666 LEU A O 1
ATOM 5206 N N . LEU A 1 667 ? -4.304 13.054 -11.404 1.00 91.25 667 LEU A N 1
ATOM 5207 C CA . LEU A 1 667 ? -5.259 14.148 -11.595 1.00 91.25 667 LEU A CA 1
ATOM 5208 C C . LEU A 1 667 ? -5.723 14.764 -10.272 1.00 91.25 667 LEU A C 1
ATOM 5210 O O . LEU A 1 667 ? -5.875 15.977 -10.220 1.00 91.25 667 LEU A O 1
ATOM 5214 N N . GLU A 1 668 ? -5.891 13.980 -9.207 1.00 90.38 668 GLU A N 1
ATOM 5215 C CA . GLU A 1 668 ? -6.211 14.506 -7.872 1.00 90.38 668 GLU A CA 1
ATOM 5216 C C . GLU A 1 668 ? -5.129 15.467 -7.362 1.00 90.38 668 GLU A C 1
ATOM 5218 O O . GLU A 1 668 ? -5.443 16.491 -6.756 1.00 90.38 668 GLU A O 1
ATOM 5223 N N . ILE A 1 669 ? -3.857 15.165 -7.644 1.00 87.62 669 ILE A N 1
ATOM 5224 C CA . ILE A 1 669 ? -2.723 16.020 -7.272 1.00 87.62 669 ILE A CA 1
ATOM 5225 C C . ILE A 1 669 ? -2.620 17.234 -8.204 1.00 87.62 669 ILE A C 1
ATOM 5227 O O . ILE A 1 669 ? -2.391 18.351 -7.745 1.00 87.62 669 ILE A O 1
ATOM 5231 N N . ALA A 1 670 ? -2.747 17.022 -9.516 1.00 88.94 670 ALA A N 1
ATOM 5232 C CA . ALA A 1 670 ? -2.511 18.065 -10.513 1.00 88.94 670 ALA A CA 1
ATOM 5233 C C . ALA A 1 670 ? -3.689 19.038 -10.676 1.00 88.94 670 ALA A C 1
ATOM 5235 O O . ALA A 1 670 ? -3.482 20.183 -11.076 1.00 88.94 670 ALA A O 1
ATOM 5236 N N . LEU A 1 671 ? -4.916 18.593 -10.397 1.00 92.00 671 LEU A N 1
ATOM 5237 C CA . LEU A 1 671 ? -6.140 19.344 -10.638 1.00 92.00 671 LEU A CA 1
ATOM 5238 C C . LEU A 1 671 ? -7.024 19.369 -9.378 1.00 92.00 671 LEU A C 1
ATOM 5240 O O . LEU A 1 671 ? -8.016 18.639 -9.296 1.00 92.00 671 LEU A O 1
ATOM 5244 N N . PRO A 1 672 ? -6.703 20.228 -8.391 1.00 90.75 672 PRO A N 1
ATOM 5245 C CA . PRO A 1 672 ? -7.544 20.404 -7.219 1.00 90.75 672 PRO A CA 1
ATOM 5246 C C . PRO A 1 672 ? -8.958 20.851 -7.620 1.00 90.75 672 PRO A C 1
ATOM 5248 O O . PRO A 1 672 ? -9.136 21.540 -8.636 1.00 90.75 672 PRO A O 1
ATOM 5251 N N . PRO A 1 673 ? -9.978 20.535 -6.802 1.00 90.31 673 PRO A N 1
ATOM 5252 C CA . PRO A 1 673 ? -11.319 21.049 -7.023 1.00 90.31 673 PRO A CA 1
ATOM 5253 C C . PRO A 1 673 ? -11.328 22.585 -7.079 1.00 90.31 673 PRO A C 1
ATOM 5255 O O . PRO A 1 673 ? -10.509 23.268 -6.457 1.00 90.31 673 PRO A O 1
ATOM 5258 N N . ARG A 1 674 ? -12.286 23.153 -7.814 1.00 88.31 674 ARG A N 1
ATOM 5259 C CA . ARG A 1 674 ? -12.363 24.602 -8.066 1.00 88.31 674 ARG A CA 1
ATOM 5260 C C . ARG A 1 674 ? -12.389 25.444 -6.786 1.00 88.31 674 ARG A C 1
ATOM 5262 O O . ARG A 1 674 ? -11.777 26.509 -6.737 1.00 88.31 674 ARG A O 1
ATOM 5269 N N . GLU A 1 675 ? -13.105 24.993 -5.761 1.00 88.31 675 GLU A N 1
ATOM 5270 C CA . GLU A 1 675 ? -13.266 25.725 -4.501 1.00 88.31 675 GLU A CA 1
ATOM 5271 C C . GLU A 1 675 ? -11.955 25.884 -3.705 1.00 88.31 675 GLU A C 1
ATOM 5273 O O . GLU A 1 675 ? -11.574 27.032 -3.457 1.00 88.31 675 GLU A O 1
ATOM 5278 N N . PRO A 1 676 ? -11.218 24.811 -3.342 1.00 90.19 676 PRO A N 1
ATOM 5279 C CA . PRO A 1 676 ? -9.934 24.944 -2.657 1.00 90.19 676 PRO A CA 1
ATOM 5280 C C . PRO A 1 676 ? -8.903 25.712 -3.492 1.00 90.19 676 PRO A C 1
ATOM 5282 O O . PRO A 1 676 ? -8.182 26.531 -2.926 1.00 90.19 676 PRO A O 1
ATOM 5285 N N . PHE A 1 677 ? -8.892 25.541 -4.820 1.00 91.94 677 PHE A N 1
ATOM 5286 C CA . PHE A 1 677 ? -8.047 26.336 -5.718 1.00 91.94 677 PHE A CA 1
ATOM 5287 C C . PHE A 1 677 ? -8.346 27.840 -5.600 1.00 91.94 677 PHE A C 1
ATOM 5289 O O . PHE A 1 677 ? -7.460 28.648 -5.324 1.00 91.94 677 PHE A O 1
ATOM 5296 N N . THR A 1 678 ? -9.621 28.217 -5.734 1.00 90.94 678 THR A N 1
ATOM 5297 C CA . THR A 1 678 ? -10.076 29.612 -5.605 1.00 90.94 678 THR A CA 1
ATOM 5298 C C . THR A 1 678 ? -9.706 30.170 -4.228 1.00 90.94 678 THR A C 1
ATOM 5300 O O . THR A 1 678 ? -9.221 31.296 -4.127 1.00 90.94 678 THR A O 1
ATOM 5303 N N . ARG A 1 679 ? -9.891 29.375 -3.164 1.00 91.31 679 ARG A N 1
ATOM 5304 C CA . ARG A 1 679 ? -9.614 29.781 -1.781 1.00 91.31 679 ARG A CA 1
ATOM 5305 C C . ARG A 1 679 ? -8.137 30.064 -1.592 1.00 91.31 679 ARG A C 1
ATOM 5307 O O . ARG A 1 679 ? -7.800 31.118 -1.065 1.00 91.31 679 ARG A O 1
ATOM 5314 N N . GLN A 1 680 ? -7.272 29.166 -2.052 1.00 92.06 680 GLN A N 1
ATOM 5315 C CA . GLN A 1 680 ? -5.828 29.335 -1.962 1.00 92.06 680 GLN A CA 1
ATOM 5316 C C . GLN A 1 680 ? -5.375 30.625 -2.655 1.00 92.06 680 GLN A C 1
ATOM 5318 O O . GLN A 1 680 ? -4.777 31.481 -2.006 1.00 92.06 680 GLN A O 1
ATOM 5323 N N . HIS A 1 681 ? -5.728 30.808 -3.929 1.00 91.69 681 HIS A N 1
ATOM 5324 C CA . HIS A 1 681 ? -5.315 31.981 -4.704 1.00 91.69 681 HIS A CA 1
ATOM 5325 C C . HIS A 1 681 ? -5.845 33.295 -4.115 1.00 91.69 681 HIS A C 1
ATOM 5327 O O . HIS A 1 681 ? -5.117 34.288 -4.023 1.00 91.69 681 HIS A O 1
ATOM 5333 N N . LEU A 1 682 ? -7.104 33.304 -3.671 1.00 91.38 682 LEU A N 1
ATOM 5334 C CA . LEU A 1 682 ? -7.704 34.465 -3.023 1.00 91.38 682 LEU A CA 1
ATOM 5335 C C . LEU A 1 682 ? -7.026 34.765 -1.677 1.00 91.38 682 LEU A C 1
ATOM 5337 O O . LEU A 1 682 ? -6.691 35.916 -1.405 1.00 91.38 682 LEU A O 1
ATOM 5341 N N . HIS A 1 683 ? -6.783 33.750 -0.844 1.00 92.50 683 HIS A N 1
ATOM 5342 C CA . HIS A 1 683 ? -6.147 33.918 0.464 1.00 92.50 683 HIS A CA 1
ATOM 5343 C C . HIS A 1 683 ? -4.694 34.371 0.329 1.00 92.50 683 HIS A C 1
ATOM 5345 O O . HIS A 1 683 ? -4.272 35.254 1.069 1.00 92.50 683 HIS A O 1
ATOM 5351 N N . GLU A 1 684 ? -3.932 33.820 -0.616 1.00 92.75 684 GLU A N 1
ATOM 5352 C CA . GLU A 1 684 ? -2.570 34.270 -0.923 1.00 92.75 684 GLU A CA 1
ATOM 5353 C C . GLU A 1 684 ? -2.556 35.745 -1.332 1.00 92.75 684 GLU A C 1
ATOM 5355 O O . GLU A 1 684 ? -1.742 36.524 -0.823 1.00 92.75 684 GLU A O 1
ATOM 5360 N N . ARG A 1 685 ? -3.502 36.164 -2.185 1.00 92.38 685 ARG A N 1
ATOM 5361 C CA . ARG A 1 685 ? -3.617 37.567 -2.589 1.00 92.38 685 ARG A CA 1
ATOM 5362 C C . ARG A 1 685 ? -4.000 38.478 -1.423 1.00 92.38 685 ARG A C 1
ATOM 5364 O O . ARG A 1 685 ? -3.357 39.506 -1.236 1.00 92.38 685 ARG A O 1
ATOM 5371 N N . LEU A 1 686 ? -4.989 38.099 -0.615 1.00 92.38 686 LEU A N 1
ATOM 5372 C CA . LEU A 1 686 ? -5.424 38.878 0.550 1.00 92.38 686 LEU A CA 1
ATOM 5373 C C . LEU A 1 686 ? -4.331 38.968 1.622 1.00 92.38 686 LEU A C 1
ATOM 5375 O O . LEU A 1 686 ? -4.097 40.043 2.171 1.00 92.38 686 LEU A O 1
ATOM 5379 N N . ARG A 1 687 ? -3.611 37.870 1.887 1.00 93.06 687 ARG A N 1
ATOM 5380 C CA . ARG A 1 687 ? -2.454 37.862 2.796 1.00 93.06 687 ARG A CA 1
ATOM 5381 C C . ARG A 1 687 ? -1.368 38.812 2.317 1.00 93.06 687 ARG A C 1
ATOM 5383 O O . ARG A 1 687 ? -0.804 39.530 3.135 1.00 93.06 687 ARG A O 1
ATOM 5390 N N . LYS A 1 688 ? -1.105 38.850 1.010 1.00 92.88 688 LYS A N 1
ATOM 5391 C CA . LYS A 1 688 ? -0.129 39.768 0.416 1.00 92.88 688 LYS A CA 1
ATOM 5392 C C . LYS A 1 688 ? -0.583 41.227 0.497 1.00 92.88 688 LYS A C 1
ATOM 5394 O O . LYS A 1 688 ? 0.199 42.075 0.912 1.00 92.88 688 LYS A O 1
ATOM 5399 N N . ASP A 1 689 ? -1.832 41.512 0.137 1.00 92.44 689 ASP A N 1
ATOM 5400 C CA . ASP A 1 689 ? -2.357 42.880 0.069 1.00 92.44 689 ASP A CA 1
ATOM 5401 C C . ASP A 1 689 ? -2.560 43.501 1.465 1.00 92.44 689 ASP A C 1
ATOM 5403 O O . ASP A 1 689 ? -2.366 44.705 1.635 1.00 92.44 689 ASP A O 1
ATOM 5407 N N . PHE A 1 690 ? -2.907 42.691 2.473 1.00 91.62 690 PHE A N 1
ATOM 5408 C CA . PHE A 1 690 ? -3.222 43.150 3.834 1.00 91.62 690 PHE A CA 1
ATOM 5409 C C . PHE A 1 690 ? -2.224 42.692 4.912 1.00 91.62 690 PHE A C 1
ATOM 5411 O O . PHE A 1 690 ? -2.426 42.990 6.086 1.00 91.62 690 PHE A O 1
ATOM 5418 N N . SER A 1 691 ? -1.135 42.008 4.538 1.00 90.00 691 SER A N 1
ATOM 5419 C CA . SER A 1 691 ? -0.087 41.511 5.455 1.00 90.00 691 SER A CA 1
ATOM 5420 C C . SER A 1 691 ? -0.611 40.624 6.599 1.00 90.00 691 SER A C 1
ATOM 5422 O O . SER A 1 691 ? -0.197 40.763 7.751 1.00 90.00 691 SER A O 1
ATOM 5424 N N . LEU A 1 692 ? -1.530 39.711 6.279 1.00 89.31 692 LEU A N 1
ATOM 5425 C CA . LEU A 1 692 ? -2.227 38.858 7.253 1.00 89.31 692 LEU A CA 1
ATOM 5426 C C . LEU A 1 692 ? -1.404 37.611 7.598 1.00 89.31 692 LEU A C 1
ATOM 5428 O O . LEU A 1 692 ? -0.785 37.015 6.713 1.00 89.31 692 LEU A O 1
ATOM 5432 N N . LYS A 1 693 ? -1.443 37.183 8.865 1.00 86.62 693 LYS A N 1
ATOM 5433 C CA . LYS A 1 693 ? -0.759 35.974 9.356 1.00 86.62 693 LYS A CA 1
ATOM 5434 C C . LYS A 1 693 ? -1.726 34.907 9.872 1.00 86.62 693 LYS A C 1
ATOM 5436 O O . LYS A 1 693 ? -1.399 33.728 9.777 1.00 86.62 693 LYS A O 1
ATOM 5441 N N . GLY A 1 694 ? -2.883 35.308 10.403 1.00 83.50 694 GLY A N 1
ATOM 5442 C CA . GLY A 1 694 ? -3.891 34.398 10.949 1.00 83.50 694 GLY A CA 1
ATOM 5443 C C . GLY A 1 694 ? -4.783 33.716 9.908 1.00 83.50 694 GLY A C 1
ATOM 5444 O O . GLY A 1 694 ? -4.686 33.942 8.695 1.00 83.50 694 GLY A O 1
ATOM 5445 N N . GLU A 1 695 ? -5.682 32.869 10.409 1.00 87.25 695 GLU A N 1
ATOM 5446 C CA . GLU A 1 695 ? -6.805 32.348 9.633 1.00 87.25 695 GLU A CA 1
ATOM 5447 C C . GLU A 1 695 ? -7.923 33.388 9.584 1.00 87.25 695 GLU A C 1
ATOM 5449 O O . GLU A 1 695 ? -8.175 34.101 10.561 1.00 87.25 695 GLU A O 1
ATOM 5454 N N . PHE A 1 696 ? -8.585 33.482 8.432 1.00 90.25 696 PHE A N 1
ATOM 5455 C CA . PHE A 1 696 ? -9.695 34.399 8.232 1.00 90.25 696 PHE A CA 1
ATOM 5456 C C . PHE A 1 696 ? -10.718 33.840 7.243 1.00 90.25 696 PHE A C 1
ATOM 5458 O O . PHE A 1 696 ? -10.374 33.056 6.357 1.00 90.25 696 PHE A O 1
ATOM 5465 N N . ASP A 1 697 ? -11.959 34.296 7.385 1.00 89.44 697 ASP A N 1
ATOM 5466 C CA . ASP A 1 697 ? -13.049 34.071 6.437 1.00 89.44 697 ASP A CA 1
ATOM 5467 C C . ASP A 1 697 ? -13.845 35.368 6.242 1.00 89.44 697 ASP A C 1
ATOM 5469 O O . ASP A 1 697 ? -13.914 36.215 7.142 1.00 89.44 697 ASP A O 1
ATOM 5473 N N . ILE A 1 698 ? -14.378 35.565 5.034 1.00 91.62 698 ILE A N 1
ATOM 5474 C CA . ILE A 1 698 ? -14.977 36.831 4.599 1.00 91.62 698 ILE A CA 1
ATOM 5475 C C . ILE A 1 698 ? -16.324 36.573 3.931 1.00 91.62 698 ILE A C 1
ATOM 5477 O O . ILE A 1 698 ? -16.418 35.919 2.887 1.00 91.62 698 ILE A O 1
ATOM 5481 N N . GLN A 1 699 ? -17.353 37.209 4.481 1.00 93.00 699 GLN A N 1
ATOM 5482 C CA . GLN A 1 699 ? -18.695 37.249 3.923 1.00 93.00 699 GLN A CA 1
ATOM 5483 C C . GLN A 1 699 ? -19.066 38.673 3.516 1.00 93.00 699 GLN A C 1
ATOM 5485 O O . GLN A 1 699 ? -18.753 39.661 4.184 1.00 93.00 699 GLN A O 1
ATOM 5490 N N . LEU A 1 700 ? -19.744 38.778 2.381 1.00 91.12 700 LEU A N 1
ATOM 5491 C CA . LEU A 1 700 ? -20.244 40.022 1.830 1.00 91.12 700 LEU A CA 1
ATOM 5492 C C . LEU A 1 700 ? -21.759 40.045 2.012 1.00 91.12 700 LEU A C 1
ATOM 5494 O O . LEU A 1 700 ? -22.479 39.228 1.442 1.00 91.12 700 LEU A O 1
ATOM 5498 N N . ASP A 1 701 ? -22.241 40.993 2.802 1.00 91.75 701 ASP A N 1
ATOM 5499 C CA . ASP A 1 701 ? -23.662 41.274 2.951 1.00 91.75 701 ASP A CA 1
ATOM 5500 C C . ASP A 1 701 ? -24.093 42.256 1.847 1.00 91.75 701 ASP A C 1
ATOM 5502 O O . ASP A 1 701 ? -23.696 43.431 1.831 1.00 91.75 701 ASP A O 1
ATOM 5506 N N . LEU A 1 702 ? -24.911 41.766 0.912 1.00 90.25 702 LEU A N 1
ATOM 5507 C CA . LEU A 1 702 ? -25.391 42.484 -0.270 1.00 90.25 702 LEU A CA 1
ATOM 5508 C C . LEU A 1 702 ? -26.927 42.505 -0.306 1.00 90.25 702 LEU A C 1
ATOM 5510 O O . LEU A 1 702 ? -27.555 41.508 0.043 1.00 90.25 702 LEU A O 1
ATOM 5514 N N . PRO A 1 703 ? -27.568 43.589 -0.786 1.00 89.44 703 PRO A N 1
ATOM 5515 C CA . PRO A 1 703 ? -29.001 43.549 -1.078 1.00 89.44 703 PRO A CA 1
ATOM 5516 C C . PRO A 1 703 ? -29.299 42.522 -2.176 1.00 89.44 703 PRO A C 1
ATOM 5518 O O . PRO A 1 703 ? -28.476 42.328 -3.074 1.00 89.44 703 PRO A O 1
ATOM 5521 N N . ASP A 1 704 ? -30.469 41.888 -2.135 1.00 85.00 704 ASP A N 1
ATOM 5522 C CA . ASP A 1 704 ? -30.876 40.903 -3.148 1.00 85.00 704 ASP A CA 1
ATOM 5523 C C . ASP A 1 704 ? -30.997 41.543 -4.542 1.00 85.00 704 ASP A C 1
ATOM 5525 O O . ASP A 1 704 ? -30.633 40.936 -5.547 1.00 85.00 704 ASP A O 1
ATOM 5529 N N . SER A 1 705 ? -31.451 42.801 -4.612 1.00 82.81 705 SER A N 1
ATOM 5530 C CA . SER A 1 705 ? -31.539 43.577 -5.856 1.00 82.81 705 SER A CA 1
ATOM 5531 C C . SER A 1 705 ? -31.336 45.082 -5.631 1.00 82.81 705 SER A C 1
ATOM 5533 O O . SER A 1 705 ? -31.449 45.590 -4.513 1.00 82.81 705 SER A O 1
ATOM 5535 N N . VAL A 1 706 ? -31.011 45.808 -6.704 1.00 84.69 706 VAL A N 1
ATOM 5536 C CA . VAL A 1 706 ? -30.888 47.274 -6.719 1.00 84.69 706 VAL A CA 1
ATOM 5537 C C . VAL A 1 706 ? -31.649 47.806 -7.928 1.00 84.69 706 VAL A C 1
ATOM 5539 O O . VAL A 1 706 ? -31.358 47.415 -9.057 1.00 84.69 706 VAL A O 1
ATOM 5542 N N . ALA A 1 707 ? -32.607 48.700 -7.695 1.00 81.81 707 ALA A N 1
ATOM 5543 C CA . ALA A 1 707 ? -33.400 49.343 -8.738 1.00 81.81 707 ALA A CA 1
ATOM 5544 C C . ALA A 1 707 ? -32.976 50.807 -8.925 1.00 81.81 707 ALA A C 1
ATOM 5546 O O . ALA A 1 707 ? -32.407 51.423 -8.025 1.00 81.81 707 ALA A O 1
ATOM 5547 N N . THR A 1 708 ? -33.255 51.378 -10.097 1.00 80.19 708 THR A N 1
ATOM 5548 C CA . THR A 1 708 ? -33.057 52.814 -10.340 1.00 80.19 708 THR A CA 1
ATOM 5549 C C . THR A 1 708 ? -34.394 53.530 -10.203 1.00 80.19 708 THR A C 1
ATOM 5551 O O . THR A 1 708 ? -35.292 53.310 -11.013 1.00 80.19 708 THR A O 1
ATOM 5554 N N . GLU A 1 709 ? -34.523 54.405 -9.209 1.00 81.06 709 GLU A N 1
ATOM 5555 C CA . GLU A 1 709 ? -35.728 55.201 -8.979 1.00 81.06 709 GLU A CA 1
ATOM 5556 C C . GLU A 1 709 ? -35.507 56.673 -9.339 1.00 81.06 709 GLU A C 1
ATOM 5558 O O . GLU A 1 709 ? -34.411 57.229 -9.245 1.00 81.06 709 GLU A O 1
ATOM 5563 N N . LYS A 1 710 ? -36.580 57.313 -9.800 1.00 77.75 710 LYS A N 1
ATOM 5564 C CA . LYS A 1 710 ? -36.609 58.712 -10.226 1.00 77.75 710 LYS A CA 1
ATOM 5565 C C . LYS A 1 710 ? -37.026 59.588 -9.045 1.00 77.75 710 LYS A C 1
ATOM 5567 O O . LYS A 1 710 ? -38.211 59.690 -8.751 1.00 77.75 710 LYS A O 1
ATOM 5572 N N . HIS A 1 711 ? -36.072 60.247 -8.391 1.00 73.38 711 HIS A N 1
ATOM 5573 C CA . HIS A 1 711 ? -36.344 61.180 -7.297 1.00 73.38 711 HIS A CA 1
ATOM 5574 C C . HIS A 1 711 ? -36.391 62.626 -7.787 1.00 73.38 711 HIS A C 1
ATOM 5576 O O . HIS A 1 711 ? -35.456 63.119 -8.412 1.00 73.38 711 HIS A O 1
ATOM 5582 N N . THR A 1 712 ? -37.468 63.339 -7.478 1.00 70.81 712 THR A N 1
ATOM 5583 C CA . THR A 1 712 ? -37.619 64.764 -7.791 1.00 70.81 712 THR A CA 1
ATOM 5584 C C . THR A 1 712 ? -36.848 65.618 -6.788 1.00 70.81 712 THR A C 1
ATOM 5586 O O . THR A 1 712 ? -37.085 65.512 -5.585 1.00 70.81 712 THR A O 1
ATOM 5589 N N . VAL A 1 713 ? -35.945 66.478 -7.261 1.00 64.75 713 VAL A N 1
ATOM 5590 C CA . VAL A 1 713 ? -35.196 67.406 -6.401 1.00 64.75 713 VAL A CA 1
ATOM 5591 C C . VAL A 1 713 ? -35.888 68.774 -6.418 1.00 64.75 713 VAL A C 1
ATOM 5593 O O . VAL A 1 713 ? -36.170 69.289 -7.500 1.00 64.75 713 VAL A O 1
ATOM 5596 N N . PRO A 1 714 ? -36.162 69.405 -5.264 1.00 58.97 714 PRO A N 1
ATOM 5597 C CA . PRO A 1 714 ? -36.644 70.780 -5.242 1.00 58.97 714 PRO A CA 1
ATOM 5598 C C . PRO A 1 714 ? -35.493 71.727 -5.609 1.00 58.97 714 PRO A C 1
ATOM 5600 O O . PRO A 1 714 ? -34.611 71.995 -4.797 1.00 58.97 714 PRO A O 1
ATOM 5603 N N . ALA A 1 715 ? -35.488 72.225 -6.846 1.00 57.72 715 ALA A N 1
ATOM 5604 C CA . ALA A 1 715 ? -34.629 73.327 -7.271 1.00 57.72 715 ALA A CA 1
ATOM 5605 C C . ALA A 1 715 ? -35.486 74.602 -7.371 1.00 57.72 715 ALA A C 1
ATOM 5607 O O . ALA A 1 715 ? -36.373 74.661 -8.228 1.00 57.72 715 ALA A O 1
ATOM 5608 N N . PRO A 1 716 ? -35.280 75.619 -6.513 1.00 53.41 716 PRO A N 1
ATOM 5609 C CA . PRO A 1 716 ? -36.023 76.867 -6.619 1.00 53.41 716 PRO A CA 1
ATOM 5610 C C . PRO A 1 716 ? -35.629 77.592 -7.916 1.00 53.41 716 PRO A C 1
ATOM 5612 O O . PRO A 1 716 ? -34.487 78.018 -8.060 1.00 53.41 716 PRO A O 1
ATOM 5615 N N . GLY A 1 717 ? -36.570 77.731 -8.857 1.00 61.75 717 GLY A N 1
ATOM 5616 C CA . GLY A 1 717 ? -36.448 78.653 -9.997 1.00 61.75 717 GLY A CA 1
ATOM 5617 C C . GLY A 1 717 ? -36.182 78.062 -11.389 1.00 61.75 717 GLY A C 1
ATOM 5618 O O . GLY A 1 717 ? -35.992 78.842 -12.317 1.00 61.75 717 GLY A O 1
ATOM 5619 N N . ALA A 1 718 ? -36.206 76.739 -11.588 1.00 51.97 718 ALA A N 1
ATOM 5620 C CA . ALA A 1 718 ? -36.126 76.132 -12.928 1.00 51.97 718 ALA A CA 1
ATOM 5621 C C . ALA A 1 718 ? -37.503 75.597 -13.396 1.00 51.97 718 ALA A C 1
ATOM 5623 O O . ALA A 1 718 ? -38.182 74.935 -12.609 1.00 51.97 718 ALA A O 1
ATOM 5624 N N . PRO A 1 719 ? -37.949 75.852 -14.646 1.00 50.16 719 PRO A N 1
ATOM 5625 C CA . PRO A 1 719 ? -39.186 75.278 -15.172 1.00 50.16 719 PRO A CA 1
ATOM 5626 C C . PRO A 1 719 ? -39.000 73.783 -15.480 1.00 50.16 719 PRO A C 1
ATOM 5628 O O . PRO A 1 719 ? -38.191 73.403 -16.323 1.00 50.16 719 PRO A O 1
ATOM 5631 N N . GLY A 1 720 ? -39.775 72.944 -14.787 1.00 60.78 720 GLY A N 1
ATOM 5632 C CA . GLY A 1 720 ? -39.720 71.479 -14.851 1.00 60.78 720 GLY A CA 1
ATOM 5633 C C . GLY A 1 720 ? -39.129 70.881 -13.574 1.00 60.78 720 GLY A C 1
ATOM 5634 O O . GLY A 1 720 ? -38.106 71.350 -13.091 1.00 60.78 720 GLY A O 1
ATOM 5635 N N . THR A 1 721 ? -39.776 69.861 -12.998 1.00 62.84 721 THR A N 1
ATOM 5636 C CA . THR A 1 721 ? -39.288 69.173 -11.793 1.00 62.84 721 THR A CA 1
ATOM 5637 C C . THR A 1 721 ? -38.022 68.387 -12.147 1.00 62.84 721 THR A C 1
ATOM 5639 O O . THR A 1 721 ? -38.131 67.382 -12.854 1.00 62.84 721 THR A O 1
ATOM 5642 N N . PRO A 1 722 ? -36.818 68.798 -11.710 1.00 66.06 722 PRO A N 1
ATOM 5643 C CA . PRO A 1 722 ? -35.613 68.069 -12.063 1.00 66.06 722 PRO A CA 1
ATOM 5644 C C . PRO A 1 722 ? -35.643 66.704 -11.371 1.00 66.06 722 PRO A C 1
ATOM 5646 O O . PRO A 1 722 ? -35.763 66.599 -10.148 1.00 66.06 722 PRO A O 1
ATOM 5649 N N . VAL A 1 723 ? -35.571 65.646 -12.173 1.00 69.50 723 VAL A N 1
ATOM 5650 C CA . VAL A 1 723 ? -35.587 64.262 -11.702 1.00 69.50 723 VAL A CA 1
ATOM 5651 C C . VAL A 1 723 ? -34.154 63.743 -11.672 1.00 69.50 723 VAL A C 1
ATOM 5653 O O . VAL A 1 723 ? -33.479 63.702 -12.698 1.00 69.50 723 VAL A O 1
ATOM 5656 N N . LYS A 1 724 ? -33.687 63.327 -10.498 1.00 77.50 724 LYS A N 1
ATOM 5657 C CA . LYS A 1 724 ? -32.412 62.646 -10.293 1.00 77.50 724 LYS A CA 1
ATOM 5658 C C . LYS A 1 724 ? -32.655 61.142 -10.209 1.00 77.50 724 LYS A C 1
ATOM 5660 O O . LYS A 1 724 ? -33.451 60.686 -9.393 1.00 77.50 724 LYS A O 1
ATOM 5665 N N . LEU A 1 725 ? -31.955 60.372 -11.036 1.00 77.75 725 LEU A N 1
ATOM 5666 C CA . LEU A 1 725 ? -31.925 58.916 -10.912 1.00 77.75 725 LEU A CA 1
ATOM 5667 C C . LEU A 1 725 ? -31.075 58.543 -9.693 1.00 77.75 725 LEU A C 1
ATOM 5669 O O . LEU A 1 725 ? -29.916 58.952 -9.593 1.00 77.75 725 LEU A O 1
ATOM 5673 N N . VAL A 1 726 ? -31.660 57.804 -8.756 1.00 80.12 726 VAL A N 1
ATOM 5674 C CA . VAL A 1 726 ? -30.997 57.315 -7.545 1.00 80.12 726 VAL A CA 1
ATOM 5675 C C . VAL A 1 726 ? -31.142 55.800 -7.495 1.00 80.12 726 VAL A C 1
ATOM 5677 O O . VAL A 1 726 ? -32.209 55.259 -7.771 1.00 80.12 726 VAL A O 1
ATOM 5680 N N . LEU A 1 727 ? -30.056 55.108 -7.160 1.00 83.94 727 LEU A N 1
ATOM 5681 C CA . LEU A 1 727 ? -30.075 53.665 -6.944 1.00 83.94 727 LEU A CA 1
ATOM 5682 C C . LEU A 1 727 ? -30.677 53.369 -5.566 1.00 83.94 727 LEU A C 1
ATOM 5684 O O . LEU A 1 727 ? -30.211 53.916 -4.566 1.00 83.94 727 LEU A O 1
ATOM 5688 N N . VAL A 1 728 ? -31.688 52.503 -5.516 1.00 83.75 728 VAL A N 1
ATOM 5689 C CA . VAL A 1 728 ? -32.391 52.106 -4.291 1.00 83.75 728 VAL A CA 1
ATOM 5690 C C . VAL A 1 728 ? -32.213 50.595 -4.078 1.00 83.75 728 VAL A C 1
ATOM 5692 O O . VAL A 1 728 ? -32.577 49.811 -4.959 1.00 83.75 728 VAL A O 1
ATOM 5695 N N . PRO A 1 729 ? -31.621 50.158 -2.948 1.00 88.06 729 PRO A N 1
ATOM 5696 C CA . PRO A 1 729 ? -31.442 48.742 -2.639 1.00 88.06 729 PRO A CA 1
ATOM 5697 C C . PRO A 1 729 ? -32.727 48.112 -2.082 1.00 88.06 729 PRO A C 1
ATOM 5699 O O . PRO A 1 729 ? -33.530 48.782 -1.428 1.00 88.06 729 PRO A O 1
ATOM 5702 N N . SER A 1 730 ? -32.896 46.803 -2.277 1.00 87.00 730 SER A N 1
ATOM 5703 C CA . SER A 1 730 ? -33.973 46.032 -1.647 1.00 87.00 730 SER A CA 1
ATOM 5704 C C . SER A 1 730 ? -33.865 46.009 -0.117 1.00 87.00 730 SER A C 1
ATOM 5706 O O . SER A 1 730 ? -32.786 46.154 0.462 1.00 87.00 730 SER A O 1
ATOM 5708 N N . LYS A 1 731 ? -35.005 45.784 0.555 1.00 84.94 731 LYS A N 1
ATOM 5709 C CA . LYS A 1 731 ? -35.061 45.619 2.020 1.00 84.94 731 LYS A CA 1
ATOM 5710 C C . LYS A 1 731 ? -34.445 44.297 2.485 1.00 84.94 731 LYS A C 1
ATOM 5712 O O . LYS A 1 731 ? -33.885 44.242 3.575 1.00 84.94 731 LYS A O 1
ATOM 5717 N N . THR A 1 732 ? -34.564 43.248 1.675 1.00 87.19 732 THR A N 1
ATOM 5718 C CA . THR A 1 732 ? -33.961 41.937 1.925 1.00 87.19 732 THR A CA 1
ATOM 5719 C C . THR A 1 732 ? -32.513 41.920 1.441 1.00 87.19 732 THR A C 1
ATOM 5721 O O . THR A 1 732 ? -32.178 42.535 0.418 1.00 87.19 732 THR A O 1
ATOM 5724 N N . ARG A 1 733 ? -31.648 41.273 2.227 1.00 90.31 733 ARG A N 1
ATOM 5725 C CA . ARG A 1 733 ? -30.211 41.163 1.978 1.00 90.31 733 ARG A CA 1
ATOM 5726 C C . ARG A 1 733 ? -29.762 39.718 2.170 1.00 90.31 733 ARG A C 1
ATOM 5728 O O . ARG A 1 733 ? -30.235 39.042 3.085 1.00 90.31 733 ARG A O 1
ATOM 5735 N N . SER A 1 734 ? -28.813 39.298 1.348 1.00 89.12 734 SER A N 1
ATOM 5736 C CA . SER A 1 734 ? -28.214 37.969 1.337 1.00 89.12 734 SER A CA 1
ATOM 5737 C C . SER A 1 734 ? -26.722 38.066 1.640 1.00 89.12 734 SER A C 1
ATOM 5739 O O . SER A 1 734 ? -26.044 38.962 1.126 1.00 89.12 734 SER A O 1
ATOM 5741 N N . LYS A 1 735 ? -26.194 37.104 2.399 1.00 90.94 735 LYS A N 1
ATOM 5742 C CA . LYS A 1 735 ? -24.750 36.941 2.585 1.00 90.94 735 LYS A CA 1
ATOM 5743 C C . LYS A 1 735 ? -24.196 36.021 1.503 1.00 90.94 735 LYS A C 1
ATOM 5745 O O . LYS A 1 735 ? -24.753 34.952 1.277 1.00 90.94 735 LYS A O 1
ATOM 5750 N N . ILE A 1 736 ? -23.109 36.436 0.865 1.00 89.12 736 ILE A N 1
ATOM 5751 C CA . ILE A 1 736 ? -22.347 35.625 -0.088 1.00 89.12 736 ILE A CA 1
ATOM 5752 C C . ILE A 1 736 ? -20.897 35.537 0.382 1.00 89.12 736 ILE A C 1
ATOM 5754 O O . ILE A 1 736 ? -20.321 36.534 0.823 1.00 89.12 736 ILE A O 1
ATOM 5758 N N . ALA A 1 737 ? -20.289 34.356 0.308 1.00 91.19 737 ALA A N 1
ATOM 5759 C CA . ALA A 1 737 ? -18.867 34.224 0.600 1.00 91.19 737 ALA A CA 1
ATOM 5760 C C . ALA A 1 737 ? -18.051 34.975 -0.462 1.00 91.19 737 ALA A C 1
ATOM 5762 O O . ALA A 1 737 ? -18.360 34.909 -1.655 1.00 91.19 737 ALA A O 1
ATOM 5763 N N . LEU A 1 738 ? -16.970 35.654 -0.064 1.00 89.44 738 LEU A N 1
ATOM 5764 C CA . LEU A 1 738 ? -16.095 36.332 -1.033 1.00 89.44 738 LEU A CA 1
ATOM 5765 C C . LEU A 1 738 ? -15.542 35.349 -2.080 1.00 89.44 738 LEU A C 1
ATOM 5767 O O . LEU A 1 738 ? -15.368 35.703 -3.245 1.00 89.44 738 LEU A O 1
ATOM 5771 N N . LEU A 1 739 ? -15.323 34.102 -1.664 1.00 88.75 739 LEU A N 1
ATOM 5772 C CA . LEU A 1 739 ? -14.926 32.993 -2.520 1.00 88.75 739 LEU A CA 1
ATOM 5773 C C . LEU A 1 739 ? -15.920 32.733 -3.659 1.00 88.75 739 LEU A C 1
ATOM 5775 O O . LEU A 1 739 ? -15.523 32.563 -4.810 1.00 88.75 739 LEU A O 1
ATOM 5779 N N . GLU A 1 740 ? -17.210 32.714 -3.336 1.00 87.50 740 GLU A N 1
ATOM 5780 C CA . GLU A 1 740 ? -18.278 32.474 -4.302 1.00 87.50 740 GLU A CA 1
ATOM 5781 C C . GLU A 1 740 ? -18.406 33.658 -5.265 1.00 87.50 740 GLU A C 1
ATOM 5783 O O . GLU A 1 740 ? -18.517 33.464 -6.474 1.00 87.50 740 GLU A O 1
ATOM 5788 N N . LEU A 1 741 ? -18.270 34.891 -4.759 1.00 86.31 741 LEU A N 1
ATOM 5789 C CA . LEU A 1 741 ? -18.228 36.081 -5.611 1.00 86.31 741 LEU A CA 1
ATOM 5790 C C . LEU A 1 741 ? -17.047 36.034 -6.596 1.00 86.31 741 LEU A C 1
ATOM 5792 O O . LEU A 1 741 ? -17.213 36.356 -7.770 1.00 86.31 741 LEU A O 1
ATOM 5796 N N . ALA A 1 742 ? -15.865 35.609 -6.139 1.00 85.19 742 ALA A N 1
ATOM 5797 C CA . ALA A 1 742 ? -14.677 35.490 -6.984 1.00 85.19 742 ALA A CA 1
ATOM 5798 C C . ALA A 1 742 ? -14.864 34.472 -8.124 1.00 85.19 742 ALA A C 1
ATOM 5800 O O . ALA A 1 742 ? -14.298 34.634 -9.201 1.00 85.19 742 ALA A O 1
ATOM 5801 N N . GLN A 1 743 ? -15.693 33.449 -7.911 1.00 83.56 743 GLN A N 1
ATOM 5802 C CA . GLN A 1 743 ? -16.031 32.449 -8.921 1.00 83.56 743 GLN A CA 1
ATOM 5803 C C . GLN A 1 743 ? -17.061 32.930 -9.949 1.00 83.56 743 GLN A C 1
ATOM 5805 O O . GLN A 1 743 ? -17.123 32.369 -11.043 1.00 83.56 743 GLN A O 1
ATOM 5810 N N . GLN A 1 744 ? -17.870 33.936 -9.618 1.00 77.69 744 GLN A N 1
ATOM 5811 C CA . GLN A 1 744 ? -18.941 34.431 -10.484 1.00 77.69 744 GLN A CA 1
ATOM 5812 C C . GLN A 1 744 ? -18.452 35.396 -11.576 1.00 77.69 744 GLN A C 1
ATOM 5814 O O . GLN A 1 744 ? -19.280 35.805 -12.377 1.00 77.69 744 GLN A O 1
ATOM 5819 N N . ASN A 1 745 ? -17.141 35.698 -11.640 1.00 66.31 745 ASN A N 1
ATOM 5820 C CA . ASN A 1 745 ? -16.497 36.643 -12.566 1.00 66.31 745 ASN A CA 1
ATOM 5821 C C . ASN A 1 745 ? -17.255 37.978 -12.661 1.00 66.31 745 ASN A C 1
ATOM 5823 O O . ASN A 1 745 ? -18.209 38.119 -13.414 1.00 66.31 745 ASN A O 1
ATOM 5827 N N . LEU A 1 746 ? -16.804 38.991 -11.917 1.00 68.75 746 LEU A N 1
ATOM 5828 C CA . LEU A 1 746 ? -17.333 40.345 -12.078 1.00 68.75 746 LEU A CA 1
ATOM 5829 C C . LEU A 1 746 ? -16.898 40.892 -13.440 1.00 68.75 746 LEU A C 1
ATOM 5831 O O . LEU A 1 746 ? -15.757 41.340 -13.583 1.00 68.75 746 LEU A O 1
ATOM 5835 N N . ASP A 1 747 ? -17.789 40.849 -14.427 1.00 59.31 747 ASP A N 1
ATOM 5836 C CA . ASP A 1 747 ? -17.516 41.422 -15.736 1.00 59.31 747 ASP A CA 1
ATOM 5837 C C . ASP A 1 747 ? -17.401 42.937 -15.558 1.00 59.31 747 ASP A C 1
ATOM 5839 O O . ASP A 1 747 ? -18.324 43.591 -15.077 1.00 59.31 747 ASP A O 1
ATOM 5843 N N . ASN A 1 748 ? -16.227 43.504 -15.827 1.00 56.31 748 ASN A N 1
ATOM 5844 C CA . ASN A 1 748 ? -15.953 44.934 -15.673 1.00 56.31 748 ASN A CA 1
ATOM 5845 C C . ASN A 1 748 ? -16.172 45.701 -16.984 1.00 56.31 748 ASN A C 1
ATOM 5847 O O . ASN A 1 748 ? -15.915 46.910 -17.038 1.00 56.31 748 ASN A O 1
ATOM 5851 N N . THR A 1 749 ? -16.644 45.021 -18.034 1.00 56.31 749 THR A N 1
ATOM 5852 C CA . THR A 1 749 ? -16.943 45.663 -19.306 1.00 56.31 749 THR A CA 1
ATOM 5853 C C . THR A 1 749 ? -18.154 46.589 -19.152 1.00 56.31 749 THR A C 1
ATOM 5855 O O . THR A 1 749 ? -19.197 46.189 -18.633 1.00 56.31 749 THR A O 1
ATOM 5858 N N . PRO A 1 750 ? -18.050 47.864 -19.572 1.00 51.00 750 PRO A N 1
ATOM 5859 C CA . PRO A 1 750 ? -19.182 48.778 -19.580 1.00 51.00 750 PRO A CA 1
ATOM 5860 C C . PRO A 1 750 ? -20.137 48.381 -20.713 1.00 51.00 750 PRO A C 1
ATOM 5862 O O . PRO A 1 750 ? -20.167 49.001 -21.773 1.00 51.00 750 PRO A O 1
ATOM 5865 N N . SER A 1 751 ? -20.898 47.308 -20.514 1.00 49.19 751 SER A N 1
ATOM 5866 C CA . SER A 1 751 ? -22.044 46.996 -21.357 1.00 49.19 751 SER A CA 1
ATOM 5867 C C . SER A 1 751 ? -23.196 47.934 -20.993 1.00 49.19 751 SER A C 1
ATOM 5869 O O . SER A 1 751 ? -23.365 48.327 -19.839 1.00 49.19 751 SER A O 1
ATOM 5871 N N . MET A 1 752 ? -24.013 48.305 -21.979 1.00 47.25 752 MET A N 1
ATOM 5872 C CA . MET A 1 752 ? -25.173 49.197 -21.797 1.00 47.25 752 MET A CA 1
ATOM 5873 C C . MET A 1 752 ? -26.234 48.621 -20.831 1.00 47.25 752 MET A C 1
ATOM 5875 O O . MET A 1 752 ? -27.154 49.337 -20.436 1.00 47.25 752 MET A O 1
ATOM 5879 N N . SER A 1 753 ? -26.087 47.355 -20.420 1.00 50.22 753 SER A N 1
ATOM 5880 C CA . SER A 1 753 ? -26.762 46.760 -19.265 1.00 50.22 753 SER A CA 1
ATOM 5881 C C . SER A 1 753 ? -25.874 46.863 -18.027 1.00 50.22 753 SER A C 1
ATOM 5883 O O . SER A 1 753 ? -24.868 46.168 -17.920 1.00 50.22 753 SER A O 1
ATOM 5885 N N . LEU A 1 754 ? -26.275 47.693 -17.062 1.00 54.59 754 LEU A N 1
ATOM 5886 C CA . LEU A 1 754 ? -25.708 47.673 -15.713 1.00 54.59 754 LEU A CA 1
ATOM 5887 C C . LEU A 1 754 ? -25.902 46.269 -15.124 1.00 54.59 754 LEU A C 1
ATOM 5889 O O . LEU A 1 754 ? -27.036 45.886 -14.826 1.00 54.59 754 LEU A O 1
ATOM 5893 N N . GLU A 1 755 ? -24.828 45.495 -14.967 1.00 63.16 755 GLU A N 1
ATOM 5894 C CA . GLU A 1 755 ? -24.946 44.167 -14.373 1.00 63.16 755 GLU A CA 1
ATOM 5895 C C . GLU A 1 755 ? -25.522 44.264 -12.948 1.00 63.16 755 GLU A C 1
ATOM 5897 O O . GLU A 1 755 ? -25.024 45.058 -12.133 1.00 63.16 755 GLU A O 1
ATOM 5902 N N . PRO A 1 756 ? -26.532 43.442 -12.596 1.00 71.12 756 PRO A N 1
ATOM 5903 C CA . PRO A 1 756 ? -27.161 43.479 -11.277 1.00 71.12 756 PRO A CA 1
ATOM 5904 C C . PRO A 1 756 ? -26.152 43.381 -10.126 1.00 71.12 756 PRO A C 1
ATOM 5906 O O . PRO A 1 756 ? -26.319 44.043 -9.102 1.00 71.12 756 PRO A O 1
ATOM 5909 N N . MET A 1 757 ? -25.069 42.615 -10.294 1.00 79.00 757 MET A N 1
ATOM 5910 C CA . MET A 1 757 ? -24.050 42.435 -9.258 1.00 79.00 757 MET A CA 1
ATOM 5911 C C . MET A 1 757 ? -23.213 43.700 -9.011 1.00 79.00 757 MET A C 1
ATOM 5913 O O . MET A 1 757 ? -22.991 44.075 -7.859 1.00 79.00 757 MET A O 1
ATOM 5917 N N . GLN A 1 758 ? -22.809 44.430 -10.056 1.00 78.69 758 GLN A N 1
ATOM 5918 C CA . GLN A 1 758 ? -22.036 45.670 -9.894 1.00 78.69 758 GLN A CA 1
ATOM 5919 C C . GLN A 1 758 ? -22.813 46.774 -9.159 1.00 78.69 758 GLN A C 1
ATOM 5921 O O . GLN A 1 758 ? -22.226 47.585 -8.422 1.00 78.69 758 GLN A O 1
ATOM 5926 N N . LEU A 1 759 ? -24.134 46.816 -9.365 1.00 80.06 759 LEU A N 1
ATOM 5927 C CA . LEU A 1 759 ? -25.035 47.712 -8.641 1.00 80.06 759 LEU A CA 1
ATOM 5928 C C . LEU A 1 759 ? -25.162 47.288 -7.174 1.00 80.06 759 LEU A C 1
ATOM 5930 O O . LEU A 1 759 ? -25.037 48.136 -6.287 1.00 80.06 759 LEU A O 1
ATOM 5934 N N . ARG A 1 760 ? -25.316 45.983 -6.906 1.00 85.25 760 ARG A N 1
ATOM 5935 C CA . ARG A 1 760 ? -25.366 45.414 -5.544 1.00 85.25 760 ARG A CA 1
ATOM 5936 C C . ARG A 1 760 ? -24.095 45.709 -4.746 1.00 85.25 760 ARG A C 1
ATOM 5938 O O . ARG A 1 760 ? -24.196 46.129 -3.594 1.00 85.25 760 ARG A O 1
ATOM 5945 N N . LEU A 1 761 ? -22.916 45.612 -5.369 1.00 85.50 761 LEU A N 1
ATOM 5946 C CA . LEU A 1 761 ? -21.628 45.958 -4.745 1.00 85.50 761 LEU A CA 1
ATOM 5947 C C . LEU A 1 761 ? -21.532 47.431 -4.311 1.00 85.50 761 LEU A C 1
ATOM 5949 O O . LEU A 1 761 ? -20.711 47.766 -3.460 1.00 85.50 761 LEU A O 1
ATOM 5953 N N . GLY A 1 762 ? -22.365 48.325 -4.860 1.00 84.38 762 GLY A N 1
ATOM 5954 C CA . GLY A 1 762 ? -22.469 49.716 -4.400 1.00 84.38 762 GLY A CA 1
ATOM 5955 C C . GLY A 1 762 ? -22.986 49.858 -2.964 1.00 84.38 762 GLY A C 1
ATOM 5956 O O . GLY A 1 762 ? -22.707 50.863 -2.319 1.00 84.38 762 GLY A O 1
ATOM 5957 N N . PHE A 1 763 ? -23.686 48.841 -2.455 1.00 86.69 763 PHE A N 1
ATOM 5958 C CA . PHE A 1 763 ? -24.266 48.792 -1.109 1.00 86.69 763 PHE A CA 1
ATOM 5959 C C . PHE A 1 763 ? -23.627 47.702 -0.235 1.00 86.69 763 PHE A C 1
ATOM 5961 O O . PHE A 1 763 ? -24.265 47.198 0.696 1.00 86.69 763 PHE A O 1
ATOM 5968 N N . LEU A 1 764 ? -22.385 47.327 -0.557 1.00 89.19 764 LEU A N 1
ATOM 5969 C CA . LEU A 1 764 ? -21.614 46.290 0.121 1.00 89.19 764 LEU A CA 1
ATOM 5970 C C . LEU A 1 764 ? -21.420 46.583 1.613 1.00 89.19 764 LEU A C 1
ATOM 5972 O O . LEU A 1 764 ? -21.044 47.691 1.998 1.00 89.19 764 LEU A O 1
ATOM 5976 N N . ARG A 1 765 ? -21.595 45.545 2.435 1.00 89.00 765 ARG A N 1
ATOM 5977 C CA . ARG A 1 765 ? -21.107 45.475 3.815 1.00 89.00 765 ARG A CA 1
ATOM 5978 C C . ARG A 1 765 ? -20.215 44.247 3.961 1.00 89.00 765 ARG A C 1
ATOM 5980 O O . ARG A 1 765 ? -20.576 43.174 3.491 1.00 89.00 765 ARG A O 1
ATOM 5987 N N . VAL A 1 766 ? -19.048 44.419 4.573 1.00 90.19 766 VAL A N 1
ATOM 5988 C CA . VAL A 1 766 ? -18.066 43.341 4.747 1.00 90.19 766 VAL A CA 1
ATOM 5989 C C . VAL A 1 766 ? -18.128 42.833 6.177 1.00 90.19 766 VAL A C 1
ATOM 5991 O O . VAL A 1 766 ? -17.989 43.608 7.122 1.00 90.19 766 VAL A O 1
ATOM 5994 N N . GLU A 1 767 ? -18.298 41.526 6.320 1.00 89.69 767 GLU A N 1
ATOM 5995 C CA . GLU A 1 767 ? -18.179 40.805 7.578 1.00 89.69 767 GLU A CA 1
ATOM 5996 C C . GLU A 1 767 ? -16.960 39.884 7.485 1.00 89.69 767 GLU A C 1
ATOM 5998 O O . GLU A 1 767 ? -16.843 39.092 6.553 1.00 89.69 767 GLU A O 1
ATOM 6003 N N . ALA A 1 768 ? -16.030 40.005 8.431 1.00 88.50 768 ALA A N 1
ATOM 6004 C CA . ALA A 1 768 ? -14.842 39.161 8.485 1.00 88.50 768 ALA A CA 1
ATOM 6005 C C . ALA A 1 768 ? -14.717 38.508 9.862 1.00 88.50 768 ALA A C 1
ATOM 6007 O O . ALA A 1 768 ? -14.933 39.159 10.890 1.00 88.50 768 ALA A O 1
ATOM 6008 N N . THR A 1 769 ? -14.321 37.242 9.872 1.00 87.75 769 THR A N 1
ATOM 6009 C CA . THR A 1 769 ? -13.857 36.515 11.057 1.00 87.75 769 THR A CA 1
ATOM 6010 C C . THR A 1 769 ? -12.359 36.299 10.910 1.00 87.75 769 THR A C 1
ATOM 6012 O O . THR A 1 769 ? -11.929 35.836 9.860 1.00 87.75 769 THR A O 1
ATOM 6015 N N . ALA A 1 770 ? -11.558 36.649 11.918 1.00 86.44 770 ALA A N 1
ATOM 6016 C CA . ALA A 1 770 ? -10.106 36.464 11.896 1.00 86.44 770 ALA A CA 1
ATOM 6017 C C . ALA A 1 770 ? -9.580 36.123 13.295 1.00 86.44 770 ALA A C 1
ATOM 6019 O O . ALA A 1 770 ? -10.202 36.495 14.292 1.00 86.44 770 ALA A O 1
ATOM 6020 N N . SER A 1 771 ? -8.422 35.460 13.373 1.00 83.69 771 SER A N 1
ATOM 6021 C CA . SER A 1 771 ? -7.782 35.097 14.649 1.00 83.69 771 SER A CA 1
ATOM 6022 C C . SER A 1 771 ? -7.376 36.312 15.497 1.00 83.69 771 SER A C 1
ATOM 6024 O O . SER A 1 771 ? -7.298 36.219 16.719 1.00 83.69 771 SER A O 1
ATOM 6026 N N . SER A 1 772 ? -7.110 37.456 14.858 1.00 86.75 772 SER A N 1
ATOM 6027 C CA . SER A 1 772 ? -6.752 38.714 15.515 1.00 86.75 772 SER A CA 1
ATOM 6028 C C . SER A 1 772 ? -7.772 39.804 15.207 1.00 86.75 772 SER A C 1
ATOM 6030 O O . SER A 1 772 ? -8.134 40.040 14.053 1.00 86.75 772 SER A O 1
ATOM 6032 N N . GLU A 1 773 ? -8.177 40.541 16.239 1.00 85.69 773 GLU A N 1
ATOM 6033 C CA . GLU A 1 773 ? -9.091 41.677 16.102 1.00 85.69 773 GLU A CA 1
ATOM 6034 C C . GLU A 1 773 ? -8.505 42.790 15.208 1.00 85.69 773 GLU A C 1
ATOM 6036 O O . GLU A 1 773 ? -9.233 43.435 14.455 1.00 85.69 773 GLU A O 1
ATOM 6041 N N . ALA A 1 774 ? -7.178 42.970 15.210 1.00 85.62 774 ALA A N 1
ATOM 6042 C CA . ALA A 1 774 ? -6.506 43.934 14.336 1.00 85.62 774 ALA A CA 1
ATOM 6043 C C . ALA A 1 774 ? -6.550 43.512 12.854 1.00 85.62 774 ALA A C 1
ATOM 6045 O O . ALA A 1 774 ? -6.762 44.343 11.966 1.00 85.62 774 ALA A O 1
ATOM 6046 N N . GLU A 1 775 ? -6.395 42.213 12.577 1.00 87.06 775 GLU A N 1
ATOM 6047 C CA . GLU A 1 775 ? -6.522 41.655 11.224 1.00 87.06 775 GLU A CA 1
ATOM 6048 C C . GLU A 1 775 ? -7.971 41.754 10.730 1.00 87.06 775 GLU A C 1
ATOM 6050 O O . GLU A 1 775 ? -8.210 42.182 9.598 1.00 87.06 775 GLU A O 1
ATOM 6055 N N . ARG A 1 776 ? -8.947 41.478 11.608 1.00 89.56 776 ARG A N 1
ATOM 6056 C CA . ARG A 1 776 ? -10.381 41.632 11.322 1.00 89.56 776 ARG A CA 1
ATOM 6057 C C . ARG A 1 776 ? -10.725 43.055 10.881 1.00 89.56 776 ARG A C 1
ATOM 6059 O O . ARG A 1 776 ? -11.378 43.248 9.857 1.00 89.56 776 ARG A O 1
ATOM 6066 N N . GLN A 1 777 ? -10.259 44.060 11.622 1.00 88.19 777 GLN A N 1
ATOM 6067 C CA . GLN A 1 777 ? -10.507 45.468 11.295 1.00 88.19 777 GLN A CA 1
ATOM 6068 C C . GLN A 1 777 ? -9.821 45.896 9.993 1.00 88.19 777 GLN A C 1
ATOM 6070 O O . GLN A 1 777 ? -10.395 46.661 9.214 1.00 88.19 777 GLN A O 1
ATOM 6075 N N . THR A 1 778 ? -8.620 45.374 9.729 1.00 89.44 778 THR A N 1
ATOM 6076 C CA . THR A 1 778 ? -7.881 45.632 8.485 1.00 89.44 778 THR A CA 1
ATOM 6077 C C . THR A 1 778 ? -8.641 45.094 7.273 1.00 89.44 778 THR A C 1
ATOM 6079 O O . THR A 1 778 ? -8.808 45.815 6.291 1.00 89.44 778 THR A O 1
ATOM 6082 N N . LEU A 1 779 ? -9.178 43.874 7.366 1.00 89.19 779 LEU A N 1
ATOM 6083 C CA . LEU A 1 779 ? -9.983 43.247 6.315 1.00 89.19 779 LEU A CA 1
ATOM 6084 C C . LEU A 1 779 ? -11.286 44.009 6.038 1.00 89.19 779 LEU A C 1
ATOM 6086 O O . LEU A 1 779 ? -11.565 44.351 4.889 1.00 89.19 779 LEU A O 1
ATOM 6090 N N . VAL A 1 780 ? -12.055 44.339 7.081 1.00 90.81 780 VAL A N 1
ATOM 6091 C CA . VAL A 1 780 ? -13.334 45.063 6.937 1.00 90.81 780 VAL A CA 1
ATOM 6092 C C . VAL A 1 780 ? -13.132 46.458 6.337 1.00 90.81 780 VAL A C 1
ATOM 6094 O O . VAL A 1 780 ? -13.952 46.914 5.544 1.00 90.81 780 VAL A O 1
ATOM 6097 N N . ARG A 1 781 ? -12.035 47.144 6.683 1.00 89.19 781 ARG A N 1
ATOM 6098 C CA . ARG A 1 781 ? -11.716 48.473 6.138 1.00 89.19 781 ARG A CA 1
ATOM 6099 C C . ARG A 1 781 ? -11.106 48.411 4.735 1.00 89.19 781 ARG A C 1
ATOM 6101 O O . ARG A 1 781 ? -11.310 49.328 3.941 1.00 89.19 781 ARG A O 1
ATOM 6108 N N . GLY A 1 782 ? -10.317 47.378 4.457 1.00 87.00 782 GLY A N 1
ATOM 6109 C CA . GLY A 1 782 ? -9.550 47.234 3.224 1.00 87.00 782 GLY A CA 1
ATOM 6110 C C . GLY A 1 782 ? -10.372 46.732 2.038 1.00 87.00 782 GLY A C 1
ATOM 6111 O O . GLY A 1 782 ? -10.164 47.177 0.906 1.00 87.00 782 GLY A O 1
ATOM 6112 N N . ILE A 1 783 ? -11.335 45.842 2.287 1.00 91.25 783 ILE A N 1
ATOM 6113 C CA . ILE A 1 783 ? -12.184 45.270 1.240 1.00 91.25 783 ILE A CA 1
ATOM 6114 C C . ILE A 1 783 ? -13.296 46.262 0.896 1.00 91.25 783 ILE A C 1
ATOM 6116 O O . ILE A 1 783 ? -14.257 46.461 1.632 1.00 91.25 783 ILE A O 1
ATOM 6120 N N . THR A 1 784 ? -13.166 46.897 -0.264 1.00 90.19 784 THR A N 1
ATOM 6121 C CA . THR A 1 784 ? -14.116 47.890 -0.786 1.00 90.19 784 THR A CA 1
ATOM 6122 C C . THR A 1 784 ? -14.570 47.515 -2.194 1.00 90.19 784 THR A C 1
ATOM 6124 O O . THR A 1 784 ? -13.915 46.723 -2.871 1.00 90.19 784 THR A O 1
ATOM 6127 N N . LYS A 1 785 ? -15.650 48.134 -2.697 1.00 87.06 785 LYS A N 1
ATOM 6128 C CA . LYS A 1 785 ? -16.073 47.973 -4.103 1.00 87.06 785 LYS A CA 1
ATOM 6129 C C . LYS A 1 785 ? -14.922 48.235 -5.084 1.00 87.06 785 LYS A C 1
ATOM 6131 O O . LYS A 1 785 ? -14.732 47.471 -6.023 1.00 87.06 785 LYS A O 1
ATOM 6136 N N . ALA A 1 786 ? -14.150 49.300 -4.857 1.00 87.06 786 ALA A N 1
ATOM 6137 C CA . ALA A 1 786 ? -13.017 49.653 -5.711 1.00 87.06 786 ALA A CA 1
ATOM 6138 C C . ALA A 1 786 ? -11.912 48.586 -5.671 1.00 87.06 786 ALA A C 1
ATOM 6140 O O . ALA A 1 786 ? -11.339 48.258 -6.707 1.00 87.06 786 ALA A O 1
ATOM 6141 N N . TYR A 1 787 ? -11.649 48.017 -4.492 1.00 90.06 787 TYR A N 1
ATOM 6142 C CA . TYR A 1 787 ? -10.714 46.907 -4.342 1.00 90.06 787 TYR A CA 1
ATOM 6143 C C . TYR A 1 787 ? -11.191 45.663 -5.106 1.00 90.06 787 TYR A C 1
ATOM 6145 O O . TYR A 1 787 ? -10.441 45.139 -5.925 1.00 90.06 787 TYR A O 1
ATOM 6153 N N . LEU A 1 788 ? -12.444 45.234 -4.909 1.00 88.06 788 LEU A N 1
ATOM 6154 C CA . LEU A 1 788 ? -13.000 44.037 -5.554 1.00 88.06 788 LEU A CA 1
ATOM 6155 C C . LEU A 1 788 ? -13.051 44.160 -7.083 1.00 88.06 788 LEU A C 1
ATOM 6157 O O . LEU A 1 788 ? -12.637 43.236 -7.777 1.00 88.06 788 LEU A O 1
ATOM 6161 N N . ASN A 1 789 ? -13.468 45.318 -7.605 1.00 86.12 789 ASN A N 1
ATOM 6162 C CA . ASN A 1 789 ? -13.523 45.581 -9.048 1.00 86.12 789 ASN A CA 1
ATOM 6163 C C . ASN A 1 789 ? -12.146 45.566 -9.725 1.00 86.12 789 ASN A C 1
ATOM 6165 O O . ASN A 1 789 ? -12.062 45.383 -10.935 1.00 86.12 789 ASN A O 1
ATOM 6169 N N . ARG A 1 790 ? -11.076 45.800 -8.962 1.00 86.94 790 ARG A N 1
ATOM 6170 C CA . ARG A 1 790 ? -9.705 45.754 -9.465 1.00 86.94 790 ARG A CA 1
ATOM 6171 C C . ARG A 1 790 ? -9.105 44.357 -9.312 1.00 86.94 790 ARG A C 1
ATOM 6173 O O . ARG A 1 790 ? -8.569 43.812 -10.266 1.00 86.94 790 ARG A O 1
ATOM 6180 N N . VAL A 1 791 ? -9.198 43.780 -8.115 1.00 87.88 791 VAL A N 1
ATOM 6181 C CA . VAL A 1 791 ? -8.465 42.560 -7.754 1.00 87.88 791 VAL A CA 1
ATOM 6182 C C . VAL A 1 791 ? -9.091 41.296 -8.332 1.00 87.88 791 VAL A C 1
ATOM 6184 O O . VAL A 1 791 ? -8.344 40.419 -8.752 1.00 87.88 791 VAL A O 1
ATOM 6187 N N . LEU A 1 792 ? -10.423 41.184 -8.390 1.00 86.06 792 LEU A N 1
ATOM 6188 C CA . LEU A 1 792 ? -11.058 39.968 -8.915 1.00 86.06 792 LEU A CA 1
ATOM 6189 C C . LEU A 1 792 ? -10.759 39.750 -10.412 1.00 86.06 792 LEU A C 1
ATOM 6191 O O . LEU A 1 792 ? -10.368 38.636 -10.757 1.00 86.06 792 LEU A O 1
ATOM 6195 N N . PRO A 1 793 ? -10.820 40.779 -11.285 1.00 84.44 793 PRO A N 1
ATOM 6196 C CA . PRO A 1 793 ? -10.368 40.637 -12.669 1.00 84.44 793 PRO A CA 1
ATOM 6197 C C . PRO A 1 793 ? -8.852 40.432 -12.811 1.00 84.44 793 PRO A C 1
ATOM 6199 O O . PRO A 1 793 ? -8.435 39.640 -13.645 1.00 84.44 793 PRO A O 1
ATOM 6202 N N . GLU A 1 794 ? -8.016 41.103 -12.000 1.00 85.94 794 GLU A N 1
ATOM 6203 C CA . GLU A 1 794 ? -6.551 40.895 -12.007 1.00 85.94 794 GLU A CA 1
ATOM 6204 C C . GLU A 1 794 ? -6.157 39.451 -11.660 1.00 85.94 794 GLU A C 1
ATOM 6206 O O . GLU A 1 794 ? -5.146 38.955 -12.154 1.00 85.94 794 GLU A O 1
ATOM 6211 N N . LEU A 1 795 ? -6.918 38.802 -10.773 1.00 87.19 795 LEU A N 1
ATOM 6212 C CA . LEU A 1 795 ? -6.653 37.435 -10.332 1.00 87.19 795 LEU A CA 1
ATOM 6213 C C . LEU A 1 795 ? -6.943 36.408 -11.437 1.00 87.19 795 LEU A C 1
ATOM 6215 O O . LEU A 1 795 ? -6.317 35.352 -11.428 1.00 87.19 795 LEU A O 1
ATOM 6219 N N . ASP A 1 796 ? -7.876 36.722 -12.348 1.00 86.12 796 ASP A N 1
ATOM 6220 C CA . ASP A 1 796 ? -8.287 35.913 -13.506 1.00 86.12 796 ASP A CA 1
ATOM 6221 C C . ASP A 1 796 ? -8.282 34.404 -13.208 1.00 86.12 796 ASP A C 1
ATOM 6223 O O . ASP A 1 796 ? -7.570 33.596 -13.813 1.00 86.12 796 ASP A O 1
ATOM 6227 N N . LEU A 1 797 ? -9.067 34.026 -12.194 1.00 88.00 797 LEU A N 1
ATOM 6228 C CA . LEU A 1 797 ? -9.123 32.656 -11.684 1.00 88.00 797 LEU A CA 1
ATOM 6229 C C . LEU A 1 797 ? -9.519 31.653 -12.769 1.00 88.00 797 LEU A C 1
ATOM 6231 O O . LEU A 1 797 ? -9.074 30.508 -12.732 1.00 88.00 797 LEU A O 1
ATOM 6235 N N . ALA A 1 798 ? -10.332 32.082 -13.737 1.00 85.75 798 ALA A N 1
ATOM 6236 C CA . ALA A 1 798 ? -10.731 31.262 -14.870 1.00 85.75 798 ALA A CA 1
ATOM 6237 C C . ALA A 1 798 ? -9.527 30.915 -15.754 1.00 85.75 798 ALA A C 1
ATOM 6239 O O . ALA A 1 798 ? -9.280 29.735 -16.000 1.00 85.75 798 ALA A O 1
ATOM 6240 N N . LYS A 1 799 ? -8.731 31.909 -16.168 1.00 88.19 799 LYS A N 1
ATOM 6241 C CA . LYS A 1 799 ? -7.521 31.675 -16.967 1.00 88.19 799 LYS A CA 1
ATOM 6242 C C . LYS A 1 799 ? -6.441 30.934 -16.188 1.00 88.19 799 LYS A C 1
ATOM 6244 O O . LYS A 1 799 ? -5.751 30.087 -16.758 1.00 88.19 799 LYS A O 1
ATOM 6249 N N . ALA A 1 800 ? -6.288 31.229 -14.897 1.00 90.38 800 ALA A N 1
ATOM 6250 C CA . ALA A 1 800 ? -5.355 30.517 -14.031 1.00 90.38 800 ALA A CA 1
ATOM 6251 C C . ALA A 1 800 ? -5.720 29.025 -13.942 1.00 90.38 800 ALA A C 1
ATOM 6253 O O . ALA A 1 800 ? -4.859 28.168 -14.142 1.00 90.38 800 ALA A O 1
ATOM 6254 N N . TYR A 1 801 ? -7.002 28.707 -13.740 1.00 92.38 801 TYR A N 1
ATOM 6255 C CA . TYR A 1 801 ? -7.474 27.324 -13.701 1.00 92.38 801 TYR A CA 1
ATOM 6256 C C . TYR A 1 801 ? -7.428 26.647 -15.079 1.00 92.38 801 TYR A C 1
ATOM 6258 O O . TYR A 1 801 ? -7.051 25.484 -15.170 1.00 92.38 801 TYR A O 1
ATOM 6266 N N . GLU A 1 802 ? -7.722 27.356 -16.176 1.00 91.88 802 GLU A N 1
ATOM 6267 C CA . GLU A 1 802 ? -7.546 26.822 -17.538 1.00 91.88 802 GLU A CA 1
ATOM 6268 C C . GLU A 1 802 ? -6.076 26.477 -17.818 1.00 9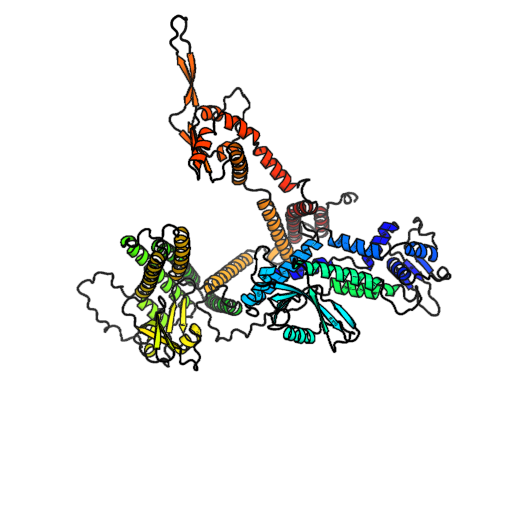1.88 802 GLU A C 1
ATOM 6270 O O . GLU A 1 802 ? -5.770 25.420 -18.375 1.00 91.88 802 GLU A O 1
ATOM 6275 N N . THR A 1 803 ? -5.154 27.346 -17.401 1.00 92.12 803 THR A N 1
ATOM 6276 C CA . THR A 1 803 ? -3.710 27.104 -17.519 1.00 92.12 803 THR A CA 1
ATOM 6277 C C . THR A 1 803 ? -3.313 25.864 -16.723 1.00 92.12 803 THR A C 1
ATOM 6279 O O . THR A 1 803 ? -2.588 25.018 -17.247 1.00 92.12 803 THR A O 1
ATOM 6282 N N . LEU A 1 804 ? -3.852 25.707 -15.510 1.00 92.56 804 LEU A N 1
ATOM 6283 C CA . LEU A 1 804 ? -3.637 24.524 -14.683 1.00 92.56 804 LEU A CA 1
ATOM 6284 C C . LEU A 1 804 ? -4.177 23.250 -15.348 1.00 92.56 804 LEU A C 1
ATOM 6286 O O . LEU A 1 804 ? -3.464 22.254 -15.400 1.00 92.56 804 LEU A O 1
ATOM 6290 N N . ILE A 1 805 ? -5.383 23.283 -15.930 1.00 92.88 805 ILE A N 1
ATOM 6291 C CA . ILE A 1 805 ? -5.937 22.159 -16.705 1.00 92.88 805 ILE A CA 1
ATOM 6292 C C . ILE A 1 805 ? -4.989 21.797 -17.851 1.00 92.88 805 ILE A C 1
ATOM 6294 O O . ILE A 1 805 ? -4.623 20.633 -18.014 1.00 92.88 805 ILE A O 1
ATOM 6298 N N . ARG A 1 806 ? -4.541 22.783 -18.638 1.00 92.44 806 ARG A N 1
ATOM 6299 C CA . ARG A 1 806 ? -3.612 22.535 -19.750 1.00 92.44 806 ARG A CA 1
ATOM 6300 C C . ARG A 1 806 ? -2.315 21.894 -19.263 1.00 92.44 806 ARG A C 1
ATOM 6302 O O . ARG A 1 806 ? -1.887 20.911 -19.858 1.00 92.44 806 ARG A O 1
ATOM 6309 N N . GLN A 1 807 ? -1.726 22.393 -18.179 1.00 91.12 807 GLN A N 1
ATOM 6310 C CA . GLN A 1 807 ? -0.508 21.828 -17.588 1.00 91.12 807 GLN A CA 1
ATOM 6311 C C . GLN A 1 807 ? -0.730 20.418 -17.020 1.00 91.12 807 GLN A C 1
ATOM 6313 O O . GLN A 1 807 ? 0.126 19.550 -17.183 1.00 91.12 807 GLN A O 1
ATOM 6318 N N . ALA A 1 808 ? -1.890 20.152 -16.415 1.00 91.62 808 ALA A N 1
ATOM 6319 C CA . ALA A 1 808 ? -2.233 18.842 -15.869 1.00 91.62 808 ALA A CA 1
ATOM 6320 C C . ALA A 1 808 ? -2.304 17.751 -16.952 1.00 91.62 808 ALA A C 1
ATOM 6322 O O . ALA A 1 808 ? -1.900 16.619 -16.692 1.00 91.62 808 ALA A O 1
ATOM 6323 N N . PHE A 1 809 ? -2.758 18.089 -18.167 1.00 90.56 809 PHE A N 1
ATOM 6324 C CA . PHE A 1 809 ? -2.867 17.137 -19.281 1.00 90.56 809 PHE A CA 1
ATOM 6325 C C . PHE A 1 809 ? -1.655 17.133 -20.222 1.00 90.56 809 PHE A C 1
ATOM 6327 O O . PHE A 1 809 ? -1.184 16.066 -20.611 1.00 90.56 809 PHE A O 1
ATOM 6334 N N . MET A 1 810 ? -1.139 18.305 -20.595 1.00 87.75 810 MET A N 1
ATOM 6335 C CA . MET A 1 810 ? -0.069 18.448 -21.595 1.00 87.75 810 MET A CA 1
ATOM 6336 C C . MET A 1 810 ? 1.330 18.517 -20.976 1.00 87.75 810 MET A C 1
ATOM 6338 O O . MET A 1 810 ? 2.325 18.340 -21.677 1.00 87.75 810 MET A O 1
ATOM 6342 N N . GLY A 1 811 ? 1.409 18.749 -19.666 1.00 87.06 811 GLY A N 1
ATOM 6343 C CA . GLY A 1 811 ? 2.648 19.052 -18.967 1.00 87.06 811 GLY A CA 1
ATOM 6344 C C . GLY A 1 811 ? 3.081 20.510 -19.084 1.00 87.06 811 GLY A C 1
ATOM 6345 O O . GLY A 1 811 ? 2.458 21.318 -19.776 1.00 87.06 811 GLY A O 1
ATOM 6346 N N . SER A 1 812 ? 4.154 20.845 -18.368 1.00 86.50 812 SER A N 1
ATOM 6347 C CA . SER A 1 812 ? 4.796 22.161 -18.410 1.00 86.50 812 SER A CA 1
ATOM 6348 C C . SER A 1 812 ? 6.174 22.063 -19.062 1.00 86.50 812 SER A C 1
ATOM 6350 O O . SER A 1 812 ? 6.845 21.037 -18.953 1.00 86.50 812 SER A O 1
ATOM 6352 N N . SER A 1 813 ? 6.631 23.141 -19.702 1.00 82.75 813 SER A N 1
ATOM 6353 C CA . SER A 1 813 ? 8.028 23.269 -20.138 1.00 82.75 813 SER A CA 1
ATOM 6354 C C . SER A 1 813 ? 9.012 23.297 -18.968 1.00 82.75 813 SER A C 1
ATOM 6356 O O . SER A 1 813 ? 10.180 22.970 -19.155 1.00 82.75 813 SER A O 1
ATOM 6358 N N . ASP A 1 814 ? 8.535 23.674 -17.781 1.00 86.69 814 ASP A N 1
ATOM 6359 C CA . ASP A 1 814 ? 9.341 23.756 -16.561 1.00 86.69 814 ASP A CA 1
ATOM 6360 C C . ASP A 1 814 ? 9.517 22.385 -15.888 1.00 86.69 814 ASP A C 1
ATOM 6362 O O . ASP A 1 814 ? 10.428 22.194 -15.081 1.00 86.69 814 ASP A O 1
ATOM 6366 N N . ASP A 1 815 ? 8.659 21.416 -16.227 1.00 87.00 815 ASP A N 1
ATOM 6367 C CA . ASP A 1 815 ? 8.716 20.075 -15.658 1.00 87.00 815 ASP A CA 1
ATOM 6368 C C . ASP A 1 815 ? 9.869 19.260 -16.269 1.00 87.00 815 ASP A C 1
ATOM 6370 O O . ASP A 1 815 ? 10.095 19.297 -17.486 1.00 87.00 815 ASP A O 1
ATOM 6374 N N . PRO A 1 816 ? 10.552 18.419 -15.467 1.00 89.56 816 PRO A N 1
ATOM 6375 C CA . PRO A 1 816 ? 11.534 17.479 -15.985 1.00 89.56 816 PRO A CA 1
ATOM 6376 C C . PRO A 1 816 ? 10.947 16.580 -17.089 1.00 89.56 816 PRO A C 1
ATOM 6378 O O . PRO A 1 816 ? 9.788 16.155 -17.007 1.00 89.56 816 PRO A O 1
ATOM 6381 N N . PRO A 1 817 ? 11.748 16.180 -18.095 1.00 89.19 817 PRO A N 1
ATOM 6382 C CA . PRO A 1 817 ? 11.257 15.406 -19.236 1.00 89.19 817 PRO A CA 1
ATOM 6383 C C . PRO A 1 817 ? 10.614 14.079 -18.815 1.00 89.19 817 PRO A C 1
ATOM 6385 O O . PRO A 1 817 ? 9.612 13.666 -19.398 1.00 89.19 817 PRO A O 1
ATOM 6388 N N . PHE A 1 818 ? 11.135 13.423 -17.775 1.00 92.75 818 PHE A N 1
ATOM 6389 C CA . PHE A 1 818 ? 10.562 12.177 -17.263 1.00 92.75 818 PHE A CA 1
ATOM 6390 C C . PHE A 1 818 ? 9.219 12.371 -16.563 1.00 92.75 818 PHE A C 1
ATOM 6392 O O . PHE A 1 818 ? 8.365 11.494 -16.676 1.00 92.75 818 PHE A O 1
ATOM 6399 N N . VAL A 1 819 ? 8.996 13.516 -15.911 1.00 90.06 819 VAL A N 1
ATOM 6400 C CA . VAL A 1 819 ? 7.696 13.865 -15.321 1.00 90.06 819 VAL A CA 1
ATOM 6401 C C . VAL A 1 819 ? 6.658 14.026 -16.429 1.00 90.06 819 VAL A C 1
ATOM 6403 O O . VAL A 1 819 ? 5.603 13.397 -16.375 1.00 90.06 819 VAL A O 1
ATOM 6406 N N . ASN A 1 820 ? 6.992 14.772 -17.486 1.00 89.62 820 ASN A N 1
ATOM 6407 C CA . ASN A 1 820 ? 6.114 14.950 -18.644 1.00 89.62 820 ASN A CA 1
ATOM 6408 C C . ASN A 1 820 ? 5.812 13.625 -19.368 1.00 89.62 820 ASN A C 1
ATOM 6410 O O . ASN A 1 820 ? 4.657 13.339 -19.686 1.00 89.62 820 ASN A O 1
ATOM 6414 N N . GLN A 1 821 ? 6.826 12.783 -19.590 1.00 88.69 821 GLN A N 1
ATOM 6415 C CA . GLN A 1 821 ? 6.641 11.463 -20.204 1.00 88.69 821 GLN A CA 1
ATOM 6416 C C . GLN A 1 821 ? 5.773 10.540 -19.345 1.00 88.69 821 GLN A C 1
ATOM 6418 O O . GLN A 1 821 ? 4.885 9.873 -19.871 1.00 88.69 821 GLN A O 1
ATOM 6423 N N . HIS A 1 822 ? 6.010 10.510 -18.033 1.00 91.44 822 HIS A N 1
ATOM 6424 C CA . HIS A 1 822 ? 5.234 9.693 -17.108 1.00 91.44 822 HIS A CA 1
ATOM 6425 C C . HIS A 1 822 ? 3.781 10.159 -17.007 1.00 91.44 822 HIS A C 1
ATOM 6427 O O . HIS A 1 822 ? 2.874 9.335 -17.011 1.00 91.44 822 HIS A O 1
ATOM 6433 N N . ARG A 1 823 ? 3.543 11.474 -16.983 1.00 91.19 823 ARG A N 1
ATOM 6434 C CA . ARG A 1 823 ? 2.195 12.048 -17.040 1.00 91.19 823 ARG A CA 1
ATOM 6435 C C . ARG A 1 823 ? 1.450 11.568 -18.283 1.00 91.19 823 ARG A C 1
ATOM 6437 O O . ARG A 1 823 ? 0.344 11.053 -18.167 1.00 91.19 823 ARG A O 1
ATOM 6444 N N . ARG A 1 824 ? 2.077 11.675 -19.459 1.00 89.56 824 ARG A N 1
ATOM 6445 C CA . ARG A 1 824 ? 1.486 11.202 -20.718 1.00 89.56 824 ARG A CA 1
ATOM 6446 C C . ARG A 1 824 ? 1.205 9.697 -20.696 1.00 89.56 824 ARG A C 1
ATOM 6448 O O . ARG A 1 824 ? 0.138 9.291 -21.139 1.00 89.56 824 ARG A O 1
ATOM 6455 N N . GLU A 1 825 ? 2.127 8.890 -20.173 1.00 89.94 825 GLU A N 1
ATOM 6456 C CA . GLU A 1 825 ? 1.926 7.446 -19.978 1.00 89.94 825 GLU A CA 1
ATOM 6457 C C . GLU A 1 825 ? 0.704 7.177 -19.091 1.00 89.94 825 GLU A C 1
ATOM 6459 O O . GLU A 1 825 ? -0.228 6.520 -19.540 1.00 89.94 825 GLU A O 1
ATOM 6464 N N . CYS A 1 826 ? 0.651 7.751 -17.885 1.00 92.00 826 CYS A N 1
ATOM 6465 C CA . CYS A 1 826 ? -0.448 7.549 -16.938 1.00 92.00 826 CYS A CA 1
ATOM 6466 C C . CYS A 1 826 ? -1.810 7.982 -17.486 1.00 92.00 826 CYS A C 1
ATOM 6468 O O . CYS A 1 826 ? -2.809 7.340 -17.181 1.00 92.00 826 CYS A O 1
ATOM 6470 N N . LEU A 1 827 ? -1.863 9.059 -18.273 1.00 92.25 827 LEU A N 1
ATOM 6471 C CA . LEU A 1 827 ? -3.114 9.562 -18.839 1.00 92.25 827 LEU A CA 1
ATOM 6472 C C . LEU A 1 827 ? -3.585 8.762 -20.062 1.00 92.25 827 LEU A C 1
ATOM 6474 O O . LEU A 1 827 ? -4.786 8.721 -20.308 1.00 92.25 827 LEU A O 1
ATOM 6478 N N . LEU A 1 828 ? -2.681 8.140 -20.832 1.00 91.50 828 LEU A N 1
ATOM 6479 C CA . LEU A 1 828 ? -3.022 7.397 -22.057 1.00 91.50 828 LEU A CA 1
ATOM 6480 C C . LEU A 1 828 ? -3.170 5.887 -21.843 1.00 91.50 828 LEU A C 1
ATOM 6482 O O . LEU A 1 828 ? -4.015 5.262 -22.484 1.00 91.50 828 LEU A O 1
ATOM 6486 N N . GLU A 1 829 ? -2.375 5.297 -20.950 1.00 92.44 829 GLU A N 1
ATOM 6487 C CA . GLU A 1 829 ? -2.363 3.857 -20.673 1.00 92.44 829 GLU A CA 1
ATOM 6488 C C . GLU A 1 829 ? -3.757 3.285 -20.341 1.00 92.44 829 GLU A C 1
ATOM 6490 O O . GLU A 1 829 ? -4.105 2.247 -20.911 1.00 92.44 829 GLU A O 1
ATOM 6495 N N . PRO A 1 830 ? -4.611 3.937 -19.519 1.00 95.06 830 PRO A N 1
ATOM 6496 C CA . PRO A 1 830 ? -5.939 3.407 -19.227 1.00 95.06 830 PRO A CA 1
ATOM 6497 C C . PRO A 1 830 ? -6.820 3.302 -20.473 1.00 95.06 830 PRO A C 1
ATOM 6499 O O . PRO A 1 830 ? -7.557 2.330 -20.622 1.00 95.06 830 PRO A O 1
ATOM 6502 N N . TRP A 1 831 ? -6.719 4.263 -21.395 1.00 93.25 831 TRP A N 1
ATOM 6503 C CA . TRP A 1 831 ? -7.469 4.244 -22.651 1.00 93.25 831 TRP A CA 1
ATOM 6504 C C . TRP A 1 831 ? -6.954 3.159 -23.592 1.00 93.25 831 TRP A C 1
ATOM 6506 O O . TRP A 1 831 ? -7.760 2.430 -24.164 1.00 93.25 831 TRP A O 1
ATOM 6516 N N . GLY A 1 832 ? -5.633 2.988 -23.695 1.00 93.31 832 GLY A N 1
ATOM 6517 C CA . GLY A 1 832 ? -5.038 1.895 -24.468 1.00 93.31 832 GLY A CA 1
ATOM 6518 C C . GLY A 1 832 ? -5.473 0.520 -23.950 1.00 93.31 832 GLY A C 1
ATOM 6519 O O . GLY A 1 832 ? -5.898 -0.334 -24.724 1.00 93.31 832 GLY A O 1
ATOM 6520 N N . LEU A 1 833 ? -5.454 0.320 -22.629 1.00 94.88 833 LEU A N 1
ATOM 6521 C CA . LEU A 1 833 ? -5.905 -0.925 -21.998 1.00 94.88 833 LEU A CA 1
ATOM 6522 C C . LEU A 1 833 ? -7.419 -1.139 -22.128 1.00 94.88 833 LEU A C 1
ATOM 6524 O O . LEU A 1 833 ? -7.849 -2.267 -22.357 1.00 94.88 833 LEU A O 1
ATOM 6528 N N . MET A 1 834 ? -8.227 -0.079 -22.030 1.00 95.25 834 MET A N 1
ATOM 6529 C CA . MET A 1 834 ? -9.672 -0.147 -22.271 1.00 95.25 834 MET A CA 1
ATOM 6530 C C . MET A 1 834 ? -9.975 -0.586 -23.706 1.00 95.25 834 MET A C 1
ATOM 6532 O O . MET A 1 834 ? -10.820 -1.457 -23.907 1.00 95.25 834 MET A O 1
ATOM 6536 N N . LEU A 1 835 ? -9.276 -0.020 -24.694 1.00 94.75 835 LEU A N 1
ATOM 6537 C CA . LEU A 1 835 ? -9.425 -0.417 -26.092 1.00 94.75 835 LEU A CA 1
ATOM 6538 C C . LEU A 1 835 ? -9.035 -1.888 -26.271 1.00 94.75 835 LEU A C 1
ATOM 6540 O O . LEU A 1 835 ? -9.843 -2.656 -26.782 1.00 94.75 835 LEU A O 1
ATOM 6544 N N . ARG A 1 836 ? -7.882 -2.327 -25.749 1.00 94.25 836 ARG A N 1
ATOM 6545 C CA . ARG A 1 836 ? -7.474 -3.747 -25.787 1.00 94.25 836 ARG A CA 1
ATOM 6546 C C . ARG A 1 836 ? -8.503 -4.677 -25.133 1.00 94.25 836 ARG A C 1
ATOM 6548 O O . ARG A 1 836 ? -8.805 -5.731 -25.684 1.00 94.25 836 ARG A O 1
ATOM 6555 N N . LEU A 1 837 ? -9.093 -4.282 -23.998 1.00 94.00 837 LEU A N 1
ATOM 6556 C CA . LEU A 1 837 ? -10.180 -5.035 -23.352 1.00 94.00 837 LEU A CA 1
ATOM 6557 C C . LEU A 1 837 ? -11.392 -5.170 -24.276 1.00 94.00 837 LEU A C 1
ATOM 6559 O O . LEU A 1 837 ? -11.932 -6.263 -24.423 1.00 94.00 837 LEU A O 1
ATOM 6563 N N . GLN A 1 838 ? -11.808 -4.076 -24.915 1.00 92.94 838 GLN A N 1
ATOM 6564 C CA . GLN A 1 838 ? -12.918 -4.085 -25.868 1.00 92.94 838 GLN A CA 1
ATOM 6565 C C . GLN A 1 838 ? -12.610 -4.937 -27.106 1.00 92.94 838 GLN A C 1
ATOM 6567 O O . GLN A 1 838 ? -13.490 -5.666 -27.561 1.00 92.94 838 GLN A O 1
ATOM 6572 N N . GLY A 1 839 ? -11.371 -4.905 -27.606 1.00 92.81 839 GLY A N 1
ATOM 6573 C CA . GLY A 1 839 ? -10.900 -5.758 -28.700 1.00 92.81 839 GLY A CA 1
ATOM 6574 C C . GLY A 1 839 ? -10.964 -7.245 -28.344 1.00 92.81 839 GLY A C 1
ATOM 6575 O O . GLY A 1 839 ? -11.558 -8.033 -29.079 1.00 92.81 839 GLY A O 1
ATOM 6576 N N . GLU A 1 840 ? -10.451 -7.627 -27.171 1.00 91.88 840 GLU A N 1
ATOM 6577 C CA . GLU A 1 840 ? -10.555 -9.002 -26.667 1.00 91.88 840 GLU A CA 1
ATOM 6578 C C . GLU A 1 840 ? -12.015 -9.430 -26.474 1.00 91.88 840 GLU A C 1
ATOM 6580 O O . GLU A 1 840 ? -12.397 -10.523 -26.892 1.00 91.88 840 GLU A O 1
ATOM 6585 N N . TYR A 1 841 ? -12.873 -8.574 -25.907 1.00 91.50 841 TYR A N 1
ATOM 6586 C CA . TYR A 1 841 ? -14.302 -8.876 -25.782 1.00 91.50 841 TYR A CA 1
ATOM 6587 C C . TYR A 1 841 ? -14.976 -9.080 -27.139 1.00 91.50 841 TYR A C 1
ATOM 6589 O O . TYR A 1 841 ? -15.730 -10.040 -27.299 1.00 91.50 841 TYR A O 1
ATOM 6597 N N . ALA A 1 842 ? -14.683 -8.227 -28.121 1.00 91.94 842 ALA A N 1
ATOM 6598 C CA . ALA A 1 842 ? -15.207 -8.359 -29.474 1.00 91.94 842 ALA A CA 1
ATOM 6599 C C . ALA A 1 842 ? -14.745 -9.667 -30.134 1.00 91.94 842 ALA A C 1
ATOM 6601 O O . ALA A 1 842 ? -15.561 -10.355 -30.749 1.00 91.94 842 ALA A O 1
ATOM 6602 N N . ARG A 1 843 ? -13.477 -10.067 -29.954 1.00 92.31 843 ARG A N 1
ATOM 6603 C CA . ARG A 1 843 ? -12.969 -11.348 -30.467 1.00 92.31 843 ARG A CA 1
ATOM 6604 C C . ARG A 1 843 ? -13.649 -12.536 -29.791 1.00 92.31 843 ARG A C 1
ATOM 6606 O O . ARG A 1 843 ? -14.064 -13.476 -30.467 1.00 92.31 843 ARG A O 1
ATOM 6613 N N . LEU A 1 844 ? -13.780 -12.512 -28.464 1.00 90.00 844 LEU A N 1
ATOM 6614 C CA . LEU A 1 844 ? -14.408 -13.599 -27.703 1.00 90.00 844 LEU A CA 1
ATOM 6615 C C . LEU A 1 844 ? -15.899 -13.758 -28.026 1.00 90.00 844 LEU A C 1
ATOM 6617 O O . LEU A 1 844 ? -16.418 -14.870 -27.954 1.00 90.00 844 LEU A O 1
ATOM 6621 N N . GLN A 1 845 ? -16.562 -12.675 -28.430 1.00 90.06 845 GLN A N 1
ATOM 6622 C CA . GLN A 1 845 ? -17.944 -12.673 -28.919 1.00 90.06 845 GLN A CA 1
ATOM 6623 C C . GLN A 1 845 ? -18.057 -12.934 -30.431 1.00 90.06 845 GLN A C 1
ATOM 6625 O O . GLN A 1 845 ? -19.159 -12.905 -30.966 1.00 90.06 845 GLN A O 1
ATOM 6630 N N . GLN A 1 846 ? -16.943 -13.214 -31.120 1.00 89.94 846 GLN A N 1
ATOM 6631 C CA . GLN A 1 846 ? -16.879 -13.460 -32.568 1.00 89.94 846 GLN A CA 1
ATOM 6632 C C . GLN A 1 846 ? -17.333 -12.275 -33.442 1.00 89.94 846 GLN A C 1
ATOM 6634 O O . GLN A 1 846 ? -17.690 -12.464 -34.602 1.00 89.94 846 GLN A O 1
ATOM 6639 N N . HIS A 1 847 ? -17.290 -11.045 -32.919 1.00 92.69 847 HIS A N 1
ATOM 6640 C CA . HIS A 1 847 ? -17.528 -9.832 -33.708 1.00 92.69 847 HIS A CA 1
ATOM 6641 C C . HIS A 1 847 ? -16.333 -9.465 -34.597 1.00 92.69 847 HIS A C 1
ATOM 6643 O O . HIS A 1 847 ? -16.524 -8.821 -35.624 1.00 92.69 847 HIS A O 1
ATOM 6649 N N . ILE A 1 848 ? -15.119 -9.862 -34.195 1.00 93.88 848 ILE A N 1
ATOM 6650 C CA . ILE A 1 848 ? -13.880 -9.683 -34.961 1.00 93.88 848 ILE A CA 1
ATOM 6651 C C . ILE A 1 848 ? -13.036 -10.962 -34.938 1.00 93.88 848 ILE A C 1
ATOM 6653 O O . ILE A 1 848 ? -13.095 -11.764 -34.000 1.00 93.88 848 ILE A O 1
ATOM 6657 N N . SER A 1 849 ? -12.225 -11.140 -35.971 1.00 93.00 849 SER A N 1
ATOM 6658 C CA . SER A 1 849 ? -11.229 -12.200 -36.102 1.00 93.00 849 SER A CA 1
ATOM 6659 C C . SER A 1 849 ? -9.931 -11.878 -35.346 1.00 93.00 849 SER A C 1
ATOM 6661 O O . SER A 1 849 ? -9.680 -10.752 -34.918 1.00 93.00 849 SER A O 1
ATOM 6663 N N . ALA A 1 850 ? -9.060 -12.881 -35.191 1.00 90.19 850 ALA A N 1
ATOM 6664 C CA . ALA A 1 850 ? -7.756 -12.694 -34.550 1.00 90.19 850 ALA A CA 1
ATOM 6665 C C . ALA A 1 850 ? -6.809 -11.788 -35.360 1.00 90.19 850 ALA A C 1
ATOM 6667 O O . ALA A 1 850 ? -5.965 -11.118 -34.772 1.00 90.19 850 ALA A O 1
ATOM 6668 N N . ASP A 1 851 ? -6.933 -11.768 -36.690 1.00 91.00 851 ASP A N 1
ATOM 6669 C CA . ASP A 1 851 ? -6.115 -10.903 -37.545 1.00 91.00 851 ASP A CA 1
ATOM 6670 C C . ASP A 1 851 ? -6.579 -9.442 -37.445 1.00 91.00 851 ASP A C 1
ATOM 6672 O O . ASP A 1 851 ? -5.751 -8.546 -37.289 1.00 91.00 851 ASP A O 1
ATOM 6676 N N . GLU A 1 852 ? -7.894 -9.204 -37.418 1.00 91.12 852 GLU A N 1
ATOM 6677 C CA . GLU A 1 852 ? -8.470 -7.875 -37.165 1.00 91.12 852 GLU A CA 1
ATOM 6678 C C . GLU A 1 852 ? -8.100 -7.351 -35.773 1.00 91.12 852 GLU A C 1
ATOM 6680 O O . GLU A 1 852 ? -7.779 -6.171 -35.633 1.00 91.12 852 GLU A O 1
ATOM 6685 N N . GLN A 1 853 ? -8.057 -8.221 -34.756 1.00 89.44 853 GLN A N 1
ATOM 6686 C CA . GLN A 1 853 ? -7.574 -7.829 -33.433 1.00 89.44 853 GLN A CA 1
ATOM 6687 C C . GLN A 1 853 ? -6.096 -7.411 -33.466 1.00 89.44 853 GLN A C 1
ATOM 6689 O O . GLN A 1 853 ? -5.751 -6.395 -32.875 1.00 89.44 853 GLN A O 1
ATOM 6694 N N . ARG A 1 854 ? -5.219 -8.124 -34.189 1.00 89.19 854 ARG A N 1
ATOM 6695 C CA . ARG A 1 854 ? -3.803 -7.721 -34.303 1.00 89.19 854 ARG A CA 1
ATOM 6696 C C . ARG A 1 854 ? -3.641 -6.357 -34.972 1.00 89.19 854 ARG A C 1
ATOM 6698 O O . ARG A 1 854 ? -2.793 -5.579 -34.548 1.00 89.19 854 ARG A O 1
ATOM 6705 N N . ILE A 1 855 ? -4.446 -6.064 -35.996 1.00 91.00 855 ILE A N 1
ATOM 6706 C CA . ILE A 1 855 ? -4.465 -4.743 -36.645 1.00 91.00 855 ILE A CA 1
ATOM 6707 C C . ILE A 1 855 ? -4.918 -3.674 -35.644 1.00 91.00 855 ILE A C 1
ATOM 6709 O O . ILE A 1 855 ? -4.308 -2.610 -35.557 1.00 91.00 855 ILE A O 1
ATOM 6713 N N . PHE A 1 856 ? -5.960 -3.967 -34.866 1.00 90.38 856 PHE A N 1
ATOM 6714 C CA . PHE A 1 856 ? -6.464 -3.065 -33.838 1.00 90.38 856 PHE A CA 1
ATOM 6715 C C . PHE A 1 856 ? -5.432 -2.808 -32.727 1.00 90.38 856 PHE A C 1
ATOM 6717 O O . PHE A 1 856 ? -5.182 -1.654 -32.393 1.00 90.38 856 PHE A O 1
ATOM 6724 N N . ASP A 1 857 ? -4.762 -3.847 -32.225 1.00 88.88 857 ASP A N 1
ATOM 6725 C CA . ASP A 1 857 ? -3.699 -3.728 -31.219 1.00 88.88 857 ASP A CA 1
ATOM 6726 C C . ASP A 1 857 ? -2.501 -2.920 -31.753 1.00 88.88 857 ASP A C 1
ATOM 6728 O O . ASP A 1 857 ? -1.991 -2.037 -31.062 1.00 88.88 857 ASP A O 1
ATOM 6732 N N . ALA A 1 858 ? -2.107 -3.133 -33.014 1.00 88.25 858 ALA A N 1
ATOM 6733 C CA . ALA A 1 858 ? -1.068 -2.335 -33.667 1.00 88.25 858 ALA A CA 1
ATOM 6734 C C . ALA A 1 858 ? -1.467 -0.855 -33.816 1.00 88.25 858 ALA A C 1
ATOM 6736 O O . ALA A 1 858 ? -0.625 0.028 -33.662 1.00 88.25 858 ALA A O 1
ATOM 6737 N N . ALA A 1 859 ? -2.746 -0.566 -34.075 1.00 89.31 859 ALA A N 1
ATOM 6738 C CA . ALA A 1 859 ? -3.254 0.803 -34.140 1.00 89.31 859 ALA A CA 1
ATOM 6739 C C . ALA A 1 859 ? -3.268 1.493 -32.763 1.00 89.31 859 ALA A C 1
ATOM 6741 O O . ALA A 1 859 ? -3.015 2.694 -32.686 1.00 89.31 859 ALA A O 1
ATOM 6742 N N . ILE A 1 860 ? -3.516 0.747 -31.679 1.00 87.06 860 ILE A N 1
ATOM 6743 C CA . ILE A 1 860 ? -3.426 1.255 -30.299 1.00 87.06 860 ILE A CA 1
ATOM 6744 C C . ILE A 1 860 ? -1.980 1.637 -29.957 1.00 87.06 860 ILE A C 1
ATOM 6746 O O . ILE A 1 860 ? -1.741 2.685 -29.354 1.00 87.06 860 ILE A O 1
ATOM 6750 N N . ASP A 1 861 ? -1.019 0.809 -30.371 1.00 80.50 861 ASP A N 1
ATOM 6751 C CA . ASP A 1 861 ? 0.411 1.020 -30.112 1.00 80.50 861 ASP A CA 1
ATOM 6752 C C . ASP A 1 861 ? 1.050 2.050 -31.056 1.00 80.50 861 ASP A C 1
ATOM 6754 O O . ASP A 1 861 ? 2.140 2.562 -30.786 1.00 80.50 861 ASP A O 1
ATOM 6758 N N . GLY A 1 862 ? 0.356 2.382 -32.147 1.00 61.53 862 GLY A N 1
ATOM 6759 C CA . GLY A 1 862 ? 0.773 3.291 -33.208 1.00 61.53 862 GLY A CA 1
ATOM 6760 C C . GLY A 1 862 ? 0.935 4.749 -32.770 1.00 61.53 862 GLY A C 1
ATOM 6761 O O . GLY A 1 862 ? 0.159 5.619 -33.154 1.00 61.53 862 GLY A O 1
ATOM 6762 N N . GLN A 1 863 ? 2.012 5.041 -32.037 1.00 48.09 863 GLN A N 1
ATOM 6763 C CA . GLN A 1 863 ? 2.655 6.361 -31.948 1.00 48.09 863 GLN A CA 1
ATOM 6764 C C . GLN A 1 863 ? 3.990 6.403 -32.715 1.00 48.09 863 GLN A C 1
ATOM 6766 O O . GLN A 1 863 ? 4.927 7.097 -32.319 1.00 48.09 863 GLN A O 1
ATOM 6771 N N . SER A 1 864 ? 4.089 5.695 -33.840 1.00 39.59 864 SER A N 1
ATOM 6772 C CA . SER A 1 864 ? 5.235 5.783 -34.750 1.00 39.59 864 SER A CA 1
ATOM 6773 C C . SER A 1 864 ? 4.737 6.203 -36.124 1.00 39.59 864 SER A C 1
ATOM 6775 O O . SER A 1 864 ? 3.900 5.527 -36.717 1.00 39.59 864 SER A O 1
ATOM 6777 N N . ALA A 1 865 ? 5.265 7.307 -36.644 1.00 35.31 865 ALA A N 1
ATOM 6778 C CA . ALA A 1 865 ? 4.960 7.869 -37.960 1.00 35.31 865 ALA A CA 1
ATOM 6779 C C . ALA A 1 865 ? 5.357 6.967 -39.159 1.00 35.31 865 ALA A C 1
ATOM 6781 O O . ALA A 1 865 ? 5.474 7.453 -40.277 1.00 35.31 865 ALA A O 1
ATOM 6782 N N . GLU A 1 866 ? 5.556 5.664 -38.950 1.00 33.75 866 GLU A N 1
ATOM 6783 C CA . GLU A 1 866 ? 6.030 4.702 -39.952 1.00 33.75 866 GLU A CA 1
ATOM 6784 C C . GLU A 1 866 ? 4.978 3.648 -40.340 1.00 33.75 866 GLU A C 1
ATOM 6786 O O . GLU A 1 866 ? 5.170 2.921 -41.307 1.00 33.75 866 GLU A O 1
ATOM 6791 N N . ALA A 1 867 ? 3.817 3.592 -39.676 1.00 27.55 867 ALA A N 1
ATOM 6792 C CA . ALA A 1 867 ? 2.768 2.616 -40.008 1.00 27.55 867 ALA A CA 1
ATOM 6793 C C . ALA A 1 867 ? 1.819 3.051 -41.151 1.00 27.55 867 ALA A C 1
ATOM 6795 O O . ALA A 1 867 ? 0.826 2.380 -41.415 1.00 27.55 867 ALA A O 1
ATOM 6796 N N . SER A 1 868 ? 2.090 4.167 -41.838 1.00 25.77 868 SER A N 1
ATOM 6797 C CA . SER A 1 868 ? 1.264 4.657 -42.962 1.00 25.77 868 SER A CA 1
ATOM 6798 C C . SER A 1 868 ? 1.763 4.240 -44.353 1.00 25.77 868 SER A C 1
ATOM 6800 O O . SER A 1 868 ? 1.322 4.810 -45.346 1.00 25.77 868 SER A O 1
ATOM 6802 N N . SER A 1 869 ? 2.645 3.243 -44.453 1.00 27.52 869 SER A N 1
ATOM 6803 C CA . SER A 1 869 ? 2.947 2.577 -45.727 1.00 27.52 869 SER A CA 1
ATOM 6804 C C . SER A 1 869 ? 2.667 1.076 -45.638 1.00 27.52 869 SER A C 1
ATOM 6806 O O . SER A 1 869 ? 3.586 0.264 -45.514 1.00 27.52 869 SER A O 1
ATOM 6808 N N . VAL A 1 870 ? 1.385 0.724 -45.699 1.00 32.03 870 VAL A N 1
ATOM 6809 C CA . VAL A 1 870 ? 0.920 -0.548 -46.271 1.00 32.03 870 VAL A CA 1
ATOM 6810 C C . VAL A 1 870 ? 0.001 -0.211 -47.429 1.00 32.03 870 VAL A C 1
ATOM 6812 O O . VAL A 1 870 ? -0.876 0.662 -47.227 1.00 32.03 870 VAL A O 1
#

Organism: NCBI:txid198620

pLDDT: mean 82.01, std 13.74, range [25.77, 95.25]

Sequence (870 aa):
ALERWRHASSGLRELFAGVPSTQRALSAALERQLDLGEPEIGLRFSASEQHAEQVVGLAQAWAFVHKHPNLAAALDRPCVVTGLSKQHPLSTLTPLQLLTRLHNLDPQQALEQSWNAHWDGRAPGTPLSRRERASQLYRIHLEATAHVALAQRTLSAEQLRPLWLLMDDTSASPQPVRAERVDLLLSNDTRVTLPDAWVISVGDSQNGAQLLYLPKQAVALQAFAKRADLQAWLGRQGLVPKGLPASDLRFEYSPRALPLTQGMTDLLSHWQQARLAALRGATPNRPGLAEHGAQVLDQARQLDRQLSVGGVFAVPPTSFNSPSEATDDEPLWFGALHADIPWPVRKAAVARQQAALEHWSQHASAEQRQTLDQRFQTLESAEADADAAAYKLLYRERALDLVTLNREFTALHGAHKKALLAEADLQHTLKQLSDDEHQTLKHILQLPGESEPAREGASATTEEITEKTTGNPCVASLSLSLIEQANSTRTALNGPWIITETAALHDPESPHSLLLIWPGAGGGVQRFANRRALEREVFKRHAQDAELVVQLTPISGDPLHHALHEMTFEFDEQLASLRQRYSEPAQATQLAEQLETLRQRFRAALQVPVSGARQLALAHLQEQRRSATLADNLPDWLRNLSLGTRSTLKQLIEHYIGAMQRSHALLEIALPPREPFTRQHLHERLRKDFSLKGEFDIQLDLPDSVATEKHTVPAPGAPGTPVKLVLVPSKTRSKIALLELAQQNLDNTPSMSLEPMQLRLGFLRVEATASSEAERQTLVRGITKAYLNRVLPELDLAKAYETLIRQAFMGSSDDPPFVNQHRRECLLEPWGLMLRLQGEYARLQQHISADEQRIFDAAIDGQSAEASSV

Radius of gyration: 40.03 Å; chains: 1; bounding box: 96×109×106 Å